Protein AF-0000000083550575 (afdb_homodimer)

Solvent-accessible surface area (backbone atoms only — not comparable to full-atom values): 46076 Å² total; per-residue (Å²): 124,86,75,58,60,29,36,38,40,33,22,30,29,24,47,30,44,56,94,93,36,70,16,38,27,63,52,19,32,39,33,31,47,42,39,28,20,67,40,67,41,66,61,91,82,84,84,91,55,80,39,78,46,82,35,69,61,22,40,35,36,38,20,30,38,31,60,28,30,25,43,38,51,18,53,66,46,44,51,49,60,65,49,35,53,42,72,75,53,75,21,43,44,60,66,57,51,48,45,13,50,56,63,22,48,47,70,68,37,27,52,26,21,35,51,32,37,55,51,44,24,48,50,33,43,41,35,31,38,29,34,53,35,61,61,54,71,60,50,51,53,51,36,56,60,48,50,49,30,36,34,49,18,37,56,25,36,18,34,47,76,42,29,73,75,76,62,52,83,41,71,52,69,43,91,66,44,23,48,68,37,51,50,52,31,52,52,47,36,53,54,54,55,68,67,70,49,88,49,50,44,47,32,48,25,53,43,36,63,89,26,49,46,70,65,43,50,50,52,49,53,53,51,25,64,75,66,71,39,46,36,39,35,35,34,28,73,42,70,67,56,36,49,47,31,32,73,75,67,73,29,50,56,58,54,46,34,50,76,63,69,68,54,33,53,54,31,35,29,38,41,57,38,60,41,45,58,27,84,90,70,71,36,63,76,92,37,37,62,59,51,32,24,74,41,38,23,25,32,19,38,33,39,43,58,36,25,57,40,12,39,75,47,78,32,60,52,58,39,44,76,60,55,26,49,50,24,30,12,28,40,34,48,67,51,26,58,44,57,22,36,27,34,39,27,29,47,19,4,42,57,63,60,31,13,50,36,39,26,47,58,58,40,50,34,14,24,14,46,39,46,15,56,55,67,72,34,79,36,42,37,33,39,34,62,71,11,42,27,28,34,30,37,27,46,45,64,40,81,56,28,40,38,68,79,24,67,57,46,27,47,37,73,40,47,50,52,87,31,40,27,32,31,27,34,57,51,38,75,36,24,54,83,63,38,60,70,56,50,64,62,67,57,23,43,54,44,28,36,56,32,44,53,52,27,54,70,44,26,15,82,38,24,58,83,47,49,38,45,67,73,76,43,56,63,82,55,53,76,97,124,86,75,60,61,30,36,38,42,33,22,31,29,25,45,29,44,56,95,93,35,70,15,38,28,62,51,20,34,40,34,30,46,41,39,27,21,67,41,67,40,65,59,90,82,83,82,91,56,80,39,78,45,82,36,69,63,21,39,34,35,36,20,30,38,30,61,29,29,24,42,38,53,17,53,67,46,44,50,49,61,64,50,36,53,42,74,77,56,73,19,44,44,60,66,55,51,48,44,12,49,57,64,22,49,48,70,68,36,27,52,26,22,35,51,31,38,55,50,44,23,48,49,33,43,39,36,31,39,29,34,53,34,62,60,54,70,60,50,51,52,50,36,58,60,48,50,48,29,35,34,48,16,36,57,26,36,17,33,47,75,41,30,74,76,77,64,51,83,41,73,52,68,44,93,67,42,23,46,67,35,49,52,52,32,51,51,46,36,52,54,53,56,68,67,67,50,88,48,49,42,50,33,47,26,49,45,36,63,88,25,49,44,71,66,41,50,50,52,50,53,52,52,26,64,76,66,70,38,47,36,40,34,35,32,28,76,41,71,66,55,36,49,48,31,30,73,75,68,74,30,50,56,61,53,45,33,51,77,64,70,67,55,33,53,53,31,34,29,37,41,57,37,61,41,45,58,26,85,90,70,71,37,64,74,93,36,37,61,59,50,33,25,72,42,40,24,25,33,19,39,34,38,45,58,36,25,56,40,12,39,75,50,78,35,62,52,57,40,46,74,60,56,26,50,49,24,29,12,28,40,35,48,66,53,25,58,44,56,22,37,28,33,40,27,28,47,20,4,43,58,62,59,30,14,50,34,40,26,48,58,59,39,49,36,15,23,14,46,40,47,16,57,55,68,72,35,78,36,41,37,35,38,34,61,71,11,42,27,28,35,30,38,27,46,45,64,38,81,56,29,42,37,68,78,23,67,56,47,24,47,36,74,40,46,50,52,88,31,40,27,32,31,26,34,58,50,37,75,38,24,54,84,64,39,61,72,54,51,64,62,68,58,23,41,53,43,28,36,55,34,45,52,51,28,54,71,45,24,16,84,38,24,59,82,48,48,38,46,67,73,76,42,57,64,82,55,51,74,97

Secondary structure (DSSP, 8-state):
-----EEEEEEEEEEEEETTEEEEEEEEEEEEETTEEEEEESS---S--SEEEEEEEEEEEEPEEEEEE-TTTGGGGTTTSTT---GGGTT-SHHHHHHHHHHH--HHHHHHHHHHHHHHHHHTTEEEEEEEES-HHHHHHHHHHHT-EEEEEEE--SEEEEESSSSSEEEEE-TTTTHHHHHHHHHHHHHHHHT--TTEEEEEE--BGGG--HHHHHHHHHHHHHHT--EEEEES--HHHHHHHHHHHSS-HHHHHHHTT---TTEEEEE--S-TT-TTT----S-HHHHHHHH--EEEE-HHHHHTTT---S-HHHHHHHT--EEE--BSSS--HHHHHHHHHHHHHHHHT-TTSS-HHHHHHHTTHHHHHHTT-TTSSS-STTSB--EEEEETTSTTT-S-S-HHHHHHHT--GGGEEEEEETTEEEEETTEESSS-HHHHHHHHHHHHHHHHHH-STTSTT---HHHHS--SS-B-/-----EEEEEEEEEEEEETTEEEEEEEEEEEEETTEEEEEESS---S--SEEEEEEEEEEEEPEEEEEE-TTTGGGGTTTSTT---GGGTT-SHHHHHHHHHHH--HHHHHHHHHHHHHHHHHTTEEEEEEEES-HHHHHHHHHHHT-EEEEEEE--SEEEEESSSSSEEEEE-TTTTHHHHHHHHHHHHHHHHT--TTEEEEEE--BGGG--HHHHHHHHHHHHHHT--EEEEES--HHHHHHHHHHHSS-HHHHHHHTT---TTEEEEE--S-TT-TTT----S-HHHHHHHH--EEEE-HHHHHTTT---S-HHHHHHHT-EEEE--BSSS--HHHHHHHHHHHHHHHHT-TTSS-HHHHHHHTTHHHHHHTT-TTSSS-STTSB--EEEEETTSTTT-S-S-HHHHHHHT--GGGEEEEEETTEEEEETTEESSS-HHHHHHHHHHHHHHHHHH-STTSTT---HHHHS--SS-B-

pLDDT: mean 96.3, std 5.08, range [32.44, 98.94]

InterPro domains:
  IPR006680 Amidohydrolase-related [PF01979] (60-429)
  IPR011059 Metal-dependent hydrolase, composite domain superfamily [G3DSA:2.30.40.10] (19-431)
  IPR011059 Metal-dependent hydrolase, composite domain superfamily [SSF51338] (7-456)
  IPR032466 Metal-dependent hydrolase [SSF51556] (62-381)
  IPR050287 5-Methylthioadenosine/S-adenosylhomocysteine deaminase [PTHR43794] (1-455)

Structure (mmCIF, N/CA/C/O backbone):
data_AF-0000000083550575-model_v1
#
loop_
_entity.id
_entity.type
_entity.pdbx_description
1 polymer Amidohydrolase
#
loop_
_atom_site.group_PDB
_atom_site.id
_atom_site.type_symbol
_atom_site.label_atom_id
_atom_site.label_alt_id
_atom_site.label_comp_id
_atom_site.label_asym_id
_atom_site.label_entity_id
_atom_site.label_seq_id
_atom_site.pdbx_PDB_ins_code
_atom_site.Cartn_x
_atom_site.Cartn_y
_atom_site.Cartn_z
_atom_site.occupancy
_atom_site.B_iso_or_equiv
_atom_site.auth_seq_id
_atom_site.auth_comp_id
_atom_site.auth_asym_id
_atom_site.auth_atom_id
_atom_site.pdbx_PDB_model_num
ATOM 1 N N . MET A 1 1 ? -15.219 -46.906 10.344 1 32.44 1 MET A N 1
ATOM 2 C CA . MET A 1 1 ? -15.352 -45.688 9.562 1 32.44 1 MET A CA 1
ATOM 3 C C . MET A 1 1 ? -14.562 -44.562 10.203 1 32.44 1 MET A C 1
ATOM 5 O O . MET A 1 1 ? -14.859 -44.156 11.328 1 32.44 1 MET A O 1
ATOM 9 N N . THR A 1 2 ? -13.305 -44.438 10.125 1 41.75 2 THR A N 1
ATOM 10 C CA . THR A 1 2 ? -12.422 -43.531 10.82 1 41.75 2 THR A CA 1
ATOM 11 C C . THR A 1 2 ? -13.039 -42.125 10.875 1 41.75 2 THR A C 1
ATOM 13 O O . THR A 1 2 ? -13.367 -41.531 9.844 1 41.75 2 THR A O 1
ATOM 16 N N . SER A 1 3 ? -13.922 -41.875 11.82 1 51.72 3 SER A N 1
ATOM 17 C CA . SER A 1 3 ? -14.789 -40.719 12.039 1 51.72 3 SER A CA 1
ATOM 18 C C . SER A 1 3 ? -14.07 -39.406 11.703 1 51.72 3 SER A C 1
ATOM 20 O O . SER A 1 3 ? -13.008 -39.125 12.25 1 51.72 3 SER A O 1
ATOM 22 N N . SER A 1 4 ? -14.25 -38.844 10.492 1 74.25 4 SER A N 1
ATOM 23 C CA . SER A 1 4 ? -13.617 -37.625 9.969 1 74.25 4 SER A CA 1
ATOM 24 C C . SER A 1 4 ? -13.742 -36.469 10.938 1 74.25 4 SER A C 1
ATOM 26 O O . SER A 1 4 ? -14.781 -36.312 11.578 1 74.25 4 SER A O 1
ATOM 28 N N . HIS A 1 5 ? -12.68 -35.938 11.438 1 88.5 5 HIS A N 1
ATOM 29 C CA . HIS A 1 5 ? -12.617 -34.781 12.305 1 88.5 5 HIS A CA 1
ATOM 30 C C . HIS A 1 5 ? -13.586 -33.688 11.836 1 88.5 5 HIS A C 1
ATOM 32 O O . HIS A 1 5 ? -13.547 -33.281 10.68 1 88.5 5 HIS A O 1
ATOM 38 N N . ARG A 1 6 ? -14.695 -33.469 12.656 1 95.69 6 ARG A N 1
ATOM 39 C CA . ARG A 1 6 ? -15.742 -32.5 12.328 1 95.69 6 ARG A CA 1
ATOM 40 C C . ARG A 1 6 ? -15.516 -31.188 13.078 1 95.69 6 ARG A C 1
ATOM 42 O O . ARG A 1 6 ? -15.422 -31.172 14.305 1 95.69 6 ARG A O 1
ATOM 49 N N . ILE A 1 7 ? -15.453 -30.062 12.32 1 97.75 7 ILE A N 1
ATOM 50 C CA . ILE A 1 7 ? -15.211 -28.734 12.891 1 97.75 7 ILE A CA 1
ATOM 51 C C . ILE A 1 7 ? -16.375 -27.797 12.531 1 97.75 7 ILE A C 1
ATOM 53 O O . ILE A 1 7 ? -16.859 -27.812 11.398 1 97.75 7 ILE A O 1
ATOM 57 N N . LEU A 1 8 ? -16.906 -27.094 13.523 1 98.06 8 LEU A N 1
ATOM 58 C CA . LEU A 1 8 ? -17.859 -26.031 13.305 1 98.06 8 LEU A CA 1
ATOM 59 C C . LEU A 1 8 ? -17.219 -24.656 13.492 1 98.06 8 LEU A C 1
ATOM 61 O O . LEU A 1 8 ? -16.656 -24.375 14.555 1 98.06 8 LEU A O 1
ATOM 65 N N . VAL A 1 9 ? -17.203 -23.828 12.453 1 98.19 9 VAL A N 1
ATOM 66 C CA . VAL A 1 9 ? -16.734 -22.453 12.539 1 98.19 9 VAL A CA 1
ATOM 67 C C . VAL A 1 9 ? -17.906 -21.5 12.367 1 98.19 9 VAL A C 1
ATOM 69 O O . VAL A 1 9 ? -18.609 -21.531 11.344 1 98.19 9 VAL A O 1
ATOM 72 N N . THR A 1 10 ? -18.172 -20.703 13.344 1 97.88 10 THR A N 1
ATOM 73 C CA . THR A 1 10 ? -19.156 -19.625 13.258 1 97.88 10 THR A CA 1
ATOM 74 C C . THR A 1 10 ? -18.484 -18.266 13.289 1 97.88 10 THR A C 1
ATOM 76 O O . THR A 1 10 ? -17.609 -18.016 14.133 1 97.88 10 THR A O 1
ATOM 79 N N . ALA A 1 11 ? -18.812 -17.422 12.336 1 98.12 11 ALA A N 1
ATOM 80 C CA . ALA A 1 11 ? -18.234 -16.078 12.25 1 98.12 11 ALA A CA 1
ATOM 81 C C . ALA A 1 11 ? -19.328 -15.031 12.023 1 98.12 11 ALA A C 1
ATOM 83 O O . ALA A 1 11 ? -20.391 -15.336 11.469 1 98.12 11 ALA A O 1
ATOM 84 N N . GLY A 1 12 ? -19.109 -13.797 12.523 1 97.81 12 GLY A N 1
ATOM 85 C CA . GLY A 1 12 ? -20.078 -12.719 12.328 1 97.81 12 GLY A CA 1
ATOM 86 C C . GLY A 1 12 ? -20.359 -12.43 10.867 1 97.81 12 GLY A C 1
ATOM 87 O O . GLY A 1 12 ? -21.453 -11.992 10.523 1 97.81 12 GLY A O 1
ATOM 88 N N . GLN A 1 13 ? -19.375 -12.594 10.016 1 98.25 13 GLN A N 1
ATOM 89 C CA . GLN A 1 13 ? -19.5 -12.43 8.57 1 98.25 13 GLN A CA 1
ATOM 90 C C . GLN A 1 13 ? -18.734 -13.523 7.832 1 98.25 13 GLN A C 1
ATOM 92 O O . GLN A 1 13 ? -17.625 -13.891 8.227 1 98.25 13 GLN A O 1
ATOM 97 N N . VAL A 1 14 ? -19.344 -14.117 6.836 1 98.75 14 VAL A N 1
ATOM 98 C CA . VAL A 1 14 ? -18.75 -15.156 6.008 1 98.75 14 VAL A CA 1
ATOM 99 C C . VAL A 1 14 ? -18.891 -14.781 4.531 1 98.75 14 VAL A C 1
ATOM 101 O O . VAL A 1 14 ? -19.984 -14.469 4.066 1 98.75 14 VAL A O 1
ATOM 104 N N . ILE A 1 15 ? -17.797 -14.68 3.818 1 98.88 15 ILE A N 1
ATOM 105 C CA . ILE A 1 15 ? -17.875 -14.586 2.365 1 98.88 15 ILE A CA 1
ATOM 106 C C . ILE A 1 15 ? -18.078 -15.984 1.772 1 98.88 15 ILE A C 1
ATOM 108 O O . ILE A 1 15 ? -17.109 -16.688 1.478 1 98.88 15 ILE A O 1
ATOM 112 N N . ALA A 1 16 ? -19.281 -16.359 1.578 1 98.75 16 ALA A N 1
ATOM 113 C CA . ALA A 1 16 ? -19.688 -17.672 1.074 1 98.75 16 ALA A CA 1
ATOM 114 C C . ALA A 1 16 ? -19.938 -17.625 -0.431 1 98.75 16 ALA A C 1
ATOM 116 O O . ALA A 1 16 ? -19.859 -16.562 -1.048 1 98.75 16 ALA A O 1
ATOM 117 N N . TYR A 1 17 ? -20.016 -18.734 -1 1 98.75 17 TYR A N 1
ATOM 118 C CA . TYR A 1 17 ? -20.188 -18.844 -2.445 1 98.75 17 TYR A CA 1
ATOM 119 C C . TYR A 1 17 ? -21.516 -19.516 -2.791 1 98.75 17 TYR A C 1
ATOM 121 O O . TYR A 1 17 ? -21.797 -20.625 -2.336 1 98.75 17 TYR A O 1
ATOM 129 N N . ARG A 1 18 ? -22.359 -18.844 -3.48 1 97.69 18 ARG A N 1
ATOM 130 C CA . ARG A 1 18 ? -23.641 -19.312 -3.979 1 97.69 18 ARG A CA 1
ATOM 131 C C . ARG A 1 18 ? -24.031 -18.594 -5.262 1 97.69 18 ARG A C 1
ATOM 133 O O . ARG A 1 18 ? -23.688 -17.422 -5.453 1 97.69 18 ARG A O 1
ATOM 140 N N . ASP A 1 19 ? -24.719 -19.281 -6.191 1 97 19 ASP A N 1
ATOM 141 C CA . ASP A 1 19 ? -25.203 -18.703 -7.441 1 97 19 ASP A CA 1
ATOM 142 C C . ASP A 1 19 ? -24.047 -18.141 -8.273 1 97 19 ASP A C 1
ATOM 144 O O . ASP A 1 19 ? -24.141 -17.031 -8.797 1 97 19 ASP A O 1
ATOM 148 N N . ARG A 1 20 ? -22.906 -18.812 -8.227 1 96.31 20 ARG A N 1
ATOM 149 C CA . ARG A 1 20 ? -21.734 -18.578 -9.07 1 96.31 20 ARG A CA 1
ATOM 150 C C . ARG A 1 20 ? -21.031 -17.281 -8.695 1 96.31 20 ARG A C 1
ATOM 152 O O . ARG A 1 20 ? -20.391 -16.641 -9.539 1 96.31 20 ARG A O 1
ATOM 159 N N . ALA A 1 21 ? -21.234 -16.891 -7.434 1 98 21 ALA A N 1
ATOM 160 C CA . ALA A 1 21 ? -20.578 -15.68 -6.973 1 98 21 ALA A CA 1
ATOM 161 C C . ALA A 1 21 ? -20.344 -15.719 -5.465 1 98 21 ALA A C 1
ATOM 163 O O . ALA A 1 21 ? -21.016 -16.469 -4.746 1 98 21 ALA A O 1
ATOM 164 N N . HIS A 1 22 ? -19.375 -14.969 -5.012 1 98.75 22 HIS A N 1
ATOM 165 C CA . HIS A 1 22 ? -19.25 -14.719 -3.58 1 98.75 22 HIS A CA 1
ATOM 166 C C . HIS A 1 22 ? -20.438 -13.898 -3.057 1 98.75 22 HIS A C 1
ATOM 168 O O . HIS A 1 22 ? -20.906 -12.984 -3.732 1 98.75 22 HIS A O 1
ATOM 174 N N . ARG A 1 23 ? -20.922 -14.258 -1.937 1 98.5 23 ARG A N 1
ATOM 175 C CA . ARG A 1 23 ? -22.016 -13.602 -1.226 1 98.5 23 ARG A CA 1
ATOM 176 C C . ARG A 1 23 ? -21.672 -13.398 0.244 1 98.5 23 ARG A C 1
ATOM 178 O O . ARG A 1 23 ? -20.797 -14.078 0.782 1 98.5 23 ARG A O 1
ATOM 185 N N . LEU A 1 24 ? -22.297 -12.469 0.856 1 98.62 24 LEU A N 1
ATOM 186 C CA . LEU A 1 24 ? -22.078 -12.203 2.271 1 98.62 24 LEU A CA 1
ATOM 187 C C . LEU A 1 24 ? -23.109 -12.898 3.137 1 98.62 24 LEU A C 1
ATOM 189 O O . LEU A 1 24 ? -24.312 -12.664 2.982 1 98.62 24 LEU A O 1
ATOM 193 N N . LEU A 1 25 ? -22.703 -13.797 3.951 1 98.5 25 LEU A N 1
ATOM 194 C CA . LEU A 1 25 ? -23.547 -14.477 4.926 1 98.5 25 LEU A CA 1
ATOM 195 C C . LEU A 1 25 ? -23.281 -13.953 6.332 1 98.5 25 LEU A C 1
ATOM 197 O O . LEU A 1 25 ? -22.203 -14.18 6.891 1 98.5 25 LEU A O 1
ATOM 201 N N . ARG A 1 26 ? -24.203 -13.203 6.918 1 97.5 26 ARG A N 1
ATOM 202 C CA . ARG A 1 26 ? -24.062 -12.68 8.273 1 97.5 26 ARG A CA 1
ATOM 203 C C . ARG A 1 26 ? -24.359 -13.766 9.305 1 97.5 26 ARG A C 1
ATOM 205 O O . ARG A 1 26 ? -25.266 -14.586 9.109 1 97.5 26 ARG A O 1
ATOM 212 N N . ASN A 1 27 ? -23.562 -13.766 10.328 1 97.25 27 ASN A N 1
ATOM 213 C CA . ASN A 1 27 ? -23.688 -14.758 11.398 1 97.25 27 ASN A CA 1
ATOM 214 C C . ASN A 1 27 ? -23.766 -16.172 10.844 1 97.25 27 ASN A C 1
ATOM 216 O O . ASN A 1 27 ? -24.688 -16.922 11.156 1 97.25 27 ASN A O 1
ATOM 220 N N . GLY A 1 28 ? -22.703 -16.469 10.031 1 98.12 28 GLY A N 1
ATOM 221 C CA . GLY A 1 28 ? -22.734 -17.719 9.289 1 98.12 28 GLY A CA 1
ATOM 222 C C . GLY A 1 28 ? -21.984 -18.844 9.992 1 98.12 28 GLY A C 1
ATOM 223 O O . GLY A 1 28 ? -21.094 -18.594 10.805 1 98.12 28 GLY A O 1
ATOM 224 N N . SER A 1 29 ? -22.438 -20.062 9.688 1 98.12 29 SER A N 1
ATOM 225 C CA . SER A 1 29 ? -21.797 -21.281 10.18 1 98.12 29 SER A CA 1
ATOM 226 C C . SER A 1 29 ? -21.266 -22.125 9.023 1 98.12 29 SER A C 1
ATOM 228 O O . SER A 1 29 ? -21.938 -22.297 8.016 1 98.12 29 SER A O 1
ATOM 230 N N . VAL A 1 30 ? -20.062 -22.547 9.164 1 98.62 30 VAL A N 1
ATOM 231 C CA . VAL A 1 30 ? -19.406 -23.438 8.203 1 98.62 30 VAL A CA 1
ATOM 232 C C . VAL A 1 30 ? -19.016 -24.734 8.883 1 98.62 30 VAL A C 1
ATOM 234 O O . VAL A 1 30 ? -18.344 -24.734 9.914 1 98.62 30 VAL A O 1
ATOM 237 N N . ILE A 1 31 ? -19.438 -25.875 8.359 1 98.31 31 ILE A N 1
ATOM 238 C CA . ILE A 1 31 ? -19.109 -27.188 8.898 1 98.31 31 ILE A CA 1
ATOM 239 C C . ILE A 1 31 ? -18.078 -27.875 8.008 1 98.31 31 ILE A C 1
ATOM 241 O O . ILE A 1 31 ? -18.266 -27.969 6.789 1 98.31 31 ILE A O 1
ATOM 245 N N . ILE A 1 32 ? -17.016 -28.312 8.617 1 98.38 32 ILE A N 1
ATOM 246 C CA . ILE A 1 32 ? -15.914 -28.984 7.934 1 98.38 32 ILE A CA 1
ATOM 247 C C . ILE A 1 32 ? -15.836 -30.438 8.383 1 98.38 32 ILE A C 1
ATOM 249 O O . ILE A 1 32 ? -15.93 -30.734 9.578 1 98.38 32 ILE A O 1
ATOM 253 N N . GLU A 1 33 ? -15.727 -31.375 7.504 1 97.81 33 GLU A N 1
ATOM 254 C CA . GLU A 1 33 ? -15.422 -32.781 7.75 1 97.81 33 GLU A CA 1
ATOM 255 C C . GLU A 1 33 ? -14.164 -33.219 6.996 1 97.81 33 GLU A C 1
ATOM 257 O O . GLU A 1 33 ? -14.172 -33.281 5.766 1 97.81 33 GLU A O 1
ATOM 262 N N . GLY A 1 34 ? -13.148 -33.5 7.73 1 96.75 34 GLY A N 1
ATOM 263 C CA . GLY A 1 34 ? -11.859 -33.75 7.098 1 96.75 34 GLY A CA 1
ATOM 264 C C . GLY A 1 34 ? -11.297 -32.531 6.395 1 96.75 34 GLY A C 1
ATOM 265 O O . GLY A 1 34 ? -11.109 -31.469 7.016 1 96.75 34 GLY A O 1
ATOM 266 N N . ASP A 1 35 ? -11.148 -32.688 5.098 1 97.88 35 ASP A N 1
ATOM 267 C CA . ASP A 1 35 ? -10.539 -31.625 4.309 1 97.88 35 ASP A CA 1
ATOM 268 C C . ASP A 1 35 ? -11.594 -30.875 3.492 1 97.88 35 ASP A C 1
ATOM 270 O O . ASP A 1 35 ? -11.258 -30.078 2.613 1 97.88 35 ASP A O 1
ATOM 274 N N . THR A 1 36 ? -12.891 -31.094 3.803 1 98.19 36 THR A N 1
ATOM 275 C CA . THR A 1 36 ? -13.961 -30.625 2.93 1 98.19 36 THR A CA 1
ATOM 276 C C . THR A 1 36 ? -15 -29.844 3.723 1 98.19 36 THR A C 1
ATOM 278 O O . THR A 1 36 ? -15.359 -30.234 4.836 1 98.19 36 THR A O 1
ATOM 281 N N . ILE A 1 37 ? -15.438 -28.734 3.178 1 98.62 37 ILE A N 1
ATOM 282 C CA . ILE A 1 37 ? -16.594 -28.016 3.705 1 98.62 37 ILE A CA 1
ATOM 283 C C . ILE A 1 37 ? -17.875 -28.781 3.342 1 98.62 37 ILE A C 1
ATOM 285 O O . ILE A 1 37 ? -18.125 -29.047 2.166 1 98.62 37 ILE A O 1
ATOM 289 N N . VAL A 1 38 ? -18.688 -29.109 4.328 1 98 38 VAL A N 1
ATOM 290 C CA . VAL A 1 38 ? -19.828 -29.969 4.008 1 98 38 VAL A CA 1
ATOM 291 C C . VAL A 1 38 ? -21.125 -29.172 4.121 1 98 38 VAL A C 1
ATOM 293 O O . VAL A 1 38 ? -22.156 -29.562 3.572 1 98 38 VAL A O 1
ATOM 296 N N . ALA A 1 39 ? -21.078 -28.016 4.852 1 98.06 39 ALA A N 1
ATOM 297 C CA . ALA A 1 39 ? -22.281 -27.203 4.969 1 98.06 39 ALA A CA 1
ATOM 298 C C . ALA A 1 39 ? -21.938 -25.75 5.27 1 98.06 39 ALA A C 1
ATOM 300 O O . ALA A 1 39 ? -20.953 -25.469 5.938 1 98.06 39 ALA A O 1
ATOM 301 N N . VAL A 1 40 ? -22.703 -24.875 4.766 1 98.56 40 VAL A N 1
ATOM 302 C CA . VAL A 1 40 ? -22.703 -23.438 5.02 1 98.56 40 VAL A CA 1
ATOM 303 C C . VAL A 1 40 ? -24.125 -22.938 5.262 1 98.56 40 VAL A C 1
ATOM 305 O O . VAL A 1 40 ? -25 -23.125 4.422 1 98.56 40 VAL A O 1
ATOM 308 N N . THR A 1 41 ? -24.344 -22.328 6.414 1 97.5 41 THR A N 1
ATOM 309 C CA . THR A 1 41 ? -25.719 -21.969 6.703 1 97.5 41 THR A CA 1
ATOM 310 C C . THR A 1 41 ? -25.781 -20.766 7.652 1 97.5 41 THR A C 1
ATOM 312 O O . THR A 1 41 ? -24.828 -20.5 8.383 1 97.5 41 THR A O 1
ATOM 315 N N . GLY A 1 42 ? -26.797 -19.984 7.543 1 95.69 42 GLY A N 1
ATOM 316 C CA . GLY A 1 42 ? -27.062 -18.906 8.469 1 95.69 42 GLY A CA 1
ATOM 317 C C . GLY A 1 42 ? -27.891 -19.328 9.664 1 95.69 42 GLY A C 1
ATOM 318 O O . GLY A 1 42 ? -28.125 -18.547 10.586 1 95.69 42 GLY A O 1
ATOM 319 N N . SER A 1 43 ? -28.266 -20.516 9.711 1 90.38 43 SER A N 1
ATOM 320 C CA . SER A 1 43 ? -29.141 -21.047 10.758 1 90.38 43 SER A CA 1
ATOM 321 C C . SER A 1 43 ? -28.344 -21.656 11.898 1 90.38 43 SER A C 1
ATOM 323 O O . SER A 1 43 ? -27.141 -21.922 11.758 1 90.38 43 SER A O 1
ATOM 325 N N . ALA A 1 44 ? -29 -21.781 12.992 1 88.31 44 ALA A N 1
ATOM 326 C CA . ALA A 1 44 ? -28.375 -22.438 14.141 1 88.31 44 ALA A CA 1
ATOM 327 C C . ALA A 1 44 ? -28 -23.875 13.812 1 88.31 44 ALA A C 1
ATOM 329 O O . ALA A 1 44 ? -28.766 -24.578 13.141 1 88.31 44 ALA A O 1
ATOM 330 N N . VAL A 1 45 ? -26.859 -24.203 14.195 1 89.19 45 VAL A N 1
ATOM 331 C CA . VAL A 1 45 ? -26.375 -25.547 13.922 1 89.19 45 VAL A CA 1
ATOM 332 C C . VAL A 1 45 ? -26.375 -26.375 15.211 1 89.19 45 VAL A C 1
ATOM 334 O O . VAL A 1 45 ? -25.875 -25.922 16.25 1 89.19 45 VAL A O 1
ATOM 337 N N . THR A 1 46 ? -26.984 -27.5 15.141 1 87.81 46 THR A N 1
ATOM 338 C CA . THR A 1 46 ? -26.984 -28.438 16.266 1 87.81 46 THR A CA 1
ATOM 339 C C . THR A 1 46 ? -26.141 -29.672 15.938 1 87.81 46 THR A C 1
ATOM 341 O O . THR A 1 46 ? -25.844 -29.953 14.773 1 87.81 46 THR A O 1
ATOM 344 N N . GLY A 1 47 ? -25.656 -30.328 16.953 1 88.81 47 GLY A N 1
ATOM 345 C CA . GLY A 1 47 ? -24.906 -31.562 16.75 1 88.81 47 GLY A CA 1
ATOM 346 C C . GLY A 1 47 ? -23.594 -31.594 17.5 1 88.81 47 GLY A C 1
ATOM 347 O O . GLY A 1 47 ? -23.281 -30.656 18.25 1 88.81 47 GLY A O 1
ATOM 348 N N . THR A 1 48 ? -22.875 -32.75 17.328 1 93.06 48 THR A N 1
ATOM 349 C CA . THR A 1 48 ? -21.594 -32.969 18 1 93.06 48 THR A CA 1
ATOM 350 C C . THR A 1 48 ? -20.438 -32.656 17.047 1 93.06 48 THR A C 1
ATOM 352 O O . THR A 1 48 ? -20.453 -33.062 15.891 1 93.06 48 THR A O 1
ATOM 355 N N . PHE A 1 49 ? -19.578 -31.828 17.438 1 95.88 49 PHE A N 1
ATOM 356 C CA . PHE A 1 49 ? -18.375 -31.453 16.703 1 95.88 49 PHE A CA 1
ATOM 357 C C . PHE A 1 49 ? -17.125 -31.719 17.547 1 95.88 49 PHE A C 1
ATOM 359 O O . PHE A 1 49 ? -17.141 -31.594 18.766 1 95.88 49 PHE A O 1
ATOM 366 N N . ASP A 1 50 ? -16.125 -32.156 16.906 1 96.62 50 ASP A N 1
ATOM 367 C CA . ASP A 1 50 ? -14.836 -32.375 17.578 1 96.62 50 ASP A CA 1
ATOM 368 C C . ASP A 1 50 ? -14.211 -31.047 18 1 96.62 50 ASP A C 1
ATOM 370 O O . ASP A 1 50 ? -13.469 -30.984 18.969 1 96.62 50 ASP A O 1
ATOM 374 N N . GLU A 1 51 ? -14.453 -29.984 17.25 1 96.56 51 GLU A N 1
ATOM 375 C CA . GLU A 1 51 ? -13.977 -28.641 17.516 1 96.56 51 GLU A CA 1
ATOM 376 C C . GLU A 1 51 ? -15.016 -27.594 17.141 1 96.56 51 GLU A C 1
ATOM 378 O O . GLU A 1 51 ? -15.68 -27.719 16.109 1 96.56 51 GLU A O 1
ATOM 383 N N . ARG A 1 52 ? -15.172 -26.641 18 1 96.19 52 ARG A N 1
ATOM 384 C CA . ARG A 1 52 ? -16.047 -25.5 17.75 1 96.19 52 ARG A CA 1
ATOM 385 C C . ARG A 1 52 ? -15.289 -24.188 17.875 1 96.19 52 ARG A C 1
ATOM 387 O O . ARG A 1 52 ? -14.586 -23.953 18.859 1 96.19 52 ARG A O 1
ATOM 394 N N . ILE A 1 53 ? -15.336 -23.375 16.844 1 95.56 53 ILE A N 1
ATOM 395 C CA . ILE A 1 53 ? -14.789 -22.031 16.844 1 95.56 53 ILE A CA 1
ATOM 396 C C . ILE A 1 53 ? -15.906 -21.016 16.641 1 95.56 53 ILE A C 1
ATOM 398 O O . ILE A 1 53 ? -16.625 -21.062 15.633 1 95.56 53 ILE A O 1
ATOM 402 N N . ASP A 1 54 ? -16.125 -20.172 17.625 1 95.62 54 ASP A N 1
ATOM 403 C CA . ASP A 1 54 ? -17.156 -19.141 17.578 1 95.62 54 ASP A CA 1
ATOM 404 C C . ASP A 1 54 ? -16.531 -17.75 17.672 1 95.62 54 ASP A C 1
ATOM 406 O O . ASP A 1 54 ? -16.016 -17.359 18.719 1 95.62 54 ASP A O 1
ATOM 410 N N . LEU A 1 55 ? -16.609 -17.031 16.562 1 95.44 55 LEU A N 1
ATOM 411 C CA . LEU A 1 55 ? -15.977 -15.711 16.484 1 95.44 55 LEU A CA 1
ATOM 412 C C . LEU A 1 55 ? -16.938 -14.68 15.891 1 95.44 55 LEU A C 1
ATOM 414 O O . LEU A 1 55 ? -16.812 -14.328 14.719 1 95.44 55 LEU A O 1
ATOM 418 N N . PRO A 1 56 ? -17.75 -14.078 16.734 1 95.75 56 PRO A N 1
ATOM 419 C CA . PRO A 1 56 ? -18.766 -13.125 16.25 1 95.75 56 PRO A CA 1
ATOM 420 C C . PRO A 1 56 ? -18.156 -11.875 15.625 1 95.75 56 PRO A C 1
ATOM 422 O O . PRO A 1 56 ? -18.797 -11.219 14.805 1 95.75 56 PRO A O 1
ATOM 425 N N . ASP A 1 57 ? -16.922 -11.516 15.953 1 96.44 57 ASP A N 1
ATOM 426 C CA . ASP A 1 57 ? -16.25 -10.312 15.438 1 96.44 57 ASP A CA 1
ATOM 427 C C . ASP A 1 57 ? -15.211 -10.672 14.383 1 96.44 57 ASP A C 1
ATOM 429 O O . ASP A 1 57 ? -14.156 -10.047 14.312 1 96.44 57 ASP A O 1
ATOM 433 N N . ALA A 1 58 ? -15.508 -11.734 13.648 1 98 58 ALA A N 1
ATOM 434 C CA . ALA A 1 58 ? -14.555 -12.164 12.633 1 98 58 ALA A CA 1
ATOM 435 C C . ALA A 1 58 ? -15.203 -12.203 11.25 1 98 58 ALA A C 1
ATOM 437 O O . ALA A 1 58 ? -16.422 -12.266 11.133 1 98 58 ALA A O 1
ATOM 438 N N . LEU A 1 59 ? -14.398 -11.977 10.258 1 98.75 59 LEU A N 1
ATOM 439 C CA . LEU A 1 59 ? -14.711 -12.227 8.859 1 98.75 59 LEU A CA 1
ATOM 440 C C . LEU A 1 59 ? -14.062 -13.523 8.383 1 98.75 59 LEU A C 1
ATOM 442 O O . LEU A 1 59 ? -12.844 -13.695 8.492 1 98.75 59 LEU A O 1
ATOM 446 N N . LEU A 1 60 ? -14.906 -14.484 7.984 1 98.88 60 LEU A N 1
ATOM 447 C CA . LEU A 1 60 ? -14.43 -15.742 7.418 1 98.88 60 LEU A CA 1
ATOM 448 C C . LEU A 1 60 ? -14.391 -15.672 5.895 1 98.88 60 LEU A C 1
ATOM 450 O O . LEU A 1 60 ? -15.398 -15.344 5.262 1 98.88 60 LEU A O 1
ATOM 454 N N . THR A 1 61 ? -13.242 -15.867 5.277 1 98.94 61 THR A N 1
ATOM 455 C CA . THR A 1 61 ? -13.094 -15.844 3.828 1 98.94 61 THR A CA 1
ATOM 456 C C . THR A 1 61 ? -12.422 -17.125 3.328 1 98.94 61 THR A C 1
ATOM 458 O O . THR A 1 61 ? -11.828 -17.859 4.113 1 98.94 61 THR A O 1
ATOM 461 N N . PRO A 1 62 ? -12.594 -17.469 2.008 1 98.88 62 PRO A N 1
ATOM 462 C CA . PRO A 1 62 ? -11.758 -18.531 1.448 1 98.88 62 PRO A CA 1
ATOM 463 C C . PRO A 1 62 ? -10.273 -18.156 1.416 1 98.88 62 PRO A C 1
ATOM 465 O O . PRO A 1 62 ? -9.922 -16.984 1.521 1 98.88 62 PRO A O 1
ATOM 468 N N . GLY A 1 63 ? -9.414 -19.188 1.349 1 98.88 63 GLY A N 1
ATOM 469 C CA . GLY A 1 63 ? -7.988 -18.969 1.17 1 98.88 63 GLY A CA 1
ATOM 470 C C . GLY A 1 63 ? -7.656 -18.266 -0.139 1 98.88 63 GLY A C 1
ATOM 471 O O . GLY A 1 63 ? -8.359 -18.453 -1.138 1 98.88 63 GLY A O 1
ATOM 472 N N . LEU A 1 64 ? -6.598 -17.469 -0.154 1 98.94 64 LEU A N 1
ATOM 473 C CA . LEU A 1 64 ? -6.152 -16.75 -1.35 1 98.94 64 LEU A CA 1
ATOM 474 C C . LEU A 1 64 ? -5.18 -17.609 -2.154 1 98.94 64 LEU A C 1
ATOM 476 O O . LEU A 1 64 ? -4.41 -18.391 -1.585 1 98.94 64 LEU A O 1
ATOM 480 N N . ILE A 1 65 ? -5.246 -17.469 -3.447 1 98.88 65 ILE A N 1
ATOM 481 C CA . ILE A 1 65 ? -4.41 -18.234 -4.363 1 98.88 65 ILE A CA 1
ATOM 482 C C . ILE A 1 65 ? -3.416 -17.312 -5.059 1 98.88 65 ILE A C 1
ATOM 484 O O . ILE A 1 65 ? -3.811 -16.422 -5.812 1 98.88 65 ILE A O 1
ATOM 488 N N . ASP A 1 66 ? -2.162 -17.5 -4.777 1 98.75 66 ASP A N 1
ATOM 489 C CA . ASP A 1 66 ? -1.071 -16.75 -5.383 1 98.75 66 ASP A CA 1
ATOM 490 C C . ASP A 1 66 ? -0.595 -17.406 -6.676 1 98.75 66 ASP A C 1
ATOM 492 O O . ASP A 1 66 ? 0.155 -18.391 -6.637 1 98.75 66 ASP A O 1
ATOM 496 N N . MET A 1 67 ? -0.855 -16.766 -7.82 1 98.44 67 MET A N 1
ATOM 497 C CA . MET A 1 67 ? -0.679 -17.438 -9.102 1 98.44 67 MET A CA 1
ATOM 498 C C . MET A 1 67 ? 0.699 -17.156 -9.688 1 98.44 67 MET A C 1
ATOM 500 O O . MET A 1 67 ? 0.997 -17.547 -10.812 1 98.44 67 MET A O 1
ATOM 504 N N . HIS A 1 68 ? 1.562 -16.5 -8.961 1 98.75 68 HIS A N 1
ATOM 505 C CA . HIS A 1 68 ? 2.908 -16.203 -9.438 1 98.75 68 HIS A CA 1
ATOM 506 C C . HIS A 1 68 ? 3.824 -15.82 -8.281 1 98.75 68 HIS A C 1
ATOM 508 O O . HIS A 1 68 ? 3.734 -14.711 -7.746 1 98.75 68 HIS A O 1
ATOM 514 N N . ALA A 1 69 ? 4.781 -16.672 -7.957 1 98.38 69 ALA A N 1
ATOM 515 C CA . ALA A 1 69 ? 5.707 -16.391 -6.863 1 98.38 69 ALA A CA 1
ATOM 516 C C . ALA A 1 69 ? 7.086 -16.984 -7.145 1 98.38 69 ALA A C 1
ATOM 518 O O . ALA A 1 69 ? 7.215 -17.938 -7.914 1 98.38 69 ALA A O 1
ATOM 519 N N . HIS A 1 70 ? 8.094 -16.359 -6.617 1 98.19 70 HIS A N 1
ATOM 520 C CA . HIS A 1 70 ? 9.477 -16.844 -6.617 1 98.19 70 HIS A CA 1
ATOM 521 C C . HIS A 1 70 ? 9.977 -17.062 -5.195 1 98.19 70 HIS A C 1
ATOM 523 O O . HIS A 1 70 ? 10.891 -16.375 -4.738 1 98.19 70 HIS A O 1
ATOM 529 N N . ILE A 1 71 ? 9.562 -18.109 -4.535 1 97.5 71 ILE A N 1
ATOM 530 C CA . ILE A 1 71 ? 9.719 -18.25 -3.094 1 97.5 71 ILE A CA 1
ATOM 531 C C . ILE A 1 71 ? 11.18 -18.547 -2.762 1 97.5 71 ILE A C 1
ATOM 533 O O . ILE A 1 71 ? 11.625 -18.312 -1.637 1 97.5 71 ILE A O 1
ATOM 537 N N . THR A 1 72 ? 12.023 -19 -3.727 1 97.75 72 THR A N 1
ATOM 538 C CA . THR A 1 72 ? 13.422 -19.328 -3.486 1 97.75 72 THR A CA 1
ATOM 539 C C . THR A 1 72 ? 14.281 -18.078 -3.467 1 97.75 72 THR A C 1
ATOM 541 O O . THR A 1 72 ? 15.438 -18.109 -3.049 1 97.75 72 THR A O 1
ATOM 544 N N . SER A 1 73 ? 13.672 -16.906 -3.877 1 97.69 73 SER A N 1
ATOM 545 C CA . SER A 1 73 ? 14.539 -15.742 -4.012 1 97.69 73 SER A CA 1
ATOM 546 C C . SER A 1 73 ? 13.812 -14.469 -3.582 1 97.69 73 SER A C 1
ATOM 548 O O . SER A 1 73 ? 14.453 -13.461 -3.283 1 97.69 73 SER A O 1
ATOM 550 N N . ALA A 1 74 ? 12.516 -14.477 -3.477 1 97.5 74 ALA A N 1
ATOM 551 C CA . ALA A 1 74 ? 11.672 -13.289 -3.393 1 97.5 74 ALA A CA 1
ATOM 552 C C . ALA A 1 74 ? 12.102 -12.391 -2.236 1 97.5 74 ALA A C 1
ATOM 554 O O . ALA A 1 74 ? 12.234 -11.172 -2.404 1 97.5 74 ALA A O 1
ATOM 555 N N . PRO A 1 75 ? 12.414 -12.914 -1.036 1 97.75 75 PRO A N 1
ATOM 556 C CA . PRO A 1 75 ? 12.688 -12.039 0.105 1 97.75 75 PRO A CA 1
ATOM 557 C C . PRO A 1 75 ? 13.938 -11.18 -0.099 1 97.75 75 PRO A C 1
ATOM 559 O O . PRO A 1 75 ? 14.055 -10.109 0.5 1 97.75 75 PRO A O 1
ATOM 562 N N . TYR A 1 76 ? 14.836 -11.609 -0.925 1 97.69 76 TYR A N 1
ATOM 563 C CA . TYR A 1 76 ? 16.109 -10.914 -1.099 1 97.69 76 TYR A CA 1
ATOM 564 C C . TYR A 1 76 ? 15.93 -9.656 -1.939 1 97.69 76 TYR A C 1
ATOM 566 O O . TYR A 1 76 ? 16.844 -8.828 -2.023 1 97.69 76 TYR A O 1
ATOM 574 N N . ASP A 1 77 ? 14.734 -9.453 -2.494 1 95.94 77 ASP A N 1
ATOM 575 C CA . ASP A 1 77 ? 14.414 -8.25 -3.244 1 95.94 77 ASP A CA 1
ATOM 576 C C . ASP A 1 77 ? 14.242 -7.051 -2.311 1 95.94 77 ASP A C 1
ATOM 578 O O . ASP A 1 77 ? 14.375 -5.898 -2.738 1 95.94 77 ASP A O 1
ATOM 582 N N . ARG A 1 78 ? 13.945 -7.305 -1.035 1 96 78 ARG A N 1
ATOM 583 C CA . ARG A 1 78 ? 13.758 -6.227 -0.068 1 96 78 ARG A CA 1
ATOM 584 C C . ARG A 1 78 ? 15.07 -5.508 0.208 1 96 78 ARG A C 1
ATOM 586 O O . ARG A 1 78 ? 16.125 -6.145 0.344 1 96 78 ARG A O 1
ATOM 593 N N . SER A 1 79 ? 15.086 -4.18 0.246 1 95 79 SER A N 1
ATOM 594 C CA . SER A 1 79 ? 16.25 -3.377 0.609 1 95 79 SER A CA 1
ATOM 595 C C . SER A 1 79 ? 17.266 -3.336 -0.524 1 95 79 SER A C 1
ATOM 597 O O . SER A 1 79 ? 18.422 -2.926 -0.323 1 95 79 SER A O 1
ATOM 599 N N . TYR A 1 80 ? 16.875 -3.76 -1.741 1 96.5 80 TYR A N 1
ATOM 600 C CA . TYR A 1 80 ? 17.844 -3.988 -2.799 1 96.5 80 TYR A CA 1
ATOM 601 C C . TYR A 1 80 ? 17.391 -3.354 -4.109 1 96.5 80 TYR A C 1
ATOM 603 O O . TYR A 1 80 ? 18.172 -2.67 -4.777 1 96.5 80 TYR A O 1
ATOM 611 N N . VAL A 1 81 ? 16.078 -3.469 -4.457 1 96.56 81 VAL A N 1
ATOM 612 C CA . VAL A 1 81 ? 15.648 -3.195 -5.824 1 96.56 81 VAL A CA 1
ATOM 613 C C . VAL A 1 81 ? 15.023 -1.806 -5.902 1 96.56 81 VAL A C 1
ATOM 615 O O . VAL A 1 81 ? 14.812 -1.272 -6.996 1 96.56 81 VAL A O 1
ATOM 618 N N . GLU A 1 82 ? 14.688 -1.181 -4.758 1 96.69 82 GLU A N 1
ATOM 619 C CA . GLU A 1 82 ? 13.984 0.097 -4.758 1 96.69 82 GLU A CA 1
ATOM 620 C C . GLU A 1 82 ? 14.938 1.256 -5.031 1 96.69 82 GLU A C 1
ATOM 622 O O . GLU A 1 82 ? 16.094 1.232 -4.594 1 96.69 82 GLU A O 1
ATOM 627 N N . ASP A 1 83 ? 14.477 2.287 -5.75 1 97.19 83 ASP A N 1
ATOM 628 C CA . ASP A 1 83 ? 15.086 3.609 -5.895 1 97.19 83 ASP A CA 1
ATOM 629 C C . ASP A 1 83 ? 16.312 3.555 -6.797 1 97.19 83 ASP A C 1
ATOM 631 O O . ASP A 1 83 ? 17.188 4.414 -6.711 1 97.19 83 ASP A O 1
ATOM 635 N N . VAL A 1 84 ? 16.375 2.469 -7.605 1 95.75 84 VAL A N 1
ATOM 636 C CA . VAL A 1 84 ? 17.516 2.357 -8.523 1 95.75 84 VAL A CA 1
ATOM 637 C C . VAL A 1 84 ? 17 2.023 -9.922 1 95.75 84 VAL A C 1
ATOM 639 O O . VAL A 1 84 ? 15.891 1.525 -10.086 1 95.75 84 VAL A O 1
ATOM 642 N N . GLY A 1 85 ? 17.75 2.303 -10.953 1 92.31 85 GLY A N 1
ATOM 643 C CA . GLY A 1 85 ? 17.453 2 -12.344 1 92.31 85 GLY A CA 1
ATOM 644 C C . GLY A 1 85 ? 18.312 2.771 -13.32 1 92.31 85 GLY A C 1
ATOM 645 O O . GLY A 1 85 ? 18.734 3.898 -13.039 1 92.31 85 GLY A O 1
ATOM 646 N N . ARG A 1 86 ? 18.578 2.172 -14.391 1 91.44 86 ARG A N 1
ATOM 647 C CA . ARG A 1 86 ? 19.391 2.793 -15.422 1 91.44 86 ARG A CA 1
ATOM 648 C C . ARG A 1 86 ? 18.578 3.098 -16.672 1 91.44 86 ARG A C 1
ATOM 650 O O . ARG A 1 86 ? 17.719 2.305 -17.062 1 91.44 86 ARG A O 1
ATOM 657 N N . PRO A 1 87 ? 18.828 4.207 -17.297 1 91.25 87 PRO A N 1
ATOM 658 C CA . PRO A 1 87 ? 18.031 4.602 -18.453 1 91.25 87 PRO A CA 1
ATOM 659 C C . PRO A 1 87 ? 18.141 3.611 -19.609 1 91.25 87 PRO A C 1
ATOM 661 O O . PRO A 1 87 ? 17.172 3.402 -20.344 1 91.25 87 PRO A O 1
ATOM 664 N N . GLY A 1 88 ? 19.297 2.98 -19.75 1 89.44 88 GLY A N 1
ATOM 665 C CA . GLY A 1 88 ? 19.516 2.068 -20.859 1 89.44 88 GLY A CA 1
ATOM 666 C C . GLY A 1 88 ? 18.578 0.873 -20.844 1 89.44 88 GLY A C 1
ATOM 667 O O . GLY A 1 88 ? 18.406 0.208 -21.875 1 89.44 88 GLY A O 1
ATOM 668 N N . PHE A 1 89 ? 18 0.68 -19.719 1 91.5 89 PHE A N 1
ATOM 669 C CA . PHE A 1 89 ? 17.094 -0.45 -19.562 1 91.5 89 PHE A CA 1
ATOM 670 C C . PHE A 1 89 ? 15.711 0.025 -19.141 1 91.5 89 PHE A C 1
ATOM 672 O O . PHE A 1 89 ? 14.992 -0.688 -18.438 1 91.5 89 PHE A O 1
ATOM 679 N N . TYR A 1 90 ? 15.406 1.343 -19.516 1 91.56 90 TYR A N 1
ATOM 680 C CA . TYR A 1 90 ? 14.133 1.981 -19.219 1 91.56 90 TYR A CA 1
ATOM 681 C C . TYR A 1 90 ? 13.891 2.016 -17.703 1 91.56 90 TYR A C 1
ATOM 683 O O . TYR A 1 90 ? 12.766 1.776 -17.25 1 91.56 90 TYR A O 1
ATOM 691 N N . PHE A 1 91 ? 14.953 2.092 -16.938 1 90.25 91 PHE A N 1
ATOM 692 C CA . PHE A 1 91 ? 14.992 2.252 -15.484 1 90.25 91 PHE A CA 1
ATOM 693 C C . PHE A 1 91 ? 14.547 0.973 -14.789 1 90.25 91 PHE A C 1
ATOM 695 O O . PHE A 1 91 ? 14.219 0.988 -13.594 1 90.25 91 PHE A O 1
ATOM 702 N N . SER A 1 92 ? 14.5 -0.107 -15.578 1 90.06 92 SER A N 1
ATOM 703 C CA . SER A 1 92 ? 14.281 -1.42 -14.977 1 90.06 92 SER A CA 1
ATOM 704 C C . SER A 1 92 ? 15.562 -1.943 -14.32 1 90.06 92 SER A C 1
ATOM 706 O O . SER A 1 92 ? 16.641 -1.893 -14.922 1 90.06 92 SER A O 1
ATOM 708 N N . GLY A 1 93 ? 15.453 -2.467 -13.094 1 87.69 93 GLY A N 1
ATOM 709 C CA . GLY A 1 93 ? 16.594 -3.057 -12.406 1 87.69 93 GLY A CA 1
ATOM 710 C C . GLY A 1 93 ? 16.812 -4.516 -12.766 1 87.69 93 GLY A C 1
ATOM 711 O O . GLY A 1 93 ? 17.812 -5.109 -12.375 1 87.69 93 GLY A O 1
ATOM 712 N N . LEU A 1 94 ? 15.977 -5.094 -13.594 1 88.69 94 LEU A N 1
ATOM 713 C CA . LEU A 1 94 ? 15.977 -6.523 -13.891 1 88.69 94 LEU A CA 1
ATOM 714 C C . LEU A 1 94 ? 17.312 -6.957 -14.477 1 88.69 94 LEU A C 1
ATOM 716 O O . LEU A 1 94 ? 17.922 -7.91 -14 1 88.69 94 LEU A O 1
ATOM 720 N N . PRO A 1 95 ? 17.859 -6.219 -15.477 1 89.69 95 PRO A N 1
ATOM 721 C CA . PRO A 1 95 ? 19.047 -6.711 -16.172 1 89.69 95 PRO A CA 1
ATOM 722 C C . PRO A 1 95 ? 20.297 -6.68 -15.289 1 89.69 95 PRO A C 1
ATOM 724 O O . PRO A 1 95 ? 21.203 -7.504 -15.461 1 89.69 95 PRO A O 1
ATOM 727 N N . GLU A 1 96 ? 20.297 -5.734 -14.367 1 90.56 96 GLU A N 1
ATOM 728 C CA . GLU A 1 96 ? 21.531 -5.582 -13.594 1 90.56 96 GLU A CA 1
ATOM 729 C C . GLU A 1 96 ? 21.375 -6.184 -12.195 1 90.56 96 GLU A C 1
ATOM 731 O O . GLU A 1 96 ? 22.281 -6.875 -11.719 1 90.56 96 GLU A O 1
ATOM 736 N N . LEU A 1 97 ? 20.312 -6.035 -11.578 1 93.38 97 LEU A N 1
ATOM 737 C CA . LEU A 1 97 ? 20.172 -6.402 -10.172 1 93.38 97 LEU A CA 1
ATOM 738 C C . LEU A 1 97 ? 19.891 -7.898 -10.023 1 93.38 97 LEU A C 1
ATOM 740 O O . LEU A 1 97 ? 20.438 -8.547 -9.133 1 93.38 97 LEU A O 1
ATOM 744 N N . LEU A 1 98 ? 19.109 -8.469 -10.891 1 91.38 98 LEU A N 1
ATOM 745 C CA . LEU A 1 98 ? 18.672 -9.852 -10.727 1 91.38 98 LEU A CA 1
ATOM 746 C C . LEU A 1 98 ? 19.828 -10.82 -10.969 1 91.38 98 LEU A C 1
ATOM 748 O O . LEU A 1 98 ? 20.047 -11.734 -10.172 1 91.38 98 LEU A O 1
ATOM 752 N N . PRO A 1 99 ? 20.609 -10.625 -12.094 1 92.31 99 PRO A N 1
ATOM 753 C CA . PRO A 1 99 ? 21.734 -11.547 -12.289 1 92.31 99 PRO A CA 1
ATOM 754 C C . PRO A 1 99 ? 22.766 -11.461 -11.172 1 92.31 99 PRO A C 1
ATOM 756 O O . PRO A 1 99 ? 23.312 -12.484 -10.758 1 92.31 99 PRO A O 1
ATOM 759 N N . ALA A 1 100 ? 23 -10.266 -10.695 1 94.69 100 ALA A N 1
ATOM 760 C CA . ALA A 1 100 ? 23.953 -10.086 -9.617 1 94.69 100 ALA A CA 1
ATOM 761 C C . ALA A 1 100 ? 23.5 -10.805 -8.352 1 94.69 100 ALA A C 1
ATOM 763 O O . ALA A 1 100 ? 24.297 -11.516 -7.715 1 94.69 100 ALA A O 1
ATOM 764 N N . MET A 1 101 ? 22.312 -10.664 -8.008 1 95.44 101 MET A N 1
ATOM 765 C CA . MET A 1 101 ? 21.75 -11.328 -6.836 1 95.44 101 MET A CA 1
ATOM 766 C C . MET A 1 101 ? 21.719 -12.844 -7.031 1 95.44 101 MET A C 1
ATOM 768 O O . MET A 1 101 ? 22.062 -13.602 -6.121 1 95.44 101 MET A O 1
ATOM 772 N N . GLY A 1 102 ? 21.234 -13.281 -8.211 1 94.19 102 GLY A N 1
ATOM 773 C CA . GLY A 1 102 ? 21.156 -14.703 -8.508 1 94.19 102 GLY A CA 1
ATOM 774 C C . GLY A 1 102 ? 22.484 -15.422 -8.359 1 94.19 102 GLY A C 1
ATOM 775 O O . GLY A 1 102 ? 22.547 -16.516 -7.812 1 94.19 102 GLY A O 1
ATOM 776 N N . ALA A 1 103 ? 23.531 -14.781 -8.836 1 94.75 103 ALA A N 1
ATOM 777 C CA . ALA A 1 103 ? 24.859 -15.383 -8.789 1 94.75 103 ALA A CA 1
ATOM 778 C C . ALA A 1 103 ? 25.375 -15.461 -7.355 1 94.75 103 ALA A C 1
ATOM 780 O O . ALA A 1 103 ? 26.188 -16.328 -7.023 1 94.75 103 ALA A O 1
ATOM 781 N N . ALA A 1 104 ? 24.859 -14.578 -6.543 1 96.94 104 ALA A N 1
ATOM 782 C CA . ALA A 1 104 ? 25.344 -14.492 -5.168 1 96.94 104 ALA A CA 1
ATOM 783 C C . ALA A 1 104 ? 24.578 -15.445 -4.254 1 96.94 104 ALA A C 1
ATOM 785 O O . ALA A 1 104 ? 25.016 -15.719 -3.131 1 96.94 104 ALA A O 1
ATOM 786 N N . MET A 1 105 ? 23.484 -15.961 -4.664 1 96.5 105 MET A N 1
ATOM 787 C CA . MET A 1 105 ? 22.641 -16.812 -3.846 1 96.5 105 MET A CA 1
ATOM 788 C C . MET A 1 105 ? 23.094 -18.266 -3.924 1 96.5 105 MET A C 1
ATOM 790 O O . MET A 1 105 ? 23.094 -18.875 -5 1 96.5 105 MET A O 1
ATOM 794 N N . ASP A 1 106 ? 23.516 -18.797 -2.797 1 95.62 106 ASP A N 1
ATOM 795 C CA . ASP A 1 106 ? 23.812 -20.234 -2.738 1 95.62 106 ASP A CA 1
ATOM 796 C C . ASP A 1 106 ? 22.578 -21.031 -2.324 1 95.62 106 ASP A C 1
ATOM 798 O O . ASP A 1 106 ? 21.516 -20.453 -2.061 1 95.62 106 ASP A O 1
ATOM 802 N N . HIS A 1 107 ? 22.719 -22.312 -2.293 1 97 107 HIS A N 1
ATOM 803 C CA . HIS A 1 107 ? 21.578 -23.172 -1.988 1 97 107 HIS A CA 1
ATOM 804 C C . HIS A 1 107 ? 21.078 -22.922 -0.574 1 97 107 HIS A C 1
ATOM 806 O O . HIS A 1 107 ? 19.859 -22.984 -0.327 1 97 107 HIS A O 1
ATOM 812 N N . ALA A 1 108 ? 21.984 -22.641 0.313 1 98 108 ALA A N 1
ATOM 813 C CA . ALA A 1 108 ? 21.578 -22.359 1.687 1 98 108 ALA A CA 1
ATOM 814 C C . ALA A 1 108 ? 20.719 -21.094 1.757 1 98 108 ALA A C 1
ATOM 816 O O . ALA A 1 108 ? 19.75 -21.047 2.512 1 98 108 ALA A O 1
ATOM 817 N N . ALA A 1 109 ? 21.141 -20.109 0.995 1 98.31 109 ALA A N 1
ATOM 818 C CA . ALA A 1 109 ? 20.344 -18.875 0.937 1 98.31 109 ALA A CA 1
ATOM 819 C C . ALA A 1 109 ? 18.969 -19.141 0.326 1 98.31 109 ALA A C 1
ATOM 821 O O . ALA A 1 109 ? 17.969 -18.609 0.801 1 98.31 109 ALA A O 1
ATOM 822 N N . GLN A 1 110 ? 18.922 -19.938 -0.701 1 98.38 110 GLN A N 1
ATOM 823 C CA . GLN A 1 110 ? 17.656 -20.266 -1.332 1 98.38 110 GLN A CA 1
ATOM 824 C C . GLN A 1 110 ? 16.719 -20.984 -0.359 1 98.38 110 GLN A C 1
ATOM 826 O O . GLN A 1 110 ? 15.523 -20.703 -0.307 1 98.38 110 GLN A O 1
ATOM 831 N N . LYS A 1 111 ? 17.297 -21.906 0.387 1 98.44 111 LYS A N 1
ATOM 832 C CA . LYS A 1 111 ? 16.516 -22.625 1.384 1 98.44 111 LYS A CA 1
ATOM 833 C C . LYS A 1 111 ? 15.961 -21.672 2.443 1 98.44 111 LYS A C 1
ATOM 835 O O . LYS A 1 111 ? 14.797 -21.797 2.84 1 98.44 111 LYS A O 1
ATOM 840 N N . ALA A 1 112 ? 16.812 -20.719 2.898 1 98.56 112 ALA A N 1
ATOM 841 C CA . ALA A 1 112 ? 16.359 -19.734 3.875 1 98.56 112 ALA A CA 1
ATOM 842 C C . ALA A 1 112 ? 15.211 -18.891 3.318 1 98.56 112 ALA A C 1
ATOM 844 O O . ALA A 1 112 ? 14.273 -18.547 4.043 1 98.56 112 ALA A O 1
ATOM 845 N N . ALA A 1 113 ? 15.289 -18.562 2.066 1 98.44 113 ALA A N 1
ATOM 846 C CA . ALA A 1 113 ? 14.234 -17.797 1.413 1 98.44 113 ALA A CA 1
ATOM 847 C C . ALA A 1 113 ? 12.93 -18.594 1.378 1 98.44 113 ALA A C 1
ATOM 849 O O . ALA A 1 113 ? 11.852 -18.031 1.618 1 98.44 113 ALA A O 1
ATOM 850 N N . VAL A 1 114 ? 13.016 -19.859 1.045 1 98.44 114 VAL A N 1
ATOM 851 C CA . VAL A 1 114 ? 11.836 -20.719 1.007 1 98.44 114 VAL A CA 1
ATOM 852 C C . VAL A 1 114 ? 11.156 -20.734 2.377 1 98.44 114 VAL A C 1
ATOM 854 O O . VAL A 1 114 ? 9.953 -20.5 2.48 1 98.44 114 VAL A O 1
ATOM 857 N N . ASP A 1 115 ? 11.953 -20.953 3.414 1 98.38 115 ASP A N 1
ATOM 858 C CA . ASP A 1 115 ? 11.414 -21.031 4.766 1 98.38 115 ASP A CA 1
ATOM 859 C C . ASP A 1 115 ? 10.727 -19.734 5.172 1 98.38 115 ASP A C 1
ATOM 861 O O . ASP A 1 115 ? 9.625 -19.75 5.723 1 98.38 115 ASP A O 1
ATOM 865 N N . PHE A 1 116 ? 11.367 -18.656 4.941 1 98.44 116 PHE A N 1
ATOM 866 C CA . PHE A 1 116 ? 10.789 -17.344 5.25 1 98.44 116 PHE A CA 1
ATOM 867 C C . PHE A 1 116 ? 9.523 -17.109 4.438 1 98.44 116 PHE A C 1
ATOM 869 O O . PHE A 1 116 ? 8.516 -16.656 4.977 1 98.44 116 PHE A O 1
ATOM 876 N N . SER A 1 117 ? 9.594 -17.391 3.146 1 98.25 117 SER A N 1
ATOM 877 C CA . SER A 1 117 ? 8.477 -17.125 2.238 1 98.25 117 SER A CA 1
ATOM 878 C C . SER A 1 117 ? 7.234 -17.906 2.646 1 98.25 117 SER A C 1
ATOM 880 O O . SER A 1 117 ? 6.117 -17.391 2.57 1 98.25 117 SER A O 1
ATOM 882 N N . LEU A 1 118 ? 7.402 -19.156 3.02 1 98.12 118 LEU A N 1
ATOM 883 C CA . LEU A 1 118 ? 6.254 -19.969 3.406 1 98.12 118 LEU A CA 1
ATOM 884 C C . LEU A 1 118 ? 5.566 -19.391 4.637 1 98.12 118 LEU A C 1
ATOM 886 O O . LEU A 1 118 ? 4.34 -19.422 4.738 1 98.12 118 LEU A O 1
ATOM 890 N N . ALA A 1 119 ? 6.363 -18.859 5.527 1 98 119 ALA A N 1
ATOM 891 C CA . ALA A 1 119 ? 5.797 -18.188 6.691 1 98 119 ALA A CA 1
ATOM 892 C C . ALA A 1 119 ? 5.043 -16.922 6.273 1 98 119 ALA A C 1
ATOM 894 O O . ALA A 1 119 ? 3.912 -16.688 6.715 1 98 119 ALA A O 1
ATOM 895 N N . GLU A 1 120 ? 5.656 -16.125 5.461 1 97.62 120 GLU A N 1
ATOM 896 C CA . GLU A 1 120 ? 5.062 -14.867 5.012 1 97.62 120 GLU A CA 1
ATOM 897 C C . GLU A 1 120 ? 3.779 -15.109 4.227 1 97.62 120 GLU A C 1
ATOM 899 O O . GLU A 1 120 ? 2.791 -14.391 4.398 1 97.62 120 GLU A O 1
ATOM 904 N N . LEU A 1 121 ? 3.803 -16.078 3.33 1 98.25 121 LEU A N 1
ATOM 905 C CA . LEU A 1 121 ? 2.621 -16.453 2.555 1 98.25 121 LEU A CA 1
ATOM 906 C C . LEU A 1 121 ? 1.474 -16.859 3.471 1 98.25 121 LEU A C 1
ATOM 908 O O . LEU A 1 121 ? 0.351 -16.375 3.322 1 98.25 121 LEU A O 1
ATOM 912 N N . THR A 1 122 ? 1.739 -17.703 4.461 1 98.44 122 THR A N 1
ATOM 913 C CA . THR A 1 122 ? 0.711 -18.156 5.391 1 98.44 122 THR A CA 1
ATOM 914 C C . THR A 1 122 ? 0.153 -16.984 6.195 1 98.44 122 THR A C 1
ATOM 916 O O . THR A 1 122 ? -1.064 -16.828 6.309 1 98.44 122 THR A O 1
ATOM 919 N N . ARG A 1 123 ? 0.996 -16.094 6.617 1 97.44 123 ARG A N 1
ATOM 920 C CA . ARG A 1 123 ? 0.62 -14.961 7.469 1 97.44 123 ARG A CA 1
ATOM 921 C C . ARG A 1 123 ? -0.211 -13.945 6.699 1 97.44 123 ARG A C 1
ATOM 923 O O . ARG A 1 123 ? -0.871 -13.094 7.297 1 97.44 123 ARG A O 1
ATOM 930 N N . SER A 1 124 ? -0.099 -14.031 5.422 1 96.88 124 SER A N 1
ATOM 931 C CA . SER A 1 124 ? -0.812 -13.047 4.617 1 96.88 124 SER A CA 1
ATOM 932 C C . SER A 1 124 ? -2.012 -13.672 3.912 1 96.88 124 SER A C 1
ATOM 934 O O . SER A 1 124 ? -2.637 -13.039 3.059 1 96.88 124 SER A O 1
ATOM 936 N N . GLY A 1 125 ? -2.289 -14.898 4.184 1 98.38 125 GLY A N 1
ATOM 937 C CA . GLY A 1 125 ? -3.576 -15.461 3.803 1 98.38 125 GLY A CA 1
ATOM 938 C C . GLY A 1 125 ? -3.5 -16.344 2.568 1 98.38 125 GLY A C 1
ATOM 939 O O . GLY A 1 125 ? -4.527 -16.797 2.062 1 98.38 125 GLY A O 1
ATOM 940 N N . THR A 1 126 ? -2.281 -16.609 2.074 1 98.81 126 THR A N 1
ATOM 941 C CA . THR A 1 126 ? -2.131 -17.516 0.935 1 98.81 126 THR A CA 1
ATOM 942 C C . THR A 1 126 ? -2.32 -18.969 1.361 1 98.81 126 THR A C 1
ATOM 944 O O . THR A 1 126 ? -1.697 -19.422 2.322 1 98.81 126 THR A O 1
ATOM 947 N N . THR A 1 127 ? -3.176 -19.688 0.671 1 98.81 127 THR A N 1
ATOM 948 C CA . THR A 1 127 ? -3.357 -21.094 0.956 1 98.81 127 THR A CA 1
ATOM 949 C C . THR A 1 127 ? -2.877 -21.953 -0.216 1 98.81 127 THR A C 1
ATOM 951 O O . THR A 1 127 ? -2.672 -23.156 -0.07 1 98.81 127 THR A O 1
ATOM 954 N N . THR A 1 128 ? -2.76 -21.375 -1.395 1 98.75 128 THR A N 1
ATOM 955 C CA . THR A 1 128 ? -2.219 -22.016 -2.588 1 98.75 128 THR A CA 1
ATOM 956 C C . THR A 1 128 ? -1.226 -21.094 -3.291 1 98.75 128 THR A C 1
ATOM 958 O O . THR A 1 128 ? -1.514 -19.906 -3.516 1 98.75 128 THR A O 1
ATOM 961 N N . VAL A 1 129 ? -0.039 -21.641 -3.635 1 98.44 129 VAL A N 1
ATOM 962 C CA . VAL A 1 129 ? 0.976 -20.781 -4.242 1 98.44 129 VAL A CA 1
ATOM 963 C C . VAL A 1 129 ? 1.534 -21.453 -5.496 1 98.44 129 VAL A C 1
ATOM 965 O O . VAL A 1 129 ? 1.742 -22.672 -5.516 1 98.44 129 VAL A O 1
ATOM 968 N N . PHE A 1 130 ? 1.664 -20.656 -6.57 1 97.62 130 PHE A N 1
ATOM 969 C CA . PHE A 1 130 ? 2.4 -21.016 -7.773 1 97.62 130 PHE A CA 1
ATOM 970 C C . PHE A 1 130 ? 3.869 -20.625 -7.652 1 97.62 130 PHE A C 1
ATOM 972 O O . PHE A 1 130 ? 4.215 -19.453 -7.781 1 97.62 130 PHE A O 1
ATOM 979 N N . GLU A 1 131 ? 4.703 -21.625 -7.5 1 97.88 131 GLU A N 1
ATOM 980 C CA . GLU A 1 131 ? 6.121 -21.375 -7.273 1 97.88 131 GLU A CA 1
ATOM 981 C C . GLU A 1 131 ? 6.938 -21.641 -8.531 1 97.88 131 GLU A C 1
ATOM 983 O O . GLU A 1 131 ? 6.906 -22.75 -9.078 1 97.88 131 GLU A O 1
ATOM 988 N N . ILE A 1 132 ? 7.551 -20.562 -8.992 1 96.88 132 ILE A N 1
ATOM 989 C CA . ILE A 1 132 ? 8.469 -20.625 -10.125 1 96.88 132 ILE A CA 1
ATOM 990 C C . ILE A 1 132 ? 9.906 -20.453 -9.633 1 96.88 132 ILE A C 1
ATOM 992 O O . ILE A 1 132 ? 10.297 -19.344 -9.227 1 96.88 132 ILE A O 1
ATOM 996 N N . GLY A 1 133 ? 10.625 -21.453 -9.625 1 93.12 133 GLY A N 1
ATOM 997 C CA . GLY A 1 133 ? 11.969 -21.312 -9.086 1 93.12 133 GLY A CA 1
ATOM 998 C C . GLY A 1 133 ? 12.867 -22.484 -9.422 1 93.12 133 GLY A C 1
ATOM 999 O O . GLY A 1 133 ? 12.883 -22.953 -10.562 1 93.12 133 GLY A O 1
ATOM 1000 N N . TRP A 1 134 ? 13.648 -22.578 -8.367 1 88.81 134 TRP A N 1
ATOM 1001 C CA . TRP A 1 134 ? 14.633 -23.641 -8.406 1 88.81 134 TRP A CA 1
ATOM 1002 C C . TRP A 1 134 ? 14.711 -24.359 -7.059 1 88.81 134 TRP A C 1
ATOM 1004 O O . TRP A 1 134 ? 14.016 -23.984 -6.109 1 88.81 134 TRP A O 1
ATOM 1014 N N . LEU A 1 135 ? 15.266 -25.484 -6.953 1 96 135 LEU A N 1
ATOM 1015 C CA . LEU A 1 135 ? 15.391 -26.297 -5.746 1 96 135 LEU A CA 1
ATOM 1016 C C . LEU A 1 135 ? 14.078 -27 -5.426 1 96 135 LEU A C 1
ATOM 1018 O O . LEU A 1 135 ? 13.594 -26.922 -4.293 1 96 135 LEU A O 1
ATOM 1022 N N . GLY A 1 136 ? 13.508 -27.516 -6.426 1 97.19 136 GLY A N 1
ATOM 1023 C CA . GLY A 1 136 ? 12.156 -28.047 -6.367 1 97.19 136 GLY A CA 1
ATOM 1024 C C . GLY A 1 136 ? 11.977 -29.078 -5.266 1 97.19 136 GLY A C 1
ATOM 1025 O O . GLY A 1 136 ? 10.969 -29.078 -4.562 1 97.19 136 GLY A O 1
ATOM 1026 N N . ASP A 1 137 ? 12.961 -29.938 -5.059 1 97.5 137 ASP A N 1
ATOM 1027 C CA . ASP A 1 137 ? 12.836 -31 -4.07 1 97.5 137 ASP A CA 1
ATOM 1028 C C . ASP A 1 137 ? 12.742 -30.438 -2.658 1 97.5 137 ASP A C 1
ATOM 1030 O O . ASP A 1 137 ? 11.875 -30.844 -1.876 1 97.5 137 ASP A O 1
ATOM 1034 N N . TYR A 1 138 ? 13.609 -29.531 -2.354 1 98 138 TYR A N 1
ATOM 1035 C CA . TYR A 1 138 ? 13.547 -28.891 -1.039 1 98 138 TYR A CA 1
ATOM 1036 C C . TYR A 1 138 ? 12.25 -28.109 -0.871 1 98 138 TYR A C 1
ATOM 1038 O O . TYR A 1 138 ? 11.625 -28.156 0.188 1 98 138 TYR A O 1
ATOM 1046 N N . THR A 1 139 ? 11.906 -27.328 -1.904 1 98.06 139 THR A N 1
ATOM 1047 C CA . THR A 1 139 ? 10.688 -26.516 -1.86 1 98.06 139 THR A CA 1
ATOM 1048 C C . THR A 1 139 ? 9.469 -27.391 -1.604 1 98.06 139 THR A C 1
ATOM 1050 O O . THR A 1 139 ? 8.617 -27.047 -0.779 1 98.06 139 THR A O 1
ATOM 1053 N N . ALA A 1 140 ? 9.391 -28.516 -2.328 1 97.81 140 ALA A N 1
ATOM 1054 C CA . ALA A 1 140 ? 8.273 -29.438 -2.146 1 97.81 140 ALA A CA 1
ATOM 1055 C C . ALA A 1 140 ? 8.203 -29.938 -0.707 1 97.81 140 ALA A C 1
ATOM 1057 O O . ALA A 1 140 ? 7.129 -29.984 -0.111 1 97.81 140 ALA A O 1
ATOM 1058 N N . GLU A 1 141 ? 9.328 -30.328 -0.194 1 97.56 141 GLU A N 1
ATOM 1059 C CA . GLU A 1 141 ? 9.398 -30.812 1.183 1 97.56 141 GLU A CA 1
ATOM 1060 C C . GLU A 1 141 ? 8.977 -29.719 2.17 1 97.56 141 GLU A C 1
ATOM 1062 O O . GLU A 1 141 ? 8.227 -30 3.109 1 97.56 141 GLU A O 1
ATOM 1067 N N . ALA A 1 142 ? 9.516 -28.516 1.998 1 97.69 142 ALA A N 1
ATOM 1068 C CA . ALA A 1 142 ? 9.219 -27.391 2.883 1 97.69 142 ALA A CA 1
ATOM 1069 C C . ALA A 1 142 ? 7.734 -27.031 2.828 1 97.69 142 ALA A C 1
ATOM 1071 O O . ALA A 1 142 ? 7.125 -26.734 3.855 1 97.69 142 ALA A O 1
ATOM 1072 N N . VAL A 1 143 ? 7.145 -27.047 1.643 1 97.94 143 VAL A N 1
ATOM 1073 C CA . VAL A 1 143 ? 5.723 -26.75 1.47 1 97.94 143 VAL A CA 1
ATOM 1074 C C . VAL A 1 143 ? 4.887 -27.797 2.195 1 97.94 143 VAL A C 1
ATOM 1076 O O . VAL A 1 143 ? 3.918 -27.469 2.883 1 97.94 143 VAL A O 1
ATOM 1079 N N . ASP A 1 144 ? 5.266 -29.031 1.972 1 97.56 144 ASP A N 1
ATOM 1080 C CA . ASP A 1 144 ? 4.57 -30.125 2.643 1 97.56 144 ASP A CA 1
ATOM 1081 C C . ASP A 1 144 ? 4.613 -29.953 4.16 1 97.56 144 ASP A C 1
ATOM 1083 O O . ASP A 1 144 ? 3.592 -30.078 4.836 1 97.56 144 ASP A O 1
ATOM 1087 N N . ARG A 1 145 ? 5.75 -29.609 4.688 1 97.12 145 ARG A N 1
ATOM 1088 C CA . ARG A 1 145 ? 5.926 -29.391 6.117 1 97.12 145 ARG A CA 1
ATOM 1089 C C . ARG A 1 145 ? 5.086 -28.219 6.605 1 97.12 145 ARG A C 1
ATOM 1091 O O . ARG A 1 145 ? 4.473 -28.281 7.672 1 97.12 145 ARG A O 1
ATOM 1098 N N . ALA A 1 146 ? 5.035 -27.141 5.852 1 97.88 146 ALA A N 1
ATOM 1099 C CA . ALA A 1 146 ? 4.301 -25.938 6.227 1 97.88 146 ALA A CA 1
ATOM 1100 C C . ALA A 1 146 ? 2.795 -26.156 6.137 1 97.88 146 ALA A C 1
ATOM 1102 O O . ALA A 1 146 ? 2.014 -25.453 6.773 1 97.88 146 ALA A O 1
ATOM 1103 N N . GLY A 1 147 ? 2.383 -27.078 5.25 1 98.25 147 GLY A N 1
ATOM 1104 C CA . GLY A 1 147 ? 0.98 -27.453 5.133 1 98.25 147 GLY A CA 1
ATOM 1105 C C . GLY A 1 147 ? 0.258 -26.719 4.023 1 98.25 147 GLY A C 1
ATOM 1106 O O . GLY A 1 147 ? -0.942 -26.906 3.818 1 98.25 147 GLY A O 1
ATOM 1107 N N . LEU A 1 148 ? 0.944 -25.891 3.215 1 98.56 148 LEU A N 1
ATOM 1108 C CA . LEU A 1 148 ? 0.336 -25.125 2.127 1 98.56 148 LEU A CA 1
ATOM 1109 C C . LEU A 1 148 ? 0.066 -26.031 0.922 1 98.56 148 LEU A C 1
ATOM 1111 O O . LEU A 1 148 ? 0.537 -27.172 0.874 1 98.56 148 LEU A O 1
ATOM 1115 N N . ARG A 1 149 ? -0.795 -25.594 0.073 1 98.62 149 ARG A N 1
ATOM 1116 C CA . ARG A 1 149 ? -0.931 -26.172 -1.263 1 98.62 149 ARG A CA 1
ATOM 1117 C C . ARG A 1 149 ? -0.038 -25.438 -2.262 1 98.62 149 ARG A C 1
ATOM 1119 O O . ARG A 1 149 ? 0.129 -24.219 -2.18 1 98.62 149 ARG A O 1
ATOM 1126 N N . ALA A 1 150 ? 0.617 -26.234 -3.201 1 98.44 150 ALA A N 1
ATOM 1127 C CA . ALA A 1 150 ? 1.519 -25.547 -4.121 1 98.44 150 ALA A CA 1
ATOM 1128 C C . ALA A 1 150 ? 1.584 -26.266 -5.465 1 98.44 150 ALA A C 1
ATOM 1130 O O . ALA A 1 150 ? 1.438 -27.484 -5.531 1 98.44 150 ALA A O 1
ATOM 1131 N N . TYR A 1 151 ? 1.641 -25.516 -6.473 1 98.19 151 TYR A N 1
ATOM 1132 C CA . TYR A 1 151 ? 2.17 -25.922 -7.77 1 98.19 151 TYR A CA 1
ATOM 1133 C C . TYR A 1 151 ? 3.631 -25.516 -7.914 1 98.19 151 TYR A C 1
ATOM 1135 O O . TYR A 1 151 ? 3.969 -24.328 -7.801 1 98.19 151 TYR A O 1
ATOM 1143 N N . VAL A 1 152 ? 4.535 -26.484 -8.094 1 98.25 152 VAL A N 1
ATOM 1144 C CA . VAL A 1 152 ? 5.965 -26.203 -8.039 1 98.25 152 VAL A CA 1
ATOM 1145 C C . VAL A 1 152 ? 6.605 -26.531 -9.391 1 98.25 152 VAL A C 1
ATOM 1147 O O . VAL A 1 152 ? 6.438 -27.641 -9.906 1 98.25 152 VAL A O 1
ATOM 1150 N N . GLY A 1 153 ? 7.227 -25.531 -9.969 1 97.81 153 GLY A N 1
ATOM 1151 C CA . GLY A 1 153 ? 7.934 -25.734 -11.227 1 97.81 153 GLY A CA 1
ATOM 1152 C C . GLY A 1 153 ? 9.406 -25.391 -11.141 1 97.81 153 GLY A C 1
ATOM 1153 O O . GLY A 1 153 ? 9.797 -24.5 -10.391 1 97.81 153 GLY A O 1
ATOM 1154 N N . GLU A 1 154 ? 10.234 -26.141 -11.883 1 97.88 154 GLU A N 1
ATOM 1155 C CA . GLU A 1 154 ? 11.633 -25.812 -12.102 1 97.88 154 GLU A CA 1
ATOM 1156 C C . GLU A 1 154 ? 11.836 -25.094 -13.43 1 97.88 154 GLU A C 1
ATOM 1158 O O . GLU A 1 154 ? 11.398 -25.578 -14.477 1 97.88 154 GLU A O 1
ATOM 1163 N N . GLY A 1 155 ? 12.453 -23.953 -13.344 1 97.38 155 GLY A N 1
ATOM 1164 C CA . GLY A 1 155 ? 12.609 -23.109 -14.516 1 97.38 155 GLY A CA 1
ATOM 1165 C C . GLY A 1 155 ? 13.578 -23.672 -15.531 1 97.38 155 GLY A C 1
ATOM 1166 O O . GLY A 1 155 ? 14.578 -24.297 -15.172 1 97.38 155 GLY A O 1
ATOM 1167 N N . TYR A 1 156 ? 13.328 -23.5 -16.828 1 97.69 156 TYR A N 1
ATOM 1168 C CA . TYR A 1 156 ? 14.195 -23.875 -17.938 1 97.69 156 TYR A CA 1
ATOM 1169 C C . TYR A 1 156 ? 14.016 -22.906 -19.109 1 97.69 156 TYR A C 1
ATOM 1171 O O . TYR A 1 156 ? 13.109 -22.078 -19.109 1 97.69 156 TYR A O 1
ATOM 1179 N N . GLY A 1 157 ? 14.914 -22.938 -20.062 1 97.88 157 GLY A N 1
ATOM 1180 C CA . GLY A 1 157 ? 14.859 -22.078 -21.234 1 97.88 157 GLY A CA 1
ATOM 1181 C C . GLY A 1 157 ? 15.914 -22.406 -22.266 1 97.88 157 GLY A C 1
ATOM 1182 O O . GLY A 1 157 ? 16.75 -23.281 -22.031 1 97.88 157 GLY A O 1
ATOM 1183 N N . SER A 1 158 ? 15.836 -21.75 -23.406 1 98.38 158 SER A N 1
ATOM 1184 C CA . SER A 1 158 ? 16.75 -21.984 -24.516 1 98.38 158 SER A CA 1
ATOM 1185 C C . SER A 1 158 ? 17.922 -21.016 -24.484 1 98.38 158 SER A C 1
ATOM 1187 O O . SER A 1 158 ? 18.891 -21.172 -25.234 1 98.38 158 SER A O 1
ATOM 1189 N N . ALA A 1 159 ? 17.781 -20.031 -23.625 1 97.06 159 ALA A N 1
ATOM 1190 C CA . ALA A 1 159 ? 18.828 -19.016 -23.531 1 97.06 159 ALA A CA 1
ATOM 1191 C C . ALA A 1 159 ? 18.891 -18.422 -22.125 1 97.06 159 ALA A C 1
ATOM 1193 O O . ALA A 1 159 ? 18.016 -18.672 -21.297 1 97.06 159 ALA A O 1
ATOM 1194 N N . ARG A 1 160 ? 19.953 -17.766 -21.859 1 91.62 160 ARG A N 1
ATOM 1195 C CA . ARG A 1 160 ? 20.078 -16.906 -20.703 1 91.62 160 ARG A CA 1
ATOM 1196 C C . ARG A 1 160 ? 20.312 -15.453 -21.109 1 91.62 160 ARG A C 1
ATOM 1198 O O . ARG A 1 160 ? 21.172 -15.18 -21.953 1 91.62 160 ARG A O 1
ATOM 1205 N N . TRP A 1 161 ? 19.469 -14.609 -20.594 1 88.75 161 TRP A N 1
ATOM 1206 C CA . TRP A 1 161 ? 19.719 -13.211 -20.922 1 88.75 161 TRP A CA 1
ATOM 1207 C C . TRP A 1 161 ? 20.609 -12.562 -19.859 1 88.75 161 TRP A C 1
ATOM 1209 O O . TRP A 1 161 ? 20.609 -12.969 -18.703 1 88.75 161 TRP A O 1
ATOM 1219 N N . ARG A 1 162 ? 21.422 -11.68 -20.266 1 88.5 162 ARG A N 1
ATOM 1220 C CA . ARG A 1 162 ? 22.297 -10.852 -19.438 1 88.5 162 ARG A CA 1
ATOM 1221 C C . ARG A 1 162 ? 22.734 -9.594 -20.172 1 88.5 162 ARG A C 1
ATOM 1223 O O . ARG A 1 162 ? 22.438 -9.422 -21.359 1 88.5 162 ARG A O 1
ATOM 1230 N N . THR A 1 163 ? 23.25 -8.664 -19.406 1 93.25 163 THR A N 1
ATOM 1231 C CA . THR A 1 163 ? 24 -7.566 -20.031 1 93.25 163 THR A CA 1
ATOM 1232 C C . THR A 1 163 ? 25.5 -7.762 -19.859 1 93.25 163 THR A C 1
ATOM 1234 O O . THR A 1 163 ? 25.984 -7.945 -18.734 1 93.25 163 THR A O 1
ATOM 1237 N N . ARG A 1 164 ? 26.234 -7.793 -20.969 1 91.75 164 ARG A N 1
ATOM 1238 C CA . ARG A 1 164 ? 27.672 -8.047 -20.938 1 91.75 164 ARG A CA 1
ATOM 1239 C C . ARG A 1 164 ? 28.453 -6.754 -20.688 1 91.75 164 ARG A C 1
ATOM 1241 O O . ARG A 1 164 ? 29.594 -6.789 -20.234 1 91.75 164 ARG A O 1
ATOM 1248 N N . ASP A 1 165 ? 27.828 -5.648 -20.969 1 92.5 165 ASP A N 1
ATOM 1249 C CA . ASP A 1 165 ? 28.578 -4.395 -20.906 1 92.5 165 ASP A CA 1
ATOM 1250 C C . ASP A 1 165 ? 27.766 -3.309 -20.203 1 92.5 165 ASP A C 1
ATOM 1252 O O . ASP A 1 165 ? 28.156 -2.139 -20.203 1 92.5 165 ASP A O 1
ATOM 1256 N N . GLY A 1 166 ? 26.656 -3.658 -19.688 1 89.88 166 GLY A N 1
ATOM 1257 C CA . GLY A 1 166 ? 25.828 -2.705 -18.969 1 89.88 166 GLY A CA 1
ATOM 1258 C C . GLY A 1 166 ? 25.031 -1.804 -19.891 1 89.88 166 GLY A C 1
ATOM 1259 O O . GLY A 1 166 ? 24.344 -0.889 -19.438 1 89.88 166 GLY A O 1
ATOM 1260 N N . ARG A 1 167 ? 25.062 -1.999 -21.25 1 88.75 167 ARG A N 1
ATOM 1261 C CA . ARG A 1 167 ? 24.438 -1.094 -22.203 1 88.75 167 ARG A CA 1
ATOM 1262 C C . ARG A 1 167 ? 23.281 -1.771 -22.922 1 88.75 167 ARG A C 1
ATOM 1264 O O . ARG A 1 167 ? 22.281 -1.125 -23.234 1 88.75 167 ARG A O 1
ATOM 1271 N N . ARG A 1 168 ? 23.422 -3.096 -23.172 1 89.5 168 ARG A N 1
ATOM 1272 C CA . ARG A 1 168 ? 22.438 -3.824 -23.953 1 89.5 168 ARG A CA 1
ATOM 1273 C C . ARG A 1 168 ? 22.188 -5.215 -23.375 1 89.5 168 ARG A C 1
ATOM 1275 O O . ARG A 1 168 ? 23.078 -5.781 -22.719 1 89.5 168 ARG A O 1
ATOM 1282 N N . MET A 1 169 ? 20.984 -5.66 -23.703 1 91.94 169 MET A N 1
ATOM 1283 C CA . MET A 1 169 ? 20.688 -7.051 -23.375 1 91.94 169 MET A CA 1
ATOM 1284 C C . MET A 1 169 ? 21.328 -8 -24.359 1 91.94 169 MET A C 1
ATOM 1286 O O . MET A 1 169 ? 21.484 -7.668 -25.547 1 91.94 169 MET A O 1
ATOM 1290 N N . SER A 1 170 ? 21.812 -9.031 -23.859 1 92.94 170 SER A N 1
ATOM 1291 C CA . SER A 1 170 ? 22.344 -10.125 -24.672 1 92.94 170 SER A CA 1
ATOM 1292 C C . SER A 1 170 ? 21.688 -11.453 -24.297 1 92.94 170 SER A C 1
ATOM 1294 O O . SER A 1 170 ? 21.219 -11.633 -23.172 1 92.94 170 SER A O 1
ATOM 1296 N N . TYR A 1 171 ? 21.594 -12.383 -25.266 1 94.62 171 TYR A N 1
ATOM 1297 C CA . TYR A 1 171 ? 20.984 -13.695 -25.094 1 94.62 171 TYR A CA 1
ATOM 1298 C C . TYR A 1 171 ? 21.953 -14.805 -25.484 1 94.62 171 TYR A C 1
ATOM 1300 O O . TYR A 1 171 ? 22.312 -14.945 -26.656 1 94.62 171 TYR A O 1
ATOM 1308 N N . ASP A 1 172 ? 22.375 -15.531 -24.469 1 95.12 172 ASP A N 1
ATOM 1309 C CA . ASP A 1 172 ? 23.25 -16.672 -24.703 1 95.12 172 ASP A CA 1
ATOM 1310 C C . ASP A 1 172 ? 22.453 -17.953 -24.953 1 95.12 172 ASP A C 1
ATOM 1312 O O . ASP A 1 172 ? 22.047 -18.625 -24 1 95.12 172 ASP A O 1
ATOM 1316 N N . TRP A 1 173 ? 22.375 -18.328 -26.219 1 97.5 173 TRP A N 1
ATOM 1317 C CA . TRP A 1 173 ? 21.547 -19.453 -26.594 1 97.5 173 TRP A CA 1
ATOM 1318 C C . TRP A 1 173 ? 22.25 -20.781 -26.312 1 97.5 173 TRP A C 1
ATOM 1320 O O . TRP A 1 173 ? 23.453 -20.906 -26.547 1 97.5 173 TRP A O 1
ATOM 1330 N N . LYS A 1 174 ? 21.516 -21.703 -25.859 1 97.56 174 LYS A N 1
ATOM 1331 C CA . LYS A 1 174 ? 22.047 -23.016 -25.547 1 97.56 174 LYS A CA 1
ATOM 1332 C C . LYS A 1 174 ? 22.047 -23.922 -26.781 1 97.56 174 LYS A C 1
ATOM 1334 O O . LYS A 1 174 ? 21.141 -23.859 -27.609 1 97.56 174 LYS A O 1
ATOM 1339 N N . SER A 1 175 ? 23.031 -24.766 -26.781 1 97.38 175 SER A N 1
ATOM 1340 C CA . SER A 1 175 ? 23.172 -25.656 -27.922 1 97.38 175 SER A CA 1
ATOM 1341 C C . SER A 1 175 ? 22.062 -26.703 -27.938 1 97.38 175 SER A C 1
ATOM 1343 O O . SER A 1 175 ? 21.656 -27.156 -29.016 1 97.38 175 SER A O 1
ATOM 1345 N N . ASP A 1 176 ? 21.578 -27.078 -26.828 1 97.5 176 ASP A N 1
ATOM 1346 C CA . ASP A 1 176 ? 20.562 -28.141 -26.766 1 97.5 176 ASP A CA 1
ATOM 1347 C C . ASP A 1 176 ? 19.156 -27.547 -26.828 1 97.5 176 ASP A C 1
ATOM 1349 O O . ASP A 1 176 ? 18.172 -28.25 -26.578 1 97.5 176 ASP A O 1
ATOM 1353 N N . ASP A 1 177 ? 19.078 -26.266 -26.969 1 97.25 177 ASP A N 1
ATOM 1354 C CA . ASP A 1 177 ? 17.797 -25.562 -27.125 1 97.25 177 ASP A CA 1
ATOM 1355 C C . ASP A 1 177 ? 16.953 -25.703 -25.859 1 97.25 177 ASP A C 1
ATOM 1357 O O . ASP A 1 177 ? 15.719 -25.75 -25.938 1 97.25 177 ASP A O 1
ATOM 1361 N N . GLY A 1 178 ? 17.547 -25.922 -24.734 1 98 178 GLY A N 1
ATOM 1362 C CA . GLY A 1 178 ? 16.828 -26.016 -23.469 1 98 178 GLY A CA 1
ATOM 1363 C C . GLY A 1 178 ? 16.25 -27.391 -23.203 1 98 178 GLY A C 1
ATOM 1364 O O . GLY A 1 178 ? 15.492 -27.562 -22.25 1 98 178 GLY A O 1
ATOM 1365 N N . GLN A 1 179 ? 16.594 -28.359 -24 1 97.88 179 GLN A N 1
ATOM 1366 C CA . GLN A 1 179 ? 16.062 -29.719 -23.875 1 97.88 179 GLN A CA 1
ATOM 1367 C C . GLN A 1 179 ? 16.438 -30.328 -22.531 1 97.88 179 GLN A C 1
ATOM 1369 O O . GLN A 1 179 ? 15.594 -30.922 -21.859 1 97.88 179 GLN A O 1
ATOM 1374 N N . GLU A 1 180 ? 17.656 -30.172 -22.125 1 98.06 180 GLU A N 1
ATOM 1375 C CA . GLU A 1 180 ? 18.109 -30.703 -20.844 1 98.06 180 GLU A CA 1
ATOM 1376 C C . GLU A 1 180 ? 17.312 -30.109 -19.688 1 98.06 180 GLU A C 1
ATOM 1378 O O . GLU A 1 180 ? 16.984 -30.812 -18.734 1 98.06 180 GLU A O 1
ATOM 1383 N N . GLY A 1 181 ? 17.078 -28.812 -19.781 1 97.81 181 GLY A N 1
ATOM 1384 C CA . GLY A 1 181 ? 16.281 -28.156 -18.75 1 97.81 181 GLY A CA 1
ATOM 1385 C C . GLY A 1 181 ? 14.852 -28.688 -18.688 1 97.81 181 GLY A C 1
ATOM 1386 O O . GLY A 1 181 ? 14.328 -28.922 -17.594 1 97.81 181 GLY A O 1
ATOM 1387 N N . LEU A 1 182 ? 14.203 -28.859 -19.828 1 98.56 182 LEU A N 1
ATOM 1388 C CA . LEU A 1 182 ? 12.859 -29.406 -19.875 1 98.56 182 LEU A CA 1
ATOM 1389 C C . LEU A 1 182 ? 12.828 -30.828 -19.297 1 98.56 182 LEU A C 1
ATOM 1391 O O . LEU A 1 182 ? 11.93 -31.156 -18.516 1 98.56 182 LEU A O 1
ATOM 1395 N N . GLU A 1 183 ? 13.812 -31.609 -19.672 1 98.5 183 GLU A N 1
ATOM 1396 C CA . GLU A 1 183 ? 13.883 -32.969 -19.172 1 98.5 183 GLU A CA 1
ATOM 1397 C C . GLU A 1 183 ? 14.055 -33 -17.656 1 98.5 183 GLU A C 1
ATOM 1399 O O . GLU A 1 183 ? 13.445 -33.812 -16.969 1 98.5 183 GLU A O 1
ATOM 1404 N N . ALA A 1 184 ? 14.906 -32.156 -17.172 1 98.19 184 ALA A N 1
ATOM 1405 C CA . ALA A 1 184 ? 15.109 -32.062 -15.727 1 98.19 184 ALA A CA 1
ATOM 1406 C C . ALA A 1 184 ? 13.82 -31.625 -15.016 1 98.19 184 ALA A C 1
ATOM 1408 O O . ALA A 1 184 ? 13.508 -32.125 -13.938 1 98.19 184 ALA A O 1
ATOM 1409 N N . ALA A 1 185 ? 13.109 -30.688 -15.602 1 98.5 185 ALA A N 1
ATOM 1410 C CA . ALA A 1 185 ? 11.844 -30.234 -15.039 1 98.5 185 ALA A CA 1
ATOM 1411 C C . ALA A 1 185 ? 10.82 -31.375 -15 1 98.5 185 ALA A C 1
ATOM 1413 O O . ALA A 1 185 ? 10.109 -31.531 -14.008 1 98.5 185 ALA A O 1
ATOM 1414 N N . LEU A 1 186 ? 10.75 -32.156 -16.062 1 98.5 186 LEU A N 1
ATOM 1415 C CA . LEU A 1 186 ? 9.828 -33.281 -16.125 1 98.5 186 LEU A CA 1
ATOM 1416 C C . LEU A 1 186 ? 10.203 -34.344 -15.117 1 98.5 186 LEU A C 1
ATOM 1418 O O . LEU A 1 186 ? 9.328 -34.938 -14.484 1 98.5 186 LEU A O 1
ATOM 1422 N N . ALA A 1 187 ? 11.5 -34.562 -15.008 1 98.44 187 ALA A N 1
ATOM 1423 C CA . ALA A 1 187 ? 11.969 -35.5 -14.008 1 98.44 187 ALA A CA 1
ATOM 1424 C C . ALA A 1 187 ? 11.578 -35.062 -12.602 1 98.44 187 ALA A C 1
ATOM 1426 O O . ALA A 1 187 ? 11.211 -35.875 -11.758 1 98.44 187 ALA A O 1
ATOM 1427 N N . PHE A 1 188 ? 11.734 -33.875 -12.32 1 98.19 188 PHE A N 1
ATOM 1428 C CA . PHE A 1 188 ? 11.312 -33.312 -11.031 1 98.19 188 PHE A CA 1
ATOM 1429 C C . PHE A 1 188 ? 9.82 -33.531 -10.82 1 98.19 188 PHE A C 1
ATOM 1431 O O . PHE A 1 188 ? 9.398 -33.938 -9.734 1 98.19 188 PHE A O 1
ATOM 1438 N N . VAL A 1 189 ? 8.961 -33.188 -11.82 1 98.12 189 VAL A N 1
ATOM 1439 C CA . VAL A 1 189 ? 7.516 -33.375 -11.734 1 98.12 189 VAL A CA 1
ATOM 1440 C C . VAL A 1 189 ? 7.211 -34.844 -11.359 1 98.12 189 VAL A C 1
ATOM 1442 O O . VAL A 1 189 ? 6.34 -35.094 -10.523 1 98.12 189 VAL A O 1
ATOM 1445 N N . ASP A 1 190 ? 7.945 -35.781 -11.969 1 97.94 190 ASP A N 1
ATOM 1446 C CA . ASP A 1 190 ? 7.766 -37.188 -11.656 1 97.94 190 ASP A CA 1
ATOM 1447 C C . ASP A 1 190 ? 8.062 -37.469 -10.188 1 97.94 190 ASP A C 1
ATOM 1449 O O . ASP A 1 190 ? 7.305 -38.188 -9.523 1 97.94 190 ASP A O 1
ATOM 1453 N N . ARG A 1 191 ? 9.156 -36.906 -9.703 1 97.5 191 ARG A N 1
ATOM 1454 C CA . ARG A 1 191 ? 9.516 -37.094 -8.297 1 97.5 191 ARG A CA 1
ATOM 1455 C C . ARG A 1 191 ? 8.469 -36.469 -7.383 1 97.5 191 ARG A C 1
ATOM 1457 O O . ARG A 1 191 ? 8.133 -37.031 -6.34 1 97.5 191 ARG A O 1
ATOM 1464 N N . LEU A 1 192 ? 8.047 -35.312 -7.766 1 97.44 192 LEU A N 1
ATOM 1465 C CA . LEU A 1 192 ? 7.043 -34.594 -6.98 1 97.44 192 LEU A CA 1
ATOM 1466 C C . LEU A 1 192 ? 5.766 -35.406 -6.855 1 97.44 192 LEU A C 1
ATOM 1468 O O . LEU A 1 192 ? 5.219 -35.562 -5.758 1 97.44 192 LEU A O 1
ATOM 1472 N N . GLU A 1 193 ? 5.297 -35.906 -7.926 1 93.62 193 GLU A N 1
ATOM 1473 C CA . GLU A 1 193 ? 4.066 -36.688 -7.945 1 93.62 193 GLU A CA 1
ATOM 1474 C C . GLU A 1 193 ? 4.238 -38 -7.18 1 93.62 193 GLU A C 1
ATOM 1476 O O . GLU A 1 193 ? 3.295 -38.5 -6.555 1 93.62 193 GLU A O 1
ATOM 1481 N N . ALA A 1 194 ? 5.355 -38.531 -7.246 1 95.5 194 ALA A N 1
ATOM 1482 C CA . ALA A 1 194 ? 5.648 -39.812 -6.559 1 95.5 194 ALA A CA 1
ATOM 1483 C C . ALA A 1 194 ? 5.562 -39.625 -5.043 1 95.5 194 ALA A C 1
ATOM 1485 O O . ALA A 1 194 ? 5.414 -40.594 -4.309 1 95.5 194 ALA A O 1
ATOM 1486 N N . ARG A 1 195 ? 5.691 -38.438 -4.559 1 93.81 195 ARG A N 1
ATOM 1487 C CA . ARG A 1 195 ? 5.574 -38.188 -3.129 1 93.81 195 ARG A CA 1
ATOM 1488 C C . ARG A 1 195 ? 4.184 -38.531 -2.613 1 93.81 195 ARG A C 1
ATOM 1490 O O . ARG A 1 195 ? 4.008 -38.812 -1.427 1 93.81 195 ARG A O 1
ATOM 1497 N N . GLY A 1 196 ? 3.152 -38.406 -3.432 1 93.25 196 GLY A N 1
ATOM 1498 C CA . GLY A 1 196 ? 1.801 -38.812 -3.072 1 93.25 196 GLY A CA 1
ATOM 1499 C C . GLY A 1 196 ? 1.062 -37.75 -2.266 1 93.25 196 GLY A C 1
ATOM 1500 O O . GLY A 1 196 ? 0.021 -38.062 -1.67 1 93.25 196 GLY A O 1
ATOM 1501 N N . CYS A 1 197 ? 1.642 -36.625 -2.123 1 94.06 197 CYS A N 1
ATOM 1502 C CA . CYS A 1 197 ? 0.975 -35.531 -1.424 1 94.06 197 CYS A CA 1
ATOM 1503 C C . CYS A 1 197 ? -0.026 -34.844 -2.336 1 94.06 197 CYS A C 1
ATOM 1505 O O . CYS A 1 197 ? 0.36 -34.188 -3.318 1 94.06 197 CYS A O 1
ATOM 1507 N N . SER A 1 198 ? -1.3 -34.812 -2.023 1 94.5 198 SER A N 1
ATOM 1508 C CA . SER A 1 198 ? -2.367 -34.312 -2.879 1 94.5 198 SER A CA 1
ATOM 1509 C C . SER A 1 198 ? -2.295 -32.781 -3.004 1 94.5 198 SER A C 1
ATOM 1511 O O . SER A 1 198 ? -2.836 -32.219 -3.951 1 94.5 198 SER A O 1
ATOM 1513 N N . ARG A 1 199 ? -1.617 -32.125 -2.088 1 97.38 199 ARG A N 1
ATOM 1514 C CA . ARG A 1 199 ? -1.53 -30.656 -2.104 1 97.38 199 ARG A CA 1
ATOM 1515 C C . ARG A 1 199 ? -0.421 -30.188 -3.037 1 97.38 199 ARG A C 1
ATOM 1517 O O . ARG A 1 199 ? -0.317 -28.984 -3.332 1 97.38 199 ARG A O 1
ATOM 1524 N N . LEU A 1 200 ? 0.412 -31.109 -3.475 1 97.75 200 LEU A N 1
ATOM 1525 C CA . LEU A 1 200 ? 1.55 -30.75 -4.312 1 97.75 200 LEU A CA 1
ATOM 1526 C C . LEU A 1 200 ? 1.347 -31.234 -5.746 1 97.75 200 LEU A C 1
ATOM 1528 O O . LEU A 1 200 ? 1.02 -32.406 -5.973 1 97.75 200 LEU A O 1
ATOM 1532 N N . ARG A 1 201 ? 1.484 -30.359 -6.652 1 97.12 201 ARG A N 1
ATOM 1533 C CA . ARG A 1 201 ? 1.386 -30.656 -8.078 1 97.12 201 ARG A CA 1
ATOM 1534 C C . ARG A 1 201 ? 2.521 -30 -8.859 1 97.12 201 ARG A C 1
ATOM 1536 O O . ARG A 1 201 ? 3.074 -28.984 -8.43 1 97.12 201 ARG A O 1
ATOM 1543 N N . GLY A 1 202 ? 2.822 -30.609 -9.953 1 96.69 202 GLY A N 1
ATOM 1544 C CA . GLY A 1 202 ? 3.871 -30.062 -10.797 1 96.69 202 GLY A CA 1
ATOM 1545 C C . GLY A 1 202 ? 3.381 -28.969 -11.711 1 96.69 202 GLY A C 1
ATOM 1546 O O . GLY A 1 202 ? 2.182 -28.859 -11.984 1 96.69 202 GLY A O 1
ATOM 1547 N N . LEU A 1 203 ? 4.32 -28.172 -12.164 1 95.56 203 LEU A N 1
ATOM 1548 C CA . LEU A 1 203 ? 4.164 -27.047 -13.07 1 95.56 203 LEU A CA 1
ATOM 1549 C C . LEU A 1 203 ? 5.328 -26.969 -14.055 1 95.56 203 LEU A C 1
ATOM 1551 O O . LEU A 1 203 ? 6.465 -27.281 -13.703 1 95.56 203 LEU A O 1
ATOM 1555 N N . LEU A 1 204 ? 5.035 -26.734 -15.359 1 98.25 204 LEU A N 1
ATOM 1556 C CA . LEU A 1 204 ? 6.121 -26.453 -16.297 1 98.25 204 LEU A CA 1
ATOM 1557 C C . LEU A 1 204 ? 6.285 -24.938 -16.5 1 98.25 204 LEU A C 1
ATOM 1559 O O . LEU A 1 204 ? 5.297 -24.203 -16.578 1 98.25 204 LEU A O 1
ATOM 1563 N N . THR A 1 205 ? 7.551 -24.469 -16.547 1 98.25 205 THR A N 1
ATOM 1564 C CA . THR A 1 205 ? 7.785 -23.031 -16.719 1 98.25 205 THR A CA 1
ATOM 1565 C C . THR A 1 205 ? 9.023 -22.797 -17.578 1 98.25 205 THR A C 1
ATOM 1567 O O . THR A 1 205 ? 10.141 -22.75 -17.062 1 98.25 205 THR A O 1
ATOM 1570 N N . PRO A 1 206 ? 8.945 -22.531 -18.906 1 97.12 206 PRO A N 1
ATOM 1571 C CA . PRO A 1 206 ? 10.07 -22.141 -19.766 1 97.12 206 PRO A CA 1
ATOM 1572 C C . PRO A 1 206 ? 10.539 -20.703 -19.5 1 97.12 206 PRO A C 1
ATOM 1574 O O . PRO A 1 206 ? 11.328 -20.156 -20.266 1 97.12 206 PRO A O 1
ATOM 1577 N N . MET A 1 207 ? 10.195 -20.172 -18.375 1 93.31 207 MET A N 1
ATOM 1578 C CA . MET A 1 207 ? 10.633 -19 -17.641 1 93.31 207 MET A CA 1
ATOM 1579 C C . MET A 1 207 ? 10.234 -17.719 -18.375 1 93.31 207 MET A C 1
ATOM 1581 O O . MET A 1 207 ? 9.391 -16.953 -17.891 1 93.31 207 MET A O 1
ATOM 1585 N N . GLN A 1 208 ? 10.945 -17.375 -19.641 1 96.56 208 GLN A N 1
ATOM 1586 C CA . GLN A 1 208 ? 10.664 -16.078 -20.25 1 96.56 208 GLN A CA 1
ATOM 1587 C C . GLN A 1 208 ? 10.523 -16.203 -21.766 1 96.56 208 GLN A C 1
ATOM 1589 O O . GLN A 1 208 ? 11.273 -16.953 -22.406 1 96.56 208 GLN A O 1
ATOM 1594 N N . VAL A 1 209 ? 9.711 -15.422 -22.297 1 98.06 209 VAL A N 1
ATOM 1595 C CA . VAL A 1 209 ? 9.312 -15.5 -23.703 1 98.06 209 VAL A CA 1
ATOM 1596 C C . VAL A 1 209 ? 10.508 -15.188 -24.594 1 98.06 209 VAL A C 1
ATOM 1598 O O . VAL A 1 209 ? 10.664 -15.773 -25.656 1 98.06 209 VAL A O 1
ATOM 1601 N N . ALA A 1 210 ? 11.414 -14.336 -24.141 1 96.88 210 ALA A N 1
ATOM 1602 C CA . ALA A 1 210 ? 12.539 -13.914 -24.984 1 96.88 210 ALA A CA 1
ATOM 1603 C C . ALA A 1 210 ? 13.656 -14.953 -24.969 1 96.88 210 ALA A C 1
ATOM 1605 O O . ALA A 1 210 ? 14.594 -14.875 -25.75 1 96.88 210 ALA A O 1
ATOM 1606 N N . MET A 1 211 ? 13.484 -15.953 -24.125 1 97.25 211 MET A N 1
ATOM 1607 C CA . MET A 1 211 ? 14.578 -16.906 -23.938 1 97.25 211 MET A CA 1
ATOM 1608 C C . MET A 1 211 ? 14.156 -18.312 -24.344 1 97.25 211 MET A C 1
ATOM 1610 O O . MET A 1 211 ? 14.727 -19.297 -23.875 1 97.25 211 MET A O 1
ATOM 1614 N N . VAL A 1 212 ? 13.156 -18.422 -25.156 1 98.06 212 VAL A N 1
ATOM 1615 C CA . VAL A 1 212 ? 12.688 -19.734 -25.578 1 98.06 212 VAL A CA 1
ATOM 1616 C C . VAL A 1 212 ? 12.602 -19.781 -27.094 1 98.06 212 VAL A C 1
ATOM 1618 O O . VAL A 1 212 ? 12.367 -18.766 -27.75 1 98.06 212 VAL A O 1
ATOM 1621 N N . THR A 1 213 ? 12.797 -20.969 -27.672 1 97.94 213 THR A N 1
ATOM 1622 C CA . THR A 1 213 ? 12.656 -21.203 -29.109 1 97.94 213 THR A CA 1
ATOM 1623 C C . THR A 1 213 ? 11.305 -21.844 -29.422 1 97.94 213 THR A C 1
ATOM 1625 O O . THR A 1 213 ? 10.664 -22.422 -28.531 1 97.94 213 THR A O 1
ATOM 1628 N N . PRO A 1 214 ? 10.883 -21.734 -30.688 1 98.12 214 PRO A N 1
ATOM 1629 C CA . PRO A 1 214 ? 9.672 -22.453 -31.094 1 98.12 214 PRO A CA 1
ATOM 1630 C C . PRO A 1 214 ? 9.727 -23.938 -30.766 1 98.12 214 PRO A C 1
ATOM 1632 O O . PRO A 1 214 ? 8.727 -24.516 -30.344 1 98.12 214 PRO A O 1
ATOM 1635 N N . GLY A 1 215 ? 10.875 -24.516 -30.969 1 98.5 215 GLY A N 1
ATOM 1636 C CA . GLY A 1 215 ? 11.031 -25.922 -30.672 1 98.5 215 GLY A CA 1
ATOM 1637 C C . GLY A 1 215 ? 10.797 -26.266 -29.219 1 98.5 215 GLY A C 1
ATOM 1638 O O . GLY A 1 215 ? 10.094 -27.234 -28.906 1 98.5 215 GLY A O 1
ATOM 1639 N N . LEU A 1 216 ? 11.383 -25.547 -28.312 1 98.69 216 LEU A N 1
ATOM 1640 C CA . LEU A 1 216 ? 11.203 -25.781 -26.891 1 98.69 216 LEU A CA 1
ATOM 1641 C C . LEU A 1 216 ? 9.742 -25.578 -26.484 1 98.69 216 LEU A C 1
ATOM 1643 O O . LEU A 1 216 ? 9.219 -26.328 -25.656 1 98.69 216 LEU A O 1
ATOM 1647 N N . LEU A 1 217 ? 9.102 -24.562 -27.047 1 98.69 217 LEU A N 1
ATOM 1648 C CA . LEU A 1 217 ? 7.691 -24.297 -26.75 1 98.69 217 LEU A CA 1
ATOM 1649 C C . LEU A 1 217 ? 6.824 -25.469 -27.188 1 98.69 217 LEU A C 1
ATOM 1651 O O . LEU A 1 217 ? 5.926 -25.891 -26.453 1 98.69 217 LEU A O 1
ATOM 1655 N N . ALA A 1 218 ? 7.113 -25.938 -28.359 1 98.56 218 ALA A N 1
ATOM 1656 C CA . ALA A 1 218 ? 6.344 -27.062 -28.875 1 98.56 218 ALA A CA 1
ATOM 1657 C C . ALA A 1 218 ? 6.488 -28.297 -27.969 1 98.56 218 ALA A C 1
ATOM 1659 O O . ALA A 1 218 ? 5.504 -28.969 -27.672 1 98.56 218 ALA A O 1
ATOM 1660 N N . ARG A 1 219 ? 7.711 -28.594 -27.578 1 98.56 219 ARG A N 1
ATOM 1661 C CA . ARG A 1 219 ? 7.961 -29.734 -26.688 1 98.56 219 ARG A CA 1
ATOM 1662 C C . ARG A 1 219 ? 7.297 -29.531 -25.328 1 98.56 219 ARG A C 1
ATOM 1664 O O . ARG A 1 219 ? 6.773 -30.469 -24.734 1 98.56 219 ARG A O 1
ATOM 1671 N N . THR A 1 220 ? 7.336 -28.297 -24.797 1 98.69 220 THR A N 1
ATOM 1672 C CA . THR A 1 220 ? 6.691 -27.969 -23.531 1 98.69 220 THR A CA 1
ATOM 1673 C C . THR A 1 220 ? 5.188 -28.203 -23.625 1 98.69 220 THR A C 1
ATOM 1675 O O . THR A 1 220 ? 4.59 -28.797 -22.719 1 98.69 220 THR A O 1
ATOM 1678 N N . ARG A 1 221 ? 4.57 -27.656 -24.656 1 98.38 221 ARG A N 1
ATOM 1679 C CA . ARG A 1 221 ? 3.129 -27.797 -24.844 1 98.38 221 ARG A CA 1
ATOM 1680 C C . ARG A 1 221 ? 2.736 -29.266 -24.938 1 98.38 221 ARG A C 1
ATOM 1682 O O . ARG A 1 221 ? 1.74 -29.688 -24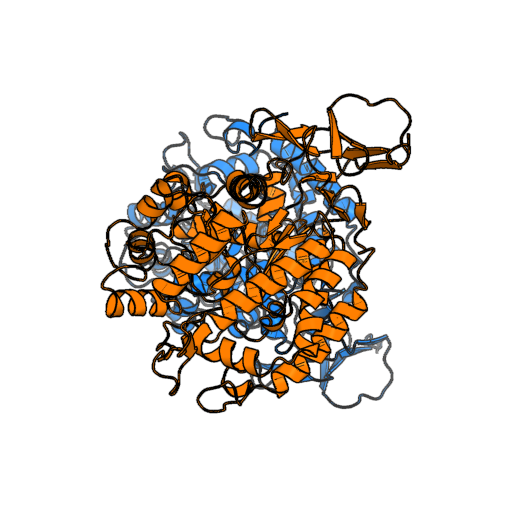.344 1 98.38 221 ARG A O 1
ATOM 1689 N N . ALA A 1 222 ? 3.463 -30.031 -25.703 1 98.38 222 ALA A N 1
ATOM 1690 C CA . ALA A 1 222 ? 3.189 -31.469 -25.859 1 98.38 222 ALA A CA 1
ATOM 1691 C C . ALA A 1 222 ? 3.27 -32.188 -24.516 1 98.38 222 ALA A C 1
ATOM 1693 O O . ALA A 1 222 ? 2.398 -33 -24.188 1 98.38 222 ALA A O 1
ATOM 1694 N N . ALA A 1 223 ? 4.316 -31.938 -23.766 1 98.19 223 ALA A N 1
ATOM 1695 C CA . ALA A 1 223 ? 4.496 -32.562 -22.453 1 98.19 223 ALA A CA 1
ATOM 1696 C C . ALA A 1 223 ? 3.369 -32.156 -21.5 1 98.19 223 ALA A C 1
ATOM 1698 O O . ALA A 1 223 ? 2.879 -33 -20.734 1 98.19 223 ALA A O 1
ATOM 1699 N N . ALA A 1 224 ? 3.041 -30.906 -21.5 1 97.94 224 ALA A N 1
ATOM 1700 C CA . ALA A 1 224 ? 1.969 -30.391 -20.641 1 97.94 224 ALA A CA 1
ATOM 1701 C C . ALA A 1 224 ? 0.646 -31.094 -20.953 1 97.94 224 ALA A C 1
ATOM 1703 O O . ALA A 1 224 ? -0.095 -31.453 -20.031 1 97.94 224 ALA A O 1
ATOM 1704 N N . ALA A 1 225 ? 0.327 -31.219 -22.234 1 97.25 225 ALA A N 1
ATOM 1705 C CA . ALA A 1 225 ? -0.903 -31.875 -22.656 1 97.25 225 ALA A CA 1
ATOM 1706 C C . ALA A 1 225 ? -0.915 -33.344 -22.25 1 97.25 225 ALA A C 1
ATOM 1708 O O . ALA A 1 225 ? -1.93 -33.844 -21.766 1 97.25 225 ALA A O 1
ATOM 1709 N N . GLU A 1 226 ? 0.176 -33.969 -22.453 1 97.25 226 GLU A N 1
ATOM 1710 C CA . GLU A 1 226 ? 0.291 -35.406 -22.156 1 97.25 226 GLU A CA 1
ATOM 1711 C C . GLU A 1 226 ? 0.118 -35.656 -20.656 1 97.25 226 GLU A C 1
ATOM 1713 O O . GLU A 1 226 ? -0.48 -36.656 -20.266 1 97.25 226 GLU A O 1
ATOM 1718 N N . ARG A 1 227 ? 0.576 -34.781 -19.859 1 95.75 227 ARG A N 1
ATOM 1719 C CA . ARG A 1 227 ? 0.647 -35.031 -18.422 1 95.75 227 ARG A CA 1
ATOM 1720 C C . ARG A 1 227 ? -0.381 -34.156 -17.688 1 95.75 227 ARG A C 1
ATOM 1722 O O . ARG A 1 227 ? -0.493 -34.25 -16.453 1 95.75 227 ARG A O 1
ATOM 1729 N N . ASN A 1 228 ? -1.129 -33.375 -18.406 1 95 228 ASN A N 1
ATOM 1730 C CA . ASN A 1 228 ? -2.123 -32.469 -17.844 1 95 228 ASN A CA 1
ATOM 1731 C C . ASN A 1 228 ? -1.508 -31.547 -16.781 1 95 228 ASN A C 1
ATOM 1733 O O . ASN A 1 228 ? -1.97 -31.5 -15.648 1 95 228 ASN A O 1
ATOM 1737 N N . LEU A 1 229 ? -0.451 -30.891 -17.156 1 96.81 229 LEU A N 1
ATOM 1738 C CA . LEU A 1 229 ? 0.259 -29.953 -16.281 1 96.81 229 LEU A CA 1
ATOM 1739 C C . LEU A 1 229 ? -0.047 -28.516 -16.656 1 96.81 229 LEU A C 1
ATOM 1741 O O . LEU A 1 229 ? -0.159 -28.188 -17.844 1 96.81 229 LEU A O 1
ATOM 1745 N N . PRO A 1 230 ? -0.29 -27.672 -15.625 1 97.12 230 PRO A N 1
ATOM 1746 C CA . PRO A 1 230 ? -0.318 -26.25 -15.953 1 97.12 230 PRO A CA 1
ATOM 1747 C C . PRO A 1 230 ? 1.039 -25.719 -16.422 1 97.12 230 PRO A C 1
ATOM 1749 O O . PRO A 1 230 ? 2.074 -26.312 -16.109 1 97.12 230 PRO A O 1
ATOM 1752 N N . VAL A 1 231 ? 1.026 -24.688 -17.219 1 98.12 231 VAL A N 1
ATOM 1753 C CA . VAL A 1 231 ? 2.238 -24.062 -17.75 1 98.12 231 VAL A CA 1
ATOM 1754 C C . VAL A 1 231 ? 2.205 -22.562 -17.484 1 98.12 231 VAL A C 1
ATOM 1756 O O . VAL A 1 231 ? 1.146 -21.938 -17.562 1 98.12 231 VAL A O 1
ATOM 1759 N N . THR A 1 232 ? 3.295 -22 -17.047 1 98.25 232 THR A N 1
ATOM 1760 C CA . THR A 1 232 ? 3.424 -20.562 -16.906 1 98.25 232 THR A CA 1
ATOM 1761 C C . THR A 1 232 ? 4.676 -20.047 -17.609 1 98.25 232 THR A C 1
ATOM 1763 O O . THR A 1 232 ? 5.645 -20.797 -17.781 1 98.25 232 THR A O 1
ATOM 1766 N N . LEU A 1 233 ? 4.582 -18.891 -18.109 1 97.12 233 LEU A N 1
ATOM 1767 C CA . LEU A 1 233 ? 5.641 -18.219 -18.859 1 97.12 233 LEU A CA 1
ATOM 1768 C C . LEU A 1 233 ? 5.621 -16.719 -18.594 1 97.12 233 LEU A C 1
ATOM 1770 O O . LEU A 1 233 ? 4.555 -16.094 -18.578 1 97.12 233 LEU A O 1
ATOM 1774 N N . HIS A 1 234 ? 6.828 -16.078 -18.219 1 98.19 234 HIS A N 1
ATOM 1775 C CA . HIS A 1 234 ? 6.91 -14.625 -18.156 1 98.19 234 HIS A CA 1
ATOM 1776 C C . HIS A 1 234 ? 6.754 -14 -19.531 1 98.19 234 HIS A C 1
ATOM 1778 O O . HIS A 1 234 ? 7.531 -14.297 -20.438 1 98.19 234 HIS A O 1
ATOM 1784 N N . VAL A 1 235 ? 5.828 -13.117 -19.656 1 98.38 235 VAL A N 1
ATOM 1785 C CA . VAL A 1 235 ? 5.539 -12.523 -20.953 1 98.38 235 VAL A CA 1
ATOM 1786 C C . VAL A 1 235 ? 5.238 -11.031 -20.781 1 98.38 235 VAL A C 1
ATOM 1788 O O . VAL A 1 235 ? 4.453 -10.648 -19.922 1 98.38 235 VAL A O 1
ATOM 1791 N N . ALA A 1 236 ? 5.844 -10.18 -21.609 1 97.62 236 ALA A N 1
ATOM 1792 C CA . ALA A 1 236 ? 5.543 -8.75 -21.703 1 97.62 236 ALA A CA 1
ATOM 1793 C C . ALA A 1 236 ? 5.723 -8.062 -20.359 1 97.62 236 ALA A C 1
ATOM 1795 O O . ALA A 1 236 ? 4.836 -7.34 -19.891 1 97.62 236 ALA A O 1
ATOM 1796 N N . GLU A 1 237 ? 6.871 -8.312 -19.719 1 96.56 237 GLU A N 1
ATOM 1797 C CA . GLU A 1 237 ? 7.086 -7.797 -18.375 1 96.56 237 GLU A CA 1
ATOM 1798 C C . GLU A 1 237 ? 8.031 -6.594 -18.391 1 96.56 237 GLU A C 1
ATOM 1800 O O . GLU A 1 237 ? 8.203 -5.922 -17.359 1 96.56 237 GLU A O 1
ATOM 1805 N N . ALA A 1 238 ? 8.648 -6.367 -19.547 1 95.56 238 ALA A N 1
ATOM 1806 C CA . ALA A 1 238 ? 9.609 -5.266 -19.641 1 95.56 238 ALA A CA 1
ATOM 1807 C C . ALA A 1 238 ? 9.609 -4.66 -21.047 1 95.56 238 ALA A C 1
ATOM 1809 O O . ALA A 1 238 ? 9.406 -5.371 -22.031 1 95.56 238 ALA A O 1
ATOM 1810 N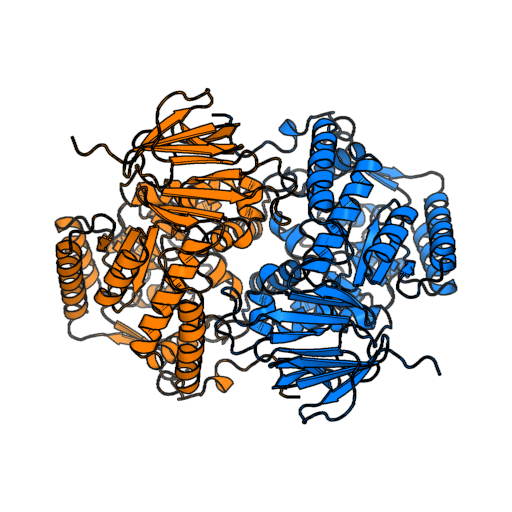 N . VAL A 1 239 ? 9.953 -3.402 -21.094 1 95.56 239 VAL A N 1
ATOM 1811 C CA . VAL A 1 239 ? 10.008 -2.693 -22.375 1 95.56 239 VAL A CA 1
ATOM 1812 C C . VAL A 1 239 ? 11.109 -3.291 -23.25 1 95.56 239 VAL A C 1
ATOM 1814 O O . VAL A 1 239 ? 10.898 -3.531 -24.438 1 95.56 239 VAL A O 1
ATOM 1817 N N . PHE A 1 240 ? 12.234 -3.596 -22.641 1 93.75 240 PHE A N 1
ATOM 1818 C CA . PHE A 1 240 ? 13.336 -4.121 -23.422 1 93.75 240 PHE A CA 1
ATOM 1819 C C . PHE A 1 240 ? 13.016 -5.516 -23.953 1 93.75 240 PHE A C 1
ATOM 1821 O O . PHE A 1 240 ? 13.469 -5.902 -25.031 1 93.75 240 PHE A O 1
ATOM 1828 N N . GLU A 1 241 ? 12.242 -6.281 -23.203 1 95.38 241 GLU A N 1
ATOM 1829 C CA . GLU A 1 241 ? 11.773 -7.582 -23.688 1 95.38 241 GLU A CA 1
ATOM 1830 C C . GLU A 1 241 ? 10.898 -7.43 -24.922 1 95.38 241 GLU A C 1
ATOM 1832 O O . GLU A 1 241 ? 11.07 -8.148 -25.906 1 95.38 241 GLU A O 1
ATOM 1837 N N . PHE A 1 242 ? 9.938 -6.512 -24.828 1 96.75 242 PHE A N 1
ATOM 1838 C CA . PHE A 1 242 ? 9.047 -6.238 -25.953 1 96.75 242 PHE A CA 1
ATOM 1839 C C . PHE A 1 242 ? 9.836 -5.812 -27.188 1 96.75 242 PHE A C 1
ATOM 1841 O O . PHE A 1 242 ? 9.586 -6.305 -28.281 1 96.75 242 PHE A O 1
ATOM 1848 N N . GLN A 1 243 ? 10.789 -4.945 -26.969 1 94.81 243 GLN A N 1
ATOM 1849 C CA . GLN A 1 243 ? 11.617 -4.457 -28.078 1 94.81 243 GLN A CA 1
ATOM 1850 C C . GLN A 1 243 ? 12.438 -5.59 -28.688 1 94.81 243 GLN A C 1
ATOM 1852 O O . GLN A 1 243 ? 12.57 -5.672 -29.906 1 94.81 243 GLN A O 1
ATOM 1857 N N . GLU A 1 244 ? 12.945 -6.406 -27.812 1 94.94 244 GLU A N 1
ATOM 1858 C CA . GLU A 1 244 ? 13.703 -7.559 -28.297 1 94.94 244 GLU A CA 1
ATOM 1859 C C . GLU A 1 244 ? 12.852 -8.445 -29.188 1 94.94 244 GLU A C 1
ATOM 1861 O O . GLU A 1 244 ? 13.289 -8.844 -30.266 1 94.94 244 GLU A O 1
ATOM 1866 N N . MET A 1 245 ? 11.68 -8.758 -28.797 1 97.06 245 MET A N 1
ATOM 1867 C CA . MET A 1 245 ? 10.789 -9.633 -29.547 1 97.06 245 MET A CA 1
ATOM 1868 C C . MET A 1 245 ? 10.383 -8.977 -30.859 1 97.06 245 MET A C 1
ATOM 1870 O O . MET A 1 245 ? 10.297 -9.648 -31.891 1 97.06 245 MET A O 1
ATOM 1874 N N . LEU A 1 246 ? 10.094 -7.676 -30.797 1 96.75 246 LEU A N 1
ATOM 1875 C CA . LEU A 1 246 ? 9.719 -6.949 -32 1 96.75 246 LEU A CA 1
ATOM 1876 C C . LEU A 1 246 ? 10.852 -6.969 -33.031 1 96.75 246 LEU A C 1
ATOM 1878 O O . LEU A 1 246 ? 10.625 -7.188 -34.219 1 96.75 246 LEU A O 1
ATOM 1882 N N . GLN A 1 247 ? 12.016 -6.707 -32.562 1 96.44 247 GLN A N 1
ATOM 1883 C CA . GLN A 1 247 ? 13.18 -6.648 -33.438 1 96.44 247 GLN A CA 1
ATOM 1884 C C . GLN A 1 247 ? 13.5 -8.023 -34.031 1 96.44 247 GLN A C 1
ATOM 1886 O O . GLN A 1 247 ? 13.812 -8.148 -35.219 1 96.44 247 GLN A O 1
ATOM 1891 N N . ARG A 1 248 ? 13.43 -9.023 -33.188 1 96.62 248 ARG A N 1
ATOM 1892 C CA . ARG A 1 248 ? 13.852 -10.367 -33.562 1 96.62 248 ARG A CA 1
ATOM 1893 C C . ARG A 1 248 ? 12.773 -11.078 -34.375 1 96.62 248 ARG A C 1
ATOM 1895 O O . ARG A 1 248 ? 13.07 -11.805 -35.312 1 96.62 248 ARG A O 1
ATOM 1902 N N . GLU A 1 249 ? 11.547 -10.852 -34.031 1 97 249 GLU A N 1
ATOM 1903 C CA . GLU A 1 249 ? 10.477 -11.672 -34.594 1 97 249 GLU A CA 1
ATOM 1904 C C . GLU A 1 249 ? 9.5 -10.828 -35.406 1 97 249 GLU A C 1
ATOM 1906 O O . GLU A 1 249 ? 8.656 -11.375 -36.125 1 97 249 GLU A O 1
ATOM 1911 N N . GLY A 1 250 ? 9.508 -9.539 -35.312 1 96.31 250 GLY A N 1
ATOM 1912 C CA . GLY A 1 250 ? 8.602 -8.656 -36.031 1 96.31 250 GLY A CA 1
ATOM 1913 C C . GLY A 1 250 ? 7.195 -8.648 -35.438 1 96.31 250 GLY A C 1
ATOM 1914 O O . GLY A 1 250 ? 6.238 -8.273 -36.125 1 96.31 250 GLY A O 1
ATOM 1915 N N . MET A 1 251 ? 7.109 -9.164 -34.219 1 96.06 251 MET A N 1
ATOM 1916 C CA . MET A 1 251 ? 5.824 -9.312 -33.531 1 96.06 251 MET A CA 1
ATOM 1917 C C . MET A 1 251 ? 5.965 -9.023 -32.031 1 96.06 251 MET A C 1
ATOM 1919 O O . MET A 1 251 ? 7.062 -9.117 -31.484 1 96.06 251 MET A O 1
ATOM 1923 N N . SER A 1 252 ? 4.77 -8.578 -31.406 1 97.75 252 SER A N 1
ATOM 1924 C CA . SER A 1 252 ? 4.762 -8.516 -29.953 1 97.75 252 SER A CA 1
ATOM 1925 C C . SER A 1 252 ? 4.953 -9.898 -29.344 1 97.75 252 SER A C 1
ATOM 1927 O O . SER A 1 252 ? 4.77 -10.914 -30.016 1 97.75 252 SER A O 1
ATOM 1929 N N . PRO A 1 253 ? 5.305 -9.945 -28.016 1 98.38 253 PRO A N 1
ATOM 1930 C CA . PRO A 1 253 ? 5.438 -11.25 -27.359 1 98.38 253 PRO A CA 1
ATOM 1931 C C . PRO A 1 253 ? 4.168 -12.094 -27.453 1 98.38 253 PRO A C 1
ATOM 1933 O O . PRO A 1 253 ? 4.242 -13.297 -27.719 1 98.38 253 PRO A O 1
ATOM 1936 N N . VAL A 1 254 ? 3.008 -11.531 -27.281 1 98.5 254 VAL A N 1
ATOM 1937 C CA . VAL A 1 254 ? 1.735 -12.242 -27.312 1 98.5 254 VAL A CA 1
ATOM 1938 C C . VAL A 1 254 ? 1.428 -12.719 -28.719 1 98.5 254 VAL A C 1
ATOM 1940 O O . VAL A 1 254 ? 1.015 -13.867 -28.922 1 98.5 254 VAL A O 1
ATOM 1943 N N . GLU A 1 255 ? 1.635 -11.805 -29.719 1 98.25 255 GLU A N 1
ATOM 1944 C CA . GLU A 1 255 ? 1.456 -12.195 -31.109 1 98.25 255 GLU A CA 1
ATOM 1945 C C . GLU A 1 255 ? 2.35 -13.375 -31.469 1 98.25 255 GLU A C 1
ATOM 1947 O O . GLU A 1 255 ? 1.911 -14.305 -32.156 1 98.25 255 GLU A O 1
ATOM 1952 N N . TRP A 1 256 ? 3.549 -13.266 -31.031 1 98.56 256 TRP A N 1
ATOM 1953 C CA . TRP A 1 256 ? 4.504 -14.328 -31.344 1 98.56 256 TRP A CA 1
ATOM 1954 C C . TRP A 1 256 ? 4.062 -15.656 -30.75 1 98.56 256 TRP A C 1
ATOM 1956 O O . TRP A 1 256 ? 4.098 -16.688 -31.422 1 98.56 256 TRP A O 1
ATOM 1966 N N . LEU A 1 257 ? 3.656 -15.672 -29.531 1 98.75 257 LEU A N 1
ATOM 1967 C CA . LEU A 1 257 ? 3.184 -16.891 -28.891 1 98.75 257 LEU A CA 1
ATOM 1968 C C . LEU A 1 257 ? 1.98 -17.469 -29.625 1 98.75 257 LEU A C 1
ATOM 1970 O O . LEU A 1 257 ? 1.824 -18.688 -29.719 1 98.75 257 LEU A O 1
ATOM 1974 N N . GLU A 1 258 ? 1.103 -16.578 -30.078 1 98.5 258 GLU A N 1
ATOM 1975 C CA . GLU A 1 258 ? -0.03 -17.047 -30.875 1 98.5 258 GLU A CA 1
ATOM 1976 C C . GLU A 1 258 ? 0.439 -17.797 -32.094 1 98.5 258 GLU A C 1
ATOM 1978 O O . GLU A 1 258 ? -0.086 -18.875 -32.438 1 98.5 258 GLU A O 1
ATOM 1983 N N . THR A 1 259 ? 1.422 -17.266 -32.844 1 98 259 THR A N 1
ATOM 1984 C CA . THR A 1 259 ? 1.942 -17.891 -34.031 1 98 259 THR A CA 1
ATOM 1985 C C . THR A 1 259 ? 2.572 -19.234 -33.719 1 98 259 THR A C 1
ATOM 1987 O O . THR A 1 259 ? 2.602 -20.125 -34.562 1 98 259 THR A O 1
ATOM 1990 N N . GLN A 1 260 ? 3.076 -19.391 -32.531 1 98.25 260 GLN A N 1
ATOM 1991 C CA . GLN A 1 260 ? 3.695 -20.656 -32.094 1 98.25 260 GLN A CA 1
ATOM 1992 C C . GLN A 1 260 ? 2.652 -21.625 -31.562 1 98.25 260 GLN A C 1
ATOM 1994 O O . GLN A 1 260 ? 2.998 -22.703 -31.078 1 98.25 260 GLN A O 1
ATOM 1999 N N . ASP A 1 261 ? 1.391 -21.234 -31.562 1 98.06 261 ASP A N 1
ATOM 2000 C CA . ASP A 1 261 ? 0.309 -22.031 -30.984 1 98.06 261 ASP A CA 1
ATOM 2001 C C . ASP A 1 261 ? 0.562 -22.328 -29.516 1 98.06 261 ASP A C 1
ATOM 2003 O O . ASP A 1 261 ? 0.415 -23.469 -29.062 1 98.06 261 ASP A O 1
ATOM 2007 N N . PHE A 1 262 ? 0.991 -21.359 -28.797 1 98.62 262 PHE A N 1
ATOM 2008 C CA . PHE A 1 262 ? 1.367 -21.531 -27.391 1 98.62 262 PHE A CA 1
ATOM 2009 C C . PHE A 1 262 ? 0.46 -20.703 -26.484 1 98.62 262 PHE A C 1
ATOM 2011 O O . PHE A 1 262 ? 0.892 -20.234 -25.422 1 98.62 262 PHE A O 1
ATOM 2018 N N . LEU A 1 263 ? -0.687 -20.375 -26.875 1 98.44 263 LEU A N 1
ATOM 2019 C CA . LEU A 1 263 ? -1.729 -19.75 -26.062 1 98.44 263 LEU A CA 1
ATOM 2020 C C . LEU A 1 263 ? -2.945 -20.656 -25.938 1 98.44 263 LEU A C 1
ATOM 2022 O O . LEU A 1 263 ? -3.523 -21.062 -26.953 1 98.44 263 LEU A O 1
ATOM 2026 N N . TRP A 1 264 ? -3.295 -21.062 -24.75 1 96.62 264 TRP A N 1
ATOM 2027 C CA . TRP A 1 264 ? -4.457 -21.891 -24.469 1 96.62 264 TRP A CA 1
ATOM 2028 C C . TRP A 1 264 ? -4.945 -21.703 -23.047 1 96.62 264 TRP A C 1
ATOM 2030 O O . TRP A 1 264 ? -4.273 -21.062 -22.234 1 96.62 264 TRP A O 1
ATOM 2040 N N . PRO A 1 265 ? -6.148 -22.094 -22.531 1 94.5 265 PRO A N 1
ATOM 2041 C CA . PRO A 1 265 ? -6.727 -21.859 -21.203 1 94.5 265 PRO A CA 1
ATOM 2042 C C . PRO A 1 265 ? -5.859 -22.391 -20.078 1 94.5 265 PRO A C 1
ATOM 2044 O O . PRO A 1 265 ? -5.922 -21.891 -18.953 1 94.5 265 PRO A O 1
ATOM 2047 N N . GLY A 1 266 ? -4.965 -23.25 -20.281 1 93 266 GLY A N 1
ATOM 2048 C CA . GLY A 1 266 ? -4.102 -23.828 -19.266 1 93 266 GLY A CA 1
ATOM 2049 C C . GLY A 1 266 ? -2.791 -23.078 -19.094 1 93 266 GLY A C 1
ATOM 2050 O O . GLY A 1 266 ? -2.014 -23.359 -18.188 1 93 266 GLY A O 1
ATOM 2051 N N . LEU A 1 267 ? -2.58 -22.062 -19.906 1 97.31 267 LEU A N 1
ATOM 2052 C CA . LEU A 1 267 ? -1.359 -21.266 -19.859 1 97.31 267 LEU A CA 1
ATOM 2053 C C . LEU A 1 267 ? -1.576 -20 -19.031 1 97.31 267 LEU A C 1
ATOM 2055 O O . LEU A 1 267 ? -2.557 -19.281 -19.25 1 97.31 267 LEU A O 1
ATOM 2059 N N . ILE A 1 268 ? -0.702 -19.766 -18.062 1 98.06 268 ILE A N 1
ATOM 2060 C CA . ILE A 1 268 ? -0.715 -18.547 -17.266 1 98.06 268 ILE A CA 1
ATOM 2061 C C . ILE A 1 268 ? 0.464 -17.656 -17.656 1 98.06 268 ILE A C 1
ATOM 2063 O O . ILE A 1 268 ? 1.623 -18.062 -17.516 1 98.06 268 ILE A O 1
ATOM 2067 N N . LEU A 1 269 ? 0.171 -16.5 -18.203 1 98.44 269 LEU A N 1
ATOM 2068 C CA . LEU A 1 269 ? 1.222 -15.531 -18.5 1 98.44 269 LEU A CA 1
ATOM 2069 C C . LEU A 1 269 ? 1.551 -14.68 -17.281 1 98.44 269 LEU A C 1
ATOM 2071 O O . LEU A 1 269 ? 0.695 -13.945 -16.781 1 98.44 269 LEU A O 1
ATOM 2075 N N . GLY A 1 270 ? 2.799 -14.859 -16.828 1 98.12 270 GLY A N 1
ATOM 2076 C CA . GLY A 1 270 ? 3.246 -13.953 -15.781 1 98.12 270 GLY A CA 1
ATOM 2077 C C . GLY A 1 270 ? 3.338 -12.508 -16.25 1 98.12 270 GLY A C 1
ATOM 2078 O O . GLY A 1 270 ? 4.105 -12.188 -17.156 1 98.12 270 GLY A O 1
ATOM 2079 N N . HIS A 1 271 ? 2.527 -11.57 -15.703 1 97.69 271 HIS A N 1
ATOM 2080 C CA . HIS A 1 271 ? 2.598 -10.109 -15.766 1 97.69 271 HIS A CA 1
ATOM 2081 C C . HIS A 1 271 ? 1.741 -9.562 -16.906 1 97.69 271 HIS A C 1
ATOM 2083 O O . HIS A 1 271 ? 0.669 -9 -16.656 1 97.69 271 HIS A O 1
ATOM 2089 N N . GLY A 1 272 ? 2.174 -9.82 -18.234 1 97.38 272 GLY A N 1
ATOM 2090 C CA . GLY A 1 272 ? 1.373 -9.32 -19.344 1 97.38 272 GLY A CA 1
ATOM 2091 C C . GLY A 1 272 ? 1.157 -7.82 -19.297 1 97.38 272 GLY A C 1
ATOM 2092 O O . GLY A 1 272 ? 0.056 -7.34 -19.578 1 97.38 272 GLY A O 1
ATOM 2093 N N . ILE A 1 273 ? 2.158 -7.02 -18.953 1 97.88 273 ILE A N 1
ATOM 2094 C CA . ILE A 1 273 ? 2.025 -5.586 -18.719 1 97.88 273 ILE A CA 1
ATOM 2095 C C . ILE A 1 273 ? 2.119 -4.84 -20.047 1 97.88 273 ILE A C 1
ATOM 2097 O O . ILE A 1 273 ? 1.255 -4.02 -20.359 1 97.88 273 ILE A O 1
ATOM 2101 N N . PHE A 1 274 ? 3.156 -5.105 -20.812 1 97.38 274 PHE A N 1
ATOM 2102 C CA . PHE A 1 274 ? 3.457 -4.371 -22.047 1 97.38 274 PHE A CA 1
ATOM 2103 C C . PHE A 1 274 ? 2.85 -5.07 -23.25 1 97.38 274 PHE A C 1
ATOM 2105 O O . PHE A 1 274 ? 3.516 -5.871 -23.906 1 97.38 274 PHE A O 1
ATOM 2112 N N . THR A 1 275 ? 1.626 -4.707 -23.516 1 96.81 275 THR A N 1
ATOM 2113 C CA . THR A 1 275 ? 0.884 -5.238 -24.641 1 96.81 275 THR A CA 1
ATOM 2114 C C . THR A 1 275 ? 0.741 -4.188 -25.734 1 96.81 275 THR A C 1
ATOM 2116 O O . THR A 1 275 ? 0.954 -2.998 -25.5 1 96.81 275 THR A O 1
ATOM 2119 N N . SER A 1 276 ? 0.436 -4.656 -26.953 1 95.56 276 SER A N 1
ATOM 2120 C CA . SER A 1 276 ? 0.2 -3.697 -28.031 1 95.56 276 SER A CA 1
ATOM 2121 C C . SER A 1 276 ? -0.8 -2.627 -27.609 1 95.56 276 SER A C 1
ATOM 2123 O O . SER A 1 276 ? -1.78 -2.924 -26.922 1 95.56 276 SER A O 1
ATOM 2125 N N . GLY A 1 277 ? -0.453 -1.375 -27.938 1 92.25 277 GLY A N 1
ATOM 2126 C CA . GLY A 1 277 ? -1.305 -0.25 -27.578 1 92.25 277 GLY A CA 1
ATOM 2127 C C . GLY A 1 277 ? -0.923 0.392 -26.25 1 92.25 277 GLY A C 1
ATOM 2128 O O . GLY A 1 277 ? -1.409 1.475 -25.922 1 92.25 277 GLY A O 1
ATOM 2129 N N . ASN A 1 278 ? -0.081 -0.284 -25.469 1 94.5 278 ASN A N 1
ATOM 2130 C CA . ASN A 1 278 ? 0.392 0.278 -24.219 1 94.5 278 ASN A CA 1
ATOM 2131 C C . ASN A 1 278 ? 1.161 1.577 -24.438 1 94.5 278 ASN A C 1
ATOM 2133 O O . ASN A 1 278 ? 1.94 1.689 -25.391 1 94.5 278 ASN A O 1
ATOM 2137 N N . SER A 1 279 ? 0.986 2.545 -23.578 1 93.56 279 SER A N 1
ATOM 2138 C CA . SER A 1 279 ? 1.521 3.891 -23.766 1 93.56 279 SER A CA 1
ATOM 2139 C C . SER A 1 279 ? 3.037 3.908 -23.609 1 93.56 279 SER A C 1
ATOM 2141 O O . SER A 1 279 ? 3.703 4.844 -24.047 1 93.56 279 SER A O 1
ATOM 2143 N N . TRP A 1 280 ? 3.635 2.92 -23 1 92.38 280 TRP A N 1
ATOM 2144 C CA . TRP A 1 280 ? 5.082 2.84 -22.828 1 92.38 280 TRP A CA 1
ATOM 2145 C C . TRP A 1 280 ? 5.758 2.453 -24.141 1 92.38 280 TRP A C 1
ATOM 2147 O O . TRP A 1 280 ? 6.906 2.824 -24.391 1 92.38 280 TRP A O 1
ATOM 2157 N N . ILE A 1 281 ? 5.031 1.688 -24.906 1 92.88 281 ILE A N 1
ATOM 2158 C CA . ILE A 1 281 ? 5.648 1.056 -26.062 1 92.88 281 ILE A CA 1
ATOM 2159 C C . ILE A 1 281 ? 5.191 1.762 -27.344 1 92.88 281 ILE A C 1
ATOM 2161 O O . ILE A 1 281 ? 5.887 1.727 -28.359 1 92.88 281 ILE A O 1
ATOM 2165 N N . ASP A 1 282 ? 4.008 2.305 -27.391 1 91.5 282 ASP A N 1
ATOM 2166 C CA . ASP A 1 282 ? 3.445 2.996 -28.547 1 91.5 282 ASP A CA 1
ATOM 2167 C C . ASP A 1 282 ? 3.518 2.123 -29.797 1 91.5 282 ASP A C 1
ATOM 2169 O O . ASP A 1 282 ? 4.027 2.555 -30.844 1 91.5 282 ASP A O 1
ATOM 2173 N N . TYR A 1 283 ? 3.189 0.881 -29.625 1 95 283 TYR A N 1
ATOM 2174 C CA . TYR A 1 283 ? 3.09 -0.11 -30.703 1 95 283 TYR A CA 1
ATOM 2175 C C . TYR A 1 283 ? 1.649 -0.571 -30.875 1 95 283 TYR A C 1
ATOM 2177 O O . TYR A 1 283 ? 1.06 -1.158 -29.969 1 95 283 TYR A O 1
ATOM 2185 N N . PRO A 1 284 ? 1.089 -0.25 -32 1 93.19 284 PRO A N 1
ATOM 2186 C CA . PRO A 1 284 ? -0.334 -0.566 -32.156 1 93.19 284 PRO A CA 1
ATOM 2187 C C . PRO A 1 284 ? -0.604 -2.068 -32.188 1 93.19 284 PRO A C 1
ATOM 2189 O O . PRO A 1 284 ? -1.593 -2.535 -31.609 1 93.19 284 PRO A O 1
ATOM 2192 N N . GLY A 1 285 ? 0.256 -2.842 -32.906 1 93.75 285 GLY A N 1
ATOM 2193 C CA . GLY A 1 285 ? 0.134 -4.285 -33 1 93.75 285 GLY A CA 1
ATOM 2194 C C . GLY A 1 285 ? -1.243 -4.734 -33.469 1 93.75 285 GLY A C 1
ATOM 2195 O O . GLY A 1 285 ? -1.949 -3.988 -34.156 1 93.75 285 GLY A O 1
ATOM 2196 N N . ARG A 1 286 ? -1.618 -6.016 -33.219 1 92.38 286 ARG A N 1
ATOM 2197 C CA . ARG A 1 286 ? -2.871 -6.621 -33.656 1 92.38 286 ARG A CA 1
ATOM 2198 C C . ARG A 1 286 ? -3.869 -6.707 -32.5 1 92.38 286 ARG A C 1
ATOM 2200 O O . ARG A 1 286 ? -4.965 -7.25 -32.688 1 92.38 286 ARG A O 1
ATOM 2207 N N . GLY A 1 287 ? -3.5 -6.195 -31.375 1 96 287 GLY A N 1
ATOM 2208 C CA . GLY A 1 287 ? -4.383 -6.262 -30.219 1 96 287 GLY A CA 1
ATOM 2209 C C . GLY A 1 287 ? -4.094 -7.449 -29.312 1 96 287 GLY A C 1
ATOM 2210 O O . GLY A 1 287 ? -4.875 -8.398 -29.266 1 96 287 GLY A O 1
ATOM 2211 N N . ASP A 1 288 ? -3.07 -7.387 -28.547 1 98.06 288 ASP A N 1
ATOM 2212 C CA . ASP A 1 288 ? -2.588 -8.461 -27.672 1 98.06 288 ASP A CA 1
ATOM 2213 C C . ASP A 1 288 ? -3.67 -8.891 -26.688 1 98.06 288 ASP A C 1
ATOM 2215 O O . ASP A 1 288 ? -3.824 -10.086 -26.422 1 98.06 288 ASP A O 1
ATOM 2219 N N . ILE A 1 289 ? -4.445 -8.008 -26.156 1 97.88 289 ILE A N 1
ATOM 2220 C CA . ILE A 1 289 ? -5.477 -8.32 -25.172 1 97.88 289 ILE A CA 1
ATOM 2221 C C . ILE A 1 289 ? -6.586 -9.141 -25.812 1 97.88 289 ILE A C 1
ATOM 2223 O O . ILE A 1 289 ? -7.078 -10.102 -25.234 1 97.88 289 ILE A O 1
ATOM 2227 N N . ASP A 1 290 ? -6.941 -8.773 -27.047 1 97.88 290 ASP A N 1
ATOM 2228 C CA . ASP A 1 290 ? -7.949 -9.523 -27.797 1 97.88 290 ASP A CA 1
ATOM 2229 C C . ASP A 1 290 ? -7.465 -10.945 -28.094 1 97.88 290 ASP A C 1
ATOM 2231 O O . ASP A 1 290 ? -8.25 -11.898 -28.047 1 97.88 290 ASP A O 1
ATOM 2235 N N . ILE A 1 291 ? -6.227 -11.031 -28.422 1 98.38 291 ILE A N 1
ATOM 2236 C CA . ILE A 1 291 ? -5.633 -12.344 -28.672 1 98.38 291 ILE A CA 1
ATOM 2237 C C . ILE A 1 291 ? -5.734 -13.195 -27.406 1 98.38 291 ILE A C 1
ATOM 2239 O O . ILE A 1 291 ? -6.133 -14.367 -27.484 1 98.38 291 ILE A O 1
ATOM 2243 N N . LEU A 1 292 ? -5.387 -12.648 -26.266 1 98.31 292 LEU A N 1
ATOM 2244 C CA . LEU A 1 292 ? -5.461 -13.367 -25 1 98.31 292 LEU A CA 1
ATOM 2245 C C . LEU A 1 292 ? -6.891 -13.805 -24.703 1 98.31 292 LEU A C 1
ATOM 2247 O O . LEU A 1 292 ? -7.121 -14.945 -24.281 1 98.31 292 LEU A O 1
ATOM 2251 N N . ALA A 1 293 ? -7.844 -12.914 -24.922 1 98.06 293 ALA A N 1
ATOM 2252 C CA . ALA A 1 293 ? -9.25 -13.227 -24.672 1 98.06 293 ALA A CA 1
ATOM 2253 C C . ALA A 1 293 ? -9.711 -14.391 -25.547 1 98.06 293 ALA A C 1
ATOM 2255 O O . ALA A 1 293 ? -10.383 -15.312 -25.078 1 98.06 293 ALA A O 1
ATOM 2256 N N . ARG A 1 294 ? -9.352 -14.336 -26.781 1 98.06 294 ARG A N 1
ATOM 2257 C CA . ARG A 1 294 ? -9.773 -15.328 -27.766 1 98.06 294 ARG A CA 1
ATOM 2258 C C . ARG A 1 294 ? -9.148 -16.688 -27.469 1 98.06 294 ARG A C 1
ATOM 2260 O O . ARG A 1 294 ? -9.805 -17.719 -27.609 1 98.06 294 ARG A O 1
ATOM 2267 N N . THR A 1 295 ? -7.922 -16.734 -27.094 1 98 295 THR A N 1
ATOM 2268 C CA . THR A 1 295 ? -7.184 -17.984 -26.922 1 98 295 THR A CA 1
ATOM 2269 C C . THR A 1 295 ? -7.414 -18.562 -25.531 1 98 295 THR A C 1
ATOM 2271 O O . THR A 1 295 ? -7.156 -19.75 -25.312 1 98 295 THR A O 1
ATOM 2274 N N . GLY A 1 296 ? -7.742 -17.703 -24.594 1 97.38 296 GLY A N 1
ATOM 2275 C CA . GLY A 1 296 ? -8.133 -18.172 -23.266 1 97.38 296 GLY A CA 1
ATOM 2276 C C . GLY A 1 296 ? -6.973 -18.219 -22.281 1 97.38 296 GLY A C 1
ATOM 2277 O O . GLY A 1 296 ? -7.145 -18.625 -21.141 1 97.38 296 GLY A O 1
ATOM 2278 N N . ALA A 1 297 ? -5.785 -17.844 -22.734 1 97.81 297 ALA A N 1
ATOM 2279 C CA . ALA A 1 297 ? -4.66 -17.781 -21.797 1 97.81 297 ALA A CA 1
ATOM 2280 C C . ALA A 1 297 ? -4.941 -16.781 -20.672 1 97.81 297 ALA A C 1
ATOM 2282 O O . ALA A 1 297 ? -5.605 -15.766 -20.875 1 97.81 297 ALA A O 1
ATOM 2283 N N . SER A 1 298 ? -4.469 -17.125 -19.453 1 98.38 298 SER A N 1
ATOM 2284 C CA . SER A 1 298 ? -4.699 -16.281 -18.281 1 98.38 298 SER A CA 1
ATOM 2285 C C . SER A 1 298 ? -3.484 -15.414 -17.984 1 98.38 298 SER A C 1
ATOM 2287 O O . SER A 1 298 ? -2.389 -15.664 -18.484 1 98.38 298 SER A O 1
ATOM 2289 N N . VAL A 1 299 ? -3.727 -14.352 -17.219 1 98.62 299 VAL A N 1
ATOM 2290 C CA . VAL A 1 299 ? -2.662 -13.43 -16.828 1 98.62 299 VAL A CA 1
ATOM 2291 C C . VAL A 1 299 ? -2.533 -13.414 -15.312 1 98.62 299 VAL A C 1
ATOM 2293 O O . VAL A 1 299 ? -3.537 -13.383 -14.594 1 98.62 299 VAL A O 1
ATOM 2296 N N . ALA A 1 300 ? -1.354 -13.547 -14.773 1 98.62 300 ALA A N 1
ATOM 2297 C CA . ALA A 1 300 ? -1.045 -13.312 -13.367 1 98.62 300 ALA A CA 1
ATOM 2298 C C . ALA A 1 300 ? -0.508 -11.898 -13.156 1 98.62 300 ALA A C 1
ATOM 2300 O O . ALA A 1 300 ? 0.662 -11.625 -13.438 1 98.62 300 ALA A O 1
ATOM 2301 N N . HIS A 1 301 ? -1.362 -11.039 -12.672 1 98.56 301 HIS A N 1
ATOM 2302 C CA . HIS A 1 301 ? -1.05 -9.625 -12.453 1 98.56 301 HIS A CA 1
ATOM 2303 C C . HIS A 1 301 ? -0.334 -9.422 -11.117 1 98.56 301 HIS A C 1
ATOM 2305 O O . HIS A 1 301 ? -0.879 -9.742 -10.062 1 98.56 301 HIS A O 1
ATOM 2311 N N . CYS A 1 302 ? 0.891 -8.992 -11.148 1 98.25 302 CYS A N 1
ATOM 2312 C CA . CYS A 1 302 ? 1.714 -8.734 -9.969 1 98.25 302 CYS A CA 1
ATOM 2313 C C . CYS A 1 302 ? 1.976 -7.246 -9.797 1 98.25 302 CYS A C 1
ATOM 2315 O O . CYS A 1 302 ? 3.109 -6.789 -9.945 1 98.25 302 CYS A O 1
ATOM 2317 N N . ALA A 1 303 ? 0.993 -6.531 -9.344 1 97.88 303 ALA A N 1
ATOM 2318 C CA . ALA A 1 303 ? 0.927 -5.074 -9.422 1 97.88 303 ALA A CA 1
ATOM 2319 C C . ALA A 1 303 ? 2.002 -4.43 -8.547 1 97.88 303 ALA A C 1
ATOM 2321 O O . ALA A 1 303 ? 2.68 -3.494 -8.977 1 97.88 303 ALA A O 1
ATOM 2322 N N . TRP A 1 304 ? 2.242 -4.914 -7.348 1 97 304 TRP A N 1
ATOM 2323 C CA . TRP A 1 304 ? 3.125 -4.262 -6.387 1 97 304 TRP A CA 1
ATOM 2324 C C . TRP A 1 304 ? 4.57 -4.277 -6.879 1 97 304 TRP A C 1
ATOM 2326 O O . TRP A 1 304 ? 5.262 -3.258 -6.816 1 97 304 TRP A O 1
ATOM 2336 N N . VAL A 1 305 ? 5.02 -5.348 -7.379 1 96.12 305 VAL A N 1
ATOM 2337 C CA . VAL A 1 305 ? 6.43 -5.555 -7.688 1 96.12 305 VAL A CA 1
ATOM 2338 C C . VAL A 1 305 ? 6.855 -4.613 -8.812 1 96.12 305 VAL A C 1
ATOM 2340 O O . VAL A 1 305 ? 7.996 -4.141 -8.844 1 96.12 305 VAL A O 1
ATOM 2343 N N . PHE A 1 306 ? 5.988 -4.301 -9.672 1 96.44 306 PHE A N 1
ATOM 2344 C CA . PHE A 1 306 ? 6.301 -3.418 -10.797 1 96.44 306 PHE A CA 1
ATOM 2345 C C . PHE A 1 306 ? 6.062 -1.961 -10.422 1 96.44 306 PHE A C 1
ATOM 2347 O O . PHE A 1 306 ? 6.84 -1.081 -10.805 1 96.44 306 PHE A O 1
ATOM 2354 N N . ALA A 1 307 ? 5.062 -1.788 -9.594 1 96.5 307 ALA A N 1
ATOM 2355 C CA . ALA A 1 307 ? 4.73 -0.419 -9.203 1 96.5 307 ALA A CA 1
ATOM 2356 C C . ALA A 1 307 ? 5.848 0.2 -8.375 1 96.5 307 ALA A C 1
ATOM 2358 O O . ALA A 1 307 ? 6.109 1.401 -8.469 1 96.5 307 ALA A O 1
ATOM 2359 N N . ARG A 1 308 ? 6.465 -0.581 -7.512 1 95.44 308 ARG A N 1
ATOM 2360 C CA . ARG A 1 308 ? 7.531 -0.045 -6.668 1 95.44 308 ARG A CA 1
ATOM 2361 C C . ARG A 1 308 ? 8.734 0.372 -7.504 1 95.44 308 ARG A C 1
ATOM 2363 O O . ARG A 1 308 ? 9.656 1.008 -6.996 1 95.44 308 ARG A O 1
ATOM 2370 N N . ARG A 1 309 ? 8.641 0.093 -8.859 1 94.69 309 ARG A N 1
ATOM 2371 C CA . ARG A 1 309 ? 9.664 0.535 -9.805 1 94.69 309 ARG A CA 1
ATOM 2372 C C . ARG A 1 309 ? 9.07 1.48 -10.844 1 94.69 309 ARG A C 1
ATOM 2374 O O . ARG A 1 309 ? 9.711 1.772 -11.859 1 94.69 309 ARG A O 1
ATOM 2381 N N . GLY A 1 310 ? 7.863 1.875 -10.695 1 95.62 310 GLY A N 1
ATOM 2382 C CA . GLY A 1 310 ? 7.25 2.896 -11.523 1 95.62 310 GLY A CA 1
ATOM 2383 C C . GLY A 1 310 ? 6.516 2.326 -12.727 1 95.62 310 GLY A C 1
ATOM 2384 O O . GLY A 1 310 ? 6.137 3.064 -13.641 1 95.62 310 GLY A O 1
ATOM 2385 N N . ILE A 1 311 ? 6.297 1.022 -12.742 1 96.62 311 ILE A N 1
ATOM 2386 C CA . ILE A 1 311 ? 5.668 0.348 -13.875 1 96.62 311 ILE A CA 1
ATOM 2387 C C . ILE A 1 311 ? 4.289 -0.17 -13.461 1 96.62 311 ILE A C 1
ATOM 2389 O O . ILE A 1 311 ? 4.137 -0.76 -12.391 1 96.62 311 ILE A O 1
ATOM 2393 N N . ILE A 1 312 ? 3.277 0.053 -14.266 1 96.62 312 ILE A N 1
ATOM 2394 C CA . ILE A 1 312 ? 1.968 -0.512 -13.961 1 96.62 312 ILE A CA 1
ATOM 2395 C C . ILE A 1 312 ? 1.332 -1.057 -15.242 1 96.62 312 ILE A C 1
ATOM 2397 O O . ILE A 1 312 ? 1.673 -0.624 -16.344 1 96.62 312 ILE A O 1
ATOM 2401 N N . MET A 1 313 ? 0.469 -2.039 -15.141 1 97.25 313 MET A N 1
ATOM 2402 C CA . MET A 1 313 ? -0.395 -2.531 -16.203 1 97.25 313 MET A CA 1
ATOM 2403 C C . MET A 1 313 ? -1.409 -1.468 -16.625 1 97.25 313 MET A C 1
ATOM 2405 O O . MET A 1 313 ? -2.033 -0.836 -15.766 1 97.25 313 MET A O 1
ATOM 2409 N N . GLU A 1 314 ? -1.549 -1.208 -17.984 1 93.25 314 GLU A N 1
ATOM 2410 C CA . GLU A 1 314 ? -2.547 -0.291 -18.531 1 93.25 314 GLU A CA 1
ATOM 2411 C C . GLU A 1 314 ? -3.688 -1.05 -19.188 1 93.25 314 GLU A C 1
ATOM 2413 O O . GLU A 1 314 ? -3.68 -1.248 -20.406 1 93.25 314 GLU A O 1
ATOM 2418 N N . SER A 1 315 ? -4.695 -1.684 -18.625 1 87.06 315 SER A N 1
ATOM 2419 C CA . SER A 1 315 ? -5.652 -1.588 -17.531 1 87.06 315 SER A CA 1
ATOM 2420 C C . SER A 1 315 ? -6.176 -2.963 -17.141 1 87.06 315 SER A C 1
ATOM 2422 O O . SER A 1 315 ? -6.609 -3.738 -17.984 1 87.06 315 SER A O 1
ATOM 2424 N N . PHE A 1 316 ? -6.086 -3.268 -15.773 1 95.88 316 PHE A N 1
ATOM 2425 C CA . PHE A 1 316 ? -6.695 -4.484 -15.242 1 95.88 316 PHE A CA 1
ATOM 2426 C C . PHE A 1 316 ? -8.125 -4.641 -15.75 1 95.88 316 PHE A C 1
ATOM 2428 O O . PHE A 1 316 ? -8.516 -5.719 -16.203 1 95.88 316 PHE A O 1
ATOM 2435 N N . ALA A 1 317 ? -8.867 -3.561 -15.828 1 94.88 317 ALA A N 1
ATOM 2436 C CA . ALA A 1 317 ? -10.273 -3.586 -16.234 1 94.88 317 ALA A CA 1
ATOM 2437 C C . ALA A 1 317 ? -10.406 -3.891 -17.719 1 94.88 317 ALA A C 1
ATOM 2439 O O . ALA A 1 317 ? -11.32 -4.602 -18.141 1 94.88 317 ALA A O 1
ATOM 2440 N N . ARG A 1 318 ? -9.531 -3.334 -18.484 1 95.44 318 ARG A N 1
ATOM 2441 C CA . ARG A 1 318 ? -9.57 -3.582 -19.922 1 95.44 318 ARG A CA 1
ATOM 2442 C C . ARG A 1 318 ? -9.383 -5.066 -20.234 1 95.44 318 ARG A C 1
ATOM 2444 O O . ARG A 1 318 ? -10.07 -5.613 -21.094 1 95.44 318 ARG A O 1
ATOM 2451 N N . TYR A 1 319 ? -8.422 -5.738 -19.547 1 98 319 TYR A N 1
ATOM 2452 C CA . TYR A 1 319 ? -8.219 -7.176 -19.703 1 98 319 TYR A CA 1
ATOM 2453 C C . TYR A 1 319 ? -9.477 -7.949 -19.344 1 98 319 TYR A C 1
ATOM 2455 O O . TYR A 1 319 ? -9.945 -8.789 -20.109 1 98 319 TYR A O 1
ATOM 2463 N N . ARG A 1 320 ? -9.984 -7.621 -18.188 1 96.94 320 ARG A N 1
ATOM 2464 C CA . ARG A 1 320 ? -11.156 -8.312 -17.672 1 96.94 320 ARG A CA 1
ATOM 2465 C C . ARG A 1 320 ? -12.352 -8.141 -18.609 1 96.94 320 ARG A C 1
ATOM 2467 O O . ARG A 1 320 ? -13.047 -9.102 -18.922 1 96.94 320 ARG A O 1
ATOM 2474 N N . ASP A 1 321 ? -12.602 -6.918 -19.062 1 96.69 321 ASP A N 1
ATOM 2475 C CA . ASP A 1 321 ? -13.75 -6.602 -19.906 1 96.69 321 ASP A CA 1
ATOM 2476 C C . ASP A 1 321 ? -13.641 -7.285 -21.266 1 96.69 321 ASP A C 1
ATOM 2478 O O . ASP A 1 321 ? -14.656 -7.598 -21.891 1 96.69 321 ASP A O 1
ATOM 2482 N N . ALA A 1 322 ? -12.406 -7.5 -21.688 1 97.62 322 ALA A N 1
ATOM 2483 C CA . ALA A 1 322 ? -12.18 -8.203 -22.953 1 97.62 322 ALA A CA 1
ATOM 2484 C C . ALA A 1 322 ? -12.422 -9.703 -22.781 1 97.62 322 ALA A C 1
ATOM 2486 O O . ALA A 1 322 ? -12.547 -10.43 -23.781 1 97.62 322 ALA A O 1
ATOM 2487 N N . GLY A 1 323 ? -12.469 -10.141 -21.547 1 97.44 323 GLY A N 1
ATOM 2488 C CA . GLY A 1 323 ? -12.727 -11.547 -21.297 1 97.44 323 GLY A CA 1
ATOM 2489 C C . GLY A 1 323 ? -11.492 -12.312 -20.875 1 97.44 323 GLY A C 1
ATOM 2490 O O . GLY A 1 323 ? -11.523 -13.539 -20.75 1 97.44 323 GLY A O 1
ATOM 2491 N N . VAL A 1 324 ? -10.391 -11.688 -20.656 1 98.25 324 VAL A N 1
ATOM 2492 C CA . VAL A 1 324 ? -9.172 -12.336 -20.172 1 98.25 324 VAL A CA 1
ATOM 2493 C C . VAL A 1 324 ? -9.352 -12.766 -18.719 1 98.25 324 VAL A C 1
ATOM 2495 O O . VAL A 1 324 ? -9.906 -12.023 -17.906 1 98.25 324 VAL A O 1
ATOM 2498 N N . ASN A 1 325 ? -8.977 -13.977 -18.422 1 97.81 325 ASN A N 1
ATOM 2499 C CA . ASN A 1 325 ? -8.953 -14.422 -17.031 1 97.81 325 ASN A CA 1
ATOM 2500 C C . ASN A 1 325 ? -7.785 -13.812 -16.266 1 97.81 325 ASN A C 1
ATOM 2502 O O . ASN A 1 325 ? -6.637 -14.211 -16.453 1 97.81 325 ASN A O 1
ATOM 2506 N N . MET A 1 326 ? -8.125 -12.875 -15.406 1 98.44 326 MET A N 1
ATOM 2507 C CA . MET A 1 326 ? -7.113 -12.148 -14.648 1 98.44 326 MET A CA 1
ATOM 2508 C C . MET A 1 326 ? -6.922 -12.766 -13.266 1 98.44 326 MET A C 1
ATOM 2510 O O . MET A 1 326 ? -7.883 -12.914 -12.508 1 98.44 326 MET A O 1
ATOM 2514 N N . CYS A 1 327 ? -5.707 -13.117 -12.922 1 98.69 327 CYS A N 1
ATOM 2515 C CA . CYS A 1 327 ? -5.324 -13.594 -11.602 1 98.69 327 CYS A CA 1
ATOM 2516 C C . CYS A 1 327 ? -4.352 -12.633 -10.93 1 98.69 327 CYS A C 1
ATOM 2518 O O . CYS A 1 327 ? -3.834 -11.719 -11.578 1 98.69 327 CYS A O 1
ATOM 2520 N N . ILE A 1 328 ? -4.164 -12.812 -9.633 1 98.69 328 ILE A N 1
ATOM 2521 C CA . ILE A 1 328 ? -3.219 -12 -8.867 1 98.69 328 ILE A CA 1
ATOM 2522 C C . ILE A 1 328 ? -2.037 -12.867 -8.43 1 98.69 328 ILE A C 1
ATOM 2524 O O . ILE A 1 328 ? -2.203 -14.047 -8.117 1 98.69 328 ILE A O 1
ATOM 2528 N N . GLY A 1 329 ? -0.864 -12.352 -8.469 1 98.62 329 GLY A N 1
ATOM 2529 C CA . GLY A 1 329 ? 0.336 -12.969 -7.93 1 98.62 329 GLY A CA 1
ATOM 2530 C C . GLY A 1 329 ? 1.187 -12.008 -7.113 1 98.62 329 GLY A C 1
ATOM 2531 O O . GLY A 1 329 ? 0.981 -10.797 -7.16 1 98.62 329 GLY A O 1
ATOM 2532 N N . THR A 1 330 ? 2.121 -12.57 -6.344 1 98.31 330 THR A N 1
ATOM 2533 C CA . THR A 1 330 ? 2.996 -11.75 -5.52 1 98.31 330 THR A CA 1
ATOM 2534 C C . THR A 1 330 ? 4.328 -11.5 -6.219 1 98.31 330 THR A C 1
ATOM 2536 O O . THR A 1 330 ? 4.953 -10.453 -6.031 1 98.31 330 THR A O 1
ATOM 2539 N N . ASP A 1 331 ? 4.758 -12.5 -7.004 1 97.81 331 ASP A N 1
ATOM 2540 C CA . ASP A 1 331 ? 6.027 -12.461 -7.719 1 97.81 331 ASP A CA 1
ATOM 2541 C C . ASP A 1 331 ? 7.203 -12.422 -6.746 1 97.81 331 ASP A C 1
ATOM 2543 O O . ASP A 1 331 ? 7.594 -13.461 -6.199 1 97.81 331 ASP A O 1
ATOM 2547 N N . THR A 1 332 ? 7.668 -11.258 -6.309 1 96.75 332 THR A N 1
ATOM 2548 C CA . THR A 1 332 ? 8.797 -11.172 -5.387 1 96.75 332 THR A CA 1
ATOM 2549 C C . THR A 1 332 ? 8.367 -10.562 -4.055 1 96.75 332 THR A C 1
ATOM 2551 O O . THR A 1 332 ? 7.324 -10.938 -3.508 1 96.75 332 THR A O 1
ATOM 2554 N N . ALA A 1 333 ? 9.109 -9.68 -3.418 1 96.31 333 ALA A N 1
ATOM 2555 C CA . ALA A 1 333 ? 8.828 -9.203 -2.064 1 96.31 333 ALA A CA 1
ATOM 2556 C C . ALA A 1 333 ? 7.953 -7.953 -2.096 1 96.31 333 ALA A C 1
ATOM 2558 O O . ALA A 1 333 ? 8.133 -7.086 -2.951 1 96.31 333 ALA A O 1
ATOM 2559 N N . PRO A 1 334 ? 7.062 -7.879 -1.184 1 96.56 334 PRO A N 1
ATOM 2560 C CA . PRO A 1 334 ? 6.664 -8.906 -0.215 1 96.56 334 PRO A CA 1
ATOM 2561 C C . PRO A 1 334 ? 5.75 -9.969 -0.822 1 96.56 334 PRO A C 1
ATOM 2563 O O . PRO A 1 334 ? 5.059 -9.703 -1.809 1 96.56 334 PRO A O 1
ATOM 2566 N N . GLN A 1 335 ? 5.785 -11.094 -0.321 1 96.94 335 GLN A N 1
ATOM 2567 C CA . GLN A 1 335 ? 4.883 -12.156 -0.759 1 96.94 335 GLN A CA 1
ATOM 2568 C C . GLN A 1 335 ? 3.586 -12.141 0.043 1 96.94 335 GLN A C 1
ATOM 2570 O O . GLN A 1 335 ? 3.295 -13.078 0.786 1 96.94 335 GLN A O 1
ATOM 2575 N N . SER A 1 336 ? 2.818 -11.133 -0.141 1 97.81 336 SER A N 1
ATOM 2576 C CA . SER A 1 336 ? 1.535 -10.906 0.517 1 97.81 336 SER A CA 1
ATOM 2577 C C . SER A 1 336 ? 0.423 -10.688 -0.501 1 97.81 336 SER A C 1
ATOM 2579 O O . SER A 1 336 ? 0.427 -9.688 -1.223 1 97.81 336 SER A O 1
ATOM 2581 N N . MET A 1 337 ? -0.529 -11.57 -0.508 1 98.19 337 MET A N 1
ATOM 2582 C CA . MET A 1 337 ? -1.662 -11.43 -1.419 1 98.19 337 MET A CA 1
ATOM 2583 C C . MET A 1 337 ? -2.537 -10.25 -1.022 1 98.19 337 MET A C 1
ATOM 2585 O O . MET A 1 337 ? -3.227 -9.672 -1.864 1 98.19 337 MET A O 1
ATOM 2589 N N . LEU A 1 338 ? -2.482 -9.844 0.271 1 97.69 338 LEU A N 1
ATOM 2590 C CA . LEU A 1 338 ? -3.189 -8.648 0.719 1 97.69 338 LEU A CA 1
ATOM 2591 C C . LEU A 1 338 ? -2.645 -7.402 0.027 1 97.69 338 LEU A C 1
ATOM 2593 O O . LEU A 1 338 ? -3.41 -6.602 -0.511 1 97.69 338 LEU A O 1
ATOM 2597 N N . LYS A 1 339 ? -1.355 -7.332 0.07 1 97.44 339 LYS A N 1
ATOM 2598 C CA . LYS A 1 339 ? -0.703 -6.18 -0.544 1 97.44 339 LYS A CA 1
ATOM 2599 C C . LYS A 1 339 ? -0.872 -6.199 -2.061 1 97.44 339 LYS A C 1
ATOM 2601 O O . LYS A 1 339 ? -1.051 -5.148 -2.682 1 97.44 339 LYS A O 1
ATOM 2606 N N . SER A 1 340 ? -0.848 -7.367 -2.6 1 98.31 340 SER A N 1
ATOM 2607 C CA . SER A 1 340 ? -1.007 -7.496 -4.043 1 98.31 340 SER A CA 1
ATOM 2608 C C . SER A 1 340 ? -2.414 -7.105 -4.484 1 98.31 340 SER A C 1
ATOM 2610 O O . SER A 1 340 ? -2.584 -6.418 -5.492 1 98.31 340 SER A O 1
ATOM 2612 N N . MET A 1 341 ? -3.43 -7.551 -3.773 1 98.5 341 MET A N 1
ATOM 2613 C CA . MET A 1 341 ? -4.805 -7.18 -4.086 1 98.5 341 MET A CA 1
ATOM 2614 C C . MET A 1 341 ? -5 -5.672 -3.99 1 98.5 341 MET A C 1
ATOM 2616 O O . MET A 1 341 ? -5.59 -5.059 -4.879 1 98.5 341 MET A O 1
ATOM 2620 N N . ARG A 1 342 ? -4.484 -5.121 -2.924 1 98.31 342 ARG A N 1
ATOM 2621 C CA . ARG A 1 342 ? -4.621 -3.684 -2.715 1 98.31 342 ARG A CA 1
ATOM 2622 C C . ARG A 1 342 ? -3.936 -2.9 -3.828 1 98.31 342 ARG A C 1
ATOM 2624 O O . ARG A 1 342 ? -4.504 -1.943 -4.359 1 98.31 342 ARG A O 1
ATOM 2631 N N . ALA A 1 343 ? -2.691 -3.297 -4.121 1 98.06 343 ALA A N 1
ATOM 2632 C CA . ALA A 1 343 ? -1.964 -2.635 -5.199 1 98.06 343 ALA A CA 1
ATOM 2633 C C . ALA A 1 343 ? -2.723 -2.742 -6.52 1 98.06 343 ALA A C 1
ATOM 2635 O O . ALA A 1 343 ? -2.824 -1.766 -7.266 1 98.06 343 ALA A O 1
ATOM 2636 N N . ALA A 1 344 ? -3.238 -3.932 -6.801 1 98.25 344 ALA A N 1
ATOM 2637 C CA . ALA A 1 344 ? -3.996 -4.125 -8.031 1 98.25 344 ALA A CA 1
ATOM 2638 C C . ALA A 1 344 ? -5.199 -3.186 -8.094 1 98.25 344 ALA A C 1
ATOM 2640 O O . ALA A 1 344 ? -5.453 -2.551 -9.117 1 98.25 344 ALA A O 1
ATOM 2641 N N . ALA A 1 345 ? -5.895 -3.07 -7.004 1 98.19 345 ALA A N 1
ATOM 2642 C CA . ALA A 1 345 ? -7.086 -2.23 -6.949 1 98.19 345 ALA A CA 1
ATOM 2643 C C . ALA A 1 345 ? -6.734 -0.763 -7.172 1 98.19 345 ALA A C 1
ATOM 2645 O O . ALA A 1 345 ? -7.324 -0.101 -8.031 1 98.19 345 ALA A O 1
ATOM 2646 N N . ILE A 1 346 ? -5.762 -0.273 -6.504 1 97.88 346 ILE A N 1
ATOM 2647 C CA . ILE A 1 346 ? -5.41 1.144 -6.508 1 97.88 346 ILE A CA 1
ATOM 2648 C C . ILE A 1 346 ? -4.773 1.514 -7.844 1 97.88 346 ILE A C 1
ATOM 2650 O O . ILE A 1 346 ? -5.152 2.512 -8.461 1 97.88 346 ILE A O 1
ATOM 2654 N N . LEU A 1 347 ? -3.863 0.719 -8.297 1 97.94 347 LEU A N 1
ATOM 2655 C CA . LEU A 1 347 ? -3.104 1.065 -9.492 1 97.94 347 LEU A CA 1
ATOM 2656 C C . LEU A 1 347 ? -3.963 0.926 -10.742 1 97.94 347 LEU A C 1
ATOM 2658 O O . LEU A 1 347 ? -3.746 1.629 -11.734 1 97.94 347 LEU A O 1
ATOM 2662 N N . SER A 1 348 ? -4.938 0.017 -10.703 1 97.38 348 SER A N 1
ATOM 2663 C CA . SER A 1 348 ? -5.902 -0.043 -11.797 1 97.38 348 SER A CA 1
ATOM 2664 C C . SER A 1 348 ? -6.703 1.251 -11.898 1 97.38 348 SER A C 1
ATOM 2666 O O . SER A 1 348 ? -6.949 1.749 -13 1 97.38 348 SER A O 1
ATOM 2668 N N . LYS A 1 349 ? -7.141 1.804 -10.766 1 97.44 349 LYS A N 1
ATOM 2669 C CA . LYS A 1 349 ? -7.863 3.072 -10.727 1 97.44 349 LYS A CA 1
ATOM 2670 C C . LYS A 1 349 ? -7 4.211 -11.266 1 97.44 349 LYS A C 1
ATOM 2672 O O . LYS A 1 349 ? -7.5 5.102 -11.961 1 97.44 349 LYS A O 1
ATOM 2677 N N . VAL A 1 350 ? -5.773 4.168 -10.906 1 96.69 350 VAL A N 1
ATOM 2678 C CA . VAL A 1 350 ? -4.836 5.199 -11.336 1 96.69 350 VAL A CA 1
ATOM 2679 C C . VAL A 1 350 ? -4.637 5.113 -12.852 1 96.69 350 VAL A C 1
ATOM 2681 O O . VAL A 1 350 ? -4.695 6.129 -13.547 1 96.69 350 VAL A O 1
ATOM 2684 N N . ALA A 1 351 ? -4.441 3.906 -13.344 1 96.69 351 ALA A N 1
ATOM 2685 C CA . ALA A 1 351 ? -4.203 3.701 -14.766 1 96.69 351 ALA A CA 1
ATOM 2686 C C . ALA A 1 351 ? -5.406 4.156 -15.594 1 96.69 351 ALA A C 1
ATOM 2688 O O . ALA A 1 351 ? -5.242 4.77 -16.656 1 96.69 351 ALA A O 1
ATOM 2689 N N . ASP A 1 352 ? -6.59 3.867 -15.117 1 96.06 352 ASP A N 1
ATOM 2690 C CA . ASP A 1 352 ? -7.809 4.113 -15.883 1 96.06 352 ASP A CA 1
ATOM 2691 C C . ASP A 1 352 ? -8.383 5.492 -15.57 1 96.06 352 ASP A C 1
ATOM 2693 O O . ASP A 1 352 ? -9.305 5.953 -16.25 1 96.06 352 ASP A O 1
ATOM 2697 N N . ARG A 1 353 ? -7.848 6.152 -14.562 1 94.94 353 ARG A N 1
ATOM 2698 C CA . ARG A 1 353 ? -8.422 7.402 -14.07 1 94.94 353 ARG A CA 1
ATOM 2699 C C . ARG A 1 353 ? -9.914 7.242 -13.781 1 94.94 353 ARG A C 1
ATOM 2701 O O . ARG A 1 353 ? -10.719 8.078 -14.188 1 94.94 353 ARG A O 1
ATOM 2708 N N . ASP A 1 354 ? -10.273 6.148 -13.156 1 96.31 354 ASP A N 1
ATOM 2709 C CA . ASP A 1 354 ? -11.641 5.75 -12.836 1 96.31 354 ASP A CA 1
ATOM 2710 C C . ASP A 1 354 ? -11.703 5.066 -11.469 1 96.31 354 ASP A C 1
ATOM 2712 O O . ASP A 1 354 ? -11.156 3.98 -11.289 1 96.31 354 ASP A O 1
ATOM 2716 N N . ALA A 1 355 ? -12.398 5.691 -10.523 1 96.44 355 ALA A N 1
ATOM 2717 C CA . ALA A 1 355 ? -12.453 5.238 -9.141 1 96.44 355 ALA A CA 1
ATOM 2718 C C . ALA A 1 355 ? -13.18 3.902 -9.023 1 96.44 355 ALA A C 1
ATOM 2720 O O . ALA A 1 355 ? -13.086 3.219 -8 1 96.44 355 ALA A O 1
ATOM 2721 N N . ARG A 1 356 ? -13.93 3.514 -10.062 1 96.5 356 ARG A N 1
ATOM 2722 C CA . ARG A 1 356 ? -14.867 2.396 -9.969 1 96.5 356 ARG A CA 1
ATOM 2723 C C . ARG A 1 356 ? -14.188 1.081 -10.336 1 96.5 356 ARG A C 1
ATOM 2725 O O . ARG A 1 356 ? -14.734 0.004 -10.086 1 96.5 356 ARG A O 1
ATOM 2732 N N . VAL A 1 357 ? -12.945 1.144 -10.961 1 95.25 357 VAL A N 1
ATOM 2733 C CA . VAL A 1 357 ? -12.305 -0.068 -11.461 1 95.25 357 VAL A CA 1
ATOM 2734 C C . VAL A 1 357 ? -10.836 -0.091 -11.031 1 95.25 357 VAL A C 1
ATOM 2736 O O . VAL A 1 357 ? -10.18 0.952 -10.992 1 95.25 357 VAL A O 1
ATOM 2739 N N . ALA A 1 358 ? -10.32 -1.139 -10.703 1 95.88 358 ALA A N 1
ATOM 2740 C CA . ALA A 1 358 ? -10.969 -2.41 -10.391 1 95.88 358 ALA A CA 1
ATOM 2741 C C . ALA A 1 358 ? -11.609 -2.381 -9.008 1 95.88 358 ALA A C 1
ATOM 2743 O O . ALA A 1 358 ? -11.016 -1.859 -8.055 1 95.88 358 ALA A O 1
ATOM 2744 N N . SER A 1 359 ? -12.734 -2.932 -8.844 1 97.69 359 SER A N 1
ATOM 2745 C CA . SER A 1 359 ? -13.422 -2.949 -7.559 1 97.69 359 SER A CA 1
ATOM 2746 C C . SER A 1 359 ? -12.828 -3.996 -6.625 1 97.69 359 SER A C 1
ATOM 2748 O O . SER A 1 359 ? -12.086 -4.879 -7.066 1 97.69 359 SER A O 1
ATOM 2750 N N . ALA A 1 360 ? -13.117 -3.842 -5.355 1 98.44 360 ALA A N 1
ATOM 2751 C CA . ALA A 1 360 ? -12.695 -4.828 -4.359 1 98.44 360 ALA A CA 1
ATOM 2752 C C . ALA A 1 360 ? -13.18 -6.223 -4.734 1 98.44 360 ALA A C 1
ATOM 2754 O O . ALA A 1 360 ? -12.445 -7.203 -4.594 1 98.44 360 ALA A O 1
ATOM 2755 N N . ARG A 1 361 ? -14.398 -6.34 -5.246 1 98.44 361 ARG A N 1
ATOM 2756 C CA . ARG A 1 361 ? -14.961 -7.625 -5.645 1 98.44 361 ARG A CA 1
ATOM 2757 C C . ARG A 1 361 ? -14.156 -8.242 -6.785 1 98.44 361 ARG A C 1
ATOM 2759 O O . ARG A 1 361 ? -13.82 -9.43 -6.742 1 98.44 361 ARG A O 1
ATOM 2766 N N . GLU A 1 362 ? -13.852 -7.438 -7.781 1 98.12 362 GLU A N 1
ATOM 2767 C CA . GLU A 1 362 ? -13.133 -7.926 -8.953 1 98.12 362 GLU A CA 1
ATOM 2768 C C . GLU A 1 362 ? -11.734 -8.406 -8.57 1 98.12 362 GLU A C 1
ATOM 2770 O O . GLU A 1 362 ? -11.281 -9.445 -9.055 1 98.12 362 GLU A O 1
ATOM 2775 N N . VAL A 1 363 ? -11.086 -7.672 -7.734 1 98.38 363 VAL A N 1
ATOM 2776 C CA . VAL A 1 363 ? -9.727 -8.008 -7.312 1 98.38 363 VAL A CA 1
ATOM 2777 C C . VAL A 1 363 ? -9.75 -9.25 -6.426 1 98.38 363 VAL A C 1
ATOM 2779 O O . VAL A 1 363 ? -8.867 -10.102 -6.516 1 98.38 363 VAL A O 1
ATOM 2782 N N . PHE A 1 364 ? -10.742 -9.352 -5.535 1 98.88 364 PHE A N 1
ATOM 2783 C CA . PHE A 1 364 ? -10.883 -10.516 -4.672 1 98.88 364 PHE A CA 1
ATOM 2784 C C . PHE A 1 364 ? -11.148 -11.773 -5.5 1 98.88 364 PHE A C 1
ATOM 2786 O O . PHE A 1 364 ? -10.578 -12.828 -5.234 1 98.88 364 PHE A O 1
ATOM 2793 N N . ASP A 1 365 ? -11.984 -11.656 -6.52 1 98.75 365 ASP A N 1
ATOM 2794 C CA . ASP A 1 365 ? -12.242 -12.766 -7.43 1 98.75 365 ASP A CA 1
ATOM 2795 C C . ASP A 1 365 ? -10.977 -13.18 -8.172 1 98.75 365 ASP A C 1
ATOM 2797 O O . ASP A 1 365 ? -10.742 -14.367 -8.398 1 98.75 365 ASP A O 1
ATOM 2801 N N . ALA A 1 366 ? -10.156 -12.258 -8.469 1 98.81 366 ALA A N 1
ATOM 2802 C CA . ALA A 1 366 ? -8.906 -12.523 -9.18 1 98.81 366 ALA A CA 1
ATOM 2803 C C . ALA A 1 366 ? -7.906 -13.234 -8.281 1 98.81 366 ALA A C 1
ATOM 2805 O O . ALA A 1 366 ? -6.922 -13.797 -8.766 1 98.81 366 ALA A O 1
ATOM 2806 N N . ALA A 1 367 ? -8.156 -13.242 -6.98 1 98.88 367 ALA A N 1
ATOM 2807 C CA . ALA A 1 367 ? -7.277 -13.906 -6.023 1 98.88 367 ALA A CA 1
ATOM 2808 C C . ALA A 1 367 ? -7.895 -15.203 -5.52 1 98.88 367 ALA A C 1
ATOM 2810 O O . ALA A 1 367 ? -7.316 -15.891 -4.672 1 98.88 367 ALA A O 1
ATOM 2811 N N . THR A 1 368 ? -9.109 -15.555 -5.973 1 98.81 368 THR A N 1
ATOM 2812 C CA . THR A 1 368 ? -9.812 -16.719 -5.453 1 98.81 368 THR A CA 1
ATOM 2813 C C . THR A 1 368 ? -10.445 -17.531 -6.586 1 98.81 368 THR A C 1
ATOM 2815 O O . THR A 1 368 ? -9.844 -18.469 -7.098 1 98.81 368 THR A O 1
ATOM 2818 N N . LEU A 1 369 ? -11.5 -16.969 -7.199 1 98.69 369 LEU A N 1
ATOM 2819 C CA . LEU A 1 369 ? -12.297 -17.703 -8.172 1 98.69 369 LEU A CA 1
ATOM 2820 C C . LEU A 1 369 ? -11.562 -17.844 -9.5 1 98.69 369 LEU A C 1
ATOM 2822 O O . LEU A 1 369 ? -11.594 -18.891 -10.141 1 98.69 369 LEU A O 1
ATOM 2826 N N . ALA A 1 370 ? -10.914 -16.781 -9.922 1 98.19 370 ALA A N 1
ATOM 2827 C CA . ALA A 1 370 ? -10.242 -16.781 -11.219 1 98.19 370 ALA A CA 1
ATOM 2828 C C . ALA A 1 370 ? -9.109 -17.812 -11.25 1 98.19 370 ALA A C 1
ATOM 2830 O O . ALA A 1 370 ? -9.047 -18.641 -12.148 1 98.19 370 ALA A O 1
ATOM 2831 N N . PRO A 1 371 ? -8.211 -17.766 -10.258 1 98.38 371 PRO A N 1
ATOM 2832 C CA . PRO A 1 371 ? -7.176 -18.797 -10.258 1 98.38 371 PRO A CA 1
ATOM 2833 C C . PRO A 1 371 ? -7.754 -20.203 -10.148 1 98.38 371 PRO A C 1
ATOM 2835 O O . PRO A 1 371 ? -7.219 -21.141 -10.742 1 98.38 371 PRO A O 1
ATOM 2838 N N . ALA A 1 372 ? -8.82 -20.406 -9.359 1 97.88 372 ALA A N 1
ATOM 2839 C CA . ALA A 1 372 ? -9.461 -21.703 -9.242 1 97.88 372 ALA A CA 1
ATOM 2840 C C . ALA A 1 372 ? -9.922 -22.203 -10.609 1 97.88 372 ALA A C 1
ATOM 2842 O O . ALA A 1 372 ? -9.773 -23.391 -10.922 1 97.88 372 ALA A O 1
ATOM 2843 N N . ARG A 1 373 ? -10.414 -21.312 -11.398 1 95.56 373 ARG A N 1
ATOM 2844 C CA . ARG A 1 373 ? -10.891 -21.656 -12.734 1 95.56 373 ARG A CA 1
ATOM 2845 C C . ARG A 1 373 ? -9.727 -22.094 -13.625 1 95.56 373 ARG A C 1
ATOM 2847 O O . ARG A 1 373 ? -9.828 -23.094 -14.336 1 95.56 373 ARG A O 1
ATOM 2854 N N . VAL A 1 374 ? -8.664 -21.406 -13.594 1 94.44 374 VAL A N 1
ATOM 2855 C CA . VAL A 1 374 ? -7.488 -21.703 -14.414 1 94.44 374 VAL A CA 1
ATOM 2856 C C . VAL A 1 374 ? -6.949 -23.094 -14.062 1 94.44 374 VAL A C 1
ATOM 2858 O O . VAL A 1 374 ? -6.539 -23.844 -14.945 1 94.44 374 VAL A O 1
ATOM 2861 N N . LEU A 1 375 ? -7.012 -23.391 -12.797 1 94.75 375 LEU A N 1
ATOM 2862 C CA . LEU A 1 375 ? -6.406 -24.625 -12.297 1 94.75 375 LEU A CA 1
ATOM 2863 C C . LEU A 1 375 ? -7.371 -25.797 -12.422 1 94.75 375 LEU A C 1
ATOM 2865 O O . LEU A 1 375 ? -7.004 -26.938 -12.148 1 94.75 375 LEU A O 1
ATOM 2869 N N . GLY A 1 376 ? -8.609 -25.531 -12.883 1 95.31 376 GLY A N 1
ATOM 2870 C CA . GLY A 1 376 ? -9.625 -26.578 -12.906 1 95.31 376 GLY A CA 1
ATOM 2871 C C . GLY A 1 376 ? -9.961 -27.109 -11.523 1 95.31 376 GLY A C 1
ATOM 2872 O O . GLY A 1 376 ? -10.234 -28.297 -11.367 1 95.31 376 GLY A O 1
ATOM 2873 N N . ARG A 1 377 ? -9.734 -26.312 -10.555 1 96.75 377 ARG A N 1
ATOM 2874 C CA . ARG A 1 377 ? -9.961 -26.656 -9.156 1 96.75 377 ARG A CA 1
ATOM 2875 C C . ARG A 1 377 ? -11.094 -25.828 -8.562 1 96.75 377 ARG A C 1
ATOM 2877 O O . ARG A 1 377 ? -10.875 -25.047 -7.637 1 96.75 377 ARG A O 1
ATOM 2884 N N . GLU A 1 378 ? -12.242 -26.094 -8.984 1 95.12 378 GLU A N 1
ATOM 2885 C CA . GLU A 1 378 ? -13.391 -25.297 -8.555 1 95.12 378 GLU A CA 1
ATOM 2886 C C . GLU A 1 378 ? -13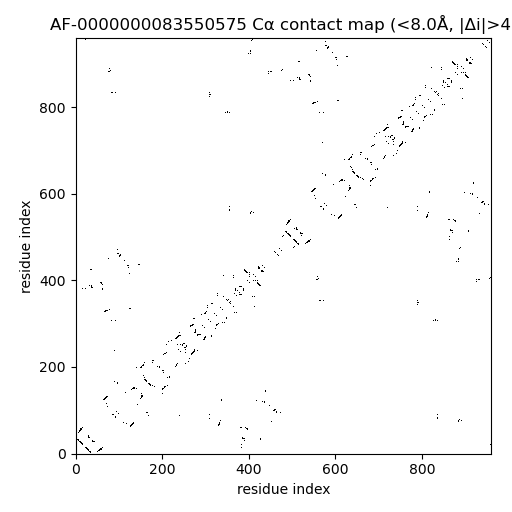.688 -25.531 -7.074 1 95.12 378 GLU A C 1
ATOM 2888 O O . GLU A 1 378 ? -14.531 -24.844 -6.492 1 95.12 378 GLU A O 1
ATOM 2893 N N . ASP A 1 379 ? -12.992 -26.438 -6.504 1 98.06 379 ASP A N 1
ATOM 2894 C CA . ASP A 1 379 ? -13.133 -26.672 -5.07 1 98.06 379 ASP A CA 1
ATOM 2895 C C . ASP A 1 379 ? -12.281 -25.703 -4.262 1 98.06 379 ASP A C 1
ATOM 2897 O O . ASP A 1 379 ? -12.328 -25.703 -3.031 1 98.06 379 ASP A O 1
ATOM 2901 N N . LEU A 1 380 ? -11.523 -24.859 -4.875 1 98.56 380 LEU A N 1
ATOM 2902 C CA . LEU A 1 380 ? -10.68 -23.875 -4.191 1 98.56 380 LEU A CA 1
ATOM 2903 C C . LEU A 1 380 ? -11.266 -22.484 -4.336 1 98.56 380 LEU A C 1
ATOM 2905 O O . LEU A 1 380 ? -12.078 -22.219 -5.227 1 98.56 380 LEU A O 1
ATOM 2909 N N . GLY A 1 381 ? -10.852 -21.562 -3.457 1 98.69 381 GLY A N 1
ATOM 2910 C CA . GLY A 1 381 ? -11.141 -20.141 -3.572 1 98.69 381 GLY A CA 1
ATOM 2911 C C . GLY A 1 381 ? -12.586 -19.797 -3.252 1 98.69 381 GLY A C 1
ATOM 2912 O O . GLY A 1 381 ? -13.078 -18.734 -3.641 1 98.69 381 GLY A O 1
ATOM 2913 N N . ARG A 1 382 ? -13.305 -20.656 -2.604 1 98.88 382 ARG A N 1
ATOM 2914 C CA . ARG A 1 382 ? -14.703 -20.406 -2.268 1 98.88 382 ARG A CA 1
ATOM 2915 C C . ARG A 1 382 ? -15.102 -21.172 -1.004 1 98.88 382 ARG A C 1
ATOM 2917 O O . ARG A 1 382 ? -14.445 -22.125 -0.614 1 98.88 382 ARG A O 1
ATOM 2924 N N . ILE A 1 383 ? -16.078 -20.688 -0.307 1 98.88 383 ILE A N 1
ATOM 2925 C CA . ILE A 1 383 ? -16.703 -21.375 0.817 1 98.88 383 ILE A CA 1
ATOM 2926 C C . ILE A 1 383 ? -18.094 -21.859 0.412 1 98.88 383 ILE A C 1
ATOM 2928 O O . ILE A 1 383 ? -19.031 -21.078 0.337 1 98.88 383 ILE A O 1
ATOM 2932 N N . SER A 1 384 ? -18.234 -23.031 0.134 1 98.81 384 SER A N 1
ATOM 2933 C CA . SER A 1 384 ? -19.469 -23.719 -0.255 1 98.81 384 SER A CA 1
ATOM 2934 C C . SER A 1 384 ? -19.359 -25.219 -0.003 1 98.81 384 SER A C 1
ATOM 2936 O O . SER A 1 384 ? -18.266 -25.75 0.131 1 98.81 384 SER A O 1
ATOM 2938 N N . PRO A 1 385 ? -20.516 -25.891 0.122 1 98.56 385 PRO A N 1
ATOM 2939 C CA . PRO A 1 385 ? -20.438 -27.359 0.258 1 98.56 385 PRO A CA 1
ATOM 2940 C C . PRO A 1 385 ? -19.656 -28 -0.878 1 98.56 385 PRO A C 1
ATOM 2942 O O . PRO A 1 385 ? -19.859 -27.672 -2.047 1 98.56 385 PRO A O 1
ATOM 2945 N N . GLY A 1 386 ? -18.734 -28.891 -0.537 1 98.44 386 GLY A N 1
ATOM 2946 C CA . GLY A 1 386 ? -17.922 -29.594 -1.524 1 98.44 386 GLY A CA 1
ATOM 2947 C C . GLY A 1 386 ? -16.562 -28.953 -1.723 1 98.44 386 GLY A C 1
ATOM 2948 O O . GLY A 1 386 ? -15.648 -29.594 -2.242 1 98.44 386 GLY A O 1
ATOM 2949 N N . ALA A 1 387 ? -16.344 -27.734 -1.297 1 98.81 387 ALA A N 1
ATOM 2950 C CA . ALA A 1 387 ? -15.062 -27.047 -1.44 1 98.81 387 ALA A CA 1
ATOM 2951 C C . ALA A 1 387 ? -14.055 -27.531 -0.403 1 98.81 387 ALA A C 1
ATOM 2953 O O . ALA A 1 387 ? -14.438 -28.062 0.642 1 98.81 387 ALA A O 1
ATOM 2954 N N . ARG A 1 388 ? -12.789 -27.453 -0.764 1 98.69 388 ARG A N 1
ATOM 2955 C CA . ARG A 1 388 ? -11.734 -27.703 0.218 1 98.69 388 ARG A CA 1
ATOM 2956 C C . ARG A 1 388 ? -11.828 -26.719 1.385 1 98.69 388 ARG A C 1
ATOM 2958 O O . ARG A 1 388 ? -12.219 -25.562 1.205 1 98.69 388 ARG A O 1
ATOM 2965 N N . ALA A 1 389 ? -11.5 -27.219 2.561 1 98.69 389 ALA A N 1
ATOM 2966 C CA . ALA A 1 389 ? -11.492 -26.359 3.744 1 98.69 389 ALA A CA 1
ATOM 2967 C C . ALA A 1 389 ? -10.227 -25.516 3.795 1 98.69 389 ALA A C 1
ATOM 2969 O O . ALA A 1 389 ? -9.344 -25.75 4.629 1 98.69 389 ALA A O 1
ATOM 2970 N N . ASP A 1 390 ? -10.07 -24.594 2.945 1 98.88 390 ASP A N 1
ATOM 2971 C CA . ASP A 1 390 ? -9.094 -23.516 2.947 1 98.88 390 ASP A CA 1
ATOM 2972 C C . ASP A 1 390 ? -9.727 -22.203 3.41 1 98.88 390 ASP A C 1
ATOM 2974 O O . ASP A 1 390 ? -10.352 -21.5 2.619 1 98.88 390 ASP A O 1
ATOM 2978 N N . LEU A 1 391 ? -9.453 -21.859 4.68 1 98.88 391 LEU A N 1
ATOM 2979 C CA . LEU A 1 391 ? -10.219 -20.781 5.309 1 98.88 391 LEU A CA 1
ATOM 2980 C C . LEU A 1 391 ? -9.289 -19.766 5.977 1 98.88 391 LEU A C 1
ATOM 2982 O O . LEU A 1 391 ? -8.242 -20.141 6.516 1 98.88 391 LEU A O 1
ATOM 2986 N N . LEU A 1 392 ? -9.672 -18.562 5.906 1 98.88 392 LEU A N 1
ATOM 2987 C CA . LEU A 1 392 ? -9.016 -17.469 6.602 1 98.88 392 LEU A CA 1
ATOM 2988 C C . LEU A 1 392 ? -9.977 -16.781 7.57 1 98.88 392 LEU A C 1
ATOM 2990 O O . LEU A 1 392 ? -11.102 -16.453 7.199 1 98.88 392 LEU A O 1
ATOM 2994 N N . LEU A 1 393 ? -9.602 -16.609 8.812 1 98.69 393 LEU A N 1
ATOM 2995 C CA . LEU A 1 393 ? -10.391 -15.891 9.812 1 98.69 393 LEU A CA 1
ATOM 2996 C C . LEU A 1 393 ? -9.719 -14.578 10.195 1 98.69 393 LEU A C 1
ATOM 2998 O O . LEU A 1 393 ? -8.633 -14.578 10.789 1 98.69 393 LEU A O 1
ATOM 3002 N N . TRP A 1 394 ? -10.375 -13.445 9.898 1 98.56 394 TRP A N 1
ATOM 3003 C CA . TRP A 1 394 ? -9.875 -12.102 10.148 1 98.56 394 TRP A CA 1
ATOM 3004 C C . TRP A 1 394 ? -10.57 -11.477 11.352 1 98.56 394 TRP A C 1
ATOM 3006 O O . TRP A 1 394 ? -11.805 -11.492 11.438 1 98.56 394 TRP A O 1
ATOM 3016 N N . ASP A 1 395 ? -9.805 -10.938 12.258 1 97.75 395 ASP A N 1
ATOM 3017 C CA . ASP A 1 395 ? -10.375 -10.109 13.32 1 97.75 395 ASP A CA 1
ATOM 3018 C C . ASP A 1 395 ? -10.828 -8.758 12.781 1 97.75 395 ASP A C 1
ATOM 3020 O O . ASP A 1 395 ? -10.008 -7.957 12.328 1 97.75 395 ASP A O 1
ATOM 3024 N N . THR A 1 396 ? -12.109 -8.445 12.852 1 97.31 396 THR A N 1
ATOM 3025 C CA . THR A 1 396 ? -12.664 -7.262 12.211 1 97.31 396 THR A CA 1
ATOM 3026 C C . THR A 1 396 ? -12.609 -6.062 13.148 1 97.31 396 THR A C 1
ATOM 3028 O O . THR A 1 396 ? -13.016 -4.957 12.773 1 97.31 396 THR A O 1
ATOM 3031 N N . THR A 1 397 ? -12.062 -6.203 14.312 1 95.44 397 THR A N 1
ATOM 3032 C CA . THR A 1 397 ? -12.133 -5.156 15.328 1 95.44 397 THR A CA 1
ATOM 3033 C C . THR A 1 397 ? -10.82 -4.387 15.398 1 95.44 397 THR A C 1
ATOM 3035 O O . THR A 1 397 ? -10.711 -3.398 16.125 1 95.44 397 THR A O 1
ATOM 3038 N N . GLY A 1 398 ? -9.797 -4.844 14.664 1 94.31 398 GLY A N 1
ATOM 3039 C CA . GLY A 1 398 ? -8.508 -4.168 14.695 1 94.31 398 GLY A CA 1
ATOM 3040 C C . GLY A 1 398 ? -8.547 -2.783 14.078 1 94.31 398 GLY A C 1
ATOM 3041 O O . GLY A 1 398 ? -9.523 -2.412 13.43 1 94.31 398 GLY A O 1
ATOM 3042 N N . PHE A 1 399 ? -7.477 -2.008 14.281 1 94.06 399 PHE A N 1
ATOM 3043 C CA . PHE A 1 399 ? -7.402 -0.622 13.836 1 94.06 399 PHE A CA 1
ATOM 3044 C C . PHE A 1 399 ? -7.465 -0.538 12.312 1 94.06 399 PHE A C 1
ATOM 3046 O O . PHE A 1 399 ? -7.988 0.43 11.766 1 94.06 399 PHE A O 1
ATOM 3053 N N . SER A 1 400 ? -6.969 -1.577 11.633 1 95.81 400 SER A N 1
ATOM 3054 C CA . SER A 1 400 ? -6.93 -1.521 10.172 1 95.81 400 SER A CA 1
ATOM 3055 C C . SER A 1 400 ? -8.305 -1.785 9.578 1 95.81 400 SER A C 1
ATOM 3057 O O . SER A 1 400 ? -8.602 -1.336 8.469 1 95.81 400 SER A O 1
ATOM 3059 N N . LEU A 1 401 ? -9.172 -2.469 10.336 1 97 401 LEU A N 1
ATOM 3060 C CA . LEU A 1 401 ? -10.414 -2.914 9.711 1 97 401 LEU A CA 1
ATOM 3061 C C . LEU A 1 401 ? -11.609 -2.156 10.281 1 97 401 LEU A C 1
ATOM 3063 O O . LEU A 1 401 ? -12.664 -2.09 9.641 1 97 401 LEU A O 1
ATOM 3067 N N . ALA A 1 402 ? -11.438 -1.533 11.43 1 96.81 402 ALA A N 1
ATOM 3068 C CA . ALA A 1 402 ? -12.523 -0.737 11.984 1 96.81 402 ALA A CA 1
ATOM 3069 C C . ALA A 1 402 ? -12.508 0.685 11.43 1 96.81 402 ALA A C 1
ATOM 3071 O O . ALA A 1 402 ? -11.438 1.258 11.211 1 96.81 402 ALA A O 1
ATOM 3072 N N . PRO A 1 403 ? -13.648 1.319 11.203 1 97.69 403 PRO A N 1
ATOM 3073 C CA . PRO A 1 403 ? -14.977 0.694 11.203 1 97.69 403 PRO A CA 1
ATOM 3074 C C . PRO A 1 403 ? -15.25 -0.115 9.938 1 97.69 403 PRO A C 1
ATOM 3076 O O . PRO A 1 403 ? -14.609 0.111 8.906 1 97.69 403 PRO A O 1
ATOM 3079 N N . MET A 1 404 ? -16.078 -1.045 10.031 1 97.88 404 MET A N 1
ATOM 3080 C CA . MET A 1 404 ? -16.344 -1.902 8.875 1 97.88 404 MET A CA 1
ATOM 3081 C C . MET A 1 404 ? -17.828 -1.965 8.57 1 97.88 404 MET A C 1
ATOM 3083 O O . MET A 1 404 ? -18.625 -2.371 9.422 1 97.88 404 MET A O 1
ATOM 3087 N N . ARG A 1 405 ? -18.188 -1.513 7.43 1 97.19 405 ARG A N 1
ATOM 3088 C CA . ARG A 1 405 ? -19.516 -1.702 6.859 1 97.19 405 ARG A CA 1
ATOM 3089 C C . ARG A 1 405 ? -19.5 -2.773 5.773 1 97.19 405 ARG A C 1
ATOM 3091 O O . ARG A 1 405 ? -20.375 -3.65 5.746 1 97.19 405 ARG A O 1
ATOM 3098 N N . ASP A 1 406 ? -18.578 -2.648 4.859 1 97.81 406 ASP A N 1
ATOM 3099 C CA . ASP A 1 406 ? -18.359 -3.557 3.736 1 97.81 406 ASP A CA 1
ATOM 3100 C C . ASP A 1 406 ? -17.109 -4.387 3.939 1 97.81 406 ASP A C 1
ATOM 3102 O O . ASP A 1 406 ? -15.992 -3.898 3.723 1 97.81 406 ASP A O 1
ATOM 3106 N N . PRO A 1 407 ? -17.266 -5.664 4.227 1 97.88 407 PRO A N 1
ATOM 3107 C CA . PRO A 1 407 ? -16.094 -6.469 4.582 1 97.88 407 PRO A CA 1
ATOM 3108 C C . PRO A 1 407 ? -15.109 -6.625 3.424 1 97.88 407 PRO A C 1
ATOM 3110 O O . PRO A 1 407 ? -13.898 -6.723 3.645 1 97.88 407 PRO A O 1
ATOM 3113 N N . LEU A 1 408 ? -15.57 -6.648 2.258 1 98 408 LEU A N 1
ATOM 3114 C CA . LEU A 1 408 ? -14.68 -6.855 1.127 1 98 408 LEU A CA 1
ATOM 3115 C C . LEU A 1 408 ? -13.852 -5.598 0.85 1 98 408 LEU A C 1
ATOM 3117 O O . LEU A 1 408 ? -12.664 -5.688 0.555 1 98 408 LEU A O 1
ATOM 3121 N N . ARG A 1 409 ? -14.461 -4.379 0.899 1 98.25 409 ARG A N 1
ATOM 3122 C CA . ARG A 1 409 ? -13.695 -3.143 0.783 1 98.25 409 ARG A CA 1
ATOM 3123 C C . ARG A 1 409 ? -12.633 -3.055 1.869 1 98.25 409 ARG A C 1
ATOM 3125 O O . ARG A 1 409 ? -11.477 -2.74 1.586 1 98.25 409 ARG A O 1
ATOM 3132 N N . ASN A 1 410 ? -13.055 -3.383 3.068 1 98.5 410 ASN A N 1
ATOM 3133 C CA . ASN A 1 410 ? -12.102 -3.312 4.172 1 98.5 410 ASN A CA 1
ATOM 3134 C C . ASN A 1 410 ? -10.953 -4.301 3.984 1 98.5 410 ASN A C 1
ATOM 3136 O O . ASN A 1 410 ? -9.797 -3.971 4.254 1 98.5 410 ASN A O 1
ATOM 3140 N N . LEU A 1 411 ? -11.289 -5.453 3.498 1 98.5 411 LEU A N 1
ATOM 3141 C CA . LEU A 1 411 ? -10.273 -6.48 3.297 1 98.5 411 LEU A CA 1
ATOM 3142 C C . LEU A 1 411 ? -9.266 -6.047 2.242 1 98.5 411 LEU A C 1
ATOM 3144 O O . LEU A 1 411 ? -8.055 -6.145 2.461 1 98.5 411 LEU A O 1
ATOM 3148 N N . VAL A 1 412 ? -9.711 -5.523 1.145 1 98.5 412 VAL A N 1
ATOM 3149 C CA . VAL A 1 412 ? -8.852 -5.246 -0.004 1 98.5 412 VAL A CA 1
ATOM 3150 C C . VAL A 1 412 ? -8.078 -3.953 0.234 1 98.5 412 VAL A C 1
ATOM 3152 O O . VAL A 1 412 ? -6.867 -3.896 -0.011 1 98.5 412 VAL A O 1
ATOM 3155 N N . TYR A 1 413 ? -8.672 -2.975 0.841 1 98.19 413 TYR A N 1
ATOM 3156 C CA . TYR A 1 413 ? -8.047 -1.656 0.855 1 98.19 413 TYR A CA 1
ATOM 3157 C C . TYR A 1 413 ? -7.297 -1.421 2.162 1 98.19 413 TYR A C 1
ATOM 3159 O O . TYR A 1 413 ? -6.414 -0.562 2.232 1 98.19 413 TYR A O 1
ATOM 3167 N N . TYR A 1 414 ? -7.629 -2.209 3.246 1 97.81 414 TYR A N 1
ATOM 3168 C CA . TYR A 1 414 ? -7.125 -1.729 4.527 1 97.81 414 TYR A CA 1
ATOM 3169 C C . TYR A 1 414 ? -6.531 -2.869 5.348 1 97.81 414 TYR A C 1
ATOM 3171 O O . TYR A 1 414 ? -5.664 -2.648 6.195 1 97.81 414 TYR A O 1
ATOM 3179 N N . ALA A 1 415 ? -6.902 -4.105 5.105 1 97.94 415 ALA A N 1
ATOM 3180 C CA . ALA A 1 415 ? -6.5 -5.223 5.961 1 97.94 415 ALA A CA 1
ATOM 3181 C C . ALA A 1 415 ? -4.98 -5.367 5.992 1 97.94 415 ALA A C 1
ATOM 3183 O O . ALA A 1 415 ? -4.305 -5.105 4.996 1 97.94 415 ALA A O 1
ATOM 3184 N N . GLU A 1 416 ? -4.473 -5.742 7.117 1 96.56 416 GLU A N 1
ATOM 3185 C CA . GLU A 1 416 ? -3.066 -6.055 7.348 1 96.56 416 GLU A CA 1
ATOM 3186 C C . GLU A 1 416 ? -2.898 -7.465 7.906 1 96.56 416 GLU A C 1
ATOM 3188 O O . GLU A 1 416 ? -3.871 -8.086 8.336 1 96.56 416 GLU A O 1
ATOM 3193 N N . SER A 1 417 ? -1.647 -7.949 7.863 1 95.88 417 SER A N 1
ATOM 3194 C CA . SER A 1 417 ? -1.375 -9.305 8.328 1 95.88 417 SER A CA 1
ATOM 3195 C C . SER A 1 417 ? -1.793 -9.484 9.781 1 95.88 417 SER A C 1
ATOM 3197 O O . SER A 1 417 ? -2.203 -10.578 10.188 1 95.88 417 SER A O 1
ATOM 3199 N N . GLU A 1 418 ? -1.729 -8.414 10.539 1 94.81 418 GLU A N 1
ATOM 3200 C CA . GLU A 1 418 ? -2.053 -8.508 11.961 1 94.81 418 GLU A CA 1
ATOM 3201 C C . GLU A 1 418 ? -3.535 -8.805 12.172 1 94.81 418 GLU A C 1
ATOM 3203 O O . GLU A 1 418 ? -3.939 -9.234 13.25 1 94.81 418 GLU A O 1
ATOM 3208 N N . ASP A 1 419 ? -4.336 -8.586 11.164 1 97.31 419 ASP A N 1
ATOM 3209 C CA . ASP A 1 419 ? -5.77 -8.82 11.281 1 97.31 419 ASP A CA 1
ATOM 3210 C C . ASP A 1 419 ? -6.109 -10.289 11.062 1 97.31 419 ASP A C 1
ATOM 3212 O O . ASP A 1 419 ? -7.215 -10.734 11.391 1 97.31 419 ASP A O 1
ATOM 3216 N N . LEU A 1 420 ? -5.234 -11.031 10.391 1 98.19 420 LEU A N 1
ATOM 3217 C CA . LEU A 1 420 ? -5.453 -12.445 10.117 1 98.19 420 LEU A CA 1
ATOM 3218 C C . LEU A 1 420 ? -5.039 -13.305 11.305 1 98.19 420 LEU A C 1
ATOM 3220 O O . LEU A 1 420 ? -3.854 -13.406 11.617 1 98.19 420 LEU A O 1
ATOM 3224 N N . HIS A 1 421 ? -5.992 -14.023 11.898 1 97.5 421 HIS A N 1
ATOM 3225 C CA . HIS A 1 421 ? -5.703 -14.695 13.156 1 97.5 421 HIS A CA 1
ATOM 3226 C C . HIS A 1 421 ? -5.621 -16.203 12.969 1 97.5 421 HIS A C 1
ATOM 3228 O O . HIS A 1 421 ? -4.945 -16.891 13.734 1 97.5 421 HIS A O 1
ATOM 3234 N N . HIS A 1 422 ? -6.395 -16.766 12.016 1 98.38 422 HIS A N 1
ATOM 3235 C CA . HIS A 1 422 ? -6.402 -18.203 11.773 1 98.38 422 HIS A CA 1
ATOM 3236 C C . HIS A 1 422 ? -6.336 -18.516 10.281 1 98.38 422 HIS A C 1
ATOM 3238 O O . HIS A 1 422 ? -6.945 -17.812 9.469 1 98.38 422 HIS A O 1
ATOM 3244 N N . VAL A 1 423 ? -5.574 -19.484 9.93 1 98.81 423 VAL A N 1
ATOM 3245 C CA . VAL A 1 423 ? -5.445 -19.969 8.562 1 98.81 423 VAL A CA 1
ATOM 3246 C C . VAL A 1 423 ? -5.598 -21.5 8.547 1 98.81 423 VAL A C 1
ATOM 3248 O O . VAL A 1 423 ? -4.938 -22.203 9.312 1 98.81 423 VAL A O 1
ATOM 3251 N N . MET A 1 424 ? -6.457 -21.984 7.746 1 98.81 424 MET A N 1
ATOM 3252 C CA . MET A 1 424 ? -6.707 -23.406 7.562 1 98.81 424 MET A CA 1
ATOM 3253 C C . MET A 1 424 ? -6.48 -23.812 6.109 1 98.81 424 MET A C 1
ATOM 3255 O O . MET A 1 424 ? -6.871 -23.094 5.188 1 98.81 424 MET A O 1
ATOM 3259 N N . VAL A 1 425 ? -5.781 -24.906 5.875 1 98.75 425 VAL A N 1
ATOM 3260 C CA . VAL A 1 425 ? -5.641 -25.516 4.555 1 98.75 425 VAL A CA 1
ATOM 3261 C C . VAL A 1 425 ? -5.988 -27 4.625 1 98.75 425 VAL A C 1
ATOM 3263 O O . VAL A 1 425 ? -5.465 -27.719 5.469 1 98.75 425 VAL A O 1
ATOM 3266 N N . ASP A 1 426 ? -6.887 -27.438 3.768 1 97.75 426 ASP A N 1
ATOM 3267 C CA . ASP A 1 426 ? -7.285 -28.844 3.725 1 97.75 426 ASP A CA 1
ATOM 3268 C C . ASP A 1 426 ? -7.742 -29.328 5.098 1 97.75 426 ASP A C 1
ATOM 3270 O O . ASP A 1 426 ? -7.371 -30.422 5.535 1 97.75 426 ASP A O 1
ATOM 3274 N N . GLY A 1 427 ? -8.422 -28.484 5.801 1 97.81 427 GLY A N 1
ATOM 3275 C CA . GLY A 1 427 ? -9.016 -28.859 7.078 1 97.81 427 GLY A CA 1
ATOM 3276 C C . GLY A 1 427 ? -8.023 -28.828 8.227 1 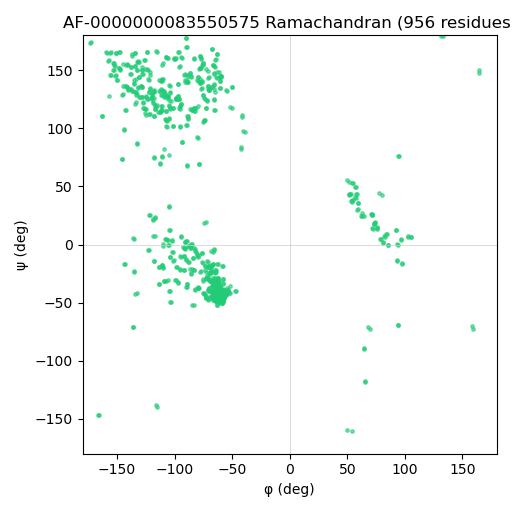97.81 427 GLY A C 1
ATOM 3277 O O . GLY A 1 427 ? -8.383 -29.109 9.367 1 97.81 427 GLY A O 1
ATOM 3278 N N . ASN A 1 428 ? -6.828 -28.453 7.961 1 97.94 428 ASN A N 1
ATOM 3279 C CA . ASN A 1 428 ? -5.793 -28.375 8.984 1 97.94 428 ASN A CA 1
ATOM 3280 C C . ASN A 1 428 ? -5.414 -26.938 9.297 1 97.94 428 ASN A C 1
ATOM 3282 O O . ASN A 1 428 ? -5.145 -26.156 8.383 1 97.94 428 ASN A O 1
ATOM 3286 N N . TRP A 1 429 ? -5.355 -26.594 10.602 1 98.19 429 TRP A N 1
ATOM 3287 C CA . TRP A 1 429 ? -4.93 -25.25 11.008 1 98.19 429 TRP A CA 1
ATOM 3288 C C . TRP A 1 429 ? -3.434 -25.062 10.781 1 98.19 429 TRP A C 1
ATOM 3290 O O . TRP A 1 429 ? -2.625 -25.875 11.242 1 98.19 429 TRP A O 1
ATOM 3300 N N . LEU A 1 430 ? -3.072 -24.062 10.031 1 98.75 430 LEU A N 1
ATOM 3301 C CA . LEU A 1 430 ? -1.675 -23.703 9.828 1 98.75 430 LEU A CA 1
ATOM 3302 C C . LEU A 1 430 ? -1.277 -22.531 10.734 1 98.75 430 LEU A C 1
ATOM 3304 O O . LEU A 1 430 ? -0.097 -22.375 11.047 1 98.75 430 LEU A O 1
ATOM 3308 N N . MET A 1 431 ? -2.191 -21.672 11.047 1 98.56 431 MET A N 1
ATOM 3309 C CA . MET A 1 431 ? -2.031 -20.531 11.945 1 98.56 431 MET A CA 1
ATOM 3310 C C . MET A 1 431 ? -3.227 -20.406 12.883 1 98.56 431 MET A C 1
ATOM 3312 O O . MET A 1 431 ? -4.375 -20.5 12.445 1 98.56 431 MET A O 1
ATOM 3316 N N . ARG A 1 432 ? -3.012 -20.234 14.172 1 97.81 432 ARG A N 1
ATOM 3317 C CA . ARG A 1 432 ? -4.027 -20 15.195 1 97.81 432 ARG A CA 1
ATOM 3318 C C . ARG A 1 432 ? -3.639 -18.844 16.109 1 97.81 432 ARG A C 1
ATOM 3320 O O . ARG A 1 432 ? -2.51 -18.781 16.594 1 97.81 432 ARG A O 1
ATOM 3327 N N . ASP A 1 433 ? -4.547 -17.906 16.297 1 96.12 433 ASP A N 1
ATOM 3328 C CA . ASP A 1 433 ? -4.348 -16.734 17.141 1 96.12 433 ASP A CA 1
ATOM 3329 C C . ASP A 1 433 ? -3.074 -15.992 16.75 1 96.12 433 ASP A C 1
ATOM 3331 O O . ASP A 1 433 ? -2.285 -15.609 17.625 1 96.12 433 ASP A O 1
ATOM 3335 N N . GLY A 1 434 ? -2.818 -15.961 15.477 1 95 434 GLY A N 1
ATOM 3336 C CA . GLY A 1 434 ? -1.714 -15.188 14.938 1 95 434 GLY A CA 1
ATOM 3337 C C . GLY A 1 434 ? -0.392 -15.93 14.969 1 95 434 GLY A C 1
ATOM 3338 O O . GLY A 1 434 ? 0.626 -15.414 14.5 1 95 434 GLY A O 1
ATOM 3339 N N . ALA A 1 435 ? -0.36 -17.188 15.477 1 96.69 435 ALA A N 1
ATOM 3340 C CA . ALA A 1 435 ? 0.881 -17.938 15.594 1 96.69 435 ALA A CA 1
ATOM 3341 C C . ALA A 1 435 ? 0.923 -19.078 14.57 1 96.69 435 ALA A C 1
ATOM 3343 O O . ALA A 1 435 ? -0.023 -19.859 14.469 1 96.69 435 ALA A O 1
ATOM 3344 N N . LEU A 1 436 ? 2.023 -19.172 13.828 1 97.69 436 LEU A N 1
ATOM 3345 C CA . LEU A 1 436 ? 2.203 -20.281 12.898 1 97.69 436 LEU A CA 1
ATOM 3346 C C . LEU A 1 436 ? 2.461 -21.578 13.648 1 97.69 436 LEU A C 1
ATOM 3348 O O . LEU A 1 436 ? 3.213 -21.609 14.625 1 97.69 436 LEU A O 1
ATOM 3352 N N . LEU A 1 437 ? 1.828 -22.625 13.234 1 97.81 437 LEU A N 1
ATOM 3353 C CA . LEU A 1 437 ? 1.858 -23.875 13.984 1 97.81 437 LEU A CA 1
ATOM 3354 C C . LEU A 1 437 ? 2.945 -24.812 13.453 1 97.81 437 LEU A C 1
ATOM 3356 O O . LEU A 1 437 ? 3.418 -25.688 14.172 1 97.81 437 LEU A O 1
ATOM 3360 N N . ARG A 1 438 ? 3.383 -24.609 12.188 1 95.31 438 ARG A N 1
ATOM 3361 C CA . ARG A 1 438 ? 4.234 -25.594 11.547 1 95.31 438 ARG A CA 1
ATOM 3362 C C . ARG A 1 438 ? 5.551 -24.984 11.094 1 95.31 438 ARG A C 1
ATOM 3364 O O . ARG A 1 438 ? 6.383 -25.656 10.477 1 95.31 438 ARG A O 1
ATOM 3371 N N . VAL A 1 439 ? 5.699 -23.75 11.242 1 94.12 439 VAL A N 1
ATOM 3372 C CA . VAL A 1 439 ? 6.914 -23.031 10.859 1 94.12 439 VAL A CA 1
ATOM 3373 C C . VAL A 1 439 ? 7.453 -22.25 12.055 1 94.12 439 VAL A C 1
ATOM 3375 O O . VAL A 1 439 ? 6.707 -21.547 12.734 1 94.12 439 VAL A O 1
ATOM 3378 N N . ASP A 1 440 ? 8.695 -22.438 12.383 1 95.12 440 ASP A N 1
ATOM 3379 C CA . ASP A 1 440 ? 9.344 -21.609 13.406 1 95.12 440 ASP A CA 1
ATOM 3380 C C . ASP A 1 440 ? 9.648 -20.219 12.875 1 95.12 440 ASP A C 1
ATOM 3382 O O . ASP A 1 440 ? 10.648 -20.016 12.18 1 95.12 440 ASP A O 1
ATOM 3386 N N . GLU A 1 441 ? 8.883 -19.312 13.32 1 96.12 441 GLU A N 1
ATOM 3387 C CA . GLU A 1 441 ? 8.938 -17.969 12.758 1 96.12 441 GLU A CA 1
ATOM 3388 C C . GLU A 1 441 ? 10.273 -17.297 13.047 1 96.12 441 GLU A C 1
ATOM 3390 O O . GLU A 1 441 ? 10.859 -16.656 12.164 1 96.12 441 GLU A O 1
ATOM 3395 N N . LYS A 1 442 ? 10.742 -17.359 14.258 1 95.94 442 LYS A N 1
ATOM 3396 C CA . LYS A 1 442 ? 12 -16.719 14.641 1 95.94 442 LYS A CA 1
ATOM 3397 C C . LYS A 1 442 ? 13.164 -17.266 13.812 1 95.94 442 LYS A C 1
ATOM 3399 O O . LYS A 1 442 ? 13.977 -16.5 13.305 1 95.94 442 LYS A O 1
ATOM 3404 N N . THR A 1 443 ? 13.195 -18.578 13.633 1 96.94 443 THR A N 1
ATOM 3405 C CA . THR A 1 443 ? 14.25 -19.203 12.852 1 96.94 443 THR A CA 1
ATOM 3406 C C . THR A 1 443 ? 14.18 -18.781 11.391 1 96.94 443 THR A C 1
ATOM 3408 O O . THR A 1 443 ? 15.211 -18.516 10.766 1 96.94 443 THR A O 1
ATOM 3411 N N . ALA A 1 444 ? 12.969 -18.719 10.891 1 97.69 444 ALA A N 1
ATOM 3412 C CA . ALA A 1 444 ? 12.797 -18.297 9.5 1 97.69 444 ALA A CA 1
ATOM 3413 C C . ALA A 1 444 ? 13.312 -16.875 9.289 1 97.69 444 ALA A C 1
ATOM 3415 O O . ALA A 1 444 ? 14.062 -16.625 8.344 1 97.69 444 ALA A O 1
ATOM 3416 N N . ARG A 1 445 ? 13.008 -15.969 10.188 1 97.56 445 ARG A N 1
ATOM 3417 C CA . ARG A 1 445 ? 13.383 -14.57 10.031 1 97.56 445 ARG A CA 1
ATOM 3418 C C . ARG A 1 445 ? 14.883 -14.375 10.242 1 97.56 445 ARG A C 1
ATOM 3420 O O . ARG A 1 445 ? 15.539 -13.68 9.469 1 97.56 445 ARG A O 1
ATOM 3427 N N . THR A 1 446 ? 15.438 -15.016 11.312 1 97.31 446 THR A N 1
ATOM 3428 C CA . THR A 1 446 ? 16.859 -14.875 11.625 1 97.31 446 THR A CA 1
ATOM 3429 C C . THR A 1 446 ? 17.719 -15.539 10.555 1 97.31 446 THR A C 1
ATOM 3431 O O . THR A 1 446 ? 18.766 -15.023 10.188 1 97.31 446 THR A O 1
ATOM 3434 N N . GLY A 1 447 ? 17.219 -16.734 10.125 1 98.12 447 GLY A N 1
ATOM 3435 C CA . GLY A 1 447 ? 17.922 -17.422 9.055 1 98.12 447 GLY A CA 1
ATOM 3436 C C . GLY A 1 447 ? 17.984 -16.625 7.766 1 98.12 447 GLY A C 1
ATOM 3437 O O . GLY A 1 447 ? 19.016 -16.562 7.109 1 98.12 447 GLY A O 1
ATOM 3438 N N . LEU A 1 448 ? 16.875 -16 7.414 1 98.56 448 LEU A N 1
ATOM 3439 C CA . LEU A 1 448 ? 16.828 -15.188 6.195 1 98.56 448 LEU A CA 1
ATOM 3440 C C . LEU A 1 448 ? 17.781 -14 6.301 1 98.56 448 LEU A C 1
ATOM 3442 O O . LEU A 1 448 ? 18.484 -13.672 5.336 1 98.56 448 LEU A O 1
ATOM 3446 N N . GLN A 1 449 ? 17.766 -13.297 7.445 1 98.44 449 GLN A N 1
ATOM 3447 C CA . GLN A 1 449 ? 18.641 -12.141 7.625 1 98.44 449 GLN A CA 1
ATOM 3448 C C . GLN A 1 449 ? 20.109 -12.531 7.469 1 98.44 449 GLN A C 1
ATOM 3450 O O . GLN A 1 449 ? 20.875 -11.828 6.805 1 98.44 449 GLN A O 1
ATOM 3455 N N . ALA A 1 450 ? 20.5 -13.648 8.094 1 98.31 450 ALA A N 1
ATOM 3456 C CA . ALA A 1 450 ? 21.875 -14.125 8.008 1 98.31 450 ALA A CA 1
ATOM 3457 C C . ALA A 1 450 ? 22.234 -14.477 6.566 1 98.31 450 ALA A C 1
ATOM 3459 O O . ALA A 1 450 ? 23.312 -14.125 6.086 1 98.31 450 ALA A O 1
ATOM 3460 N N . ALA A 1 451 ? 21.328 -15.195 5.914 1 98.69 451 ALA A N 1
ATOM 3461 C CA . ALA A 1 451 ? 21.562 -15.562 4.516 1 98.69 451 ALA A CA 1
ATOM 3462 C C . ALA A 1 451 ? 21.656 -14.32 3.633 1 98.69 451 ALA A C 1
ATOM 3464 O O . ALA A 1 451 ? 22.5 -14.266 2.727 1 98.69 451 ALA A O 1
ATOM 3465 N N . ALA A 1 452 ? 20.781 -13.383 3.895 1 98.5 452 ALA A N 1
ATOM 3466 C CA . ALA A 1 452 ? 20.781 -12.148 3.113 1 98.5 452 ALA A CA 1
ATOM 3467 C C . ALA A 1 452 ? 22.125 -11.43 3.225 1 98.5 452 ALA A C 1
ATOM 3469 O O . ALA A 1 452 ? 22.641 -10.922 2.229 1 98.5 452 ALA A O 1
ATOM 3470 N N . ARG A 1 453 ? 22.688 -11.375 4.402 1 97.56 453 ARG A N 1
ATOM 3471 C CA . ARG A 1 453 ? 24 -10.734 4.594 1 97.56 453 ARG A CA 1
ATOM 3472 C C . ARG A 1 453 ? 25.062 -11.414 3.746 1 97.56 453 ARG A C 1
ATOM 3474 O O . ARG A 1 453 ? 25.891 -10.734 3.127 1 97.56 453 ARG A O 1
ATOM 3481 N N . ARG A 1 454 ? 25 -12.68 3.705 1 98.06 454 ARG A N 1
ATOM 3482 C CA . ARG A 1 454 ? 25.969 -13.422 2.891 1 98.06 454 ARG A CA 1
ATOM 3483 C C . ARG A 1 454 ? 25.766 -13.133 1.408 1 98.06 454 ARG A C 1
ATOM 3485 O O . ARG A 1 454 ? 26.734 -12.961 0.667 1 98.06 454 ARG A O 1
ATOM 3492 N N . VAL A 1 455 ? 24.5 -13.109 0.994 1 98.12 455 VAL A N 1
ATOM 3493 C CA . VAL A 1 455 ? 24.188 -12.836 -0.403 1 98.12 455 VAL A CA 1
ATOM 3494 C C . VAL A 1 455 ? 24.672 -11.438 -0.783 1 98.12 455 VAL A C 1
ATOM 3496 O O . VAL A 1 455 ? 25.328 -11.266 -1.813 1 98.12 455 VAL A O 1
ATOM 3499 N N . TRP A 1 456 ? 24.344 -10.438 0.09 1 97.31 456 TRP A N 1
ATOM 3500 C CA . TRP A 1 456 ? 24.766 -9.062 -0.175 1 97.31 456 TRP A CA 1
ATOM 3501 C C . TRP A 1 456 ? 26.281 -8.977 -0.297 1 97.31 456 TRP A C 1
ATOM 3503 O O . TRP A 1 456 ? 26.812 -8.344 -1.214 1 97.31 456 TRP A O 1
ATOM 3513 N N . ASP A 1 457 ? 27 -9.672 0.566 1 96.75 457 ASP A N 1
ATOM 3514 C CA . ASP A 1 457 ? 28.469 -9.672 0.57 1 96.75 457 ASP A CA 1
ATOM 3515 C C . ASP A 1 457 ? 29.016 -10.367 -0.667 1 96.75 457 ASP A C 1
ATOM 3517 O O . ASP A 1 457 ? 30.141 -10.102 -1.086 1 96.75 457 ASP A O 1
ATOM 3521 N N . GLY A 1 458 ? 28.203 -11.242 -1.234 1 97 458 GLY A N 1
ATOM 3522 C CA . GLY A 1 458 ? 28.656 -12.055 -2.355 1 97 458 GLY A CA 1
ATOM 3523 C C . GLY A 1 458 ? 28.375 -11.414 -3.703 1 97 458 GLY A C 1
ATOM 3524 O O . GLY A 1 458 ? 28.766 -11.953 -4.742 1 97 458 GLY A O 1
ATOM 3525 N N . ILE A 1 459 ? 27.719 -10.273 -3.766 1 96.75 459 ILE A N 1
ATOM 3526 C CA . ILE A 1 459 ? 27.391 -9.609 -5.023 1 96.75 459 ILE A CA 1
ATOM 3527 C C . ILE A 1 459 ? 28.656 -9.055 -5.66 1 96.75 459 ILE A C 1
ATOM 3529 O O . ILE A 1 459 ? 29.453 -8.367 -5 1 96.75 459 ILE A O 1
ATOM 3533 N N . GLY A 1 460 ? 28.875 -9.258 -6.914 1 92.69 460 GLY A N 1
ATOM 3534 C CA . GLY A 1 460 ? 30.047 -8.93 -7.719 1 92.69 460 GLY A CA 1
ATOM 3535 C C . GLY A 1 460 ? 30.156 -9.758 -8.984 1 92.69 460 GLY A C 1
ATOM 3536 O O . GLY A 1 460 ? 29.844 -9.289 -10.078 1 92.69 460 GLY A O 1
ATOM 3537 N N . PRO A 1 461 ? 30.438 -11.023 -8.938 1 86.44 461 PRO A N 1
ATOM 3538 C CA . PRO A 1 461 ? 30.641 -11.898 -10.094 1 86.44 461 PRO A CA 1
ATOM 3539 C C . PRO A 1 461 ? 29.453 -11.867 -11.055 1 86.44 461 PRO A C 1
ATOM 3541 O O . PRO A 1 461 ? 29.625 -12.039 -12.266 1 86.44 461 PRO A O 1
ATOM 3544 N N . GLY A 1 462 ? 28.281 -11.781 -10.578 1 87.38 462 GLY A N 1
ATOM 3545 C CA . GLY A 1 462 ? 27.094 -11.773 -11.422 1 87.38 462 GLY A CA 1
ATOM 3546 C C . GLY A 1 462 ? 26.828 -10.43 -12.07 1 87.38 462 GLY A C 1
ATOM 3547 O O . GLY A 1 462 ? 26.016 -10.328 -12.992 1 87.38 462 GLY A O 1
ATOM 3548 N N . ASP A 1 463 ? 27.516 -9.492 -11.695 1 92.19 463 ASP A N 1
ATOM 3549 C CA . ASP A 1 463 ? 27.438 -8.172 -12.328 1 92.19 463 ASP A CA 1
ATOM 3550 C C . ASP A 1 463 ? 28.406 -8.07 -13.5 1 92.19 463 ASP A C 1
ATOM 3552 O O . ASP A 1 463 ? 29.547 -8.562 -13.422 1 92.19 463 ASP A O 1
ATOM 3556 N N . TRP A 1 464 ? 27.969 -7.441 -14.555 1 91.44 464 TRP A N 1
ATOM 3557 C CA . TRP A 1 464 ? 28.75 -7.402 -15.797 1 91.44 464 TRP A CA 1
ATOM 3558 C C . TRP A 1 464 ? 30.094 -6.723 -15.578 1 91.44 464 TRP A C 1
ATOM 3560 O O . TRP A 1 464 ? 31.078 -7.039 -16.25 1 91.44 464 TRP A O 1
ATOM 3570 N N . ALA A 1 465 ? 30.141 -5.785 -14.688 1 94.44 465 ALA A N 1
ATOM 3571 C CA . ALA A 1 465 ? 31.359 -5.027 -14.438 1 94.44 465 ALA A CA 1
ATOM 3572 C C . ALA A 1 465 ? 32 -5.445 -13.117 1 94.44 465 ALA A C 1
ATOM 3574 O O . ALA A 1 465 ? 32.938 -4.805 -12.656 1 94.44 465 ALA A O 1
ATOM 3575 N N . GLY A 1 466 ? 31.391 -6.441 -12.508 1 95.19 466 GLY A N 1
ATOM 3576 C CA . GLY A 1 466 ? 31.922 -6.902 -11.234 1 95.19 466 GLY A CA 1
ATOM 3577 C C . GLY A 1 466 ? 31.688 -5.93 -10.102 1 95.19 466 GLY A C 1
ATOM 3578 O O . GLY A 1 466 ? 32.438 -5.902 -9.125 1 95.19 466 GLY A O 1
ATOM 3579 N N . ARG A 1 467 ? 30.734 -5.168 -10.219 1 95.88 467 ARG A N 1
ATOM 3580 C CA . ARG A 1 467 ? 30.438 -4.164 -9.203 1 95.88 467 ARG A CA 1
ATOM 3581 C C . ARG A 1 467 ? 29.875 -4.816 -7.945 1 95.88 467 ARG A C 1
ATOM 3583 O O . ARG A 1 467 ? 29.125 -5.797 -8.023 1 95.88 467 ARG A O 1
ATOM 3590 N N . ARG A 1 468 ? 30.141 -4.133 -6.793 1 96.81 468 ARG A N 1
ATOM 3591 C CA . ARG A 1 468 ? 29.625 -4.582 -5.504 1 96.81 468 ARG A CA 1
ATOM 3592 C C . ARG A 1 468 ? 28.266 -3.965 -5.219 1 96.81 468 ARG A C 1
ATOM 3594 O O . ARG A 1 468 ? 27.828 -3.051 -5.926 1 96.81 468 ARG A O 1
ATOM 3601 N N . ILE A 1 469 ? 27.672 -4.5 -4.184 1 96.56 469 ILE A N 1
ATOM 3602 C CA . ILE A 1 469 ? 26.266 -4.164 -3.914 1 96.56 469 ILE A CA 1
ATOM 3603 C C . ILE A 1 469 ? 26.141 -2.66 -3.676 1 96.56 469 ILE A C 1
ATOM 3605 O O . ILE A 1 469 ? 25.141 -2.047 -4.066 1 96.56 469 ILE A O 1
ATOM 3609 N N . ASP A 1 470 ? 27.109 -2.016 -3.043 1 95.81 470 ASP A N 1
ATOM 3610 C CA . ASP A 1 470 ? 27.031 -0.595 -2.723 1 95.81 470 ASP A CA 1
ATOM 3611 C C . ASP A 1 470 ? 27.094 0.259 -3.988 1 95.81 470 ASP A C 1
ATOM 3613 O O . ASP A 1 470 ? 26.734 1.437 -3.967 1 95.81 470 ASP A O 1
ATOM 3617 N N . GLN A 1 471 ? 27.594 -0.337 -5.074 1 95.56 471 GLN A N 1
ATOM 3618 C CA . GLN A 1 471 ? 27.672 0.366 -6.352 1 95.56 471 GLN A CA 1
ATOM 3619 C C . GLN A 1 471 ? 26.391 0.178 -7.168 1 95.56 471 GLN A C 1
ATOM 3621 O O . GLN A 1 471 ? 25.953 1.099 -7.859 1 95.56 471 GLN A O 1
ATOM 3626 N N . ILE A 1 472 ? 25.797 -0.988 -7.109 1 94.81 472 ILE A N 1
ATOM 3627 C CA . ILE A 1 472 ? 24.672 -1.256 -7.996 1 94.81 472 ILE A CA 1
ATOM 3628 C C . ILE A 1 472 ? 23.375 -0.887 -7.293 1 94.81 472 ILE A C 1
ATOM 3630 O O . ILE A 1 472 ? 22.344 -0.653 -7.949 1 94.81 472 ILE A O 1
ATOM 3634 N N . SER A 1 473 ? 23.375 -0.828 -5.957 1 96.5 473 SER A N 1
ATOM 3635 C CA . SER A 1 473 ? 22.25 -0.441 -5.117 1 96.5 473 SER A CA 1
ATOM 3636 C C . SER A 1 473 ? 22.719 0.305 -3.871 1 96.5 473 SER A C 1
ATOM 3638 O O . SER A 1 473 ? 22.688 -0.243 -2.768 1 96.5 473 SER A O 1
ATOM 3640 N N . PRO A 1 474 ? 23.125 1.49 -4.043 1 96.62 474 PRO A N 1
ATOM 3641 C CA . PRO A 1 474 ? 23.641 2.26 -2.908 1 96.62 474 PRO A CA 1
ATOM 3642 C C . PRO A 1 474 ? 22.578 2.51 -1.839 1 96.62 474 PRO A C 1
ATOM 3644 O O . PRO A 1 474 ? 21.406 2.721 -2.164 1 96.62 474 PRO A O 1
ATOM 3647 N N . CYS A 1 475 ? 23 2.486 -0.541 1 96.75 475 CYS A N 1
ATOM 3648 C CA . CYS A 1 475 ? 22.094 2.775 0.562 1 96.75 475 CYS A CA 1
ATOM 3649 C C . CYS A 1 475 ? 21.641 4.23 0.53 1 96.75 475 CYS A C 1
ATOM 3651 O O . CYS A 1 475 ? 22.359 5.098 0.019 1 96.75 475 CYS A O 1
ATOM 3653 N N . GLU A 1 476 ? 20.5 4.473 1.091 1 97.69 476 GLU A N 1
ATOM 3654 C CA . GLU A 1 476 ? 19.859 5.781 1.037 1 97.69 476 GLU A CA 1
ATOM 3655 C C . GLU A 1 476 ? 20.609 6.805 1.876 1 97.69 476 GLU A C 1
ATOM 3657 O O . GLU A 1 476 ? 20.641 7.992 1.54 1 97.69 476 GLU A O 1
ATOM 3662 N N . LEU A 1 477 ? 21.141 6.344 3.047 1 98.12 477 LEU A N 1
ATOM 3663 C CA . LEU A 1 477 ? 21.75 7.281 3.988 1 98.12 477 LEU A CA 1
ATOM 3664 C C . LEU A 1 477 ? 23.266 7.094 4.051 1 98.12 477 LEU A C 1
ATOM 3666 O O . LEU A 1 477 ? 23.75 5.965 4.004 1 98.12 477 LEU A O 1
ATOM 3670 N N . GLU A 1 478 ? 23.969 8.164 4.172 1 97.44 478 GLU A N 1
ATOM 3671 C CA . GLU A 1 478 ? 25.391 8.125 4.512 1 97.44 478 GLU A CA 1
ATOM 3672 C C . GLU A 1 478 ? 25.578 7.809 5.992 1 97.44 478 GLU A C 1
ATOM 3674 O O . GLU A 1 478 ? 24.672 7.996 6.801 1 97.44 478 GLU A O 1
ATOM 3679 N N . GLU A 1 479 ? 26.703 7.301 6.301 1 96.56 479 GLU A N 1
ATOM 3680 C CA . GLU A 1 479 ? 27.031 7.004 7.695 1 96.56 479 GLU A CA 1
ATOM 3681 C C . GLU A 1 479 ? 27.125 8.289 8.523 1 96.56 479 GLU A C 1
ATOM 3683 O O . GLU A 1 479 ? 27.516 9.336 8 1 96.56 479 GLU A O 1
ATOM 3688 N N . TYR A 1 480 ? 26.781 8.211 9.711 1 96.81 480 TYR A N 1
ATOM 3689 C CA . TYR A 1 480 ? 26.781 9.312 10.664 1 96.81 480 TYR A CA 1
ATOM 3690 C C . TYR A 1 480 ? 28.203 9.75 10.984 1 96.81 480 TYR A C 1
ATOM 3692 O O . TYR A 1 480 ? 29.047 8.914 11.305 1 96.81 480 TYR A O 1
ATOM 3700 N N . MET B 1 1 ? 17.391 21.875 41.969 1 32.78 1 MET B N 1
ATOM 3701 C CA . MET B 1 1 ? 17.406 21.703 40.531 1 32.78 1 MET B CA 1
ATOM 3702 C C . MET B 1 1 ? 16.609 20.469 40.125 1 32.78 1 MET B C 1
ATOM 3704 O O . MET B 1 1 ? 16.953 19.344 40.469 1 32.78 1 MET B O 1
ATOM 3708 N N . THR B 1 2 ? 15.344 20.438 40.062 1 41.81 2 THR B N 1
ATOM 3709 C CA . THR B 1 2 ? 14.469 19.297 39.844 1 41.81 2 THR B CA 1
ATOM 3710 C C . THR B 1 2 ? 15.023 18.391 38.75 1 41.81 2 THR B C 1
ATOM 3712 O O . THR B 1 2 ? 15.266 18.828 37.656 1 41.81 2 THR B O 1
ATOM 3715 N N . SER B 1 3 ? 15.938 17.5 39.094 1 52.12 3 SER B N 1
ATOM 3716 C CA . SER B 1 3 ? 16.766 16.625 38.281 1 52.12 3 SER B CA 1
ATOM 3717 C C . SER B 1 3 ? 15.977 16.047 37.125 1 52.12 3 SER B C 1
ATOM 3719 O O . SER B 1 3 ? 14.938 15.414 37.312 1 52.12 3 SER B O 1
ATOM 3721 N N . SER B 1 4 ? 16.062 16.625 35.906 1 74.62 4 SER B N 1
ATOM 3722 C CA . SER B 1 4 ? 15.352 16.25 34.688 1 74.62 4 SER B CA 1
ATOM 3723 C C . SER B 1 4 ? 15.508 14.766 34.375 1 74.62 4 SER B C 1
ATOM 3725 O O . SER B 1 4 ? 16.578 14.195 34.594 1 74.62 4 SER B O 1
ATOM 3727 N N . HIS B 1 5 ? 14.453 14.023 34.344 1 88.69 5 HIS B N 1
ATOM 3728 C CA . HIS B 1 5 ? 14.414 12.609 34 1 88.69 5 HIS B CA 1
ATOM 3729 C C . HIS B 1 5 ? 15.336 12.305 32.812 1 88.69 5 HIS B C 1
ATOM 3731 O O . HIS B 1 5 ? 15.227 12.945 31.766 1 88.69 5 HIS B O 1
ATOM 3737 N N . ARG B 1 6 ? 16.469 11.547 33.094 1 95.75 6 ARG B N 1
ATOM 3738 C CA . ARG B 1 6 ? 17.469 11.211 32.094 1 95.75 6 ARG B CA 1
ATOM 3739 C C . ARG B 1 6 ? 17.25 9.805 31.547 1 95.75 6 ARG B C 1
ATOM 3741 O O . ARG B 1 6 ? 17.219 8.836 32.312 1 95.75 6 ARG B O 1
ATOM 3748 N N . ILE B 1 7 ? 17.125 9.68 30.203 1 97.75 7 ILE B N 1
ATOM 3749 C CA . ILE B 1 7 ? 16.875 8.398 29.547 1 97.75 7 ILE B CA 1
ATOM 3750 C C . ILE B 1 7 ? 17.984 8.117 28.531 1 97.75 7 ILE B C 1
ATOM 3752 O O . ILE B 1 7 ? 18.422 9.008 27.812 1 97.75 7 ILE B O 1
ATOM 3756 N N . LEU B 1 8 ? 18.547 6.906 28.594 1 98.06 8 LEU B N 1
ATOM 3757 C CA . LEU B 1 8 ? 19.469 6.426 27.562 1 98.06 8 LEU B CA 1
ATOM 3758 C C . LEU B 1 8 ? 18.797 5.406 26.656 1 98.06 8 LEU B C 1
ATOM 3760 O O . LEU B 1 8 ? 18.281 4.391 27.141 1 98.06 8 LEU B O 1
ATOM 3764 N N . VAL B 1 9 ? 18.719 5.688 25.359 1 98.19 9 VAL B N 1
ATOM 3765 C CA . VAL B 1 9 ? 18.219 4.742 24.359 1 98.19 9 VAL B CA 1
ATOM 3766 C C . VAL B 1 9 ? 19.359 4.305 23.453 1 98.19 9 VAL B C 1
ATOM 3768 O O . VAL B 1 9 ? 19.984 5.137 22.797 1 98.19 9 VAL B O 1
ATOM 3771 N N . THR B 1 10 ? 19.641 3.049 23.438 1 97.88 10 THR B N 1
ATOM 3772 C CA . THR B 1 10 ? 20.594 2.467 22.5 1 97.88 10 THR B CA 1
ATOM 3773 C C . THR B 1 10 ? 19.891 1.563 21.5 1 97.88 10 THR B C 1
ATOM 3775 O O . THR B 1 10 ? 19.062 0.723 21.875 1 97.88 10 THR B O 1
ATOM 3778 N N . ALA B 1 11 ? 20.141 1.776 20.219 1 98.19 11 ALA B N 1
ATOM 3779 C CA . ALA B 1 11 ? 19.531 0.984 19.156 1 98.19 11 ALA B CA 1
ATOM 3780 C C . ALA B 1 11 ? 20.594 0.53 18.141 1 98.19 11 ALA B C 1
ATOM 3782 O O . ALA B 1 11 ? 21.625 1.18 17.984 1 98.19 11 ALA B O 1
ATOM 3783 N N . GLY B 1 12 ? 20.375 -0.643 17.5 1 97.81 12 GLY B N 1
ATOM 3784 C CA . GLY B 1 12 ? 21.281 -1.147 16.5 1 97.81 12 GLY B CA 1
ATOM 3785 C C . GLY B 1 12 ? 21.484 -0.187 15.344 1 97.81 12 GLY B C 1
ATOM 3786 O O . GLY B 1 12 ? 22.562 -0.168 14.727 1 97.81 12 GLY B O 1
ATOM 3787 N N . GLN B 1 13 ? 20.469 0.549 14.984 1 98.31 13 GLN B N 1
ATOM 3788 C CA . GLN B 1 13 ? 20.5 1.571 13.945 1 98.31 13 GLN B CA 1
ATOM 3789 C C . GLN B 1 13 ? 19.734 2.818 14.375 1 98.31 13 GLN B C 1
ATOM 3791 O O . GLN B 1 13 ? 18.656 2.717 14.961 1 98.31 13 GLN B O 1
ATOM 3796 N N . VAL B 1 14 ? 20.312 3.984 14.172 1 98.75 14 VAL B N 1
ATOM 3797 C CA . VAL B 1 14 ? 19.688 5.266 14.492 1 98.75 14 VAL B CA 1
ATOM 3798 C C . VAL B 1 14 ? 19.734 6.18 13.266 1 98.75 14 VAL B C 1
ATOM 3800 O O . VAL B 1 14 ? 20.797 6.375 12.672 1 98.75 14 VAL B O 1
ATOM 3803 N N . ILE B 1 15 ? 18.609 6.645 12.805 1 98.88 15 ILE B N 1
ATOM 3804 C CA . ILE B 1 15 ? 18.609 7.719 11.812 1 98.88 15 ILE B CA 1
ATOM 3805 C C . ILE B 1 15 ? 18.828 9.062 12.508 1 98.88 15 ILE B C 1
ATOM 3807 O O . ILE B 1 15 ? 17.875 9.719 12.914 1 98.88 15 ILE B O 1
ATOM 3811 N N . ALA B 1 16 ? 20.031 9.469 12.617 1 98.75 16 ALA B N 1
ATOM 3812 C CA . ALA B 1 16 ? 20.438 10.695 13.297 1 98.75 16 ALA B CA 1
ATOM 3813 C C . ALA B 1 16 ? 20.609 11.844 12.305 1 98.75 16 ALA B C 1
ATOM 3815 O O . ALA B 1 16 ? 20.453 11.656 11.094 1 98.75 16 ALA B O 1
ATOM 3816 N N . TYR B 1 17 ? 20.688 12.992 12.805 1 98.75 17 TYR B N 1
ATOM 3817 C CA . TYR B 1 17 ? 20.781 14.18 11.969 1 98.75 17 TYR B CA 1
ATOM 3818 C C . TYR B 1 17 ? 22.109 14.906 12.203 1 98.75 17 TYR B C 1
ATOM 3820 O O . TYR B 1 17 ? 22.438 15.258 13.336 1 98.75 17 TYR B O 1
ATOM 3828 N N . ARG B 1 18 ? 22.891 15.039 11.203 1 97.69 18 ARG B N 1
ATOM 3829 C CA . ARG B 1 18 ? 24.172 15.758 11.18 1 97.69 18 ARG B CA 1
ATOM 3830 C C . ARG B 1 18 ? 24.469 16.297 9.789 1 97.69 18 ARG B C 1
ATOM 3832 O O . ARG B 1 18 ? 24.078 15.703 8.781 1 97.69 18 ARG B O 1
ATOM 3839 N N . ASP B 1 19 ? 25.109 17.469 9.695 1 97.06 19 ASP B N 1
ATOM 3840 C CA . ASP B 1 19 ? 25.516 18.094 8.438 1 97.06 19 ASP B CA 1
ATOM 3841 C C . ASP B 1 19 ? 24.312 18.359 7.539 1 97.06 19 ASP B C 1
ATOM 3843 O O . ASP B 1 19 ? 24.344 18.062 6.344 1 97.06 19 ASP B O 1
ATOM 3847 N N . ARG B 1 20 ? 23.188 18.719 8.148 1 96.31 20 ARG B N 1
ATOM 3848 C CA . ARG B 1 20 ? 21.969 19.203 7.504 1 96.31 20 ARG B CA 1
ATOM 3849 C C . ARG B 1 20 ? 21.266 18.078 6.77 1 96.31 20 ARG B C 1
ATOM 3851 O O . ARG B 1 20 ? 20.562 18.312 5.777 1 96.31 20 ARG B O 1
ATOM 3858 N N . ALA B 1 21 ? 21.516 16.859 7.258 1 98 21 ALA B N 1
ATOM 3859 C CA . ALA B 1 21 ? 20.844 15.719 6.641 1 98 21 ALA B CA 1
ATOM 3860 C C . ALA B 1 21 ? 20.703 14.57 7.633 1 98 21 ALA B C 1
ATOM 3862 O O . ALA B 1 21 ? 21.422 14.5 8.633 1 98 21 ALA B O 1
ATOM 3863 N N . HIS B 1 22 ? 19.734 13.719 7.387 1 98.75 22 HIS B N 1
ATOM 3864 C CA . HIS B 1 22 ? 19.672 12.445 8.102 1 98.75 22 HIS B CA 1
ATOM 3865 C C . HIS B 1 22 ? 20.859 11.555 7.734 1 98.75 22 HIS B C 1
ATOM 3867 O O . HIS B 1 22 ? 21.281 11.516 6.57 1 98.75 22 HIS B O 1
ATOM 3873 N N . ARG B 1 23 ? 21.422 10.93 8.695 1 98.5 23 ARG B N 1
ATOM 3874 C CA . ARG B 1 23 ? 22.531 9.984 8.57 1 98.5 23 ARG B CA 1
ATOM 3875 C C . ARG B 1 23 ? 22.25 8.703 9.352 1 98.5 23 ARG B C 1
ATOM 3877 O O . ARG B 1 23 ? 21.422 8.695 10.258 1 98.5 23 ARG B O 1
ATOM 3884 N N . LEU B 1 24 ? 22.891 7.656 8.977 1 98.62 24 LEU B N 1
ATOM 3885 C CA . LEU B 1 24 ? 22.734 6.387 9.68 1 98.62 24 LEU B CA 1
ATOM 3886 C C . LEU B 1 24 ? 23.844 6.184 10.711 1 98.62 24 LEU B C 1
ATOM 3888 O O . LEU B 1 24 ? 25.016 6.188 10.367 1 98.62 24 LEU B O 1
ATOM 3892 N N . LEU B 1 25 ? 23.5 6.109 11.938 1 98.5 25 LEU B N 1
ATOM 3893 C CA . LEU B 1 25 ? 24.406 5.801 13.031 1 98.5 25 LEU B CA 1
ATOM 3894 C C . LEU B 1 25 ? 24.203 4.371 13.523 1 98.5 25 LEU B C 1
ATOM 3896 O O . LEU B 1 25 ? 23.156 4.051 14.102 1 98.5 25 LEU B O 1
ATOM 3900 N N . ARG B 1 26 ? 25.125 3.463 13.25 1 97.5 26 ARG B N 1
ATOM 3901 C CA . ARG B 1 26 ? 25.047 2.078 13.703 1 97.5 26 ARG B CA 1
ATOM 3902 C C . ARG B 1 26 ? 25.438 1.966 15.18 1 97.5 26 ARG B C 1
ATOM 3904 O O . ARG B 1 26 ? 26.344 2.652 15.641 1 97.5 26 ARG B O 1
ATOM 3911 N N . ASN B 1 27 ? 24.688 1.154 15.867 1 97.25 27 ASN B N 1
ATOM 3912 C CA . ASN B 1 27 ? 24.906 0.951 17.297 1 97.25 27 ASN B CA 1
ATOM 3913 C C . ASN B 1 27 ? 24.969 2.277 18.047 1 97.25 27 ASN B C 1
ATOM 3915 O O . ASN B 1 27 ? 25.938 2.531 18.766 1 97.25 27 ASN B O 1
ATOM 3919 N N . GLY B 1 28 ? 23.891 3.062 17.828 1 98.12 28 GLY B N 1
ATOM 3920 C CA . GLY B 1 28 ? 23.906 4.426 18.328 1 98.12 28 GLY B CA 1
ATOM 3921 C C . GLY B 1 28 ? 23.234 4.574 19.688 1 98.12 28 GLY B C 1
ATOM 3922 O O . GLY B 1 28 ? 22.375 3.764 20.047 1 98.12 28 GLY B O 1
ATOM 3923 N N . SER B 1 29 ? 23.688 5.586 20.406 1 98.12 29 SER B N 1
ATOM 3924 C CA . SER B 1 29 ? 23.109 5.957 21.688 1 98.12 29 SER B CA 1
ATOM 3925 C C . SER B 1 29 ? 22.531 7.371 21.656 1 98.12 29 SER B C 1
ATOM 3927 O O . SER B 1 29 ? 23.156 8.289 21.125 1 98.12 29 SER B O 1
ATOM 3929 N N . VAL B 1 30 ? 21.359 7.512 22.141 1 98.62 30 VAL B N 1
ATOM 3930 C CA . VAL B 1 30 ? 20.688 8.797 22.25 1 98.62 30 VAL B CA 1
ATOM 3931 C C . VAL B 1 30 ? 20.359 9.086 23.719 1 98.62 30 VAL B C 1
ATOM 3933 O O . VAL B 1 30 ? 19.734 8.258 24.406 1 98.62 30 VAL B O 1
ATOM 3936 N N . ILE B 1 31 ? 20.766 10.219 24.25 1 98.31 31 ILE B N 1
ATOM 3937 C CA . ILE B 1 31 ? 20.516 10.625 25.625 1 98.31 31 ILE B CA 1
ATOM 3938 C C . ILE B 1 31 ? 19.453 11.719 25.656 1 98.31 31 ILE B C 1
ATOM 3940 O O . ILE B 1 31 ? 19.578 12.734 24.969 1 98.31 31 ILE B O 1
ATOM 3944 N N . ILE B 1 32 ? 18.438 11.484 26.438 1 98.38 32 ILE B N 1
ATOM 3945 C CA . ILE B 1 32 ? 17.312 12.414 26.594 1 98.38 32 ILE B CA 1
ATOM 3946 C C . ILE B 1 32 ? 17.297 12.984 28 1 98.38 32 ILE B C 1
ATOM 3948 O O . ILE B 1 32 ? 17.469 12.242 28.984 1 98.38 32 ILE B O 1
ATOM 3952 N N . GLU B 1 33 ? 17.172 14.258 28.172 1 97.81 33 GLU B N 1
ATOM 3953 C CA . GLU B 1 33 ? 16.906 14.938 29.438 1 97.81 33 GLU B CA 1
ATOM 3954 C C . GLU B 1 33 ? 15.625 15.758 29.375 1 97.81 33 GLU B C 1
ATOM 3956 O O . GLU B 1 33 ? 15.57 16.766 28.656 1 97.81 33 GLU B O 1
ATOM 3961 N N . GLY B 1 34 ? 14.664 15.336 30.094 1 96.81 34 GLY B N 1
ATOM 3962 C CA . GLY B 1 34 ? 13.352 15.945 29.969 1 96.81 34 GLY B CA 1
ATOM 3963 C C . GLY B 1 34 ? 12.727 15.711 28.609 1 96.81 34 GLY B C 1
ATOM 3964 O O . GLY B 1 34 ? 12.547 14.57 28.188 1 96.81 34 GLY B O 1
ATOM 3965 N N . ASP B 1 35 ? 12.5 16.828 27.938 1 97.88 35 ASP B N 1
ATOM 3966 C CA . ASP B 1 35 ? 11.828 16.75 26.641 1 97.88 35 ASP B CA 1
ATOM 3967 C C . ASP B 1 35 ? 12.82 16.938 25.5 1 97.88 35 ASP B C 1
ATOM 3969 O O . ASP B 1 35 ? 12.422 17.109 24.344 1 97.88 35 ASP B O 1
ATOM 3973 N N . THR B 1 36 ? 14.141 16.875 25.797 1 98.19 36 THR B N 1
ATOM 3974 C CA . THR B 1 36 ? 15.148 17.297 24.828 1 98.19 36 THR B CA 1
ATOM 3975 C C . THR B 1 36 ? 16.219 16.203 24.672 1 98.19 36 THR B C 1
ATOM 3977 O O . THR B 1 36 ? 16.641 15.594 25.641 1 98.19 36 THR B O 1
ATOM 3980 N N . ILE B 1 37 ? 16.594 15.938 23.422 1 98.62 37 ILE B N 1
ATOM 3981 C CA . ILE B 1 37 ? 17.75 15.109 23.156 1 98.62 37 ILE B CA 1
ATOM 3982 C C . ILE B 1 37 ? 19.031 15.898 23.438 1 98.62 37 ILE B C 1
ATOM 3984 O O . ILE B 1 37 ? 19.234 16.984 22.891 1 98.62 37 ILE B O 1
ATOM 3988 N N . VAL B 1 38 ? 19.906 15.359 24.266 1 97.94 38 VAL B N 1
ATOM 3989 C CA . VAL B 1 38 ? 21.062 16.172 24.672 1 97.94 38 VAL B CA 1
ATOM 3990 C C . VAL B 1 38 ? 22.328 15.617 24.047 1 97.94 38 VAL B C 1
ATOM 3992 O O . VAL B 1 38 ? 23.344 16.312 23.953 1 97.94 38 VAL B O 1
ATOM 3995 N N . ALA B 1 39 ? 22.297 14.32 23.625 1 98.06 39 ALA B N 1
ATOM 3996 C CA . ALA B 1 39 ? 23.484 13.75 23 1 98.06 39 ALA B CA 1
ATOM 3997 C C . ALA B 1 39 ? 23.125 12.594 22.078 1 98.06 39 ALA B C 1
ATOM 3999 O O . ALA B 1 39 ? 22.156 11.867 22.328 1 98.06 39 ALA B O 1
ATOM 4000 N N . VAL B 1 40 ? 23.844 12.445 21.031 1 98.56 40 VAL B N 1
ATOM 4001 C CA . VAL B 1 40 ? 23.797 11.344 20.078 1 98.56 40 VAL B CA 1
ATOM 4002 C C . VAL B 1 40 ? 25.219 10.875 19.766 1 98.56 40 VAL B C 1
ATOM 4004 O O . VAL B 1 40 ? 26.062 11.672 19.344 1 98.56 40 VAL B O 1
ATOM 4007 N N . THR B 1 41 ? 25.484 9.609 20.031 1 97.44 41 THR B N 1
ATOM 4008 C CA . THR B 1 41 ? 26.859 9.188 19.844 1 97.44 41 THR B CA 1
ATOM 4009 C C . THR B 1 41 ? 26.938 7.699 19.516 1 97.44 41 THR B C 1
ATOM 4011 O O . THR B 1 41 ? 26.016 6.941 19.828 1 97.44 41 THR B O 1
ATOM 4014 N N . GLY B 1 42 ? 27.922 7.309 18.781 1 95.62 42 GLY B N 1
ATOM 4015 C CA . GLY B 1 42 ? 28.219 5.914 18.5 1 95.62 42 GLY B CA 1
ATOM 4016 C C . GLY B 1 42 ? 29.125 5.277 19.547 1 95.62 42 GLY B C 1
ATOM 4017 O O . GLY B 1 42 ? 29.375 4.074 19.5 1 95.62 42 GLY B O 1
ATOM 4018 N N . SER B 1 43 ? 29.516 6.004 20.484 1 90.06 43 SER B N 1
ATOM 4019 C CA . SER B 1 43 ? 30.469 5.547 21.484 1 90.06 43 SER B CA 1
ATOM 4020 C C . SER B 1 43 ? 29.75 5.016 22.719 1 90.06 43 SER B C 1
ATOM 4022 O O . SER B 1 43 ? 28.547 5.27 22.906 1 90.06 43 SER B O 1
ATOM 4024 N N . ALA B 1 44 ? 30.469 4.262 23.484 1 88.19 44 ALA B N 1
ATOM 4025 C CA . ALA B 1 44 ? 29.922 3.77 24.75 1 88.19 44 ALA B CA 1
ATOM 4026 C C . ALA B 1 44 ? 29.562 4.922 25.672 1 88.19 44 ALA B C 1
ATOM 4028 O O . ALA B 1 44 ? 30.297 5.914 25.75 1 88.19 44 ALA B O 1
ATOM 4029 N N . VAL B 1 45 ? 28.453 4.809 26.219 1 88.94 45 VAL B N 1
ATOM 4030 C CA . VAL B 1 45 ? 27.984 5.859 27.125 1 88.94 45 VAL B CA 1
ATOM 4031 C C . VAL B 1 45 ? 28.078 5.383 28.562 1 88.94 45 VAL B C 1
ATOM 4033 O O . VAL B 1 45 ? 27.625 4.281 28.906 1 88.94 45 VAL B O 1
ATOM 4036 N N . THR B 1 46 ? 28.703 6.168 29.359 1 87.69 46 THR B N 1
ATOM 4037 C CA . THR B 1 46 ? 28.797 5.898 30.797 1 87.69 46 THR B CA 1
ATOM 4038 C C . THR B 1 46 ? 27.984 6.906 31.594 1 87.69 46 THR B C 1
ATOM 4040 O O . THR B 1 46 ? 27.625 7.973 31.078 1 87.69 46 THR B O 1
ATOM 4043 N N . GLY B 1 47 ? 27.547 6.523 32.781 1 88.81 47 GLY B N 1
ATOM 4044 C CA . GLY B 1 47 ? 26.828 7.438 33.625 1 88.81 47 GLY B CA 1
ATOM 4045 C C . GLY B 1 47 ? 25.547 6.836 34.219 1 88.81 47 GLY B C 1
ATOM 4046 O O . GLY B 1 47 ? 25.25 5.664 33.969 1 88.81 47 GLY B O 1
ATOM 4047 N N . THR B 1 48 ? 24.859 7.695 35.031 1 93.06 48 THR B N 1
ATOM 4048 C CA . THR B 1 48 ? 23.625 7.27 35.688 1 93.06 48 THR B CA 1
ATOM 4049 C C . THR B 1 48 ? 22.406 7.777 34.906 1 93.06 48 THR B C 1
ATOM 4051 O O . THR B 1 48 ? 22.375 8.938 34.5 1 93.06 48 THR B O 1
ATOM 4054 N N . PHE B 1 49 ? 21.547 6.93 34.562 1 95.88 49 PHE B N 1
ATOM 4055 C CA . PHE B 1 49 ? 20.297 7.23 33.875 1 95.88 49 PHE B CA 1
ATOM 4056 C C . PHE B 1 49 ? 19.094 6.715 34.688 1 95.88 49 PHE B C 1
ATOM 4058 O O . PHE B 1 49 ? 19.188 5.684 35.344 1 95.88 49 PHE B O 1
ATOM 4065 N N . ASP B 1 50 ? 18.062 7.457 34.688 1 96.62 50 ASP B N 1
ATOM 4066 C CA . ASP B 1 50 ? 16.828 7.035 35.344 1 96.62 50 ASP B CA 1
ATOM 4067 C C . ASP B 1 50 ? 16.203 5.855 34.594 1 96.62 50 ASP B C 1
ATOM 4069 O O . ASP B 1 50 ? 15.516 5.031 35.188 1 96.62 50 ASP B O 1
ATOM 4073 N N . GLU B 1 51 ? 16.375 5.789 33.281 1 96.56 51 GLU B N 1
ATOM 4074 C CA . GLU B 1 51 ? 15.875 4.715 32.438 1 96.56 51 GLU B CA 1
ATOM 4075 C C . GLU B 1 51 ? 16.875 4.383 31.328 1 96.56 51 GLU B C 1
ATOM 4077 O O . GLU B 1 51 ? 17.484 5.281 30.75 1 96.56 51 GLU B O 1
ATOM 4082 N N . ARG B 1 52 ? 17.047 3.104 31.141 1 96.19 52 ARG B N 1
ATOM 4083 C CA . ARG B 1 52 ? 17.875 2.607 30.047 1 96.19 52 ARG B CA 1
ATOM 4084 C C . ARG B 1 52 ? 17.094 1.659 29.141 1 96.19 52 ARG B C 1
ATOM 4086 O O . ARG B 1 52 ? 16.438 0.737 29.625 1 96.19 52 ARG B O 1
ATOM 4093 N N . ILE B 1 53 ? 17.062 1.95 27.875 1 95.62 53 ILE B N 1
ATOM 4094 C CA . ILE B 1 53 ? 16.484 1.084 26.859 1 95.62 53 ILE B CA 1
ATOM 4095 C C . ILE B 1 53 ? 17.562 0.638 25.875 1 95.62 53 ILE B C 1
ATOM 4097 O O . ILE B 1 53 ? 18.219 1.47 25.25 1 95.62 53 ILE B O 1
ATOM 4101 N N . ASP B 1 54 ? 17.812 -0.653 25.828 1 95.69 54 ASP B N 1
ATOM 4102 C CA . ASP B 1 54 ? 18.812 -1.237 24.938 1 95.69 54 ASP B CA 1
ATOM 4103 C C . ASP B 1 54 ? 18.172 -2.201 23.938 1 95.69 54 ASP B C 1
ATOM 4105 O O . ASP B 1 54 ? 17.703 -3.279 24.328 1 95.69 54 ASP B O 1
ATOM 4109 N N . LEU B 1 55 ? 18.172 -1.797 22.688 1 95.5 55 LEU B N 1
ATOM 4110 C CA . LEU B 1 55 ? 17.5 -2.586 21.656 1 95.5 55 LEU B CA 1
ATOM 4111 C C . LEU B 1 55 ? 18.406 -2.746 20.438 1 95.5 55 LEU B C 1
ATOM 4113 O O . LEU B 1 55 ? 18.203 -2.062 19.422 1 95.5 55 LEU B O 1
ATOM 4117 N N . PRO B 1 56 ? 19.25 -3.762 20.438 1 95.75 56 PRO B N 1
ATOM 4118 C CA . PRO B 1 56 ? 20.219 -3.957 19.344 1 95.75 56 PRO B CA 1
ATOM 4119 C C . PRO B 1 56 ? 19.531 -4.273 18.016 1 95.75 56 PRO B C 1
ATOM 4121 O O . PRO B 1 56 ? 20.125 -4.039 16.953 1 95.75 56 PRO B O 1
ATOM 4124 N N . ASP B 1 57 ? 18.312 -4.793 18 1 96.44 57 ASP B N 1
ATOM 4125 C CA . ASP B 1 57 ? 17.594 -5.16 16.781 1 96.44 57 ASP B CA 1
ATOM 4126 C C . ASP B 1 57 ? 16.5 -4.145 16.453 1 96.44 57 ASP B C 1
ATOM 4128 O O . ASP B 1 57 ? 15.43 -4.508 15.984 1 96.44 57 ASP B O 1
ATOM 4132 N N . ALA B 1 58 ? 16.781 -2.9 16.797 1 98 58 ALA B N 1
ATOM 4133 C CA . ALA B 1 58 ? 15.781 -1.867 16.547 1 98 58 ALA B CA 1
ATOM 4134 C C . ALA B 1 58 ? 16.359 -0.75 15.688 1 98 58 ALA B C 1
ATOM 4136 O O . ALA B 1 58 ? 17.578 -0.591 15.586 1 98 58 ALA B O 1
ATOM 4137 N N . LEU B 1 59 ? 15.492 -0.142 14.938 1 98.75 59 LEU B N 1
ATOM 4138 C CA . LEU B 1 59 ? 15.734 1.112 14.234 1 98.75 59 LEU B CA 1
ATOM 4139 C C . LEU B 1 59 ? 15.102 2.283 14.977 1 98.75 59 LEU B C 1
ATOM 4141 O O . LEU B 1 59 ? 13.898 2.271 15.242 1 98.75 59 LEU B O 1
ATOM 4145 N N . LEU B 1 60 ? 15.945 3.219 15.422 1 98.88 60 LEU B N 1
ATOM 4146 C CA . LEU B 1 60 ? 15.469 4.438 16.062 1 98.88 60 LEU B CA 1
ATOM 4147 C C . LEU B 1 60 ? 15.352 5.574 15.055 1 98.88 60 LEU B C 1
ATOM 4149 O O . LEU B 1 60 ? 16.312 5.895 14.359 1 98.88 60 LEU B O 1
ATOM 4153 N N . THR B 1 61 ? 14.172 6.145 14.883 1 98.94 61 THR B N 1
ATOM 4154 C CA . THR B 1 61 ? 13.938 7.25 13.961 1 98.94 61 THR B CA 1
ATOM 4155 C C . THR B 1 61 ? 13.281 8.422 14.68 1 98.94 61 THR B C 1
ATOM 4157 O O . THR B 1 61 ? 12.75 8.266 15.773 1 98.94 61 THR B O 1
ATOM 4160 N N . PRO B 1 62 ? 13.391 9.672 14.117 1 98.88 62 PRO B N 1
ATOM 4161 C CA . PRO B 1 62 ? 12.555 10.758 14.633 1 98.88 62 PRO B CA 1
ATOM 4162 C C . PRO B 1 62 ? 11.062 10.516 14.406 1 98.88 62 PRO B C 1
ATOM 4164 O O . PRO B 1 62 ? 10.688 9.68 13.578 1 98.88 62 PRO B O 1
ATOM 4167 N N . GLY B 1 63 ? 10.227 11.203 15.195 1 98.88 63 GLY B N 1
ATOM 4168 C CA . GLY B 1 63 ? 8.789 11.156 14.984 1 98.88 63 GLY B CA 1
ATOM 4169 C C . GLY B 1 63 ? 8.375 11.734 13.641 1 98.88 63 GLY B C 1
ATOM 4170 O O . GLY B 1 63 ? 9.031 12.633 13.109 1 98.88 63 GLY B O 1
ATOM 4171 N N . LEU B 1 64 ? 7.289 11.211 13.062 1 98.94 64 LEU B N 1
ATOM 4172 C CA . LEU B 1 64 ? 6.762 11.68 11.789 1 98.94 64 LEU B CA 1
ATOM 4173 C C . LEU B 1 64 ? 5.77 12.82 11.992 1 98.94 64 LEU B C 1
ATOM 4175 O O . LEU B 1 64 ? 5.047 12.844 12.992 1 98.94 64 LEU B O 1
ATOM 4179 N N . ILE B 1 65 ? 5.77 13.742 11.07 1 98.88 65 ILE B N 1
ATOM 4180 C CA . ILE B 1 65 ? 4.906 14.914 11.141 1 98.88 65 ILE B CA 1
ATOM 4181 C C . ILE B 1 65 ? 3.854 14.844 10.039 1 98.88 65 ILE B C 1
ATOM 4183 O O . ILE B 1 65 ? 4.188 14.875 8.852 1 98.88 65 ILE B O 1
ATOM 4187 N N . ASP B 1 66 ? 2.615 14.719 10.43 1 98.81 66 ASP B N 1
ATOM 4188 C CA . ASP B 1 66 ? 1.476 14.688 9.516 1 98.81 66 ASP B CA 1
ATOM 4189 C C . ASP B 1 66 ? 0.947 16.094 9.25 1 98.81 66 ASP B C 1
ATOM 4191 O O . ASP B 1 66 ? 0.223 16.656 10.07 1 98.81 66 ASP B O 1
ATOM 4195 N N . MET B 1 67 ? 1.134 16.594 8.008 1 98.5 67 MET B N 1
ATOM 4196 C CA . MET B 1 67 ? 0.906 18 7.742 1 98.5 67 MET B CA 1
ATOM 4197 C C . MET B 1 67 ? -0.508 18.234 7.223 1 98.5 67 MET B C 1
ATOM 4199 O O . MET B 1 67 ? -0.856 19.359 6.844 1 98.5 67 MET B O 1
ATOM 4203 N N . HIS B 1 68 ? -1.353 17.25 7.215 1 98.75 68 HIS B N 1
ATOM 4204 C CA . HIS B 1 68 ? -2.729 17.391 6.75 1 98.75 68 HIS B CA 1
ATOM 4205 C C . HIS B 1 68 ? -3.59 16.219 7.23 1 98.75 68 HIS B C 1
ATOM 4207 O O . HIS B 1 68 ? -3.502 15.117 6.695 1 98.75 68 HIS B O 1
ATOM 4213 N N . ALA B 1 69 ? -4.504 16.484 8.148 1 98.44 69 ALA B N 1
ATOM 4214 C CA . ALA B 1 69 ? -5.375 15.422 8.664 1 98.44 69 ALA B CA 1
ATOM 4215 C C . ALA B 1 69 ? -6.75 15.969 9.023 1 98.44 69 ALA B C 1
ATOM 4217 O O . ALA B 1 69 ? -6.895 17.172 9.305 1 98.44 69 ALA B O 1
ATOM 4218 N N . HIS B 1 70 ? -7.742 15.156 8.922 1 98.19 70 HIS B N 1
ATOM 4219 C CA . HIS B 1 70 ? -9.109 15.414 9.359 1 98.19 70 HIS B CA 1
ATOM 4220 C C . HIS B 1 70 ? -9.531 14.438 10.453 1 98.19 70 HIS B C 1
ATOM 4222 O O . HIS B 1 70 ? -10.43 13.617 10.25 1 98.19 70 HIS B O 1
ATOM 4228 N N . ILE B 1 71 ? -9.055 14.594 11.664 1 97.5 71 ILE B N 1
ATOM 4229 C CA . ILE B 1 71 ? -9.141 13.555 12.688 1 97.5 71 ILE B CA 1
ATOM 4230 C C . ILE B 1 71 ? -10.57 13.453 13.203 1 97.5 71 ILE B C 1
ATOM 4232 O O . ILE B 1 71 ? -10.961 12.422 13.758 1 97.5 71 ILE B O 1
ATOM 4236 N N . THR B 1 72 ? -11.445 14.469 13 1 97.75 72 THR B N 1
ATOM 4237 C CA . THR B 1 72 ? -12.828 14.461 13.477 1 97.75 72 THR B CA 1
ATOM 4238 C C . THR B 1 72 ? -13.711 13.625 12.555 1 97.75 72 THR B C 1
ATOM 4240 O O . THR B 1 72 ? -14.852 13.297 12.914 1 97.75 72 THR B O 1
ATOM 4243 N N . SER B 1 73 ? -13.156 13.227 11.367 1 97.69 73 SER B N 1
ATOM 4244 C CA . SER B 1 73 ? -14.055 12.578 10.43 1 97.69 73 SER B CA 1
ATOM 4245 C C . SER B 1 73 ? -13.344 11.461 9.672 1 97.69 73 SER B C 1
ATOM 4247 O O . SER B 1 73 ? -13.992 10.57 9.109 1 97.69 73 SER B O 1
ATOM 4249 N N . ALA B 1 74 ? -12.047 11.406 9.664 1 97.5 74 ALA B N 1
ATOM 4250 C CA . ALA B 1 74 ? -11.234 10.617 8.75 1 97.5 74 ALA B CA 1
ATOM 4251 C C . ALA B 1 74 ? -11.625 9.141 8.797 1 97.5 74 ALA B C 1
ATOM 4253 O O . ALA B 1 74 ? -11.805 8.508 7.758 1 97.5 74 ALA B O 1
ATOM 4254 N N . PRO B 1 75 ? -11.852 8.531 9.977 1 97.75 75 PRO B N 1
ATOM 4255 C CA . PRO B 1 75 ? -12.094 7.09 10.023 1 97.75 75 PRO B CA 1
ATOM 4256 C C . PRO B 1 75 ? -13.367 6.676 9.297 1 97.75 75 PRO B C 1
ATOM 4258 O O . PRO B 1 75 ? -13.484 5.535 8.844 1 97.75 75 PRO B O 1
ATOM 4261 N N . TYR B 1 76 ? -14.289 7.562 9.156 1 97.69 76 TYR B N 1
ATOM 4262 C CA . TYR B 1 76 ? -15.586 7.23 8.578 1 97.69 76 TYR B CA 1
ATOM 4263 C C . TYR B 1 76 ? -15.492 7.094 7.066 1 97.69 76 TYR B C 1
ATOM 4265 O O . TYR B 1 76 ? -16.422 6.617 6.418 1 97.69 76 TYR B O 1
ATOM 4273 N N . ASP B 1 77 ? -14.336 7.43 6.5 1 95.94 77 ASP B N 1
ATOM 4274 C CA . ASP B 1 77 ? -14.086 7.262 5.07 1 95.94 77 ASP B CA 1
ATOM 4275 C C . ASP B 1 77 ? -13.906 5.789 4.715 1 95.94 77 ASP B C 1
ATOM 4277 O O . ASP B 1 77 ? -14.086 5.395 3.562 1 95.94 77 ASP B O 1
ATOM 4281 N N . ARG B 1 78 ? -13.516 4.969 5.695 1 96.06 78 ARG B N 1
ATOM 4282 C CA . ARG B 1 78 ? -13.305 3.545 5.453 1 96.06 78 ARG B CA 1
ATOM 4283 C C . ARG B 1 78 ? -14.617 2.838 5.137 1 96.06 78 ARG B C 1
ATOM 4285 O O . ARG B 1 78 ? -15.641 3.1 5.777 1 96.06 78 ARG B O 1
ATOM 4292 N N . SER B 1 79 ? -14.664 1.973 4.129 1 94.94 79 SER B N 1
ATOM 4293 C CA . SER B 1 79 ? -15.82 1.149 3.803 1 94.94 79 SER B CA 1
ATOM 4294 C C . SER B 1 79 ? -16.906 1.973 3.119 1 94.94 79 SER B C 1
ATOM 4296 O O . SER B 1 79 ? -18.047 1.526 3.002 1 94.94 79 SER B O 1
ATOM 4298 N N . TYR B 1 80 ? -16.578 3.195 2.65 1 96.5 80 TYR B N 1
ATOM 4299 C CA . TYR B 1 80 ? -17.609 4.133 2.215 1 96.5 80 TYR B CA 1
ATOM 4300 C C . TYR B 1 80 ? -17.234 4.766 0.878 1 96.5 80 TYR B C 1
ATOM 4302 O O . TYR B 1 80 ? -18.062 4.832 -0.034 1 96.5 80 TYR B O 1
ATOM 4310 N N . VAL B 1 81 ? -15.938 5.16 0.693 1 96.62 81 VAL B N 1
ATOM 4311 C CA . VAL B 1 81 ? -15.586 6.059 -0.405 1 96.62 81 VAL B CA 1
ATOM 4312 C C . VAL B 1 81 ? -14.992 5.254 -1.561 1 96.62 81 VAL B C 1
ATOM 4314 O O . VAL B 1 81 ? -14.852 5.77 -2.672 1 96.62 81 VAL B O 1
ATOM 4317 N N . GLU B 1 82 ? -14.625 3.971 -1.337 1 96.75 82 GLU B N 1
ATOM 4318 C CA . GLU B 1 82 ? -13.953 3.176 -2.357 1 96.75 82 GLU B CA 1
ATOM 4319 C C . GLU B 1 82 ? -14.945 2.633 -3.381 1 96.75 82 GLU B C 1
ATOM 4321 O O . GLU B 1 82 ? -16.078 2.275 -3.029 1 96.75 82 GLU B O 1
ATOM 4326 N N . ASP B 1 83 ? -14.547 2.553 -4.652 1 97.19 83 ASP B N 1
ATOM 4327 C CA . ASP B 1 83 ? -15.188 1.813 -5.738 1 97.19 83 ASP B CA 1
ATOM 4328 C C . ASP B 1 83 ? -16.453 2.516 -6.207 1 97.19 83 ASP B C 1
ATOM 4330 O O . ASP B 1 83 ? -17.344 1.886 -6.785 1 97.19 83 ASP B O 1
ATOM 4334 N N . VAL B 1 84 ? -16.547 3.82 -5.863 1 95.81 84 VAL B N 1
ATOM 4335 C CA . VAL B 1 84 ? -17.719 4.574 -6.297 1 95.81 84 VAL B CA 1
ATOM 4336 C C . VAL B 1 84 ? -17.281 5.891 -6.934 1 95.81 84 VAL B C 1
ATOM 4338 O O . VAL B 1 84 ? -16.156 6.359 -6.699 1 95.81 84 VAL B O 1
ATOM 4341 N N . GLY B 1 85 ? -18.078 6.488 -7.758 1 92.31 85 GLY B N 1
ATOM 4342 C CA . GLY B 1 85 ? -17.844 7.77 -8.406 1 92.31 85 GLY B CA 1
ATOM 4343 C C . GLY B 1 85 ? -18.766 8.023 -9.578 1 92.31 85 GLY B C 1
ATOM 4344 O O . GLY B 1 85 ? -19.203 7.078 -10.242 1 92.31 85 GLY B O 1
ATOM 4345 N N . ARG B 1 86 ? -19.031 9.227 -9.789 1 91.19 86 ARG B N 1
ATOM 4346 C CA . ARG B 1 86 ? -19.906 9.617 -10.891 1 91.19 86 ARG B CA 1
ATOM 4347 C C . ARG B 1 86 ? -19.141 10.406 -11.945 1 91.19 86 ARG B C 1
ATOM 4349 O O . ARG B 1 86 ? -18.297 11.234 -11.609 1 91.19 86 ARG B O 1
ATOM 4356 N N . PRO B 1 87 ? -19.438 10.18 -13.188 1 91.06 87 PRO B N 1
ATOM 4357 C CA . PRO B 1 87 ? -18.688 10.844 -14.258 1 91.06 87 PRO B CA 1
ATOM 4358 C C . PRO B 1 87 ? -18.844 12.367 -14.219 1 91.06 87 PRO B C 1
ATOM 4360 O O . PRO B 1 87 ? -17.891 13.086 -14.562 1 91.06 87 PRO B O 1
ATOM 4363 N N . GLY B 1 88 ? -19.984 12.859 -13.773 1 89.44 88 GLY B N 1
ATOM 4364 C CA . GLY B 1 88 ? -20.234 14.289 -13.766 1 89.44 88 GLY B CA 1
ATOM 4365 C C . GLY B 1 88 ? -19.281 15.047 -12.852 1 89.44 88 GLY B C 1
ATOM 4366 O O . GLY B 1 88 ? -19.125 16.266 -12.992 1 89.44 88 GLY B O 1
ATOM 4367 N N . PHE B 1 89 ? -18.672 14.305 -12.016 1 91.44 89 PHE B N 1
ATOM 4368 C CA . PHE B 1 89 ? -17.734 14.914 -11.07 1 91.44 89 PHE B CA 1
ATOM 4369 C C . PHE B 1 89 ? -16.344 14.32 -11.227 1 91.44 89 PHE B C 1
ATOM 4371 O O . PHE B 1 89 ? -15.578 14.25 -10.258 1 91.44 89 PHE B O 1
ATOM 4378 N N . TYR B 1 90 ? -16.062 13.781 -12.516 1 91.5 90 TYR B N 1
ATOM 4379 C CA . TYR B 1 90 ? -14.789 13.172 -12.859 1 91.5 90 TYR B CA 1
ATOM 4380 C C . TYR B 1 90 ? -14.484 11.992 -11.945 1 91.5 90 TYR B C 1
ATOM 4382 O O . TYR B 1 90 ? -13.344 11.82 -11.508 1 91.5 90 TYR B O 1
ATOM 4390 N N . PHE B 1 91 ? -15.531 11.328 -11.461 1 90.06 91 PHE B N 1
ATOM 4391 C CA . PHE B 1 91 ? -15.516 10.102 -10.664 1 90.06 91 PHE B CA 1
ATOM 4392 C C . PHE B 1 91 ? -15.023 10.391 -9.25 1 90.06 91 PHE B C 1
ATOM 4394 O O . PHE B 1 91 ? -14.672 9.461 -8.516 1 90.06 91 PHE B O 1
ATOM 4401 N N . SER B 1 92 ? -14.977 11.68 -8.922 1 90 92 SER B N 1
ATOM 4402 C CA . SER B 1 92 ? -14.703 12.055 -7.539 1 90 92 SER B CA 1
ATOM 4403 C C . SER B 1 92 ? -15.93 11.859 -6.66 1 90 92 SER B C 1
ATOM 4405 O O . SER B 1 92 ? -17.047 12.242 -7.039 1 90 92 SER B O 1
ATOM 4407 N N . GLY B 1 93 ? -15.766 11.266 -5.48 1 87.75 93 GLY B N 1
ATOM 4408 C CA . GLY B 1 93 ? -16.859 11.086 -4.535 1 87.75 93 GLY B CA 1
ATOM 4409 C C . GLY B 1 93 ? -17.062 12.281 -3.631 1 87.75 93 GLY B C 1
ATOM 4410 O O . GLY B 1 93 ? -18.031 12.328 -2.865 1 87.75 93 GLY B O 1
ATOM 4411 N N . LEU B 1 94 ? -16.25 13.312 -3.762 1 88.69 94 LEU B N 1
ATOM 4412 C CA . LEU B 1 94 ? -16.234 14.453 -2.854 1 88.69 94 LEU B CA 1
ATOM 4413 C C . LEU B 1 94 ? -17.594 15.148 -2.828 1 88.69 94 LEU B C 1
ATOM 4415 O O . LEU B 1 94 ? -18.156 15.383 -1.756 1 88.69 94 LEU B O 1
ATOM 4419 N N . PRO B 1 95 ? -18.219 15.406 -3.998 1 89.69 95 PRO B N 1
ATOM 4420 C CA . PRO B 1 95 ? -19.453 16.219 -4 1 89.69 95 PRO B CA 1
ATOM 4421 C C . PRO B 1 95 ? -20.641 15.477 -3.408 1 89.69 95 PRO B C 1
ATOM 4423 O O . PRO B 1 95 ? -21.547 16.109 -2.842 1 89.69 95 PRO B O 1
ATOM 4426 N N . GLU B 1 96 ? -20.609 14.164 -3.541 1 90.44 96 GLU B N 1
ATOM 4427 C CA . GLU B 1 96 ? -21.797 13.43 -3.115 1 90.44 96 GLU B CA 1
ATOM 4428 C C . GLU B 1 96 ? -21.562 12.727 -1.778 1 90.44 96 GLU B C 1
ATOM 4430 O O . GLU B 1 96 ? -22.406 12.773 -0.891 1 90.44 96 GLU B O 1
ATOM 4435 N N . LEU B 1 97 ? -20.453 12.18 -1.561 1 93.25 97 LEU B N 1
ATOM 4436 C CA . LEU B 1 97 ? -20.234 11.32 -0.403 1 93.25 97 LEU B CA 1
ATOM 4437 C C . LEU B 1 97 ? -19.922 12.156 0.836 1 93.25 97 LEU B C 1
ATOM 4439 O O . LEU B 1 97 ? -20.406 11.852 1.93 1 93.25 97 LEU B O 1
ATOM 4443 N N . LEU B 1 98 ? -19.156 13.203 0.696 1 91.25 98 LEU B N 1
ATOM 4444 C CA . LEU B 1 98 ? -18.672 13.961 1.851 1 91.25 98 LEU B CA 1
ATOM 4445 C C . LEU B 1 98 ? -19.812 14.727 2.512 1 91.25 98 LEU B C 1
ATOM 4447 O O . LEU B 1 98 ? -19.969 14.68 3.732 1 91.25 98 LEU B O 1
ATOM 4451 N N . PRO B 1 99 ? -20.672 15.453 1.685 1 92.31 99 PRO B N 1
ATOM 4452 C CA . PRO B 1 99 ? -21.781 16.156 2.334 1 92.31 99 PRO B CA 1
ATOM 4453 C C . PRO B 1 99 ? -22.75 15.211 3.029 1 92.31 99 PRO B C 1
ATOM 4455 O O . PRO B 1 99 ? -23.25 15.523 4.109 1 92.31 99 PRO B O 1
ATOM 4458 N N . ALA B 1 100 ? -22.984 14.086 2.41 1 94.69 100 ALA B N 1
ATOM 4459 C CA . ALA B 1 100 ? -23.891 13.109 3.006 1 94.69 100 ALA B CA 1
ATOM 4460 C C . ALA B 1 100 ? -23.359 12.594 4.336 1 94.69 100 ALA B C 1
ATOM 4462 O O . ALA B 1 100 ? -24.094 12.531 5.328 1 94.69 100 ALA B O 1
ATOM 4463 N N . MET B 1 101 ? -22.156 12.281 4.379 1 95.25 101 MET B N 1
ATOM 4464 C CA . MET B 1 101 ? -21.516 11.812 5.605 1 95.25 101 MET B CA 1
ATOM 4465 C C . MET B 1 101 ? -21.453 12.922 6.652 1 95.25 101 MET B C 1
ATOM 4467 O O . MET B 1 101 ? -21.734 12.68 7.828 1 95.25 101 MET B O 1
ATOM 4471 N N . GLY B 1 102 ? -21.016 14.117 6.223 1 94.06 102 GLY B N 1
ATOM 4472 C CA . GLY B 1 102 ? -20.922 15.242 7.137 1 94.06 102 GLY B CA 1
ATOM 4473 C C . GLY B 1 102 ? -22.219 15.547 7.852 1 94.06 102 GLY B C 1
ATOM 4474 O O . GLY B 1 102 ? -22.234 15.82 9.055 1 94.06 102 GLY B O 1
ATOM 4475 N N . ALA B 1 103 ? -23.312 15.484 7.109 1 94.75 103 ALA B N 1
ATOM 4476 C CA . ALA B 1 103 ? -24.625 15.797 7.676 1 94.75 103 ALA B CA 1
ATOM 4477 C C . ALA B 1 103 ? -25.062 14.719 8.664 1 94.75 103 ALA B C 1
ATOM 4479 O O . ALA B 1 103 ? -25.828 14.984 9.586 1 94.75 103 ALA B O 1
ATOM 4480 N N . ALA B 1 104 ? -24.516 13.555 8.461 1 96.88 104 ALA B N 1
ATOM 4481 C CA . ALA B 1 104 ? -24.938 12.422 9.289 1 96.88 104 ALA B CA 1
ATOM 4482 C C . ALA B 1 104 ? -24.109 12.328 10.562 1 96.88 104 ALA B C 1
ATOM 4484 O O . ALA B 1 104 ? -24.469 11.625 11.5 1 96.88 104 ALA B O 1
ATOM 4485 N N . MET B 1 105 ? -23.016 12.992 10.641 1 96.44 105 MET B N 1
ATOM 4486 C CA . MET B 1 105 ? -22.109 12.922 11.781 1 96.44 105 MET B CA 1
ATOM 4487 C C . MET B 1 105 ? -22.531 13.883 12.883 1 96.44 105 MET B C 1
ATOM 4489 O O . MET B 1 105 ? -22.578 15.102 12.672 1 96.44 105 MET B O 1
ATOM 4493 N N . ASP B 1 106 ? -22.875 13.336 14.023 1 95.62 106 ASP B N 1
ATOM 4494 C CA . ASP B 1 106 ? -23.125 14.18 15.188 1 95.62 106 ASP B CA 1
ATOM 4495 C C . ASP B 1 106 ? -21.844 14.398 16 1 95.62 106 ASP B C 1
ATOM 4497 O O . ASP B 1 106 ? -20.797 13.852 15.664 1 95.62 106 ASP B O 1
ATOM 4501 N N . HIS B 1 107 ? -21.953 15.172 17.031 1 97 107 HIS B N 1
ATOM 4502 C CA . HIS B 1 107 ? -20.781 15.508 17.828 1 97 107 HIS B CA 1
ATOM 4503 C C . HIS B 1 107 ? -20.203 14.266 18.484 1 97 107 HIS B C 1
ATOM 4505 O O . HIS B 1 107 ? -18.984 14.141 18.625 1 97 107 HIS B O 1
ATOM 4511 N N . ALA B 1 108 ? -21.078 13.375 18.891 1 98 108 ALA B N 1
ATOM 4512 C CA . ALA B 1 108 ? -20.609 12.141 19.516 1 98 108 ALA B CA 1
ATOM 4513 C C . ALA B 1 108 ? -19.781 11.312 18.531 1 98 108 ALA B C 1
ATOM 4515 O O . ALA B 1 108 ? -18.781 10.719 18.906 1 98 108 ALA B O 1
ATOM 4516 N N . ALA B 1 109 ? -20.25 11.281 17.297 1 98.31 109 ALA B N 1
ATOM 4517 C CA . ALA B 1 109 ? -19.516 10.57 16.266 1 98.31 109 ALA B CA 1
ATOM 4518 C C . ALA B 1 109 ? -18.156 11.234 16.016 1 98.31 109 ALA B C 1
ATOM 4520 O O . ALA B 1 109 ? -17.141 10.562 15.836 1 98.31 109 ALA B O 1
ATOM 4521 N N . GLN B 1 110 ? -18.141 12.539 15.977 1 98.38 110 GLN B N 1
ATOM 4522 C CA . GLN B 1 110 ? -16.906 13.266 15.766 1 98.38 110 GLN B CA 1
ATOM 4523 C C . GLN B 1 110 ? -15.906 12.992 16.891 1 98.38 110 GLN B C 1
ATOM 4525 O O . GLN B 1 110 ? -14.711 12.805 16.641 1 98.38 110 GLN B O 1
ATOM 4530 N N . LYS B 1 111 ? -16.422 12.977 18.109 1 98.44 111 LYS B N 1
ATOM 4531 C CA . LYS B 1 111 ? -15.562 12.68 19.25 1 98.44 111 LYS B CA 1
ATOM 4532 C C . LYS B 1 111 ? -14.977 11.273 19.156 1 98.44 111 LYS B C 1
ATOM 4534 O O . LYS B 1 111 ? -13.789 11.062 19.422 1 98.44 111 LYS B O 1
ATOM 4539 N N . ALA B 1 112 ? -15.828 10.297 18.734 1 98.62 112 ALA B N 1
ATOM 4540 C CA . ALA B 1 112 ? -15.352 8.93 18.562 1 98.62 112 ALA B CA 1
ATOM 4541 C C . ALA B 1 112 ? -14.258 8.859 17.5 1 98.62 112 ALA B C 1
ATOM 4543 O O . ALA B 1 112 ? -13.289 8.109 17.641 1 98.62 112 ALA B O 1
ATOM 4544 N N . ALA B 1 113 ? -14.406 9.617 16.453 1 98.5 113 ALA B N 1
ATOM 4545 C CA . ALA B 1 113 ? -13.406 9.672 15.398 1 98.5 113 ALA B CA 1
ATOM 4546 C C . ALA B 1 113 ? -12.086 10.227 15.922 1 98.5 113 ALA B C 1
ATOM 4548 O O . ALA B 1 113 ? -11.008 9.719 15.586 1 98.5 113 ALA B O 1
ATOM 4549 N N . VAL B 1 114 ? -12.156 11.289 16.719 1 98.44 114 VAL B N 1
ATOM 4550 C CA . VAL B 1 114 ? -10.953 11.891 17.297 1 98.44 114 VAL B CA 1
ATOM 4551 C C . VAL B 1 114 ? -10.203 10.844 18.125 1 98.44 114 VAL B C 1
ATOM 4553 O O . VAL B 1 114 ? -9 10.656 17.953 1 98.44 114 VAL B O 1
ATOM 4556 N N . ASP B 1 115 ? -10.938 10.156 18.984 1 98.38 115 ASP B N 1
ATOM 4557 C CA . ASP B 1 115 ? -10.328 9.18 19.875 1 98.38 115 ASP B CA 1
ATOM 4558 C C . ASP B 1 115 ? -9.656 8.055 19.078 1 98.38 115 ASP B C 1
ATOM 4560 O O . ASP B 1 115 ? -8.523 7.664 19.375 1 98.38 115 ASP B O 1
ATOM 4564 N N . PHE B 1 116 ? -10.344 7.543 18.125 1 98.44 116 PHE B N 1
ATOM 4565 C CA . PHE B 1 116 ? -9.781 6.5 17.281 1 98.44 116 PHE B CA 1
ATOM 4566 C C . PHE B 1 116 ? -8.562 7.008 16.516 1 98.44 116 PHE B C 1
ATOM 4568 O O . PHE B 1 116 ? -7.543 6.324 16.453 1 98.44 116 PHE B O 1
ATOM 4575 N N . SER B 1 117 ? -8.688 8.18 15.922 1 98.31 117 SER B N 1
ATOM 4576 C CA . SER B 1 117 ? -7.629 8.75 15.094 1 98.31 117 SER B CA 1
ATOM 4577 C C . SER B 1 117 ? -6.348 8.961 15.891 1 98.31 117 SER B C 1
ATOM 4579 O O . SER B 1 117 ? -5.25 8.719 15.391 1 98.31 117 SER B O 1
ATOM 4581 N N . LEU B 1 118 ? -6.469 9.445 17.109 1 98.19 118 LEU B N 1
ATOM 4582 C CA . LEU B 1 118 ? -5.281 9.695 17.922 1 98.19 118 LEU B CA 1
ATOM 4583 C C . LEU B 1 118 ? -4.543 8.391 18.203 1 98.19 118 LEU B C 1
ATOM 4585 O O . LEU B 1 118 ? -3.312 8.359 18.234 1 98.19 118 LEU B O 1
ATOM 4589 N N . ALA B 1 119 ? -5.305 7.344 18.406 1 98 119 ALA B N 1
ATOM 4590 C CA . ALA B 1 119 ? -4.695 6.031 18.578 1 98 119 ALA B CA 1
ATOM 4591 C C . ALA B 1 119 ? -3.99 5.578 17.297 1 98 119 ALA B C 1
ATOM 4593 O O . ALA B 1 119 ? -2.846 5.125 17.344 1 98 119 ALA B O 1
ATOM 4594 N N . GLU B 1 120 ? -4.668 5.688 16.203 1 97.69 120 GLU B N 1
ATOM 4595 C CA . GLU B 1 120 ? -4.125 5.258 14.914 1 97.69 120 GLU B CA 1
ATOM 4596 C C . GLU B 1 120 ? -2.879 6.059 14.539 1 97.69 120 GLU B C 1
ATOM 4598 O O . GLU B 1 120 ? -1.9 5.496 14.047 1 97.69 120 GLU B O 1
ATOM 4603 N N . LEU B 1 121 ? -2.936 7.367 14.734 1 98.25 121 LEU B N 1
ATOM 4604 C CA . LEU B 1 121 ? -1.79 8.234 14.469 1 98.25 121 LEU B CA 1
ATOM 4605 C C . LEU B 1 121 ? -0.585 7.805 15.305 1 98.25 121 LEU B C 1
ATOM 4607 O O . LEU B 1 121 ? 0.516 7.641 14.773 1 98.25 121 LEU B O 1
ATOM 4611 N N . THR B 1 122 ? -0.775 7.566 16.594 1 98.44 122 THR B N 1
ATOM 4612 C CA . THR B 1 122 ? 0.311 7.156 17.484 1 98.44 122 THR B CA 1
ATOM 4613 C C . THR B 1 122 ? 0.881 5.809 17.062 1 98.44 122 THR B C 1
ATOM 4615 O O . THR B 1 122 ? 2.1 5.652 16.938 1 98.44 122 THR B O 1
ATOM 4618 N N . ARG B 1 123 ? 0.04 4.883 16.656 1 97.44 123 ARG B N 1
ATOM 4619 C CA . ARG B 1 123 ? 0.434 3.525 16.297 1 97.44 123 ARG B CA 1
ATOM 4620 C C . ARG B 1 123 ? 1.201 3.504 14.984 1 97.44 123 ARG B C 1
ATOM 4622 O O . ARG B 1 123 ? 1.878 2.523 14.672 1 97.44 123 ARG B O 1
ATOM 4629 N N . SER B 1 124 ? 1.019 4.551 14.258 1 96.88 124 SER B N 1
ATOM 4630 C CA . SER B 1 124 ? 1.663 4.566 12.945 1 96.88 124 SER B CA 1
ATOM 4631 C C . SER B 1 124 ? 2.836 5.543 12.922 1 96.88 124 SER B C 1
ATOM 4633 O O . SER B 1 124 ? 3.396 5.82 11.859 1 96.88 124 SER B O 1
ATOM 4635 N N . GLY B 1 125 ? 3.156 6.117 14.023 1 98.38 125 GLY B N 1
ATOM 4636 C CA . GLY B 1 125 ? 4.434 6.797 14.148 1 98.38 125 GLY B CA 1
ATOM 4637 C C . GLY B 1 125 ? 4.316 8.305 14.055 1 98.38 125 GLY B C 1
ATOM 4638 O O . GLY B 1 125 ? 5.324 9.016 14.047 1 98.38 125 GLY B O 1
ATOM 4639 N N . THR B 1 126 ? 3.074 8.828 14.023 1 98.81 126 THR B N 1
ATOM 4640 C CA . THR B 1 126 ? 2.885 10.273 14.016 1 98.81 126 THR B CA 1
ATOM 4641 C C . THR B 1 126 ? 3.133 10.867 15.398 1 98.81 126 THR B C 1
ATOM 4643 O O . THR B 1 126 ? 2.572 10.391 16.391 1 98.81 126 THR B O 1
ATOM 4646 N N . THR B 1 127 ? 3.975 11.883 15.484 1 98.81 127 THR B N 1
ATOM 4647 C CA . THR B 1 127 ? 4.203 12.555 16.75 1 98.81 127 THR B CA 1
ATOM 4648 C C . THR B 1 127 ? 3.684 13.992 16.703 1 98.81 127 THR B C 1
ATOM 4650 O O . THR B 1 127 ? 3.516 14.633 17.75 1 98.81 127 THR B O 1
ATOM 4653 N N . THR B 1 128 ? 3.492 14.539 15.516 1 98.75 128 THR B N 1
ATOM 4654 C CA . THR B 1 128 ? 2.904 15.852 15.297 1 98.75 128 THR B CA 1
ATOM 4655 C C . THR B 1 128 ? 1.852 15.797 14.188 1 98.75 128 THR B C 1
ATOM 4657 O O . THR B 1 128 ? 2.098 15.234 13.117 1 98.75 128 THR B O 1
ATOM 4660 N N . VAL B 1 129 ? 0.658 16.375 14.453 1 98.44 129 VAL B N 1
ATOM 4661 C CA . VAL B 1 129 ? -0.409 16.281 13.469 1 98.44 129 VAL B CA 1
ATOM 4662 C C . VAL B 1 129 ? -1.019 17.656 13.234 1 98.44 129 VAL B C 1
ATOM 4664 O O . VAL B 1 129 ? -1.199 18.438 14.18 1 98.44 129 VAL B O 1
ATOM 4667 N N . PHE B 1 130 ? -1.229 17.984 11.945 1 97.69 130 PHE B N 1
ATOM 4668 C CA . PHE B 1 130 ? -2.029 19.141 11.516 1 97.69 130 PHE B CA 1
ATOM 4669 C C . PHE B 1 130 ? -3.496 18.75 11.375 1 97.69 130 PHE B C 1
ATOM 4671 O O . PHE B 1 130 ? -3.875 18.078 10.414 1 97.69 130 PHE B O 1
ATOM 4678 N N . GLU B 1 131 ? -4.285 19.234 12.281 1 97.88 131 GLU B N 1
ATOM 4679 C CA . GLU B 1 131 ? -5.699 18.875 12.312 1 97.88 131 GLU B CA 1
ATOM 4680 C C . GLU B 1 131 ? -6.574 20 11.773 1 97.88 131 GLU B C 1
ATOM 4682 O O . GLU B 1 131 ? -6.555 21.109 12.297 1 97.88 131 GLU B O 1
ATOM 4687 N N . ILE B 1 132 ? -7.227 19.656 10.664 1 96.94 132 ILE B N 1
ATOM 4688 C CA . ILE B 1 132 ? -8.203 20.547 10.047 1 96.94 132 ILE B CA 1
ATOM 4689 C C . ILE B 1 132 ? -9.609 20.031 10.297 1 96.94 132 ILE B C 1
ATOM 4691 O O . ILE B 1 132 ? -10.016 19.016 9.719 1 96.94 132 ILE B O 1
ATOM 4695 N N . GLY B 1 133 ? -10.297 20.625 11.117 1 93.12 133 GLY B N 1
ATOM 4696 C CA . GLY B 1 133 ? -11.617 20.094 11.414 1 93.12 133 GLY B CA 1
ATOM 4697 C C . GLY B 1 133 ? -12.5 21.078 12.156 1 93.12 133 GLY B C 1
ATOM 4698 O O . GLY B 1 133 ? -12.578 22.266 11.797 1 93.12 133 GLY B O 1
ATOM 4699 N N . TRP B 1 134 ? -13.227 20.281 12.93 1 88.75 134 TRP B N 1
ATOM 4700 C CA . TRP B 1 134 ? -14.195 20.969 13.781 1 88.75 134 TRP B CA 1
ATOM 4701 C C . TRP B 1 134 ? -14.188 20.375 15.188 1 88.75 134 TRP B C 1
ATOM 4703 O O . TRP B 1 134 ? -13.445 19.422 15.469 1 88.75 134 TRP B O 1
ATOM 4713 N N . LEU B 1 135 ? -14.664 20.984 16.156 1 95.94 135 LEU B N 1
ATOM 4714 C CA . LEU B 1 135 ? -14.719 20.547 17.547 1 95.94 135 LEU B CA 1
ATOM 4715 C C . LEU B 1 135 ? -13.383 20.781 18.234 1 95.94 135 LEU B C 1
ATOM 4717 O O . LEU B 1 135 ? -12.836 19.875 18.859 1 95.94 135 LEU B O 1
ATOM 4721 N N . GLY B 1 136 ? -12.844 21.875 17.969 1 97.12 136 GLY B N 1
ATOM 4722 C CA . GLY B 1 136 ? -11.484 22.203 18.359 1 97.12 136 GLY B CA 1
ATOM 4723 C C . GLY B 1 136 ? -11.227 22.016 19.844 1 97.12 136 GLY B C 1
ATOM 4724 O O . GLY B 1 136 ? -10.18 21.484 20.234 1 97.12 136 GLY B O 1
ATOM 4725 N N . ASP B 1 137 ? -12.172 22.359 20.688 1 97.44 137 ASP B N 1
ATOM 4726 C CA . ASP B 1 137 ? -11.977 22.266 22.141 1 97.44 137 ASP B CA 1
ATOM 4727 C C . ASP B 1 137 ? -11.82 20.812 22.578 1 97.44 137 ASP B C 1
ATOM 4729 O O . ASP B 1 137 ? -10.906 20.484 23.344 1 97.44 137 ASP B O 1
ATOM 4733 N N . TYR B 1 138 ? -12.695 19.984 22.109 1 98 138 TYR B N 1
ATOM 4734 C CA . TYR B 1 138 ? -12.578 18.562 22.453 1 98 138 TYR B CA 1
ATOM 4735 C C . TYR B 1 138 ? -11.297 17.984 21.875 1 98 138 TYR B C 1
ATOM 4737 O O . TYR B 1 138 ? -10.609 17.203 22.547 1 98 138 TYR B O 1
ATOM 4745 N N . THR B 1 139 ? -11.023 18.297 20.594 1 98 139 THR B N 1
ATOM 4746 C CA . THR B 1 139 ? -9.828 17.781 19.938 1 98 139 THR B CA 1
ATOM 4747 C C . THR B 1 139 ? -8.57 18.172 20.703 1 98 139 THR B C 1
ATOM 4749 O O . THR B 1 139 ? -7.684 17.344 20.906 1 98 139 THR B O 1
ATOM 4752 N N . ALA B 1 140 ? -8.508 19.438 21.125 1 97.81 140 ALA B N 1
ATOM 4753 C CA . ALA B 1 140 ? -7.359 19.906 21.891 1 97.81 140 ALA B CA 1
ATOM 4754 C C . ALA B 1 140 ? -7.199 19.109 23.188 1 97.81 140 ALA B C 1
ATOM 4756 O O . ALA B 1 140 ? -6.09 18.703 23.531 1 97.81 140 ALA B O 1
ATOM 4757 N N . GLU B 1 141 ? -8.289 18.922 23.859 1 97.56 141 GLU B N 1
ATOM 4758 C CA . GLU B 1 141 ? -8.273 18.156 25.109 1 97.56 141 GLU B CA 1
ATOM 4759 C C . GLU B 1 141 ? -7.82 16.719 24.859 1 97.56 141 GLU B C 1
ATOM 4761 O O . GLU B 1 141 ? -7.012 16.172 25.625 1 97.56 141 GLU B O 1
ATOM 4766 N N . ALA B 1 142 ? -8.398 16.094 23.844 1 97.69 142 ALA B N 1
ATOM 4767 C CA . ALA B 1 142 ? -8.078 14.703 23.5 1 97.69 142 ALA B CA 1
ATOM 4768 C C . ALA B 1 142 ? -6.609 14.555 23.109 1 97.69 142 ALA B C 1
ATOM 4770 O O . ALA B 1 142 ? -5.953 13.586 23.5 1 97.69 142 ALA B O 1
ATOM 4771 N N . VAL B 1 143 ? -6.082 15.492 22.344 1 97.94 143 VAL B N 1
ATOM 4772 C CA . VAL B 1 143 ? -4.684 15.477 21.938 1 97.94 143 VAL B CA 1
ATOM 4773 C C . VAL B 1 143 ? -3.783 15.594 23.172 1 97.94 143 VAL B C 1
ATOM 4775 O O . VAL B 1 143 ? -2.787 14.883 23.281 1 97.94 143 VAL B O 1
ATOM 4778 N N . ASP B 1 144 ? -4.145 16.531 24 1 97.56 144 ASP B N 1
ATOM 4779 C CA . ASP B 1 144 ? -3.385 16.719 25.234 1 97.56 144 ASP B CA 1
ATOM 4780 C C . ASP B 1 144 ? -3.354 15.43 26.062 1 97.56 144 ASP B C 1
ATOM 4782 O O . ASP B 1 144 ? -2.293 15.008 26.531 1 97.56 144 ASP B O 1
ATOM 4786 N N . ARG B 1 145 ? -4.465 14.773 26.188 1 97.12 145 ARG B N 1
ATOM 4787 C CA . ARG B 1 145 ? -4.57 13.523 26.922 1 97.12 145 ARG B CA 1
ATOM 4788 C C . ARG B 1 145 ? -3.734 12.422 26.266 1 97.12 145 ARG B C 1
ATOM 4790 O O . ARG B 1 145 ? -3.066 11.656 26.969 1 97.12 145 ARG B O 1
ATOM 4797 N N . ALA B 1 146 ? -3.754 12.344 24.969 1 97.88 146 ALA B N 1
ATOM 4798 C CA . ALA B 1 146 ? -3.029 11.312 24.234 1 97.88 146 ALA B CA 1
ATOM 4799 C C . ALA B 1 146 ? -1.525 11.57 24.266 1 97.88 146 ALA B C 1
ATOM 4801 O O . ALA B 1 146 ? -0.729 10.641 24.078 1 97.88 146 ALA B O 1
ATOM 4802 N N . GLY B 1 147 ? -1.134 12.844 24.406 1 98.25 147 GLY B N 1
ATOM 4803 C CA . GLY B 1 147 ? 0.268 13.203 24.547 1 98.25 147 GLY B CA 1
ATOM 4804 C C . GLY B 1 147 ? 0.911 13.617 23.234 1 98.25 147 GLY B C 1
ATOM 4805 O O . GLY B 1 147 ? 2.102 13.938 23.188 1 98.25 147 GLY B O 1
ATOM 4806 N N . LEU B 1 148 ? 0.156 13.711 22.125 1 98.56 148 LEU B N 1
ATOM 4807 C CA . LEU B 1 148 ? 0.685 14.094 20.812 1 98.56 148 LEU B CA 1
ATOM 4808 C C . LEU B 1 148 ? 0.911 15.594 20.734 1 98.56 148 LEU B C 1
ATOM 4810 O O . LEU B 1 148 ? 0.462 16.344 21.609 1 98.56 148 LEU B O 1
ATOM 4814 N N . ARG B 1 149 ? 1.721 16.016 19.828 1 98.62 149 ARG B N 1
ATOM 4815 C CA . ARG B 1 149 ? 1.797 17.406 19.422 1 98.62 149 ARG B CA 1
ATOM 4816 C C . ARG B 1 149 ? 0.831 17.703 18.281 1 98.62 149 ARG B C 1
ATOM 4818 O O . ARG B 1 149 ? 0.636 16.859 17.391 1 98.62 149 ARG B O 1
ATOM 4825 N N . ALA B 1 150 ? 0.145 18.922 18.344 1 98.44 150 ALA B N 1
ATOM 4826 C CA . ALA B 1 150 ? -0.823 19.172 17.281 1 98.44 150 ALA B CA 1
ATOM 4827 C C . ALA B 1 150 ? -0.942 20.672 17 1 98.44 150 ALA B C 1
ATOM 4829 O O . ALA B 1 150 ? -0.775 21.484 17.891 1 98.44 150 ALA B O 1
ATOM 4830 N N . TYR B 1 151 ? -1.069 20.969 15.781 1 98.19 151 TYR B N 1
ATOM 4831 C CA . TYR B 1 151 ? -1.656 22.219 15.305 1 98.19 151 TYR B CA 1
ATOM 4832 C C . TYR B 1 151 ? -3.135 22.031 14.984 1 98.19 151 TYR B C 1
ATOM 4834 O O . TYR B 1 151 ? -3.496 21.203 14.148 1 98.19 151 TYR B O 1
ATOM 4842 N N . VAL B 1 152 ? -4.016 22.75 15.664 1 98.25 152 VAL B N 1
ATOM 4843 C CA . VAL B 1 152 ? -5.449 22.5 15.562 1 98.25 152 VAL B CA 1
ATOM 4844 C C . VAL B 1 152 ? -6.152 23.75 15.008 1 98.25 152 VAL B C 1
ATOM 4846 O O . VAL B 1 152 ? -5.984 24.844 15.531 1 98.25 152 VAL B O 1
ATOM 4849 N N . GLY B 1 153 ? -6.836 23.547 13.914 1 97.75 153 GLY B N 1
ATOM 4850 C CA . GLY B 1 153 ? -7.609 24.641 13.328 1 97.75 153 GLY B CA 1
ATOM 4851 C C . GLY B 1 153 ? -9.086 24.312 13.203 1 97.75 153 GLY B C 1
ATOM 4852 O O . GLY B 1 153 ? -9.469 23.156 13.07 1 97.75 153 GLY B O 1
ATOM 4853 N N . GLU B 1 154 ? -9.922 25.359 13.32 1 97.81 154 GLU B N 1
ATOM 4854 C CA . GLU B 1 154 ? -11.344 25.297 13 1 97.81 154 GLU B CA 1
ATOM 4855 C C . GLU B 1 154 ? -11.625 25.859 11.609 1 97.81 154 GLU B C 1
ATOM 4857 O O . GLU B 1 154 ? -11.242 26.984 11.305 1 97.81 154 GLU B O 1
ATOM 4862 N N . GLY B 1 155 ? -12.273 25.047 10.828 1 97.38 155 GLY B N 1
ATOM 4863 C CA . GLY B 1 155 ? -12.508 25.422 9.438 1 97.38 155 GLY B CA 1
ATOM 4864 C C . GLY B 1 155 ? -13.516 26.547 9.289 1 97.38 155 GLY B C 1
ATOM 4865 O O . GLY B 1 155 ? -14.477 26.641 10.055 1 97.38 155 GLY B O 1
ATOM 4866 N N . TYR B 1 156 ? -13.328 27.453 8.336 1 97.69 156 TYR B N 1
ATOM 4867 C CA . TYR B 1 156 ? -14.242 28.531 7.969 1 97.69 156 TYR B CA 1
ATOM 4868 C C . TYR B 1 156 ? -14.148 28.828 6.48 1 97.69 156 TYR B C 1
ATOM 4870 O O . TYR B 1 156 ? -13.258 28.344 5.789 1 97.69 156 TYR B O 1
ATOM 4878 N N . GLY B 1 157 ? -15.094 29.562 5.941 1 97.88 157 GLY B N 1
ATOM 4879 C CA . GLY B 1 157 ? -15.125 29.922 4.535 1 97.88 157 GLY B CA 1
ATOM 4880 C C . GLY B 1 157 ? -16.234 30.922 4.203 1 97.88 157 GLY B C 1
ATOM 4881 O O . GLY B 1 157 ? -17.031 31.266 5.066 1 97.88 157 GLY B O 1
ATOM 4882 N N . SER B 1 158 ? -16.219 31.375 2.961 1 98.38 158 SER B N 1
ATOM 4883 C CA . SER B 1 158 ? -17.188 32.375 2.5 1 98.38 158 SER B CA 1
ATOM 4884 C C . SER B 1 158 ? -18.375 31.703 1.819 1 98.38 158 SER B C 1
ATOM 4886 O O . SER B 1 158 ? -19.375 32.375 1.523 1 98.38 158 SER B O 1
ATOM 4888 N N . ALA B 1 159 ? -18.234 30.422 1.585 1 97.12 159 ALA B N 1
ATOM 4889 C CA . ALA B 1 159 ? -19.281 29.672 0.911 1 97.12 159 ALA B CA 1
ATOM 4890 C C . ALA B 1 159 ? -19.281 28.219 1.34 1 97.12 159 ALA B C 1
ATOM 4892 O O . ALA B 1 159 ? -18.344 27.766 2.008 1 97.12 159 ALA B O 1
ATOM 4893 N N . ARG B 1 160 ? -20.344 27.562 1.028 1 91.69 160 ARG B N 1
ATOM 4894 C CA . ARG B 1 160 ? -20.422 26.109 1.097 1 91.69 160 ARG B CA 1
ATOM 4895 C C . ARG B 1 160 ? -20.719 25.516 -0.275 1 91.69 160 ARG B C 1
ATOM 4897 O O . ARG B 1 160 ? -21.625 25.969 -0.974 1 91.69 160 ARG B O 1
ATOM 4904 N N . TRP B 1 161 ? -19.859 24.594 -0.642 1 88.94 161 TRP B N 1
ATOM 4905 C CA . TRP B 1 161 ? -20.156 23.953 -1.916 1 88.94 161 TRP B CA 1
ATOM 4906 C C . TRP B 1 161 ? -21.016 22.703 -1.708 1 88.94 161 TRP B C 1
ATOM 4908 O O . TRP B 1 161 ? -20.953 22.078 -0.653 1 88.94 161 TRP B O 1
ATOM 4918 N N . ARG B 1 162 ? -21.859 22.422 -2.605 1 88.5 162 ARG B N 1
ATOM 4919 C CA . ARG B 1 162 ? -22.703 21.25 -2.67 1 88.5 162 ARG B CA 1
ATOM 4920 C C . ARG B 1 162 ? -23.203 21 -4.09 1 88.5 162 ARG B C 1
ATOM 4922 O O . ARG B 1 162 ? -22.953 21.812 -4.984 1 88.5 162 ARG B O 1
ATOM 4929 N N . THR B 1 163 ? -23.734 19.812 -4.305 1 93.31 163 THR B N 1
ATOM 4930 C CA . THR B 1 163 ? -24.531 19.594 -5.5 1 93.31 163 THR B CA 1
ATOM 4931 C C . THR B 1 163 ? -26.016 19.547 -5.16 1 93.31 163 THR B C 1
ATOM 4933 O O . THR B 1 163 ? -26.438 18.781 -4.281 1 93.31 163 THR B O 1
ATOM 4936 N N . ARG B 1 164 ? -26.828 20.391 -5.793 1 91.88 164 ARG B N 1
ATOM 4937 C CA . ARG B 1 164 ? -28.25 20.484 -5.504 1 91.88 164 ARG B CA 1
ATOM 4938 C C . ARG B 1 164 ? -29.047 19.469 -6.309 1 91.88 164 ARG B C 1
ATOM 4940 O O . ARG B 1 164 ? -30.172 19.125 -5.941 1 91.88 164 ARG B O 1
ATOM 4947 N N . ASP B 1 165 ? -28.469 19 -7.383 1 92.56 165 ASP B N 1
ATOM 4948 C CA . ASP B 1 165 ? -29.234 18.156 -8.281 1 92.56 165 ASP B CA 1
ATOM 4949 C C . ASP B 1 165 ? -28.422 16.938 -8.711 1 92.56 165 ASP B C 1
ATOM 4951 O O . ASP B 1 165 ? -28.828 16.188 -9.602 1 92.56 165 ASP B O 1
ATOM 4955 N N . GLY B 1 166 ? -27.266 16.781 -8.172 1 90 166 GLY B N 1
ATOM 4956 C CA . GLY B 1 166 ? -26.422 15.641 -8.5 1 90 166 GLY B CA 1
ATOM 4957 C C . GLY B 1 166 ? -25.703 15.797 -9.82 1 90 166 GLY B C 1
ATOM 4958 O O . GLY B 1 166 ? -25 14.883 -10.266 1 90 166 GLY B O 1
ATOM 4959 N N . ARG B 1 167 ? -25.812 16.984 -10.531 1 89 167 ARG B N 1
ATOM 4960 C CA . ARG B 1 167 ? -25.266 17.156 -11.867 1 89 167 ARG B CA 1
ATOM 4961 C C . ARG B 1 167 ? -24.125 18.156 -11.859 1 89 167 ARG B C 1
ATOM 4963 O O . ARG B 1 167 ? -23.156 18.031 -12.617 1 89 167 ARG B O 1
ATOM 4970 N N . ARG B 1 168 ? -24.234 19.188 -10.969 1 89.5 168 ARG B N 1
ATOM 4971 C CA . ARG B 1 168 ? -23.266 20.281 -10.953 1 89.5 168 ARG B CA 1
ATOM 4972 C C . ARG B 1 168 ? -22.953 20.719 -9.531 1 89.5 168 ARG B C 1
ATOM 4974 O O . ARG B 1 168 ? -23.781 20.547 -8.633 1 89.5 168 ARG B O 1
ATOM 4981 N N . MET B 1 169 ? -21.766 21.297 -9.461 1 92 169 MET B N 1
ATOM 4982 C CA . MET B 1 169 ? -21.406 21.922 -8.195 1 92 169 MET B CA 1
ATOM 4983 C C . MET B 1 169 ? -22.094 23.281 -8.047 1 92 169 MET B C 1
ATOM 4985 O O . MET B 1 169 ? -22.328 23.969 -9.039 1 92 169 MET B O 1
ATOM 4989 N N . SER B 1 170 ? -22.484 23.547 -6.902 1 92.94 170 SER B N 1
ATOM 4990 C CA . SER B 1 170 ? -23.031 24.859 -6.543 1 92.94 170 SER B CA 1
ATOM 4991 C C . SER B 1 170 ? -22.328 25.422 -5.312 1 92.94 170 SER B C 1
ATOM 4993 O O . SER B 1 170 ? -21.812 24.672 -4.492 1 92.94 170 SER B O 1
ATOM 4995 N N . TYR B 1 171 ? -22.281 26.766 -5.191 1 94.69 171 TYR B N 1
ATOM 4996 C CA . TYR B 1 171 ? -21.641 27.469 -4.082 1 94.69 171 TYR B CA 1
ATOM 4997 C C . TYR B 1 171 ? -22.625 28.438 -3.42 1 94.69 171 TYR B C 1
ATOM 4999 O O . TYR B 1 171 ? -23.062 29.406 -4.039 1 94.69 171 TYR B O 1
ATOM 5007 N N . ASP B 1 172 ? -22.953 28.109 -2.203 1 95.19 172 ASP B N 1
ATOM 5008 C CA . ASP B 1 172 ? -23.812 28.984 -1.417 1 95.19 172 ASP B CA 1
ATOM 5009 C C . ASP B 1 172 ? -23 30 -0.621 1 95.19 172 ASP B C 1
ATOM 5011 O O . ASP B 1 172 ? -22.516 29.688 0.474 1 95.19 172 ASP B O 1
ATOM 5015 N N . TRP B 1 173 ? -22.984 31.219 -1.121 1 97.5 173 TRP B N 1
ATOM 5016 C CA . TRP B 1 173 ? -22.141 32.25 -0.52 1 97.5 173 TRP B CA 1
ATOM 5017 C C . TRP B 1 173 ? -22.812 32.844 0.718 1 97.5 173 TRP B C 1
ATOM 5019 O O . TRP B 1 173 ? -24.031 33.062 0.727 1 97.5 173 TRP B O 1
ATOM 5029 N N . LYS B 1 174 ? -22.031 33.094 1.674 1 97.56 174 LYS B N 1
ATOM 5030 C CA . LYS B 1 174 ? -22.516 33.656 2.928 1 97.56 174 LYS B CA 1
ATOM 5031 C C . LYS B 1 174 ? -22.562 35.188 2.852 1 97.56 174 LYS B C 1
ATOM 5033 O O . LYS B 1 174 ? -21.703 35.812 2.234 1 97.56 174 LYS B O 1
ATOM 5038 N N . SER B 1 175 ? -23.531 35.688 3.561 1 97.38 175 SER B N 1
ATOM 5039 C CA . SER B 1 175 ? -23.719 37.156 3.545 1 97.38 175 SER B CA 1
ATOM 5040 C C . SER B 1 175 ? -22.578 37.844 4.285 1 97.38 175 SER B C 1
ATOM 5042 O O . SER B 1 175 ? -22.219 38.969 3.943 1 97.38 175 SER B O 1
ATOM 5044 N N . ASP B 1 176 ? -22.016 37.25 5.25 1 97.5 176 ASP B N 1
ATOM 5045 C CA . ASP B 1 176 ? -20.969 37.875 6.055 1 97.5 176 ASP B CA 1
ATOM 5046 C C . ASP B 1 176 ? -19.578 37.594 5.492 1 97.5 176 ASP B C 1
ATOM 5048 O O . ASP B 1 176 ? -18.578 37.844 6.152 1 97.5 176 ASP B O 1
ATOM 5052 N N . ASP B 1 177 ? -19.531 36.906 4.406 1 97.31 177 ASP B N 1
ATOM 5053 C CA . ASP B 1 177 ? -18.297 36.594 3.703 1 97.31 177 ASP B CA 1
ATOM 5054 C C . ASP B 1 177 ? -17.375 35.75 4.562 1 97.31 177 ASP B C 1
ATOM 5056 O O . ASP B 1 177 ? -16.141 35.875 4.5 1 97.31 177 ASP B O 1
ATOM 5060 N N . GLY B 1 178 ? -17.906 35 5.469 1 98 178 GLY B N 1
ATOM 5061 C CA . GLY B 1 178 ? -17.125 34.094 6.289 1 98 178 GLY B CA 1
ATOM 5062 C C . GLY B 1 178 ? -16.5 34.75 7.5 1 98 178 GLY B C 1
ATOM 5063 O O . GLY B 1 178 ? -15.68 34.156 8.195 1 98 178 GLY B O 1
ATOM 5064 N N . GLN B 1 179 ? -16.859 35.969 7.773 1 97.88 179 GLN B N 1
ATOM 5065 C CA . GLN B 1 179 ? -16.281 36.75 8.883 1 97.88 179 GLN B CA 1
ATOM 5066 C C . GLN B 1 179 ? -16.578 36.062 10.219 1 97.88 179 GLN B C 1
ATOM 5068 O O . GLN B 1 179 ? -15.688 35.938 11.062 1 97.88 179 GLN B O 1
ATOM 5073 N N . GLU B 1 180 ? -17.781 35.656 10.414 1 98.06 180 GLU B N 1
ATOM 5074 C CA . GLU B 1 180 ? -18.141 34.969 11.656 1 98.06 180 GLU B CA 1
ATOM 5075 C C . GLU B 1 180 ? -17.297 33.719 11.883 1 98.06 180 GLU B C 1
ATOM 5077 O O . GLU B 1 180 ? -16.906 33.438 13.008 1 98.06 180 GLU B O 1
ATOM 5082 N N . GLY B 1 181 ? -17.109 32.969 10.805 1 97.81 181 GLY B N 1
ATOM 5083 C CA . GLY B 1 181 ? -16.266 31.781 10.891 1 97.81 181 GLY B CA 1
ATOM 5084 C C . GLY B 1 181 ? -14.828 32.094 11.273 1 97.81 181 GLY B C 1
ATOM 5085 O O . GLY B 1 181 ? -14.234 31.422 12.117 1 97.81 181 GLY B O 1
ATOM 5086 N N . LEU B 1 182 ? -14.242 33.094 10.664 1 98.56 182 LEU B N 1
ATOM 5087 C CA . LEU B 1 182 ? -12.883 33.531 10.992 1 98.56 182 LEU B CA 1
ATOM 5088 C C . LEU B 1 182 ? -12.789 33.969 12.445 1 98.56 182 LEU B C 1
ATOM 5090 O O . LEU B 1 182 ? -11.844 33.594 13.148 1 98.56 182 LEU B O 1
ATOM 5094 N N . GLU B 1 183 ? -13.766 34.75 12.875 1 98.44 183 GLU B N 1
ATOM 5095 C CA . GLU B 1 183 ? -13.773 35.219 14.258 1 98.44 183 GLU B CA 1
ATOM 5096 C C . GLU B 1 183 ? -13.867 34.031 15.234 1 98.44 183 GLU B C 1
ATOM 5098 O O . GLU B 1 183 ? -13.195 34.031 16.266 1 98.44 183 GLU B O 1
ATOM 5103 N N . ALA B 1 184 ? -14.711 33.094 14.922 1 98.19 184 ALA B N 1
ATOM 5104 C CA . ALA B 1 184 ? -14.844 31.906 15.758 1 98.19 184 ALA B CA 1
ATOM 5105 C C . ALA B 1 184 ? -13.523 31.141 15.805 1 98.19 184 ALA B C 1
ATOM 5107 O O . ALA B 1 184 ? -13.141 30.625 16.859 1 98.19 184 ALA B O 1
ATOM 5108 N N . ALA B 1 185 ? -12.867 31.016 14.672 1 98.5 185 ALA B N 1
ATOM 5109 C CA . ALA B 1 185 ? -11.578 30.328 14.602 1 98.5 185 ALA B CA 1
ATOM 5110 C C . ALA B 1 185 ? -10.539 31.031 15.453 1 98.5 185 ALA B C 1
ATOM 5112 O O . ALA B 1 185 ? -9.766 30.391 16.172 1 98.5 185 ALA B O 1
ATOM 5113 N N . LEU B 1 186 ? -10.508 32.344 15.391 1 98.5 186 LEU B N 1
ATOM 5114 C CA . LEU B 1 186 ? -9.562 33.156 16.172 1 98.5 186 LEU B CA 1
ATOM 5115 C C . LEU B 1 186 ? -9.859 33.031 17.672 1 98.5 186 LEU B C 1
ATOM 5117 O O . LEU B 1 186 ? -8.938 32.938 18.484 1 98.5 186 LEU B O 1
ATOM 5121 N N . ALA B 1 187 ? -11.141 33.031 17.969 1 98.44 187 ALA B N 1
ATOM 5122 C CA . ALA B 1 187 ? -11.531 32.844 19.359 1 98.44 187 ALA B CA 1
ATOM 5123 C C . ALA B 1 187 ? -11.078 31.469 19.875 1 98.44 187 ALA B C 1
ATOM 5125 O O . ALA B 1 187 ? -10.641 31.359 21.016 1 98.44 187 ALA B O 1
ATOM 5126 N N . PHE B 1 188 ? -11.242 30.5 19.125 1 98.12 188 PHE B N 1
ATOM 5127 C CA . PHE B 1 188 ? -10.766 29.172 19.484 1 98.12 188 PHE B CA 1
ATOM 5128 C C . PHE B 1 188 ? -9.258 29.188 19.719 1 98.12 188 PHE B C 1
ATOM 5130 O O . PHE B 1 188 ? -8.766 28.609 20.688 1 98.12 188 PHE B O 1
ATOM 5137 N N . VAL B 1 189 ? -8.453 29.766 18.766 1 98.12 189 VAL B N 1
ATOM 5138 C CA . VAL B 1 189 ? -7.004 29.859 18.906 1 98.12 189 VAL B CA 1
ATOM 5139 C C . VAL B 1 189 ? -6.648 30.484 20.25 1 98.12 189 VAL B C 1
ATOM 5141 O O . VAL B 1 189 ? -5.727 30.031 20.938 1 98.12 189 VAL B O 1
ATOM 5144 N N . ASP B 1 190 ? -7.398 31.531 20.641 1 97.88 190 ASP B N 1
ATOM 5145 C CA . ASP B 1 190 ? -7.172 32.188 21.922 1 97.88 190 ASP B CA 1
ATOM 5146 C C . ASP B 1 190 ? -7.375 31.219 23.078 1 97.88 190 ASP B C 1
ATOM 5148 O O . ASP B 1 190 ? -6.57 31.172 24.016 1 97.88 190 ASP B O 1
ATOM 5152 N N . ARG B 1 191 ? -8.453 30.453 23 1 97.44 191 ARG B N 1
ATOM 5153 C CA . ARG B 1 191 ? -8.734 29.469 24.047 1 97.44 191 ARG B CA 1
ATOM 5154 C C . ARG B 1 191 ? -7.656 28.391 24.078 1 97.44 191 ARG B C 1
ATOM 5156 O O . ARG B 1 191 ? -7.246 27.953 25.156 1 97.44 191 ARG B O 1
ATOM 5163 N N . LEU B 1 192 ? -7.277 27.984 22.922 1 97.44 192 LEU B N 1
ATOM 5164 C CA . LEU B 1 192 ? -6.25 26.953 22.812 1 97.44 192 LEU B CA 1
ATOM 5165 C C . LEU B 1 192 ? -4.949 27.406 23.469 1 97.44 192 LEU B C 1
ATOM 5167 O O . LEU B 1 192 ? -4.34 26.656 24.234 1 97.44 192 LEU B O 1
ATOM 5171 N N . GLU B 1 193 ? -4.531 28.562 23.156 1 93.69 193 GLU B N 1
ATOM 5172 C CA . GLU B 1 193 ? -3.291 29.109 23.703 1 93.69 193 GLU B CA 1
ATOM 5173 C C . GLU B 1 193 ? -3.391 29.328 25.203 1 93.69 193 GLU B C 1
ATOM 5175 O O . GLU B 1 193 ? -2.404 29.172 25.922 1 93.69 193 GLU B O 1
ATOM 5180 N N . ALA B 1 194 ? -4.496 29.688 25.625 1 95.5 194 ALA B N 1
ATOM 5181 C CA . ALA B 1 194 ? -4.719 29.922 27.047 1 95.5 194 ALA B CA 1
ATOM 5182 C C . ALA B 1 194 ? -4.559 28.641 27.859 1 95.5 194 ALA B C 1
ATOM 5184 O O . ALA B 1 194 ? -4.348 28.688 29.078 1 95.5 194 ALA B O 1
ATOM 5185 N N . ARG B 1 195 ? -4.684 27.516 27.25 1 93.75 195 ARG B N 1
ATOM 5186 C CA . ARG B 1 195 ? -4.5 26.234 27.922 1 93.75 195 ARG B CA 1
ATOM 5187 C C . ARG B 1 195 ? -3.072 26.094 28.438 1 93.75 195 ARG B C 1
ATOM 5189 O O . ARG B 1 195 ? -2.822 25.344 29.391 1 93.75 195 ARG B O 1
ATOM 5196 N N . GLY B 1 196 ? -2.09 26.688 27.781 1 93.25 196 GLY B N 1
ATOM 5197 C CA . GLY B 1 196 ? -0.712 26.688 28.25 1 93.25 196 GLY B CA 1
ATOM 5198 C C . GLY B 1 196 ? 0.04 25.422 27.906 1 93.25 196 GLY B C 1
ATOM 5199 O O . GLY B 1 196 ? 1.117 25.172 28.438 1 93.25 196 GLY B O 1
ATOM 5200 N N . CYS B 1 197 ? -0.557 24.578 27.125 1 94.06 197 CYS B N 1
ATOM 5201 C CA . CYS B 1 197 ? 0.118 23.375 26.688 1 94.06 197 CYS B CA 1
ATOM 5202 C C . CYS B 1 197 ? 1.052 23.656 25.516 1 94.06 197 CYS B C 1
ATOM 5204 O O . CYS B 1 197 ? 0.598 24.016 24.422 1 94.06 197 CYS B O 1
ATOM 5206 N N . SER B 1 198 ? 2.334 23.453 25.641 1 94.5 198 SER B N 1
ATOM 5207 C CA . SER B 1 198 ? 3.34 23.812 24.656 1 94.5 198 SER B CA 1
ATOM 5208 C C . SER B 1 198 ? 3.227 22.953 23.406 1 94.5 198 SER B C 1
ATOM 5210 O O . SER B 1 198 ? 3.695 23.344 22.328 1 94.5 198 SER B O 1
ATOM 5212 N N . ARG B 1 199 ? 2.59 21.797 23.484 1 97.38 199 ARG B N 1
ATOM 5213 C CA . ARG B 1 199 ? 2.469 20.891 22.344 1 97.38 199 ARG B CA 1
ATOM 5214 C C . ARG B 1 199 ? 1.3 21.297 21.453 1 97.38 199 ARG B C 1
ATOM 5216 O O . ARG B 1 199 ? 1.152 20.766 20.344 1 97.38 199 ARG B O 1
ATOM 5223 N N . LEU B 1 200 ? 0.468 22.203 21.953 1 97.75 200 LEU B N 1
ATOM 5224 C CA . LEU B 1 200 ? -0.723 22.594 21.203 1 97.75 200 LEU B CA 1
ATOM 5225 C C . LEU B 1 200 ? -0.586 24.016 20.656 1 97.75 200 LEU B C 1
ATOM 5227 O O . LEU B 1 200 ? -0.245 24.938 21.406 1 97.75 200 LEU B O 1
ATOM 5231 N N . ARG B 1 201 ? -0.793 24.156 19.422 1 97.12 201 ARG B N 1
ATOM 5232 C CA . ARG B 1 201 ? -0.763 25.453 18.75 1 97.12 201 ARG B CA 1
ATOM 5233 C C . ARG B 1 201 ? -1.953 25.625 17.812 1 97.12 201 ARG B C 1
ATOM 5235 O O . ARG B 1 201 ? -2.512 24.625 17.328 1 97.12 201 ARG B O 1
ATOM 5242 N N . GLY B 1 202 ? -2.301 26.859 17.609 1 96.69 202 GLY B N 1
ATOM 5243 C CA . GLY B 1 202 ? -3.406 27.125 16.703 1 96.69 202 GLY B CA 1
ATOM 5244 C C . GLY B 1 202 ? -2.992 27.156 15.25 1 96.69 202 GLY B C 1
ATOM 5245 O O . GLY B 1 202 ? -1.812 27.328 14.938 1 96.69 202 GLY B O 1
ATOM 5246 N N . LEU B 1 203 ? -3.975 26.984 14.398 1 95.56 203 LEU B N 1
ATOM 5247 C CA . LEU B 1 203 ? -3.896 26.984 12.945 1 95.56 203 LEU B CA 1
ATOM 5248 C C . LEU B 1 203 ? -5.109 27.672 12.336 1 95.56 203 LEU B C 1
ATOM 5250 O O . LEU B 1 203 ? -6.223 27.562 12.859 1 95.56 203 LEU B O 1
ATOM 5254 N N . LEU B 1 204 ? -4.895 28.547 11.312 1 98.25 204 LEU B N 1
ATOM 5255 C CA . LEU B 1 204 ? -6.031 29.062 10.562 1 98.25 204 LEU B CA 1
ATOM 5256 C C . LEU B 1 204 ? -6.246 28.266 9.273 1 98.25 204 LEU B C 1
ATOM 5258 O O . LEU B 1 204 ? -5.281 27.906 8.602 1 98.25 204 LEU B O 1
ATOM 5262 N N . THR B 1 205 ? -7.516 27.969 8.953 1 98.19 205 THR B N 1
ATOM 5263 C CA . THR B 1 205 ? -7.805 27.203 7.742 1 98.19 205 THR B CA 1
ATOM 5264 C C . THR B 1 205 ? -9.094 27.688 7.086 1 98.19 205 THR B C 1
ATOM 5266 O O . THR B 1 205 ? -10.188 27.25 7.445 1 98.19 205 THR B O 1
ATOM 5269 N N . PRO B 1 206 ? -9.07 28.531 6.031 1 97.25 206 PRO B N 1
ATOM 5270 C CA . PRO B 1 206 ? -10.25 28.938 5.262 1 97.25 206 PRO B CA 1
ATOM 5271 C C . PRO B 1 206 ? -10.758 27.828 4.344 1 97.25 206 PRO B C 1
ATOM 5273 O O . PRO B 1 206 ? -11.578 28.078 3.459 1 97.25 206 PRO B O 1
ATOM 5276 N N . MET B 1 207 ? -10.367 26.625 4.602 1 93.31 207 MET B N 1
ATOM 5277 C CA . MET B 1 207 ? -10.82 25.312 4.152 1 93.31 207 MET B CA 1
ATOM 5278 C C . MET B 1 207 ? -10.477 25.094 2.684 1 93.31 207 MET B C 1
ATOM 5280 O O . MET B 1 207 ? -9.609 24.281 2.357 1 93.31 207 MET B O 1
ATOM 5284 N N . GLN B 1 208 ? -11.25 25.844 1.671 1 96.56 208 GLN B N 1
ATOM 5285 C CA . GLN B 1 208 ? -11.031 25.516 0.267 1 96.56 208 GLN B CA 1
ATOM 5286 C C . GLN B 1 208 ? -10.977 26.766 -0.593 1 96.56 208 GLN B C 1
ATOM 5288 O O . GLN B 1 208 ? -11.734 27.719 -0.374 1 96.56 208 GLN B O 1
ATOM 5293 N N . VAL B 1 209 ? -10.203 26.688 -1.576 1 98.06 209 VAL B N 1
ATOM 5294 C CA . VAL B 1 209 ? -9.883 27.844 -2.412 1 98.06 209 VAL B CA 1
ATOM 5295 C C . VAL B 1 209 ? -11.133 28.312 -3.154 1 98.06 209 VAL B C 1
ATOM 5297 O O . VAL B 1 209 ? -11.336 29.516 -3.359 1 98.06 209 VAL B O 1
ATOM 5300 N N . ALA B 1 210 ? -12.031 27.406 -3.482 1 96.94 210 ALA B N 1
ATOM 5301 C CA . ALA B 1 210 ? -13.203 27.766 -4.273 1 96.94 210 ALA B CA 1
ATOM 5302 C C . ALA B 1 210 ? -14.297 28.359 -3.396 1 96.94 210 ALA B C 1
ATOM 5304 O O . ALA B 1 210 ? -15.281 28.906 -3.902 1 96.94 210 ALA B O 1
ATOM 5305 N N . MET B 1 211 ? -14.055 28.344 -2.1 1 97.25 211 MET B N 1
ATOM 5306 C CA . MET B 1 211 ? -15.109 28.766 -1.183 1 97.25 211 MET B CA 1
ATOM 5307 C C . MET B 1 211 ? -14.68 29.984 -0.375 1 97.25 211 MET B C 1
ATOM 5309 O O . MET B 1 211 ? -1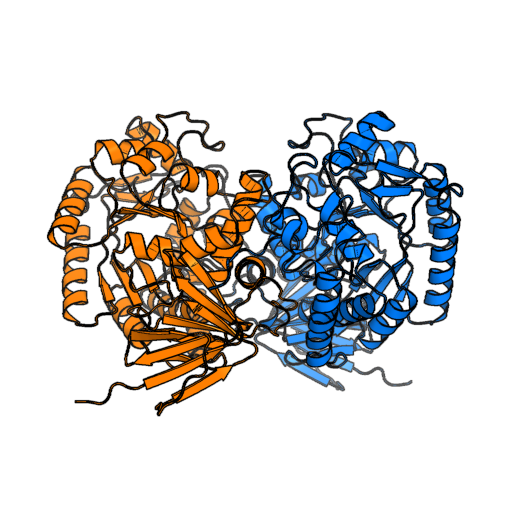5.203 30.234 0.71 1 97.25 211 MET B O 1
ATOM 5313 N N . VAL B 1 212 ? -13.727 30.703 -0.852 1 98.06 212 VAL B N 1
ATOM 5314 C CA . VAL B 1 212 ? -13.25 31.875 -0.124 1 98.06 212 VAL B CA 1
ATOM 5315 C C . VAL B 1 212 ? -13.242 33.094 -1.05 1 98.06 212 VAL B C 1
ATOM 5317 O O . VAL B 1 212 ? -13.062 32.969 -2.264 1 98.06 212 VAL B O 1
ATOM 5320 N N . THR B 1 213 ? -13.43 34.281 -0.483 1 97.94 213 THR B N 1
ATOM 5321 C CA . THR B 1 213 ? -13.367 35.531 -1.198 1 97.94 213 THR B CA 1
ATOM 5322 C C . THR B 1 213 ? -12.016 36.219 -0.964 1 97.94 213 THR B C 1
ATOM 5324 O O . THR B 1 213 ? -11.32 35.906 0 1 97.94 213 THR B O 1
ATOM 5327 N N . PRO B 1 214 ? -11.664 37.156 -1.885 1 98.19 214 PRO B N 1
ATOM 5328 C CA . PRO B 1 214 ? -10.453 37.938 -1.645 1 98.19 214 PRO B CA 1
ATOM 5329 C C . PRO B 1 214 ? -10.453 38.625 -0.278 1 98.19 214 PRO B C 1
ATOM 5331 O O . PRO B 1 214 ? -9.422 38.688 0.388 1 98.19 214 PRO B O 1
ATOM 5334 N N . GLY B 1 215 ? -11.609 39.125 0.105 1 98.5 215 GLY B N 1
ATOM 5335 C CA . GLY B 1 215 ? -11.719 39.781 1.396 1 98.5 215 GLY B CA 1
ATOM 5336 C C . GLY B 1 215 ? -11.391 38.875 2.562 1 98.5 215 GLY B C 1
ATOM 5337 O O . GLY B 1 215 ? -10.656 39.25 3.473 1 98.5 215 GLY B O 1
ATOM 5338 N N . LEU B 1 216 ? -11.945 37.688 2.602 1 98.69 216 LEU B N 1
ATOM 5339 C CA . LEU B 1 216 ? -11.688 36.75 3.672 1 98.69 216 LEU B CA 1
ATOM 5340 C C . LEU B 1 216 ? -10.211 36.344 3.695 1 98.69 216 LEU B C 1
ATOM 5342 O O . LEU B 1 216 ? -9.625 36.188 4.766 1 98.69 216 LEU B O 1
ATOM 5346 N N . LEU B 1 217 ? -9.617 36.156 2.508 1 98.69 217 LEU B N 1
ATOM 5347 C CA . LEU B 1 217 ? -8.203 35.781 2.418 1 98.69 217 LEU B CA 1
ATOM 5348 C C . LEU B 1 217 ? -7.332 36.906 3.012 1 98.69 217 LEU B C 1
ATOM 5350 O O . LEU B 1 217 ? -6.387 36.594 3.75 1 98.69 217 LEU B O 1
ATOM 5354 N N . ALA B 1 218 ? -7.676 38.094 2.67 1 98.56 218 ALA B N 1
ATOM 5355 C CA . ALA B 1 218 ? -6.906 39.219 3.184 1 98.56 218 ALA B CA 1
ATOM 5356 C C . ALA B 1 218 ? -6.973 39.281 4.707 1 98.56 218 ALA B C 1
ATOM 5358 O O . ALA B 1 218 ? -5.961 39.5 5.371 1 98.56 218 ALA B O 1
ATOM 5359 N N . ARG B 1 219 ? -8.164 39.125 5.262 1 98.56 219 ARG B N 1
ATOM 5360 C CA . ARG B 1 219 ? -8.344 39.156 6.707 1 98.56 219 ARG B CA 1
ATOM 5361 C C . ARG B 1 219 ? -7.609 37.969 7.363 1 98.56 219 ARG B C 1
ATOM 5363 O O . ARG B 1 219 ? -7.035 38.125 8.445 1 98.56 219 ARG B O 1
ATOM 5370 N N . THR B 1 220 ? -7.648 36.781 6.734 1 98.62 220 THR B N 1
ATOM 5371 C CA . THR B 1 220 ? -6.941 35.625 7.242 1 98.62 220 THR B CA 1
ATOM 5372 C C . THR B 1 220 ? -5.438 35.875 7.285 1 98.62 220 THR B C 1
ATOM 5374 O O . THR B 1 220 ? -4.781 35.562 8.289 1 98.62 220 THR B O 1
ATOM 5377 N N . ARG B 1 221 ? -4.898 36.375 6.188 1 98.38 221 ARG B N 1
ATOM 5378 C CA . ARG B 1 221 ? -3.467 36.625 6.117 1 98.38 221 ARG B CA 1
ATOM 5379 C C . ARG B 1 221 ? -3.043 37.625 7.18 1 98.38 221 ARG B C 1
ATOM 5381 O O . ARG B 1 221 ? -2.006 37.469 7.824 1 98.38 221 ARG B O 1
ATOM 5388 N N . ALA B 1 222 ? -3.793 38.688 7.332 1 98.31 222 ALA B N 1
ATOM 5389 C CA . ALA B 1 222 ? -3.494 39.719 8.336 1 98.31 222 ALA B CA 1
ATOM 5390 C C . ALA B 1 222 ? -3.486 39.125 9.742 1 98.31 222 ALA B C 1
ATOM 5392 O O . ALA B 1 222 ? -2.58 39.406 10.531 1 98.31 222 ALA B O 1
ATOM 5393 N N . ALA B 1 223 ? -4.492 38.375 10.062 1 98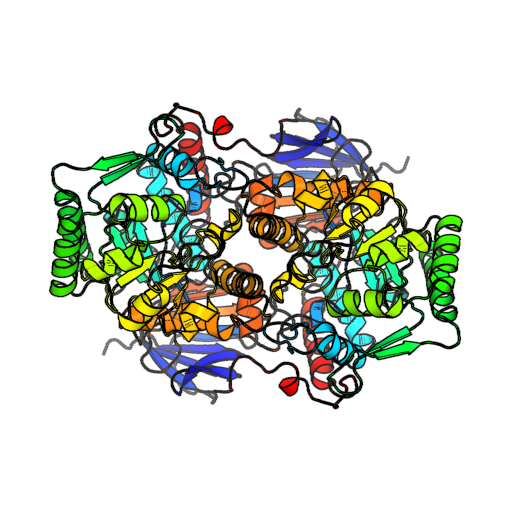.19 223 ALA B N 1
ATOM 5394 C CA . ALA B 1 223 ? -4.59 37.719 11.383 1 98.19 223 ALA B CA 1
ATOM 5395 C C . ALA B 1 223 ? -3.426 36.781 11.617 1 98.19 223 ALA B C 1
ATOM 5397 O O . ALA B 1 223 ? -2.877 36.719 12.719 1 98.19 223 ALA B O 1
ATOM 5398 N N . ALA B 1 224 ? -3.127 35.969 10.617 1 97.88 224 ALA B N 1
ATOM 5399 C CA . ALA B 1 224 ? -2.023 35.031 10.703 1 97.88 224 ALA B CA 1
ATOM 5400 C C . ALA B 1 224 ? -0.704 35.75 10.977 1 97.88 224 ALA B C 1
ATOM 5402 O O . ALA B 1 224 ? 0.094 35.281 11.805 1 97.88 224 ALA B O 1
ATOM 5403 N N . ALA B 1 225 ? -0.448 36.812 10.258 1 97.19 225 ALA B N 1
ATOM 5404 C CA . ALA B 1 225 ? 0.773 37.594 10.43 1 97.19 225 ALA B CA 1
ATOM 5405 C C . ALA B 1 225 ? 0.844 38.219 11.836 1 97.19 225 ALA B C 1
ATOM 5407 O O . ALA B 1 225 ? 1.896 38.188 12.477 1 97.19 225 ALA B O 1
ATOM 5408 N N . GLU B 1 226 ? -0.238 38.75 12.25 1 97.19 226 GLU B N 1
ATOM 5409 C CA . GLU B 1 226 ? -0.301 39.406 13.555 1 97.19 226 GLU B CA 1
ATOM 5410 C C . GLU B 1 226 ? -0.043 38.406 14.688 1 97.19 226 GLU B C 1
ATOM 5412 O O . GLU B 1 226 ? 0.596 38.75 15.688 1 97.19 226 GLU B O 1
ATOM 5417 N N . ARG B 1 227 ? -0.471 37.219 14.523 1 95.69 227 ARG B N 1
ATOM 5418 C CA . ARG B 1 227 ? -0.46 36.25 15.617 1 95.69 227 ARG B CA 1
ATOM 5419 C C . ARG B 1 227 ? 0.585 35.156 15.375 1 95.69 227 ARG B C 1
ATOM 5421 O O . ARG B 1 227 ? 0.763 34.281 16.203 1 95.69 227 ARG B O 1
ATOM 5428 N N . ASN B 1 228 ? 1.263 35.25 14.25 1 94.94 228 ASN B N 1
ATOM 5429 C CA . ASN B 1 228 ? 2.262 34.25 13.859 1 94.94 228 ASN B CA 1
ATOM 5430 C C . ASN B 1 228 ? 1.679 32.844 13.836 1 94.94 228 ASN B C 1
ATOM 5432 O O . ASN B 1 228 ? 2.199 31.938 14.492 1 94.94 228 ASN B O 1
ATOM 5436 N N . LEU B 1 229 ? 0.599 32.688 13.141 1 96.75 229 LEU B N 1
ATOM 5437 C CA . LEU B 1 229 ? -0.086 31.406 13.008 1 96.75 229 LEU B CA 1
ATOM 5438 C C . LEU B 1 229 ? 0.162 30.797 11.633 1 96.75 229 LEU B C 1
ATOM 5440 O O . LEU B 1 229 ? 0.205 31.516 10.633 1 96.75 229 LEU B O 1
ATOM 5444 N N . PRO B 1 230 ? 0.431 29.469 11.609 1 97.12 230 PRO B N 1
ATOM 5445 C CA . PRO B 1 230 ? 0.409 28.828 10.289 1 97.12 230 PRO B CA 1
ATOM 5446 C C . PRO B 1 230 ? -0.982 28.828 9.664 1 97.12 230 PRO B C 1
ATOM 5448 O O . PRO B 1 230 ? -1.985 28.938 10.367 1 97.12 230 PRO B O 1
ATOM 5451 N N . VAL B 1 231 ? -1.034 28.797 8.359 1 98.12 231 VAL B N 1
ATOM 5452 C CA . VAL B 1 231 ? -2.285 28.797 7.605 1 98.12 231 VAL B CA 1
ATOM 5453 C C . VAL B 1 231 ? -2.273 27.641 6.605 1 98.12 231 VAL B C 1
ATOM 5455 O O . VAL B 1 231 ? -1.235 27.328 6.012 1 98.12 231 VAL B O 1
ATOM 5458 N N . THR B 1 232 ? -3.359 26.922 6.504 1 98.25 232 THR B N 1
ATOM 5459 C CA . THR B 1 232 ? -3.514 25.891 5.48 1 98.25 232 THR B CA 1
ATOM 5460 C C . THR B 1 232 ? -4.812 26.094 4.707 1 98.25 232 THR B C 1
ATOM 5462 O O . THR B 1 232 ? -5.77 26.672 5.223 1 98.25 232 THR B O 1
ATOM 5465 N N . LEU B 1 233 ? -4.77 25.75 3.475 1 97.25 233 LEU B N 1
ATOM 5466 C CA . LEU B 1 233 ? -5.879 25.891 2.539 1 97.25 233 LEU B CA 1
ATOM 5467 C C . LEU B 1 233 ? -5.883 24.734 1.541 1 97.25 233 LEU B C 1
ATOM 5469 O O . LEU B 1 233 ? -4.836 24.359 1.007 1 97.25 233 LEU B O 1
ATOM 5473 N N . HIS B 1 234 ? -7.09 24.016 1.355 1 98.19 234 HIS B N 1
ATOM 5474 C CA . HIS B 1 234 ? -7.207 23.047 0.274 1 98.19 234 HIS B CA 1
ATOM 5475 C C . HIS B 1 234 ? -7.145 23.719 -1.089 1 98.19 234 HIS B C 1
ATOM 5477 O O . HIS B 1 234 ? -7.961 24.594 -1.391 1 98.19 234 HIS B O 1
ATOM 5483 N N . VAL B 1 235 ? -6.246 23.281 -1.896 1 98.44 235 VAL B N 1
ATOM 5484 C CA . VAL B 1 235 ? -6.043 23.922 -3.191 1 98.44 235 VAL B CA 1
ATOM 5485 C C . VAL B 1 235 ? -5.77 22.859 -4.258 1 98.44 235 VAL B C 1
ATOM 5487 O O . VAL B 1 235 ? -4.957 21.969 -4.047 1 98.44 235 VAL B O 1
ATOM 5490 N N . ALA B 1 236 ? -6.441 22.969 -5.41 1 97.62 236 ALA B N 1
ATOM 5491 C CA . ALA B 1 236 ? -6.184 22.141 -6.594 1 97.62 236 ALA B CA 1
ATOM 5492 C C . ALA B 1 236 ? -6.316 20.656 -6.27 1 97.62 236 ALA B C 1
ATOM 5494 O O . ALA B 1 236 ? -5.426 19.859 -6.59 1 97.62 236 ALA B O 1
ATOM 5495 N N . GLU B 1 237 ? -7.418 20.297 -5.617 1 96.62 237 GLU B N 1
ATOM 5496 C CA . GLU B 1 237 ? -7.582 18.922 -5.16 1 96.62 237 GLU B CA 1
ATOM 5497 C C . GLU B 1 237 ? -8.555 18.156 -6.055 1 96.62 237 GLU B C 1
ATOM 5499 O O . GLU B 1 237 ? -8.695 16.938 -5.922 1 96.62 237 GLU B O 1
ATOM 5504 N N . ALA B 1 238 ? -9.234 18.906 -6.934 1 95.62 238 ALA B N 1
ATOM 5505 C CA . ALA B 1 238 ? -10.227 18.266 -7.801 1 95.62 238 ALA B CA 1
ATOM 5506 C C . ALA B 1 238 ? -10.305 18.969 -9.148 1 95.62 238 ALA B C 1
ATOM 5508 O O . ALA B 1 238 ? -10.133 20.188 -9.234 1 95.62 238 ALA B O 1
ATOM 5509 N N . VAL B 1 239 ? -10.68 18.203 -10.141 1 95.62 239 VAL B N 1
ATOM 5510 C CA . VAL B 1 239 ? -10.82 18.75 -11.484 1 95.62 239 VAL B CA 1
ATOM 5511 C C . VAL B 1 239 ? -11.945 19.766 -11.516 1 95.62 239 VAL B C 1
ATOM 5513 O O . VAL B 1 239 ? -11.797 20.859 -12.094 1 95.62 239 VAL B O 1
ATOM 5516 N N . PHE B 1 240 ? -13.023 19.469 -10.844 1 93.81 240 PHE B N 1
ATOM 5517 C CA . PHE B 1 240 ? -14.156 20.391 -10.883 1 93.81 240 PHE B CA 1
ATOM 5518 C C . PHE B 1 240 ? -13.836 21.672 -10.141 1 93.81 240 PHE B C 1
ATOM 5520 O O . PHE B 1 240 ? -14.336 22.75 -10.492 1 93.81 240 PHE B O 1
ATOM 5527 N N . GLU B 1 241 ? -13.008 21.594 -9.109 1 95.38 241 GLU B N 1
ATOM 5528 C CA . GLU B 1 241 ? -12.531 22.781 -8.422 1 95.38 241 GLU B CA 1
ATOM 5529 C C . GLU B 1 241 ? -11.727 23.672 -9.367 1 95.38 241 GLU B C 1
ATOM 5531 O O . GLU B 1 241 ? -11.93 24.891 -9.414 1 95.38 241 GLU B O 1
ATOM 5536 N N . PHE B 1 242 ? -10.789 23.047 -10.078 1 96.81 242 PHE B N 1
ATOM 5537 C CA . PHE B 1 242 ? -9.961 23.766 -11.039 1 96.81 242 PHE B CA 1
ATOM 5538 C C . PHE B 1 242 ? -10.82 24.438 -12.102 1 96.81 242 PHE B C 1
ATOM 5540 O O . PHE B 1 242 ? -10.617 25.609 -12.43 1 96.81 242 PHE B O 1
ATOM 5547 N N . GLN B 1 243 ? -11.789 23.703 -12.594 1 94.81 243 GLN B N 1
ATOM 5548 C CA . GLN B 1 243 ? -12.688 24.234 -13.609 1 94.81 243 GLN B CA 1
ATOM 5549 C C . GLN B 1 243 ? -13.5 25.406 -13.078 1 94.81 243 GLN B C 1
ATOM 5551 O O . GLN B 1 243 ? -13.695 26.406 -13.773 1 94.81 243 GLN B O 1
ATOM 5556 N N . GLU B 1 244 ? -13.945 25.234 -11.867 1 95 244 GLU B N 1
ATOM 5557 C CA . GLU B 1 244 ? -14.695 26.312 -11.234 1 95 244 GLU B CA 1
ATOM 5558 C C . GLU B 1 244 ? -13.867 27.594 -11.156 1 95 244 GLU B C 1
ATOM 5560 O O . GLU B 1 244 ? -14.352 28.672 -11.5 1 95 244 GLU B O 1
ATOM 5565 N N . MET B 1 245 ? -12.672 27.5 -10.727 1 97.12 245 MET B N 1
ATOM 5566 C CA . MET B 1 245 ? -11.805 28.656 -10.57 1 97.12 245 MET B CA 1
ATOM 5567 C C . MET B 1 245 ? -11.477 29.281 -11.93 1 97.12 245 MET B C 1
ATOM 5569 O O . MET B 1 245 ? -11.43 30.5 -12.062 1 97.12 245 MET B O 1
ATOM 5573 N N . LEU B 1 246 ? -11.234 28.422 -12.914 1 96.81 246 LEU B N 1
ATOM 5574 C CA . LEU B 1 246 ? -10.945 28.922 -14.258 1 96.81 246 LEU B CA 1
ATOM 5575 C C . LEU B 1 246 ? -12.141 29.688 -14.812 1 96.81 246 LEU B C 1
ATOM 5577 O O . LEU B 1 246 ? -11.969 30.766 -15.398 1 96.81 246 LEU B O 1
ATOM 5581 N N . GLN B 1 247 ? -13.273 29.141 -14.664 1 96.56 247 GLN B N 1
ATOM 5582 C CA . GLN B 1 247 ? -14.484 29.766 -15.203 1 96.56 247 GLN B CA 1
ATOM 5583 C C . GLN B 1 247 ? -14.789 31.062 -14.484 1 96.56 247 GLN B C 1
ATOM 5585 O O . GLN B 1 247 ? -15.164 32.062 -15.117 1 96.56 247 GLN B O 1
ATOM 5590 N N . ARG B 1 248 ? -14.656 31.047 -13.188 1 96.69 248 ARG B N 1
ATOM 5591 C CA . ARG B 1 248 ? -15.062 32.188 -12.352 1 96.69 248 ARG B CA 1
ATOM 5592 C C . ARG B 1 248 ? -14 33.281 -12.367 1 96.69 248 ARG B C 1
ATOM 5594 O O . ARG B 1 248 ? -14.328 34.469 -12.375 1 96.69 248 ARG B O 1
ATOM 5601 N N . GLU B 1 249 ? -12.758 32.906 -12.391 1 97 249 GLU B N 1
ATOM 5602 C CA . GLU B 1 249 ? -11.695 33.875 -12.156 1 97 249 GLU B CA 1
ATOM 5603 C C . GLU B 1 249 ? -10.789 34 -13.375 1 97 249 GLU B C 1
ATOM 5605 O O . GLU B 1 249 ? -9.969 34.906 -13.445 1 97 249 GLU B O 1
ATOM 5610 N N . GLY B 1 250 ? -10.828 33.125 -14.32 1 96.38 250 GLY B N 1
ATOM 5611 C CA . GLY B 1 250 ? -9.984 33.125 -15.508 1 96.38 250 GLY B CA 1
ATOM 5612 C C . GLY B 1 250 ? -8.555 32.719 -15.227 1 96.38 250 GLY B C 1
ATOM 5613 O O . GLY B 1 250 ? -7.645 33.031 -16 1 96.38 250 GLY B O 1
ATOM 5614 N N . MET B 1 251 ? -8.375 32.062 -14.055 1 96.19 251 MET B N 1
ATOM 5615 C CA . MET B 1 251 ? -7.051 31.656 -13.594 1 96.19 251 MET B CA 1
ATOM 5616 C C . MET B 1 251 ? -7.125 30.328 -12.859 1 96.19 251 MET B C 1
ATOM 5618 O O . MET B 1 251 ? -8.188 29.938 -12.367 1 96.19 251 MET B O 1
ATOM 5622 N N . SER B 1 252 ? -5.922 29.578 -12.852 1 97.75 252 SER B N 1
ATOM 5623 C CA . SER B 1 252 ? -5.84 28.406 -11.984 1 97.75 252 SER B CA 1
ATOM 5624 C C . SER B 1 252 ? -5.965 28.797 -10.516 1 97.75 252 SER B C 1
ATOM 5626 O O . SER B 1 252 ? -5.793 29.969 -10.164 1 97.75 252 SER B O 1
ATOM 5628 N N . PRO B 1 253 ? -6.242 27.812 -9.633 1 98.38 253 PRO B N 1
ATOM 5629 C CA . PRO B 1 253 ? -6.305 28.109 -8.203 1 98.38 253 PRO B CA 1
ATOM 5630 C C . PRO B 1 253 ? -5.02 28.75 -7.68 1 98.38 253 PRO B C 1
ATOM 5632 O O . PRO B 1 253 ? -5.078 29.703 -6.902 1 98.38 253 PRO B O 1
ATOM 5635 N N . VAL B 1 254 ? -3.869 28.297 -8.07 1 98.5 254 VAL B N 1
ATOM 5636 C CA . VAL B 1 254 ? -2.58 28.781 -7.598 1 98.5 254 VAL B CA 1
ATOM 5637 C C . VAL B 1 254 ? -2.336 30.203 -8.133 1 98.5 254 VAL B C 1
ATOM 5639 O O . VAL B 1 254 ? -1.904 31.078 -7.391 1 98.5 254 VAL B O 1
ATOM 5642 N N . GLU B 1 255 ? -2.623 30.391 -9.445 1 98.25 255 GLU B N 1
ATOM 5643 C CA . GLU B 1 255 ? -2.508 31.719 -10.031 1 98.25 255 GLU B CA 1
ATOM 5644 C C . GLU B 1 255 ? -3.387 32.719 -9.289 1 98.25 255 GLU B C 1
ATOM 5646 O O . GLU B 1 255 ? -2.963 33.844 -9.023 1 98.25 255 GLU B O 1
ATOM 5651 N N . TRP B 1 256 ? -4.566 32.281 -9.039 1 98.56 256 TRP B N 1
ATOM 5652 C CA . TRP B 1 256 ? -5.512 33.156 -8.359 1 98.56 256 TRP B CA 1
ATOM 5653 C C . TRP B 1 256 ? -5.008 33.562 -6.973 1 98.56 256 TRP B C 1
ATOM 5655 O O . TRP B 1 256 ? -5.055 34.719 -6.586 1 98.56 256 TRP B O 1
ATOM 5665 N N . LEU B 1 257 ? -4.531 32.625 -6.223 1 98.75 257 LEU B N 1
ATOM 5666 C CA . LEU B 1 257 ? -3.992 32.906 -4.895 1 98.75 257 LEU B CA 1
ATOM 5667 C C . LEU B 1 257 ? -2.816 33.875 -4.977 1 98.75 257 LEU B C 1
ATOM 5669 O O . LEU B 1 257 ? -2.635 34.719 -4.094 1 98.75 257 LEU B O 1
ATOM 5673 N N . GLU B 1 258 ? -1.986 33.688 -5.988 1 98.5 258 GLU B N 1
ATOM 5674 C CA . GLU B 1 258 ? -0.888 34.625 -6.191 1 98.5 258 GLU B CA 1
ATOM 5675 C C . GLU B 1 258 ? -1.404 36.062 -6.355 1 98.5 258 GLU B C 1
ATOM 5677 O O . GLU B 1 258 ? -0.87 36.969 -5.75 1 98.5 258 GLU B O 1
ATOM 5682 N N . THR B 1 259 ? -2.438 36.25 -7.18 1 98 259 THR B N 1
ATOM 5683 C CA . THR B 1 259 ? -3.008 37.562 -7.426 1 98 259 THR B CA 1
ATOM 5684 C C . THR B 1 259 ? -3.582 38.156 -6.141 1 98 259 THR B C 1
ATOM 5686 O O . THR B 1 259 ? -3.629 39.375 -5.977 1 98 259 THR B O 1
ATOM 5689 N N . GLN B 1 260 ? -4.02 37.312 -5.227 1 98.25 260 GLN B N 1
ATOM 5690 C CA . GLN B 1 260 ? -4.582 37.75 -3.957 1 98.25 260 GLN B CA 1
ATOM 5691 C C . GLN B 1 260 ? -3.488 37.969 -2.918 1 98.25 260 GLN B C 1
ATOM 5693 O O . GLN B 1 260 ? -3.777 38.281 -1.757 1 98.25 260 GLN B O 1
ATOM 5698 N N . ASP B 1 261 ? -2.24 37.75 -3.293 1 98.06 261 ASP B N 1
ATOM 5699 C CA . ASP B 1 261 ? -1.108 37.844 -2.373 1 98.06 261 ASP B CA 1
ATOM 5700 C C . ASP B 1 261 ? -1.275 36.875 -1.207 1 98.06 261 ASP B C 1
ATOM 5702 O O . ASP B 1 261 ? -1.073 37.25 -0.049 1 98.06 261 ASP B O 1
ATOM 5706 N N . PHE B 1 262 ? -1.687 35.688 -1.483 1 98.62 262 PHE B N 1
ATOM 5707 C CA . PHE B 1 262 ? -1.985 34.719 -0.452 1 98.62 262 PHE B CA 1
ATOM 5708 C C . PHE B 1 262 ? -1.049 33.5 -0.56 1 98.62 262 PHE B C 1
ATOM 5710 O O . PHE B 1 262 ? -1.43 32.375 -0.226 1 98.62 262 PHE B O 1
ATOM 5717 N N . LEU B 1 263 ? 0.061 33.625 -1.146 1 98.44 263 LEU B N 1
ATOM 5718 C CA . LEU B 1 263 ? 1.128 32.625 -1.173 1 98.44 263 LEU B CA 1
ATOM 5719 C C . LEU B 1 263 ? 2.373 33.156 -0.459 1 98.44 263 LEU B C 1
ATOM 5721 O O . LEU B 1 263 ? 2.908 34.188 -0.818 1 98.44 263 LEU B O 1
ATOM 5725 N N . TRP B 1 264 ? 2.793 32.469 0.589 1 96.62 264 TRP B N 1
ATOM 5726 C CA . TRP B 1 264 ? 3.988 32.812 1.351 1 96.62 264 TRP B CA 1
ATOM 5727 C C . TRP B 1 264 ? 4.547 31.594 2.076 1 96.62 264 TRP B C 1
ATOM 5729 O O . TRP B 1 264 ? 3.9 30.547 2.121 1 96.62 264 TRP B O 1
ATOM 5739 N N . PRO B 1 265 ? 5.781 31.469 2.641 1 94.56 265 PRO B N 1
ATOM 5740 C CA . PRO B 1 265 ? 6.422 30.297 3.248 1 94.56 265 PRO B CA 1
ATOM 5741 C C . PRO B 1 265 ? 5.625 29.734 4.422 1 94.56 265 PRO B C 1
ATOM 5743 O O . PRO B 1 265 ? 5.738 28.547 4.73 1 94.56 265 PRO B O 1
ATOM 5746 N N . GLY B 1 266 ? 4.742 30.422 5.004 1 93.06 266 GLY B N 1
ATOM 5747 C CA . GLY B 1 266 ? 3.953 29.969 6.133 1 93.06 266 GLY B CA 1
ATOM 5748 C C . GLY B 1 266 ? 2.631 29.344 5.719 1 93.06 266 GLY B C 1
ATOM 5749 O O . GLY B 1 266 ? 1.908 28.797 6.555 1 93.06 266 GLY B O 1
ATOM 5750 N N . LEU B 1 267 ? 2.354 29.328 4.434 1 97.31 267 LEU B N 1
ATOM 5751 C CA . LEU B 1 267 ? 1.119 28.766 3.912 1 97.31 267 LEU B CA 1
ATOM 5752 C C . LEU B 1 267 ? 1.347 27.328 3.43 1 97.31 267 LEU B C 1
ATOM 5754 O O . LEU B 1 267 ? 2.297 27.062 2.689 1 97.31 267 LEU B O 1
ATOM 5758 N N . ILE B 1 268 ? 0.516 26.406 3.906 1 98.06 268 ILE B N 1
ATOM 5759 C CA . ILE B 1 268 ? 0.54 25.016 3.463 1 98.06 268 ILE B CA 1
ATOM 5760 C C . ILE B 1 268 ? -0.68 24.734 2.588 1 98.06 268 ILE B C 1
ATOM 5762 O O . ILE B 1 268 ? -1.819 24.844 3.047 1 98.06 268 ILE B O 1
ATOM 5766 N N . LEU B 1 269 ? -0.441 24.438 1.333 1 98.5 269 LEU B N 1
ATOM 5767 C CA . LEU B 1 269 ? -1.528 24.031 0.446 1 98.5 269 LEU B CA 1
ATOM 5768 C C . LEU B 1 269 ? -1.812 22.547 0.57 1 98.5 269 LEU B C 1
ATOM 5770 O O . LEU B 1 269 ? -0.95 21.719 0.262 1 98.5 269 LEU B O 1
ATOM 5774 N N . GLY B 1 270 ? -3.035 22.281 1.062 1 98.19 270 GLY B N 1
ATOM 5775 C CA . GLY B 1 270 ? -3.447 20.875 1.045 1 98.19 270 GLY B CA 1
ATOM 5776 C C . GLY B 1 270 ? -3.604 20.328 -0.357 1 98.19 270 GLY B C 1
ATOM 5777 O O . GLY B 1 270 ? -4.418 20.812 -1.141 1 98.19 270 GLY B O 1
ATOM 5778 N N . HIS B 1 271 ? -2.789 19.328 -0.783 1 97.75 271 HIS B N 1
ATOM 5779 C CA . HIS B 1 271 ? -2.9 18.453 -1.946 1 97.75 271 HIS B CA 1
ATOM 5780 C C . HIS B 1 271 ? -2.115 19 -3.129 1 97.75 271 HIS B C 1
ATOM 5782 O O . HIS B 1 271 ? -1.052 18.484 -3.475 1 97.75 271 HIS B O 1
ATOM 5788 N N . GLY B 1 272 ? -2.609 20.188 -3.752 1 97.5 272 GLY B N 1
ATOM 5789 C CA . GLY B 1 272 ? -1.876 20.766 -4.871 1 97.5 272 GLY B CA 1
ATOM 5790 C C . GLY B 1 272 ? -1.7 19.797 -6.023 1 97.5 272 GLY B C 1
ATOM 5791 O O . GLY B 1 272 ? -0.629 19.734 -6.629 1 97.5 272 GLY B O 1
ATOM 5792 N N . ILE B 1 273 ? -2.707 18.984 -6.371 1 97.88 273 ILE B N 1
ATOM 5793 C CA . ILE B 1 273 ? -2.602 17.906 -7.348 1 97.88 273 ILE B CA 1
ATOM 5794 C C . ILE B 1 273 ? -2.781 18.469 -8.758 1 97.88 273 ILE B C 1
ATOM 5796 O O . ILE B 1 273 ? -1.961 18.219 -9.641 1 97.88 273 ILE B O 1
ATOM 5800 N N . PHE B 1 274 ? -3.848 19.219 -8.977 1 97.38 274 PHE B N 1
ATOM 5801 C CA . PHE B 1 274 ? -4.23 19.703 -10.297 1 97.38 274 PHE B CA 1
ATOM 5802 C C . PHE B 1 274 ? -3.672 21.094 -10.547 1 97.38 274 PHE B C 1
ATOM 5804 O O . PHE B 1 274 ? -4.355 22.094 -10.312 1 97.38 274 PHE B O 1
ATOM 5811 N N . THR B 1 275 ? -2.477 21.109 -11.055 1 96.81 275 THR B N 1
ATOM 5812 C CA . THR B 1 275 ? -1.783 22.344 -11.398 1 96.81 275 THR B CA 1
ATOM 5813 C C . THR B 1 275 ? -1.728 22.531 -12.914 1 96.81 275 THR B C 1
ATOM 5815 O O . THR B 1 275 ? -1.96 21.578 -13.672 1 96.81 275 THR B O 1
ATOM 5818 N N . SER B 1 276 ? -1.471 23.781 -13.328 1 95.5 276 SER B N 1
ATOM 5819 C CA . SER B 1 276 ? -1.309 24.016 -14.766 1 95.5 276 SER B CA 1
ATOM 5820 C C . SER B 1 276 ? -0.311 23.031 -15.367 1 95.5 276 SER B C 1
ATOM 5822 O O . SER B 1 276 ? 0.707 22.703 -14.75 1 95.5 276 SER B O 1
ATOM 5824 N N . GLY B 1 277 ? -0.7 22.484 -16.531 1 92.25 277 GLY B N 1
ATOM 5825 C CA . GLY B 1 277 ? 0.147 21.516 -17.219 1 92.25 277 GLY B CA 1
ATOM 5826 C C . GLY B 1 277 ? -0.178 20.078 -16.875 1 92.25 277 GLY B C 1
ATOM 5827 O O . GLY B 1 277 ? 0.302 19.156 -17.516 1 92.25 277 GLY B O 1
ATOM 5828 N N . ASN B 1 278 ? -0.96 19.875 -15.805 1 94.62 278 ASN B N 1
ATOM 5829 C CA . ASN B 1 278 ? -1.378 18.531 -15.422 1 94.62 278 ASN B CA 1
ATOM 5830 C C . ASN B 1 278 ? -2.188 17.859 -16.531 1 94.62 278 ASN B C 1
ATOM 5832 O O . ASN B 1 278 ? -3.021 18.5 -17.172 1 94.62 278 ASN B O 1
ATOM 5836 N N . SER B 1 279 ? -1.983 16.594 -16.75 1 93.69 279 SER B N 1
ATOM 5837 C CA . SER B 1 279 ? -2.559 15.867 -17.875 1 93.69 279 SER B CA 1
ATOM 5838 C C . SER B 1 279 ? -4.062 15.688 -17.719 1 93.69 279 SER B C 1
ATOM 5840 O O . SER B 1 279 ? -4.777 15.43 -18.688 1 93.69 279 SER B O 1
ATOM 5842 N N . TRP B 1 280 ? -4.605 15.828 -16.531 1 92.44 280 TRP B N 1
ATOM 5843 C CA . TRP B 1 280 ? -6.039 15.711 -16.297 1 92.44 280 TRP B CA 1
ATOM 5844 C C . TRP B 1 280 ? -6.777 16.953 -16.781 1 92.44 280 TRP B C 1
ATOM 5846 O O . TRP B 1 280 ? -7.945 16.875 -17.172 1 92.44 280 TRP B O 1
ATOM 5856 N N . ILE B 1 281 ? -6.074 18.047 -16.734 1 93 281 ILE B N 1
ATOM 5857 C CA . ILE B 1 281 ? -6.742 19.328 -16.953 1 93 281 ILE B CA 1
ATOM 5858 C C . ILE B 1 281 ? -6.355 19.875 -18.312 1 93 281 ILE B C 1
ATOM 5860 O O . ILE B 1 281 ? -7.102 20.672 -18.906 1 93 281 ILE B O 1
ATOM 5864 N N . ASP B 1 282 ? -5.172 19.609 -18.812 1 91.75 282 ASP B N 1
ATOM 5865 C CA . ASP B 1 282 ? -4.664 20.078 -20.094 1 91.75 282 ASP B CA 1
ATOM 5866 C C . ASP B 1 282 ? -4.801 21.594 -20.203 1 91.75 282 ASP B C 1
ATOM 5868 O O . ASP B 1 282 ? -5.359 22.094 -21.188 1 91.75 282 ASP B O 1
ATOM 5872 N N . TYR B 1 283 ? -4.457 22.266 -19.141 1 94.94 283 TYR B N 1
ATOM 5873 C CA . TYR B 1 283 ? -4.398 23.719 -19.062 1 94.94 283 TYR B CA 1
ATOM 5874 C C . TYR B 1 283 ? -2.963 24.203 -18.906 1 94.94 283 TYR B C 1
ATOM 5876 O O . TYR B 1 283 ? -2.307 23.891 -17.906 1 94.94 283 TYR B O 1
ATOM 5884 N N . PRO B 1 284 ? -2.479 24.891 -19.891 1 93.19 284 PRO B N 1
ATOM 5885 C CA . PRO B 1 284 ? -1.06 25.25 -19.828 1 93.19 284 PRO B CA 1
ATOM 5886 C C . PRO B 1 284 ? -0.756 26.234 -18.703 1 93.19 284 PRO B C 1
ATOM 5888 O O . PRO B 1 284 ? 0.274 26.109 -18.031 1 93.19 284 PRO B O 1
ATOM 5891 N N . GLY B 1 285 ? -1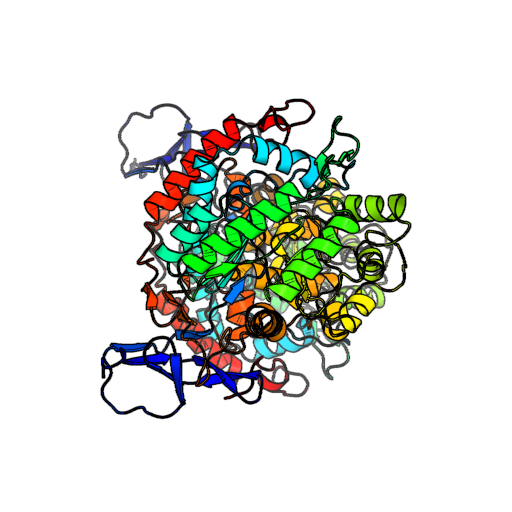.634 27.234 -18.484 1 93.38 285 GLY B N 1
ATOM 5892 C CA . GLY B 1 285 ? -1.485 28.25 -17.453 1 93.38 285 GLY B CA 1
ATOM 5893 C C . GLY B 1 285 ? -0.119 28.906 -17.453 1 93.38 285 GLY B C 1
ATOM 5894 O O . GLY B 1 285 ? 0.552 28.953 -18.484 1 93.38 285 GLY B O 1
ATOM 5895 N N . ARG B 1 286 ? 0.302 29.547 -16.328 1 92.06 286 ARG B N 1
ATOM 5896 C CA . ARG B 1 286 ? 1.549 30.297 -16.203 1 92.06 286 ARG B CA 1
ATOM 5897 C C . ARG B 1 286 ? 2.602 29.484 -15.461 1 92.06 286 ARG B C 1
ATOM 5899 O O . ARG B 1 286 ? 3.701 29.969 -15.195 1 92.06 286 ARG B O 1
ATOM 5906 N N . GLY B 1 287 ? 2.285 28.266 -15.133 1 95.94 287 GLY B N 1
ATOM 5907 C CA . GLY B 1 287 ? 3.219 27.422 -14.391 1 95.94 287 GLY B CA 1
ATOM 5908 C C . GLY B 1 287 ? 3.004 27.469 -12.891 1 95.94 287 GLY B C 1
ATOM 5909 O O . GLY B 1 287 ? 3.809 28.047 -12.164 1 95.94 287 GLY B O 1
ATOM 5910 N N . ASP B 1 288 ? 2.016 26.812 -12.406 1 98 288 ASP B N 1
ATOM 5911 C CA . ASP B 1 288 ? 1.605 26.797 -11 1 98 288 ASP B CA 1
ATOM 5912 C C . ASP B 1 288 ? 2.744 26.328 -10.102 1 98 288 ASP B C 1
ATOM 5914 O O . ASP B 1 288 ? 2.943 26.875 -9.008 1 98 288 ASP B O 1
ATOM 5918 N N . ILE B 1 289 ? 3.523 25.375 -10.484 1 97.88 289 ILE B N 1
ATOM 5919 C CA . ILE B 1 289 ? 4.613 24.828 -9.68 1 97.88 289 ILE B CA 1
ATOM 5920 C C . ILE B 1 289 ? 5.707 25.891 -9.516 1 97.88 289 ILE B C 1
ATOM 5922 O O . ILE B 1 289 ? 6.258 26.047 -8.422 1 97.88 289 ILE B O 1
ATOM 5926 N N . ASP B 1 290 ? 6 26.625 -10.586 1 97.81 290 ASP B N 1
ATOM 5927 C CA . ASP B 1 290 ? 6.984 27.703 -10.523 1 97.81 290 ASP B CA 1
ATOM 5928 C C . ASP B 1 290 ? 6.523 28.812 -9.578 1 97.81 290 ASP B C 1
ATOM 5930 O O . ASP B 1 290 ? 7.332 29.391 -8.852 1 97.81 290 ASP B O 1
ATOM 5934 N N . ILE B 1 291 ? 5.27 29.094 -9.656 1 98.38 291 ILE B N 1
ATOM 5935 C CA . ILE B 1 291 ? 4.699 30.094 -8.766 1 98.38 291 ILE B CA 1
ATOM 5936 C C . ILE B 1 291 ? 4.887 29.656 -7.312 1 98.38 291 ILE B C 1
ATOM 5938 O O . ILE B 1 291 ? 5.309 30.453 -6.469 1 98.38 291 ILE B O 1
ATOM 5942 N N . LEU B 1 292 ? 4.586 28.406 -7.004 1 98.31 292 LEU B N 1
ATOM 5943 C CA . LEU B 1 292 ? 4.742 27.875 -5.656 1 98.31 292 LEU B CA 1
ATOM 5944 C C . LEU B 1 292 ? 6.195 27.969 -5.203 1 98.31 292 LEU B C 1
ATOM 5946 O O . LEU B 1 292 ? 6.477 28.359 -4.07 1 98.31 292 LEU B O 1
ATOM 5950 N N . ALA B 1 293 ? 7.109 27.594 -6.082 1 98.06 293 ALA B N 1
ATOM 5951 C CA . ALA B 1 293 ? 8.531 27.641 -5.762 1 98.06 293 ALA B CA 1
ATOM 5952 C C . ALA B 1 293 ? 8.977 29.062 -5.434 1 98.06 293 ALA B C 1
ATOM 5954 O O . ALA B 1 293 ? 9.695 29.281 -4.457 1 98.06 293 ALA B O 1
ATOM 5955 N N . ARG B 1 294 ? 8.555 29.969 -6.227 1 98.06 294 ARG B N 1
ATOM 5956 C CA . ARG B 1 294 ? 8.961 31.359 -6.09 1 98.06 294 ARG B CA 1
ATOM 5957 C C . ARG B 1 294 ? 8.391 31.969 -4.82 1 98.06 294 ARG B C 1
ATOM 5959 O O . ARG B 1 294 ? 9.062 32.75 -4.145 1 98.06 294 ARG B O 1
ATOM 5966 N N . THR B 1 295 ? 7.176 31.688 -4.488 1 98 295 THR B N 1
ATOM 5967 C CA . THR B 1 295 ? 6.48 32.344 -3.379 1 98 295 THR B CA 1
ATOM 5968 C C . THR B 1 295 ? 6.797 31.625 -2.062 1 98 295 THR B C 1
ATOM 5970 O O . THR B 1 295 ? 6.582 32.188 -0.985 1 98 295 THR B O 1
ATOM 5973 N N . GLY B 1 296 ? 7.156 30.359 -2.146 1 97.38 296 GLY B N 1
ATOM 5974 C CA . GLY B 1 296 ? 7.621 29.625 -0.976 1 97.38 296 GLY B CA 1
ATOM 5975 C C . GLY B 1 296 ? 6.516 28.875 -0.26 1 97.38 296 GLY B C 1
ATOM 5976 O O . GLY B 1 296 ? 6.754 28.25 0.77 1 97.38 296 GLY B O 1
ATOM 5977 N N . ALA B 1 297 ? 5.297 28.953 -0.77 1 97.81 297 ALA B N 1
ATOM 5978 C CA . ALA B 1 297 ? 4.223 28.156 -0.183 1 97.81 297 ALA B CA 1
ATOM 5979 C C . ALA B 1 297 ? 4.539 26.672 -0.26 1 97.81 297 ALA B C 1
ATOM 5981 O O . ALA B 1 297 ? 5.172 26.203 -1.214 1 97.81 297 ALA B O 1
ATOM 5982 N N . SER B 1 298 ? 4.137 25.922 0.79 1 98.38 298 SER B N 1
ATOM 5983 C CA . SER B 1 298 ? 4.406 24.484 0.867 1 98.38 298 SER B CA 1
ATOM 5984 C C . SER B 1 298 ? 3.188 23.672 0.447 1 98.38 298 SER B C 1
ATOM 5986 O O . SER B 1 298 ? 2.072 24.188 0.39 1 98.38 298 SER B O 1
ATOM 5988 N N . VAL B 1 299 ? 3.447 22.422 0.079 1 98.62 299 VAL B N 1
ATOM 5989 C CA . VAL B 1 299 ? 2.385 21.516 -0.331 1 98.62 299 VAL B CA 1
ATOM 5990 C C . VAL B 1 299 ? 2.334 20.328 0.619 1 98.62 299 VAL B C 1
ATOM 5992 O O . VAL B 1 299 ? 3.375 19.766 0.993 1 98.62 299 VAL B O 1
ATOM 5995 N N . ALA B 1 300 ? 1.187 19.969 1.127 1 98.62 300 ALA B N 1
ATOM 5996 C CA . ALA B 1 300 ? 0.946 18.703 1.843 1 98.62 300 ALA B CA 1
ATOM 5997 C C . ALA B 1 300 ? 0.381 17.641 0.909 1 98.62 300 ALA B C 1
ATOM 5999 O O . ALA B 1 300 ? -0.812 17.656 0.595 1 98.62 300 ALA B O 1
ATOM 6000 N N . HIS B 1 301 ? 1.243 16.75 0.49 1 98.56 301 HIS B N 1
ATOM 6001 C CA . HIS B 1 301 ? 0.901 15.688 -0.448 1 98.56 301 HIS B CA 1
ATOM 6002 C C . HIS B 1 301 ? 0.246 14.508 0.267 1 98.56 301 HIS B C 1
ATOM 6004 O O . HIS B 1 301 ? 0.852 13.898 1.151 1 98.56 301 HIS B O 1
ATOM 6010 N N . CYS B 1 302 ? -0.992 14.234 -0.015 1 98.25 302 CYS B N 1
ATOM 6011 C CA . CYS B 1 302 ? -1.762 13.141 0.57 1 98.25 302 CYS B CA 1
ATOM 6012 C C . CYS B 1 302 ? -2.053 12.062 -0.466 1 98.25 302 CYS B C 1
ATOM 6014 O O . CYS B 1 302 ? -3.205 11.875 -0.866 1 98.25 302 CYS B O 1
ATOM 6016 N N . ALA B 1 303 ? -1.067 11.273 -0.78 1 97.88 303 ALA B N 1
ATOM 6017 C CA . ALA B 1 303 ? -1.04 10.414 -1.963 1 97.88 303 ALA B CA 1
ATOM 6018 C C . ALA B 1 303 ? -2.09 9.312 -1.864 1 97.88 303 ALA B C 1
ATOM 6020 O O . ALA B 1 303 ? -2.811 9.047 -2.828 1 97.88 303 ALA B O 1
ATOM 6021 N N . TRP B 1 304 ? -2.264 8.68 -0.723 1 97 304 TRP B N 1
ATOM 6022 C CA . TRP B 1 304 ? -3.115 7.504 -0.585 1 97 304 TRP B CA 1
ATOM 6023 C C . TRP B 1 304 ? -4.578 7.863 -0.81 1 97 304 TRP B C 1
ATOM 6025 O O . TRP B 1 304 ? -5.293 7.156 -1.527 1 97 304 TRP B O 1
ATOM 6035 N N . VAL B 1 305 ? -5.027 8.914 -0.275 1 96.12 305 VAL B N 1
ATOM 6036 C CA . VAL B 1 305 ? -6.445 9.25 -0.234 1 96.12 305 VAL B CA 1
ATOM 6037 C C . VAL B 1 305 ? -6.953 9.531 -1.648 1 96.12 305 VAL B C 1
ATOM 6039 O O . VAL B 1 305 ? -8.102 9.227 -1.972 1 96.12 305 VAL B O 1
ATOM 6042 N N . PHE B 1 306 ? -6.137 10.016 -2.479 1 96.44 306 PHE B N 1
ATOM 6043 C CA . PHE B 1 306 ? -6.527 10.32 -3.85 1 96.44 306 PHE B CA 1
ATOM 6044 C C . PHE B 1 306 ? -6.305 9.109 -4.754 1 96.44 306 PHE B C 1
ATOM 6046 O O . PHE B 1 306 ? -7.117 8.836 -5.641 1 96.44 306 PHE B O 1
ATOM 6053 N N . ALA B 1 307 ? -5.266 8.383 -4.422 1 96.5 307 ALA B N 1
ATOM 6054 C CA . ALA B 1 307 ? -4.949 7.227 -5.254 1 96.5 307 ALA B CA 1
ATOM 6055 C C . ALA B 1 307 ? -6.039 6.164 -5.152 1 96.5 307 ALA B C 1
ATOM 6057 O O . ALA B 1 307 ? -6.328 5.469 -6.129 1 96.5 307 ALA B O 1
ATOM 6058 N N . ARG B 1 308 ? -6.598 5.977 -3.979 1 95.38 308 ARG B N 1
ATOM 6059 C CA . ARG B 1 308 ? -7.633 4.961 -3.811 1 95.38 308 ARG B CA 1
ATOM 6060 C C . ARG B 1 308 ? -8.883 5.316 -4.609 1 95.38 308 ARG B C 1
ATOM 6062 O O . ARG B 1 308 ? -9.789 4.492 -4.75 1 95.38 308 ARG B O 1
ATOM 6069 N N . ARG B 1 309 ? -8.852 6.551 -5.242 1 94.62 309 ARG B N 1
ATOM 6070 C CA . ARG B 1 309 ? -9.922 6.977 -6.137 1 94.62 309 ARG B CA 1
ATOM 6071 C C . ARG B 1 309 ? -9.398 7.188 -7.555 1 94.62 309 ARG B C 1
ATOM 6073 O O . ARG B 1 309 ? -10.086 7.762 -8.398 1 94.62 309 ARG B O 1
ATOM 6080 N N . GLY B 1 310 ? -8.195 6.852 -7.82 1 95.69 310 GLY B N 1
ATOM 6081 C CA . GLY B 1 310 ? -7.641 6.863 -9.164 1 95.69 310 GLY B CA 1
ATOM 6082 C C . GLY B 1 310 ? -6.957 8.172 -9.516 1 95.69 310 GLY B C 1
ATOM 6083 O O . GLY B 1 310 ? -6.637 8.422 -10.68 1 95.69 310 GLY B O 1
ATOM 6084 N N . ILE B 1 311 ? -6.719 9.023 -8.523 1 96.56 311 ILE B N 1
ATOM 6085 C CA . ILE B 1 311 ? -6.137 10.344 -8.742 1 96.56 311 ILE B CA 1
ATOM 6086 C C . ILE B 1 311 ? -4.727 10.391 -8.156 1 96.56 311 ILE B C 1
ATOM 6088 O O . ILE B 1 311 ? -4.5 9.93 -7.031 1 96.56 311 ILE B O 1
ATOM 6092 N N . ILE B 1 312 ? -3.758 10.891 -8.883 1 96.69 312 ILE B N 1
ATOM 6093 C CA . ILE B 1 312 ? -2.418 11.039 -8.32 1 96.69 312 ILE B CA 1
ATOM 6094 C C . ILE B 1 312 ? -1.831 12.383 -8.734 1 96.69 312 ILE B C 1
ATOM 6096 O O . ILE B 1 312 ? -2.236 12.961 -9.742 1 96.69 312 ILE B O 1
ATOM 6100 N N . MET B 1 313 ? -0.937 12.953 -7.953 1 97.31 313 MET B N 1
ATOM 6101 C CA . MET B 1 313 ? -0.121 14.117 -8.281 1 97.31 313 MET B CA 1
ATOM 6102 C C . MET B 1 313 ? 0.851 13.797 -9.414 1 97.31 313 MET B C 1
ATOM 6104 O O . MET B 1 313 ? 1.488 12.742 -9.414 1 97.31 313 MET B O 1
ATOM 6108 N N . GLU B 1 314 ? 0.951 14.719 -10.461 1 93.56 314 GLU B N 1
ATOM 6109 C CA . GLU B 1 314 ? 1.896 14.594 -11.57 1 93.56 314 GLU B CA 1
ATOM 6110 C C . GLU B 1 314 ? 2.998 15.648 -11.477 1 93.56 314 GLU B C 1
ATOM 6112 O O . GLU B 1 314 ? 2.934 16.688 -12.133 1 93.56 314 GLU B O 1
ATOM 6117 N N . SER B 1 315 ? 4.125 15.648 -10.758 1 86.81 315 SER B N 1
ATOM 6118 C CA . SER B 1 315 ? 4.977 14.672 -10.094 1 86.81 315 SER B CA 1
ATOM 6119 C C . SER B 1 315 ? 5.57 15.234 -8.805 1 86.81 315 SER B C 1
ATOM 6121 O O . SER B 1 315 ? 5.996 16.391 -8.766 1 86.81 315 SER B O 1
ATOM 6123 N N . PHE B 1 316 ? 5.57 14.391 -7.691 1 95.94 316 PHE B N 1
ATOM 6124 C CA . PHE B 1 316 ? 6.246 14.75 -6.449 1 95.94 316 PHE B CA 1
ATOM 6125 C C . PHE B 1 316 ? 7.652 15.273 -6.73 1 95.94 316 PHE B C 1
ATOM 6127 O O . PHE B 1 316 ? 8.055 16.297 -6.191 1 95.94 316 PHE B O 1
ATOM 6134 N N . ALA B 1 317 ? 8.352 14.664 -7.66 1 94.88 317 ALA B N 1
ATOM 6135 C CA . ALA B 1 317 ? 9.734 15.023 -7.977 1 94.88 317 ALA B CA 1
ATOM 6136 C C . ALA B 1 317 ? 9.797 16.375 -8.688 1 94.88 317 ALA B C 1
ATOM 6138 O O . ALA B 1 317 ? 10.711 17.172 -8.445 1 94.88 317 ALA B O 1
ATOM 6139 N N . ARG B 1 318 ? 8.867 16.609 -9.547 1 95.44 318 ARG B N 1
ATOM 6140 C CA . ARG B 1 318 ? 8.836 17.875 -10.266 1 95.44 318 ARG B CA 1
ATOM 6141 C C . ARG B 1 318 ? 8.68 19.047 -9.305 1 95.44 318 ARG B C 1
ATOM 6143 O O . ARG B 1 318 ? 9.336 20.078 -9.461 1 95.44 318 ARG B O 1
ATOM 6150 N N . TYR B 1 319 ? 7.77 18.922 -8.305 1 98 319 TYR B N 1
ATOM 6151 C CA . TYR B 1 319 ? 7.594 19.938 -7.281 1 98 319 TYR B CA 1
ATOM 6152 C C . TYR B 1 319 ? 8.891 20.172 -6.516 1 98 319 TYR B C 1
ATOM 6154 O O . TYR B 1 319 ? 9.344 21.312 -6.379 1 98 319 TYR B O 1
ATOM 6162 N N . ARG B 1 320 ? 9.445 19.078 -6.078 1 97 320 ARG B N 1
ATOM 6163 C CA . ARG B 1 320 ? 10.664 19.141 -5.277 1 97 320 ARG B CA 1
ATOM 6164 C C . ARG B 1 320 ? 11.805 19.781 -6.066 1 97 320 ARG B C 1
ATOM 6166 O O . ARG B 1 320 ? 12.508 20.656 -5.551 1 97 320 ARG B O 1
ATOM 6173 N N . ASP B 1 321 ? 12 19.375 -7.309 1 96.69 321 ASP B N 1
ATOM 6174 C CA . ASP B 1 321 ? 13.094 19.859 -8.141 1 96.69 321 ASP B CA 1
ATOM 6175 C C . ASP B 1 321 ? 12.93 21.344 -8.469 1 96.69 321 ASP B C 1
ATOM 6177 O O . ASP B 1 321 ? 13.922 22.047 -8.68 1 96.69 321 ASP B O 1
ATOM 6181 N N . ALA B 1 322 ? 11.688 21.781 -8.508 1 97.56 322 ALA B N 1
ATOM 6182 C CA . ALA B 1 322 ? 11.414 23.188 -8.734 1 97.56 322 ALA B CA 1
ATOM 6183 C C . ALA B 1 322 ? 11.703 24.016 -7.488 1 97.56 322 ALA B C 1
ATOM 6185 O O . ALA B 1 322 ? 11.805 25.25 -7.555 1 97.56 322 ALA B O 1
ATOM 6186 N N . GLY B 1 323 ? 11.828 23.344 -6.371 1 97.44 323 GLY B N 1
ATOM 6187 C CA . GLY B 1 323 ? 12.133 24.047 -5.133 1 97.44 323 GLY B CA 1
ATOM 6188 C C . GLY B 1 323 ? 10.945 24.172 -4.203 1 97.44 323 GLY B C 1
ATOM 6189 O O . GLY B 1 323 ? 11.016 24.859 -3.184 1 97.44 323 GLY B O 1
ATOM 6190 N N . VAL B 1 324 ? 9.844 23.562 -4.492 1 98.19 324 VAL B N 1
ATOM 6191 C CA . VAL B 1 324 ? 8.672 23.578 -3.625 1 98.19 324 VAL B CA 1
ATOM 6192 C C . VAL B 1 324 ? 8.938 22.734 -2.385 1 98.19 324 VAL B C 1
ATOM 6194 O O . VAL B 1 324 ? 9.508 21.641 -2.482 1 98.19 324 VAL B O 1
ATOM 6197 N N . ASN B 1 325 ? 8.609 23.25 -1.233 1 97.81 325 ASN B N 1
ATOM 6198 C CA . ASN B 1 325 ? 8.68 22.453 -0.013 1 97.81 325 ASN B CA 1
ATOM 6199 C C . ASN B 1 325 ? 7.535 21.438 0.055 1 97.81 325 ASN B C 1
ATOM 6201 O O . ASN B 1 325 ? 6.387 21.812 0.3 1 97.81 325 ASN B O 1
ATOM 6205 N N . MET B 1 326 ? 7.902 20.188 -0.144 1 98.44 326 MET B N 1
ATOM 6206 C CA . MET B 1 326 ? 6.918 19.109 -0.178 1 98.44 326 MET B CA 1
ATOM 6207 C C . MET B 1 326 ? 6.812 18.438 1.182 1 98.44 326 MET B C 1
ATOM 6209 O O . MET B 1 326 ? 7.812 17.969 1.728 1 98.44 326 MET B O 1
ATOM 6213 N N . CYS B 1 327 ? 5.625 18.359 1.728 1 98.69 327 CYS B N 1
ATOM 6214 C CA . CYS B 1 327 ? 5.32 17.625 2.951 1 98.69 327 CYS B CA 1
ATOM 6215 C C . CYS B 1 327 ? 4.359 16.469 2.672 1 98.69 327 CYS B C 1
ATOM 6217 O O . CYS B 1 327 ? 3.789 16.391 1.582 1 98.69 327 CYS B O 1
ATOM 6219 N N . ILE B 1 328 ? 4.238 15.578 3.643 1 98.69 328 ILE B N 1
ATOM 6220 C CA . ILE B 1 328 ? 3.314 14.453 3.537 1 98.69 328 ILE B CA 1
ATOM 6221 C C . ILE B 1 328 ? 2.176 14.625 4.539 1 98.69 328 ILE B C 1
ATOM 6223 O O . ILE B 1 328 ? 2.387 15.133 5.645 1 98.69 328 ILE B O 1
ATOM 6227 N N . GLY B 1 329 ? 0.991 14.305 4.176 1 98.62 329 GLY B N 1
ATOM 6228 C CA . GLY B 1 329 ? -0.167 14.25 5.055 1 98.62 329 GLY B CA 1
ATOM 6229 C C . GLY B 1 329 ? -0.998 12.992 4.863 1 98.62 329 GLY B C 1
ATOM 6230 O O . GLY B 1 329 ? -0.824 12.266 3.879 1 98.62 329 GLY B O 1
ATOM 6231 N N . THR B 1 330 ? -1.878 12.719 5.824 1 98.31 330 THR B N 1
ATOM 6232 C CA . THR B 1 330 ? -2.73 11.539 5.742 1 98.31 330 THR B CA 1
ATOM 6233 C C . THR B 1 330 ? -4.105 11.906 5.184 1 98.31 330 THR B C 1
ATOM 6235 O O . THR B 1 330 ? -4.75 11.078 4.531 1 98.31 330 THR B O 1
ATOM 6238 N N . ASP B 1 331 ? -4.543 13.125 5.5 1 97.88 331 ASP B N 1
ATOM 6239 C CA . ASP B 1 331 ? -5.855 13.617 5.094 1 97.88 331 ASP B CA 1
ATOM 6240 C C . ASP B 1 331 ? -6.973 12.805 5.746 1 97.88 331 ASP B C 1
ATOM 6242 O O . ASP B 1 331 ? -7.293 13.016 6.918 1 97.88 331 ASP B O 1
ATOM 6246 N N . THR B 1 332 ? -7.453 11.734 5.141 1 96.81 332 THR B N 1
ATOM 6247 C CA . THR B 1 332 ? -8.523 10.93 5.715 1 96.81 332 THR B CA 1
ATOM 6248 C C . THR B 1 332 ? -8.023 9.523 6.043 1 96.81 332 THR B C 1
ATOM 6250 O O . THR B 1 332 ? -6.934 9.352 6.59 1 96.81 332 THR B O 1
ATOM 6253 N N . ALA B 1 333 ? -8.773 8.445 5.824 1 96.38 333 ALA B N 1
ATOM 6254 C CA . ALA B 1 333 ? -8.422 7.105 6.273 1 96.38 333 ALA B CA 1
ATOM 6255 C C . ALA B 1 333 ? -7.582 6.379 5.227 1 96.38 333 ALA B C 1
ATOM 6257 O O . ALA B 1 333 ? -7.828 6.508 4.023 1 96.38 333 ALA B O 1
ATOM 6258 N N . PRO B 1 334 ? -6.637 5.652 5.691 1 96.62 334 PRO B N 1
ATOM 6259 C CA . PRO B 1 334 ? -6.16 5.543 7.07 1 96.62 334 PRO B CA 1
ATOM 6260 C C . PRO B 1 334 ? -5.246 6.699 7.477 1 96.62 334 PRO B C 1
ATOM 6262 O O . PRO B 1 334 ? -4.605 7.309 6.617 1 96.62 334 PRO B O 1
ATOM 6265 N N . GLN B 1 335 ? -5.238 7.02 8.672 1 96.88 335 GLN B N 1
ATOM 6266 C CA . GLN B 1 335 ? -4.332 8.047 9.172 1 96.88 335 GLN B CA 1
ATOM 6267 C C . GLN B 1 335 ? -2.998 7.441 9.602 1 96.88 335 GLN B C 1
ATOM 6269 O O . GLN B 1 335 ? -2.652 7.457 10.781 1 96.88 335 GLN B O 1
ATOM 6274 N N . SER B 1 336 ? -2.256 6.969 8.664 1 97.81 336 SER B N 1
ATOM 6275 C CA . SER B 1 336 ? -0.945 6.355 8.844 1 97.81 336 SER B CA 1
ATOM 6276 C C . SER B 1 336 ? 0.104 7.031 7.965 1 97.81 336 SER B C 1
ATOM 6278 O O . SER B 1 336 ? 0.035 6.961 6.734 1 97.81 336 SER B O 1
ATOM 6280 N N . MET B 1 337 ? 1.073 7.625 8.594 1 98.19 337 MET B N 1
ATOM 6281 C CA . MET B 1 337 ? 2.148 8.273 7.852 1 98.19 337 MET B CA 1
ATOM 6282 C C . MET B 1 337 ? 3.018 7.246 7.137 1 98.19 337 MET B C 1
ATOM 6284 O O . MET B 1 337 ? 3.643 7.551 6.121 1 98.19 337 MET B O 1
ATOM 6288 N N . LEU B 1 338 ? 3.025 5.984 7.637 1 97.62 338 LEU B N 1
ATOM 6289 C CA . LEU B 1 338 ? 3.729 4.902 6.957 1 97.62 338 LEU B CA 1
ATOM 6290 C C . LEU B 1 338 ? 3.117 4.633 5.586 1 97.62 338 LEU B C 1
ATOM 6292 O O . LEU B 1 338 ? 3.834 4.562 4.582 1 97.62 338 LEU B O 1
ATOM 6296 N N . LYS B 1 339 ? 1.835 4.52 5.633 1 97.38 339 LYS B N 1
ATOM 6297 C CA . LYS B 1 339 ? 1.122 4.246 4.387 1 97.38 339 LYS B CA 1
ATOM 6298 C C . LYS B 1 339 ? 1.203 5.438 3.436 1 97.38 339 LYS B C 1
ATOM 6300 O O . LYS B 1 339 ? 1.318 5.258 2.221 1 97.38 339 LYS B O 1
ATOM 6305 N N . SER B 1 340 ? 1.176 6.598 4.004 1 98.31 340 SER B N 1
ATOM 6306 C CA . SER B 1 340 ? 1.256 7.805 3.186 1 98.31 340 SER B CA 1
ATOM 6307 C C . SER B 1 340 ? 2.625 7.938 2.529 1 98.31 340 SER B C 1
ATOM 6309 O O . SER B 1 340 ? 2.725 8.297 1.354 1 98.31 340 SER B O 1
ATOM 6311 N N . MET B 1 341 ? 3.691 7.695 3.268 1 98.5 341 MET B N 1
ATOM 6312 C CA . MET B 1 341 ? 5.039 7.742 2.709 1 98.5 341 MET B CA 1
ATOM 6313 C C . MET B 1 341 ? 5.199 6.719 1.587 1 98.5 341 MET B C 1
ATOM 6315 O O . MET B 1 341 ? 5.727 7.043 0.52 1 98.5 341 MET B O 1
ATOM 6319 N N . ARG B 1 342 ? 4.723 5.527 1.859 1 98.31 342 ARG B N 1
ATOM 6320 C CA . ARG B 1 342 ? 4.832 4.465 0.867 1 98.31 342 ARG B CA 1
ATOM 6321 C C . ARG B 1 342 ? 4.066 4.82 -0.403 1 98.31 342 ARG B C 1
ATOM 6323 O O . ARG B 1 342 ? 4.578 4.645 -1.512 1 98.31 342 ARG B O 1
ATOM 6330 N N . ALA B 1 343 ? 2.822 5.27 -0.21 1 98.06 343 ALA B N 1
ATOM 6331 C CA . ALA B 1 343 ? 2.02 5.672 -1.361 1 98.06 343 ALA B CA 1
ATOM 6332 C C . ALA B 1 343 ? 2.707 6.785 -2.148 1 98.06 343 ALA B C 1
ATOM 6334 O O . ALA B 1 343 ? 2.746 6.75 -3.379 1 98.06 343 ALA B O 1
ATOM 6335 N N . ALA B 1 344 ? 3.238 7.77 -1.429 1 98.25 344 ALA B N 1
ATOM 6336 C CA . ALA B 1 344 ? 3.934 8.867 -2.096 1 98.25 344 ALA B CA 1
ATOM 6337 C C . ALA B 1 344 ? 5.105 8.352 -2.926 1 98.25 344 ALA B C 1
ATOM 6339 O O . ALA B 1 344 ? 5.285 8.758 -4.078 1 98.25 344 ALA B O 1
ATOM 6340 N N . ALA B 1 345 ? 5.855 7.449 -2.377 1 98.19 345 ALA B N 1
ATOM 6341 C CA . ALA B 1 345 ? 7.027 6.906 -3.061 1 98.19 345 ALA B CA 1
ATOM 6342 C C . ALA B 1 345 ? 6.621 6.148 -4.32 1 98.19 345 ALA B C 1
ATOM 6344 O O . ALA B 1 345 ? 7.141 6.418 -5.406 1 98.19 345 ALA B O 1
ATOM 6345 N N . ILE B 1 346 ? 5.672 5.297 -4.223 1 97.81 346 ILE B N 1
ATOM 6346 C CA . ILE B 1 346 ? 5.289 4.395 -5.305 1 97.81 346 ILE B CA 1
ATOM 6347 C C . ILE B 1 346 ? 4.566 5.18 -6.398 1 97.81 346 ILE B C 1
ATOM 6349 O O . ILE B 1 346 ? 4.879 5.039 -7.582 1 97.81 346 ILE B O 1
ATOM 6353 N N . LEU B 1 347 ? 3.654 6.008 -6.016 1 97.94 347 LEU B N 1
ATOM 6354 C CA . LEU B 1 347 ? 2.82 6.695 -6.992 1 97.94 347 LEU B CA 1
ATOM 6355 C C . LEU B 1 347 ? 3.615 7.773 -7.719 1 97.94 347 LEU B C 1
ATOM 6357 O O . LEU B 1 347 ? 3.324 8.094 -8.875 1 97.94 347 LEU B O 1
ATOM 6361 N N . SER B 1 348 ? 4.617 8.344 -7.039 1 97.38 348 SER B N 1
ATOM 6362 C CA . SER B 1 348 ? 5.52 9.258 -7.734 1 97.38 348 SER B CA 1
ATOM 6363 C C . SER B 1 348 ? 6.277 8.539 -8.844 1 97.38 348 SER B C 1
ATOM 6365 O O . SER B 1 348 ? 6.449 9.086 -9.938 1 97.38 348 SER B O 1
ATOM 6367 N N . LYS B 1 349 ? 6.77 7.32 -8.594 1 97.44 349 LYS B N 1
ATOM 6368 C CA . LYS B 1 349 ? 7.461 6.512 -9.594 1 97.44 349 LYS B CA 1
ATOM 6369 C C . LYS B 1 349 ? 6.543 6.188 -10.766 1 97.44 349 LYS B C 1
ATOM 6371 O O . LYS B 1 349 ? 6.98 6.176 -11.914 1 97.44 349 LYS B O 1
ATOM 6376 N N . VAL B 1 350 ? 5.336 5.906 -10.438 1 96.69 350 VAL B N 1
ATOM 6377 C CA . VAL B 1 350 ? 4.348 5.566 -11.461 1 96.69 350 VAL B CA 1
ATOM 6378 C C . VAL B 1 350 ? 4.066 6.789 -12.336 1 96.69 350 VAL B C 1
ATOM 6380 O O . VAL B 1 350 ? 4.062 6.695 -13.562 1 96.69 350 VAL B O 1
ATOM 6383 N N . ALA B 1 351 ? 3.877 7.93 -11.688 1 96.62 351 ALA B N 1
ATOM 6384 C CA . ALA B 1 351 ? 3.568 9.164 -12.414 1 96.62 351 ALA B CA 1
ATOM 6385 C C . ALA B 1 351 ? 4.707 9.547 -13.352 1 96.62 351 ALA B C 1
ATOM 6387 O O . ALA B 1 351 ? 4.473 9.977 -14.484 1 96.62 351 ALA B O 1
ATOM 6388 N N . ASP B 1 352 ? 5.938 9.383 -12.898 1 96.12 352 ASP B N 1
ATOM 6389 C CA . ASP B 1 352 ? 7.105 9.852 -13.633 1 96.12 352 ASP B CA 1
ATOM 6390 C C . ASP B 1 352 ? 7.656 8.758 -14.539 1 96.12 352 ASP B C 1
ATOM 6392 O O . ASP B 1 352 ? 8.531 9.008 -15.367 1 96.12 352 ASP B O 1
ATOM 6396 N N . ARG B 1 353 ? 7.152 7.539 -14.391 1 94.94 353 ARG B N 1
ATOM 6397 C CA . ARG B 1 353 ? 7.715 6.383 -15.086 1 94.94 353 ARG B CA 1
ATOM 6398 C C . ARG B 1 353 ? 9.219 6.293 -14.859 1 94.94 353 ARG B C 1
ATOM 6400 O O . ARG B 1 353 ? 9.984 6.102 -15.812 1 94.94 353 ARG B O 1
ATOM 6407 N N . ASP B 1 354 ? 9.648 6.512 -13.648 1 96.31 354 ASP B N 1
ATOM 6408 C CA . ASP B 1 354 ? 11.047 6.539 -13.211 1 96.31 354 ASP B CA 1
ATOM 6409 C C . ASP B 1 354 ? 11.203 5.914 -11.828 1 96.31 354 ASP B C 1
ATOM 6411 O O . ASP B 1 354 ? 10.695 6.445 -10.844 1 96.31 354 ASP B O 1
ATOM 6415 N N . ALA B 1 355 ? 11.93 4.797 -11.758 1 96.44 355 ALA B N 1
ATOM 6416 C CA . ALA B 1 355 ? 12.078 4.008 -10.539 1 96.44 355 ALA B CA 1
ATOM 6417 C C . ALA B 1 355 ? 12.844 4.777 -9.477 1 96.44 355 ALA B C 1
ATOM 6419 O O . ALA B 1 355 ? 12.82 4.41 -8.297 1 96.44 355 ALA B O 1
ATOM 6420 N N . ARG B 1 356 ? 13.547 5.852 -9.867 1 96.44 356 ARG B N 1
ATOM 6421 C CA . ARG B 1 356 ? 14.523 6.504 -8.992 1 96.44 356 ARG B CA 1
ATOM 6422 C C . ARG B 1 356 ? 13.867 7.598 -8.164 1 96.44 356 ARG B C 1
ATOM 6424 O O . ARG B 1 356 ? 14.453 8.094 -7.195 1 96.44 356 ARG B O 1
ATOM 6431 N N . VAL B 1 357 ? 12.578 8.016 -8.516 1 95.31 357 VAL B N 1
ATOM 6432 C CA . VAL B 1 357 ? 11.953 9.156 -7.852 1 95.31 357 VAL B CA 1
ATOM 6433 C C . VAL B 1 357 ? 10.508 8.805 -7.496 1 95.31 357 VAL B C 1
ATOM 6435 O O . VAL B 1 357 ? 9.828 8.109 -8.25 1 95.31 357 VAL B O 1
ATOM 6438 N N . ALA B 1 358 ? 10.039 9.195 -6.449 1 95.88 358 ALA B N 1
ATOM 6439 C CA . ALA B 1 358 ? 10.727 9.773 -5.305 1 95.88 358 ALA B CA 1
ATOM 6440 C C . ALA B 1 358 ? 11.438 8.695 -4.488 1 95.88 358 ALA B C 1
ATOM 6442 O O . ALA B 1 358 ? 10.883 7.617 -4.258 1 95.88 358 ALA B O 1
ATOM 6443 N N . SER B 1 359 ? 12.586 8.945 -4.008 1 97.69 359 SER B N 1
ATOM 6444 C CA . SER B 1 359 ? 13.344 7.973 -3.223 1 97.69 359 SER B CA 1
ATOM 6445 C C . SER B 1 359 ? 12.82 7.895 -1.793 1 97.69 359 SER B C 1
ATOM 6447 O O . SER B 1 359 ? 12.078 8.773 -1.347 1 97.69 359 SER B O 1
ATOM 6449 N N . ALA B 1 360 ? 13.18 6.816 -1.135 1 98.44 360 ALA B N 1
ATOM 6450 C CA . ALA B 1 360 ? 12.836 6.656 0.275 1 98.44 360 ALA B CA 1
ATOM 6451 C C . ALA B 1 360 ? 13.336 7.836 1.103 1 98.44 360 ALA B C 1
ATOM 6453 O O . ALA B 1 360 ? 12.625 8.328 1.987 1 98.44 360 ALA B O 1
ATOM 6454 N N . ARG B 1 361 ? 14.523 8.344 0.814 1 98.44 361 ARG B N 1
ATOM 6455 C CA . ARG B 1 361 ? 15.102 9.477 1.533 1 98.44 361 ARG B CA 1
ATOM 6456 C C . ARG B 1 361 ? 14.258 10.727 1.342 1 98.44 361 ARG B C 1
ATOM 6458 O O . ARG B 1 361 ? 13.953 11.438 2.307 1 98.44 361 ARG B O 1
ATOM 6465 N N . GLU B 1 362 ? 13.875 10.992 0.109 1 98.12 362 GLU B N 1
ATOM 6466 C CA . GLU B 1 362 ? 13.109 12.188 -0.209 1 98.12 362 GLU B CA 1
ATOM 6467 C C . GLU B 1 362 ? 11.742 12.164 0.476 1 98.12 362 GLU B C 1
ATOM 6469 O O . GLU B 1 362 ? 11.289 13.188 1.007 1 98.12 362 GLU B O 1
ATOM 6474 N N . VAL B 1 363 ? 11.125 11.031 0.465 1 98.38 363 VAL B N 1
ATOM 6475 C CA . VAL B 1 363 ? 9.797 10.883 1.059 1 98.38 363 VAL B CA 1
ATOM 6476 C C . VAL B 1 363 ? 9.898 10.977 2.58 1 98.38 363 VAL B C 1
ATOM 6478 O O . VAL B 1 363 ? 9.031 11.562 3.232 1 98.38 363 VAL B O 1
ATOM 6481 N N . PHE B 1 364 ? 10.938 10.375 3.16 1 98.88 364 PHE B N 1
ATOM 6482 C CA . PHE B 1 364 ? 11.156 10.445 4.602 1 98.88 364 PHE B CA 1
ATOM 6483 C C . PHE B 1 364 ? 11.414 11.875 5.043 1 98.88 364 PHE B C 1
ATOM 6485 O O . PHE B 1 364 ? 10.883 12.328 6.062 1 98.88 364 PHE B O 1
ATOM 6492 N N . ASP B 1 365 ? 12.188 12.625 4.273 1 98.75 365 ASP B N 1
ATOM 6493 C CA . ASP B 1 365 ? 12.43 14.039 4.551 1 98.75 365 ASP B CA 1
ATOM 6494 C C . ASP B 1 365 ? 11.133 14.844 4.477 1 98.75 365 ASP B C 1
ATOM 6496 O O . ASP B 1 365 ? 10.922 15.766 5.27 1 98.75 365 ASP B O 1
ATOM 6500 N N . ALA B 1 366 ? 10.281 14.484 3.613 1 98.81 366 ALA B N 1
ATOM 6501 C CA . ALA B 1 366 ? 9.008 15.172 3.436 1 98.81 366 ALA B CA 1
ATOM 6502 C C . ALA B 1 366 ? 8.07 14.898 4.609 1 98.81 366 ALA B C 1
ATOM 6504 O O . ALA B 1 366 ? 7.074 15.602 4.797 1 98.81 366 ALA B O 1
ATOM 6505 N N . ALA B 1 367 ? 8.391 13.883 5.414 1 98.88 367 ALA B N 1
ATOM 6506 C CA . ALA B 1 367 ? 7.578 13.539 6.578 1 98.88 367 ALA B CA 1
ATOM 6507 C C . ALA B 1 367 ? 8.258 13.984 7.871 1 98.88 367 ALA B C 1
ATOM 6509 O O . ALA B 1 367 ? 7.738 13.742 8.969 1 98.88 367 ALA B O 1
ATOM 6510 N N . THR B 1 368 ? 9.453 14.586 7.797 1 98.81 368 THR B N 1
ATOM 6511 C CA . THR B 1 368 ? 10.219 14.93 8.992 1 98.81 368 THR B CA 1
ATOM 6512 C C . THR B 1 368 ? 10.812 16.328 8.875 1 98.81 368 THR B C 1
ATOM 6514 O O . THR B 1 368 ? 10.211 17.312 9.32 1 98.81 368 THR B O 1
ATOM 6517 N N . LEU B 1 369 ? 11.812 16.484 7.996 1 98.62 369 LEU B N 1
ATOM 6518 C CA . LEU B 1 369 ? 12.578 17.719 7.914 1 98.62 369 LEU B CA 1
ATOM 6519 C C . LEU B 1 369 ? 11.773 18.812 7.223 1 98.62 369 LEU B C 1
ATOM 6521 O O . LEU B 1 369 ? 11.805 19.984 7.641 1 98.62 369 LEU B O 1
ATOM 6525 N N . ALA B 1 370 ? 11.078 18.469 6.172 1 98.12 370 ALA B N 1
ATOM 6526 C CA . ALA B 1 370 ? 10.336 19.453 5.398 1 98.12 370 ALA B CA 1
ATOM 6527 C C . ALA B 1 370 ? 9.234 20.094 6.238 1 98.12 370 ALA B C 1
ATOM 6529 O O . ALA B 1 370 ? 9.141 21.328 6.332 1 98.12 370 ALA B O 1
ATOM 6530 N N . PRO B 1 371 ? 8.383 19.281 6.875 1 98.38 371 PRO B N 1
ATOM 6531 C CA . PRO B 1 371 ? 7.379 19.906 7.734 1 98.38 371 PRO B CA 1
ATOM 6532 C C . PRO B 1 371 ? 7.996 20.719 8.867 1 98.38 371 PRO B C 1
ATOM 6534 O O . PRO B 1 371 ? 7.461 21.766 9.242 1 98.38 371 PRO B O 1
ATOM 6537 N N . ALA B 1 372 ? 9.109 20.25 9.453 1 97.88 372 ALA B N 1
ATOM 6538 C CA . ALA B 1 372 ? 9.789 21.016 10.508 1 97.88 372 ALA B CA 1
ATOM 6539 C C . ALA B 1 372 ? 10.195 22.391 10.016 1 97.88 372 ALA B C 1
ATOM 6541 O O . ALA B 1 372 ? 10.062 23.375 10.742 1 97.88 372 ALA B O 1
ATOM 6542 N N . ARG B 1 373 ? 10.633 22.453 8.805 1 95.56 373 ARG B N 1
ATOM 6543 C CA . ARG B 1 373 ? 11.039 23.719 8.203 1 95.56 373 ARG B CA 1
ATOM 6544 C C . ARG B 1 373 ? 9.844 24.656 8.047 1 95.56 373 ARG B C 1
ATOM 6546 O O . ARG B 1 373 ? 9.938 25.844 8.359 1 95.56 373 ARG B O 1
ATOM 6553 N N . VAL B 1 374 ? 8.766 24.172 7.578 1 94.5 374 VAL B N 1
ATOM 6554 C CA . VAL B 1 374 ? 7.555 24.953 7.355 1 94.5 374 VAL B CA 1
ATOM 6555 C C . VAL B 1 374 ? 7.07 25.547 8.68 1 94.5 374 VAL B C 1
ATOM 6557 O O . VAL B 1 374 ? 6.633 26.703 8.727 1 94.5 374 VAL B O 1
ATOM 6560 N N . LEU B 1 375 ? 7.211 24.766 9.711 1 94.75 375 LEU B N 1
ATOM 6561 C CA . LEU B 1 375 ? 6.66 25.141 11.008 1 94.75 375 LEU B CA 1
ATOM 6562 C C . LEU B 1 375 ? 7.648 26 11.789 1 94.75 375 LEU B C 1
ATOM 6564 O O . LEU B 1 375 ? 7.324 26.5 12.867 1 94.75 375 LEU B O 1
ATOM 6568 N N . GLY B 1 376 ? 8.852 26.219 11.234 1 95.25 376 GLY B N 1
ATOM 6569 C CA . GLY B 1 376 ? 9.891 26.922 11.977 1 95.25 376 GLY B CA 1
ATOM 6570 C C . GLY B 1 376 ? 10.312 26.188 13.234 1 95.25 376 GLY B C 1
ATOM 6571 O O . GLY B 1 376 ? 10.625 26.812 14.25 1 95.25 376 GLY B O 1
ATOM 6572 N N . ARG B 1 377 ? 10.109 24.922 13.242 1 96.75 377 ARG B N 1
ATOM 6573 C CA . ARG B 1 377 ? 10.422 24.062 14.375 1 96.75 377 ARG B CA 1
ATOM 6574 C C . ARG B 1 377 ? 11.555 23.094 14.047 1 96.75 377 ARG B C 1
ATOM 6576 O O . ARG B 1 377 ? 11.359 21.875 14.031 1 96.75 377 ARG B O 1
ATOM 6583 N N . GLU B 1 378 ? 12.68 23.625 13.906 1 95.06 378 GLU B N 1
ATOM 6584 C CA . GLU B 1 378 ? 13.828 22.812 13.5 1 95.06 378 GLU B CA 1
ATOM 6585 C C . GLU B 1 378 ? 14.203 21.812 14.594 1 95.06 378 GLU B C 1
ATOM 6587 O O . GLU B 1 378 ? 15.055 20.938 14.375 1 95.06 378 GLU B O 1
ATOM 6592 N N . ASP B 1 379 ? 13.57 21.938 15.695 1 98.06 379 ASP B N 1
ATOM 6593 C CA . ASP B 1 379 ? 13.797 20.984 16.781 1 98.06 379 ASP B CA 1
ATOM 6594 C C . ASP B 1 379 ? 12.961 19.719 16.578 1 98.06 379 ASP B C 1
ATOM 6596 O O . ASP B 1 379 ? 13.078 18.766 17.344 1 98.06 379 ASP B O 1
ATOM 6600 N N . LEU B 1 380 ? 12.141 19.656 15.586 1 98.56 380 LEU B N 1
ATOM 6601 C CA . LEU B 1 380 ? 11.32 18.484 15.297 1 98.56 380 LEU B CA 1
ATOM 6602 C C . LEU B 1 380 ? 11.859 17.719 14.086 1 98.56 380 LEU B C 1
ATOM 6604 O O . LEU B 1 380 ? 12.625 18.266 13.297 1 98.56 380 LEU B O 1
ATOM 6608 N N . GLY B 1 381 ? 11.469 16.453 13.953 1 98.69 381 GLY B N 1
ATOM 6609 C CA . GLY B 1 381 ? 11.711 15.648 12.758 1 98.69 381 GLY B CA 1
ATOM 6610 C C . GLY B 1 381 ? 13.164 15.227 12.617 1 98.69 381 GLY B C 1
ATOM 6611 O O . GLY B 1 381 ? 13.609 14.867 11.523 1 98.69 381 GLY B O 1
ATOM 6612 N N . ARG B 1 382 ? 13.945 15.289 13.648 1 98.88 382 ARG B N 1
ATOM 6613 C CA . ARG B 1 382 ? 15.352 14.906 13.594 1 98.88 382 ARG B CA 1
ATOM 6614 C C . ARG B 1 382 ? 15.844 14.414 14.953 1 98.88 382 ARG B C 1
ATOM 6616 O O . ARG B 1 382 ? 15.227 14.695 15.977 1 98.88 382 ARG B O 1
ATOM 6623 N N . ILE B 1 383 ? 16.844 13.586 14.961 1 98.88 383 ILE B N 1
ATOM 6624 C CA . ILE B 1 383 ? 17.547 13.156 16.172 1 98.88 383 ILE B CA 1
ATOM 6625 C C . ILE B 1 383 ? 18.922 13.82 16.234 1 98.88 383 ILE B C 1
ATOM 6627 O O . ILE B 1 383 ? 19.844 13.406 15.523 1 98.88 383 ILE B O 1
ATOM 6631 N N . SER B 1 384 ? 19.078 14.781 16.953 1 98.81 384 SER B N 1
ATOM 6632 C CA . SER B 1 384 ? 20.297 15.539 17.172 1 98.81 384 SER B CA 1
ATOM 6633 C C . SER B 1 384 ? 20.25 16.281 18.5 1 98.81 384 SER B C 1
ATOM 6635 O O . SER B 1 384 ? 19.172 16.5 19.062 1 98.81 384 SER B O 1
ATOM 6637 N N . PRO B 1 385 ? 21.438 16.656 19.047 1 98.56 385 PRO B N 1
ATOM 6638 C CA . PRO B 1 385 ? 21.391 17.469 20.266 1 98.56 385 PRO B CA 1
ATOM 6639 C C . PRO B 1 385 ? 20.562 18.734 20.094 1 98.56 385 PRO B C 1
ATOM 6641 O O . PRO B 1 385 ? 20.703 19.438 19.094 1 98.56 385 PRO B O 1
ATOM 6644 N N . GLY B 1 386 ? 19.688 19 21.047 1 98.44 386 GLY B N 1
ATOM 6645 C CA . GLY B 1 386 ? 18.844 20.188 21.016 1 98.44 386 GLY B CA 1
ATOM 6646 C C . GLY B 1 386 ? 17.453 19.906 20.469 1 98.44 386 GLY B C 1
ATOM 6647 O O . GLY B 1 386 ? 16.531 20.688 20.688 1 98.44 386 GLY B O 1
ATOM 6648 N N . ALA B 1 387 ? 17.234 18.797 19.797 1 98.81 387 ALA B N 1
ATOM 6649 C CA . ALA B 1 387 ? 15.93 18.438 19.234 1 98.81 387 ALA B CA 1
ATOM 6650 C C . ALA B 1 387 ? 14.992 17.922 20.312 1 98.81 387 ALA B C 1
ATOM 6652 O O . ALA B 1 387 ? 15.438 17.453 21.375 1 98.81 387 ALA B O 1
ATOM 6653 N N . ARG B 1 388 ? 13.703 18.109 20.094 1 98.69 388 ARG B N 1
ATOM 6654 C CA . ARG B 1 388 ? 12.711 17.484 20.953 1 98.69 388 ARG B CA 1
ATOM 6655 C C . ARG B 1 388 ? 12.836 15.969 20.938 1 98.69 388 ARG B C 1
ATOM 6657 O O . ARG B 1 388 ? 13.188 15.391 19.906 1 98.69 388 ARG B O 1
ATOM 6664 N N . ALA B 1 389 ? 12.578 15.367 22.078 1 98.69 389 ALA B N 1
ATOM 6665 C CA . ALA B 1 389 ? 12.609 13.906 22.156 1 98.69 389 ALA B CA 1
ATOM 6666 C C . ALA B 1 389 ? 11.328 13.305 21.594 1 98.69 389 ALA B C 1
ATOM 6668 O O . ALA B 1 389 ? 10.5 12.773 22.344 1 98.69 389 ALA B O 1
ATOM 6669 N N . ASP B 1 390 ? 11.102 13.383 20.359 1 98.88 390 ASP B N 1
ATOM 6670 C CA . ASP B 1 390 ? 10.094 12.68 19.578 1 98.88 390 ASP B CA 1
ATOM 6671 C C . ASP B 1 390 ? 10.719 11.508 18.812 1 98.88 390 ASP B C 1
ATOM 6673 O O . ASP B 1 390 ? 11.281 11.695 17.734 1 98.88 390 ASP B O 1
ATOM 6677 N N . LEU B 1 391 ? 10.508 10.297 19.359 1 98.88 391 LEU B N 1
ATOM 6678 C CA . LEU B 1 391 ? 11.273 9.156 18.875 1 98.88 391 LEU B CA 1
ATOM 6679 C C . LEU B 1 391 ? 10.359 7.973 18.562 1 98.88 391 LEU B C 1
ATOM 6681 O O . LEU B 1 391 ? 9.359 7.762 19.25 1 98.88 391 LEU B O 1
ATOM 6685 N N . LEU B 1 392 ? 10.711 7.277 17.562 1 98.88 392 LEU B N 1
ATOM 6686 C CA . LEU B 1 392 ? 10.062 6.023 17.188 1 98.88 392 LEU B CA 1
ATOM 6687 C C . LEU B 1 392 ? 11.062 4.871 17.219 1 98.88 392 LEU B C 1
ATOM 6689 O O . LEU B 1 392 ? 12.164 4.977 16.672 1 98.88 392 LEU B O 1
ATOM 6693 N N . LEU B 1 393 ? 10.742 3.779 17.875 1 98.69 393 LEU B N 1
ATOM 6694 C CA . LEU B 1 393 ? 11.562 2.574 17.906 1 98.69 393 LEU B CA 1
ATOM 6695 C C . LEU B 1 393 ? 10.883 1.43 17.172 1 98.69 393 LEU B C 1
ATOM 6697 O O . LEU B 1 393 ? 9.836 0.943 17.609 1 98.69 393 LEU B O 1
ATOM 6701 N N . TRP B 1 394 ? 11.492 0.967 16.062 1 98.56 394 TRP B N 1
ATOM 6702 C CA . TRP B 1 394 ? 10.969 -0.091 15.211 1 98.56 394 TRP B CA 1
ATOM 6703 C C . TRP B 1 394 ? 11.719 -1.4 15.445 1 98.56 394 TRP B C 1
ATOM 6705 O O . TRP B 1 394 ? 12.953 -1.428 15.453 1 98.56 394 TRP B O 1
ATOM 6715 N N . ASP B 1 395 ? 10.984 -2.461 15.633 1 97.75 395 ASP B N 1
ATOM 6716 C CA . ASP B 1 395 ? 11.586 -3.793 15.625 1 97.75 395 ASP B CA 1
ATOM 6717 C C . ASP B 1 395 ? 11.977 -4.215 14.211 1 97.75 395 ASP B C 1
ATOM 6719 O O . ASP B 1 395 ? 11.109 -4.387 13.352 1 97.75 395 ASP B O 1
ATOM 6723 N N . THR B 1 396 ? 13.25 -4.438 13.945 1 97.38 396 THR B N 1
ATOM 6724 C CA . THR B 1 396 ? 13.734 -4.668 12.594 1 97.38 396 THR B CA 1
ATOM 6725 C C . THR B 1 396 ? 13.703 -6.156 12.25 1 97.38 396 THR B C 1
ATOM 6727 O O . THR B 1 396 ? 14.055 -6.555 11.141 1 97.38 396 THR B O 1
ATOM 6730 N N . THR B 1 397 ? 13.227 -6.98 13.125 1 95.44 397 THR B N 1
ATOM 6731 C CA . THR B 1 397 ? 13.32 -8.422 12.945 1 95.44 397 THR B CA 1
ATOM 6732 C C . THR B 1 397 ? 11.992 -9 12.461 1 95.44 397 THR B C 1
ATOM 6734 O O . THR B 1 397 ? 11.898 -10.188 12.164 1 95.44 397 THR B O 1
ATOM 6737 N N . GLY B 1 398 ? 10.953 -8.164 12.406 1 94.25 398 GLY B N 1
ATOM 6738 C CA . GLY B 1 398 ? 9.648 -8.641 11.977 1 94.25 398 GLY B CA 1
ATOM 6739 C C . GLY B 1 398 ? 9.617 -9.031 10.508 1 94.25 398 GLY B C 1
ATOM 6740 O O . GLY B 1 398 ? 10.555 -8.742 9.758 1 94.25 398 GLY B O 1
ATOM 6741 N N . PHE B 1 399 ? 8.539 -9.703 10.086 1 94.06 399 PHE B N 1
ATOM 6742 C CA . PHE B 1 399 ? 8.406 -10.234 8.734 1 94.06 399 PHE B CA 1
ATOM 6743 C C . PHE B 1 399 ? 8.383 -9.109 7.715 1 94.06 399 PHE B C 1
ATOM 6745 O O . PHE B 1 399 ? 8.852 -9.273 6.586 1 94.06 399 PHE B O 1
ATOM 6752 N N . SER B 1 400 ? 7.891 -7.934 8.117 1 95.81 400 SER B N 1
ATOM 6753 C CA . SER B 1 400 ? 7.773 -6.84 7.156 1 95.81 400 SER B CA 1
ATOM 6754 C C . SER B 1 400 ? 9.125 -6.176 6.914 1 95.81 400 SER B C 1
ATOM 6756 O O . SER B 1 400 ? 9.352 -5.582 5.855 1 95.81 400 SER B O 1
ATOM 6758 N N . LEU B 1 401 ? 10.039 -6.312 7.879 1 97 401 LEU B N 1
ATOM 6759 C CA . LEU B 1 401 ? 11.258 -5.516 7.77 1 97 401 LEU B CA 1
ATOM 6760 C C . LEU B 1 401 ? 12.461 -6.402 7.477 1 97 401 LEU B C 1
ATOM 6762 O O . LEU B 1 401 ? 13.484 -5.922 6.984 1 97 401 LEU B O 1
ATOM 6766 N N . ALA B 1 402 ? 12.336 -7.691 7.719 1 96.75 402 ALA B N 1
ATOM 6767 C CA . ALA B 1 402 ? 13.43 -8.602 7.391 1 96.75 402 ALA B CA 1
ATOM 6768 C C . ALA B 1 402 ? 13.352 -9.062 5.938 1 96.75 402 ALA B C 1
ATOM 6770 O O . ALA B 1 402 ? 12.25 -9.273 5.414 1 96.75 402 ALA B O 1
ATOM 6771 N N . PRO B 1 403 ? 14.461 -9.273 5.246 1 97.75 403 PRO B N 1
ATOM 6772 C CA . PRO B 1 403 ? 15.797 -8.852 5.66 1 97.75 403 PRO B CA 1
ATOM 6773 C C . PRO B 1 403 ? 16.031 -7.352 5.48 1 97.75 403 PRO B C 1
ATOM 6775 O O . PRO B 1 403 ? 15.32 -6.707 4.695 1 97.75 403 PRO B O 1
ATOM 6778 N N . MET B 1 404 ? 16.891 -6.816 6.211 1 97.94 404 MET B N 1
ATOM 6779 C CA . MET B 1 404 ? 17.109 -5.375 6.141 1 97.94 404 MET B CA 1
ATOM 6780 C C . MET B 1 404 ? 18.578 -5.062 5.918 1 97.94 404 MET B C 1
ATOM 6782 O O . MET B 1 404 ? 19.438 -5.445 6.727 1 97.94 404 MET B O 1
ATOM 6786 N N . ARG B 1 405 ? 18.875 -4.449 4.832 1 97.25 405 ARG B N 1
ATOM 6787 C CA . ARG B 1 405 ? 20.172 -3.855 4.547 1 97.25 405 ARG B CA 1
ATOM 6788 C C . ARG B 1 405 ? 20.125 -2.338 4.699 1 97.25 405 ARG B C 1
ATOM 6790 O O . ARG B 1 405 ? 21.016 -1.74 5.301 1 97.25 405 ARG B O 1
ATOM 6797 N N . ASP B 1 406 ? 19.141 -1.731 4.082 1 97.81 406 ASP B N 1
ATOM 6798 C CA . ASP B 1 406 ? 18.891 -0.294 4.094 1 97.81 406 ASP B CA 1
ATOM 6799 C C . ASP B 1 406 ? 17.656 0.041 4.93 1 97.81 406 ASP B C 1
ATOM 6801 O O . ASP B 1 406 ? 16.531 -0.118 4.469 1 97.81 406 ASP B O 1
ATOM 6805 N N . PRO B 1 407 ? 17.875 0.634 6.098 1 97.94 407 PRO B N 1
ATOM 6806 C CA . PRO B 1 407 ? 16.734 0.835 7.004 1 97.94 407 PRO B CA 1
ATOM 6807 C C . PRO B 1 407 ? 15.703 1.81 6.445 1 97.94 407 PRO B C 1
ATOM 6809 O O . PRO B 1 407 ? 14.508 1.667 6.719 1 97.94 407 PRO B O 1
ATOM 6812 N N . LEU B 1 408 ? 16.109 2.736 5.707 1 97.94 408 LEU B N 1
ATOM 6813 C CA . LEU B 1 408 ? 15.156 3.721 5.203 1 97.94 408 LEU B CA 1
ATOM 6814 C C . LEU B 1 408 ? 14.289 3.123 4.098 1 97.94 408 LEU B C 1
ATOM 6816 O O . LEU B 1 408 ? 13.078 3.375 4.043 1 97.94 408 LEU B O 1
ATOM 6820 N N . ARG B 1 409 ? 14.867 2.33 3.152 1 98.19 409 ARG B N 1
ATOM 6821 C CA . ARG B 1 409 ? 14.062 1.623 2.16 1 98.19 409 ARG B CA 1
ATOM 6822 C C . ARG B 1 409 ? 13.055 0.697 2.832 1 98.19 409 ARG B C 1
ATOM 6824 O O . ARG B 1 409 ? 11.875 0.688 2.471 1 98.19 409 ARG B O 1
ATOM 6831 N N . ASN B 1 410 ? 13.555 -0.019 3.814 1 98.5 410 ASN B N 1
ATOM 6832 C CA . ASN B 1 410 ? 12.656 -0.943 4.504 1 98.5 410 ASN B CA 1
ATOM 6833 C C . ASN B 1 410 ? 11.523 -0.204 5.211 1 98.5 410 ASN B C 1
ATOM 6835 O O . ASN B 1 410 ? 10.375 -0.65 5.188 1 98.5 410 ASN B O 1
ATOM 6839 N N . LEU B 1 411 ? 11.859 0.911 5.781 1 98.5 411 LEU B N 1
ATOM 6840 C CA . LEU B 1 411 ? 10.859 1.689 6.504 1 98.5 411 LEU B CA 1
ATOM 6841 C C . LEU B 1 411 ? 9.781 2.207 5.555 1 98.5 411 LEU B C 1
ATOM 6843 O O . LEU B 1 411 ? 8.586 2.064 5.824 1 98.5 411 LEU B O 1
ATOM 6847 N N . VAL B 1 412 ? 10.156 2.742 4.441 1 98.5 412 VAL B N 1
ATOM 6848 C CA . VAL B 1 412 ? 9.234 3.436 3.545 1 98.5 412 VAL B CA 1
ATOM 6849 C C . VAL B 1 412 ? 8.438 2.416 2.732 1 98.5 412 VAL B C 1
ATOM 6851 O O . VAL B 1 412 ? 7.219 2.541 2.596 1 98.5 412 VAL B O 1
ATOM 6854 N N . TYR B 1 413 ? 9.039 1.345 2.326 1 98.19 413 TYR B N 1
ATOM 6855 C CA . TYR B 1 413 ? 8.383 0.49 1.343 1 98.19 413 TYR B CA 1
ATOM 6856 C C . TYR B 1 413 ? 7.703 -0.694 2.018 1 98.19 413 TYR B C 1
ATOM 6858 O O . TYR B 1 413 ? 6.812 -1.319 1.438 1 98.19 413 TYR B O 1
ATOM 6866 N N . TYR B 1 414 ? 8.109 -1.033 3.307 1 97.81 414 TYR B N 1
ATOM 6867 C CA . TYR B 1 414 ? 7.668 -2.344 3.768 1 97.81 414 TYR B CA 1
ATOM 6868 C C . TYR B 1 414 ? 7.141 -2.268 5.195 1 97.81 414 TYR B C 1
ATOM 6870 O O . TYR B 1 414 ? 6.316 -3.088 5.605 1 97.81 414 TYR B O 1
ATOM 6878 N N . ALA B 1 415 ? 7.531 -1.29 5.984 1 97.94 415 ALA B N 1
ATOM 6879 C CA . ALA B 1 415 ? 7.203 -1.26 7.406 1 97.94 415 ALA B CA 1
ATOM 6880 C C . ALA B 1 415 ? 5.691 -1.229 7.617 1 97.94 415 ALA B C 1
ATOM 6882 O O . ALA B 1 415 ? 4.957 -0.641 6.82 1 97.94 415 ALA B O 1
ATOM 6883 N N . GLU B 1 416 ? 5.25 -1.873 8.641 1 96.5 416 GLU B N 1
ATOM 6884 C CA . GLU B 1 416 ? 3.867 -1.89 9.109 1 96.5 416 GLU B CA 1
ATOM 6885 C C . GLU B 1 416 ? 3.77 -1.436 10.562 1 96.5 416 GLU B C 1
ATOM 6887 O O . GLU B 1 416 ? 4.781 -1.354 11.258 1 96.5 416 GLU B O 1
ATOM 6892 N N . SER B 1 417 ? 2.533 -1.126 10.977 1 95.88 417 SER B N 1
ATOM 6893 C CA . SER B 1 417 ? 2.322 -0.638 12.336 1 95.88 417 SER B CA 1
ATOM 6894 C C . SER B 1 417 ? 2.818 -1.646 13.367 1 95.88 417 SER B C 1
ATOM 6896 O O . SER B 1 417 ? 3.277 -1.262 14.445 1 95.88 417 SER B O 1
ATOM 6898 N N . GLU B 1 418 ? 2.771 -2.912 13.016 1 94.69 418 GLU B N 1
ATOM 6899 C CA . GLU B 1 418 ? 3.17 -3.949 13.961 1 94.69 418 GLU B CA 1
ATOM 6900 C C . GLU B 1 418 ? 4.668 -3.891 14.25 1 94.69 418 GLU B C 1
ATOM 6902 O O . GLU B 1 418 ? 5.137 -4.445 15.25 1 94.69 418 GLU B O 1
ATOM 6907 N N . ASP B 1 419 ? 5.41 -3.225 13.406 1 97.31 419 ASP B N 1
ATOM 6908 C CA . ASP B 1 419 ? 6.855 -3.135 13.578 1 97.31 419 ASP B CA 1
ATOM 6909 C C . ASP B 1 419 ? 7.223 -2.031 14.57 1 97.31 419 ASP B C 1
ATOM 6911 O O . ASP B 1 419 ? 8.352 -1.978 15.055 1 97.31 419 ASP B O 1
ATOM 6915 N N . LEU B 1 420 ? 6.332 -1.07 14.773 1 98.19 420 LEU B N 1
ATOM 6916 C CA . LEU B 1 420 ? 6.57 0.044 15.688 1 98.19 420 LEU B CA 1
ATOM 6917 C C . LEU B 1 420 ? 6.242 -0.348 17.125 1 98.19 420 LEU B C 1
ATOM 6919 O O . LEU B 1 420 ? 5.074 -0.56 17.453 1 98.19 420 LEU B O 1
ATOM 6923 N N . HIS B 1 421 ? 7.246 -0.335 18 1 97.5 421 HIS B N 1
ATOM 6924 C CA . HIS B 1 421 ? 7.035 -0.896 19.328 1 97.5 421 HIS B CA 1
ATOM 6925 C C . HIS B 1 421 ? 6.984 0.201 20.391 1 97.5 421 HIS B C 1
ATOM 6927 O O . HIS B 1 421 ? 6.367 0.027 21.438 1 97.5 421 HIS B O 1
ATOM 6933 N N . HIS B 1 422 ? 7.723 1.314 20.188 1 98.38 422 HIS B N 1
ATOM 6934 C CA . HIS B 1 422 ? 7.758 2.408 21.156 1 98.38 422 HIS B CA 1
ATOM 6935 C C . HIS B 1 422 ? 7.621 3.76 20.453 1 98.38 422 HIS B C 1
ATOM 6937 O O . HIS B 1 422 ? 8.172 3.961 19.375 1 98.38 422 HIS B O 1
ATOM 6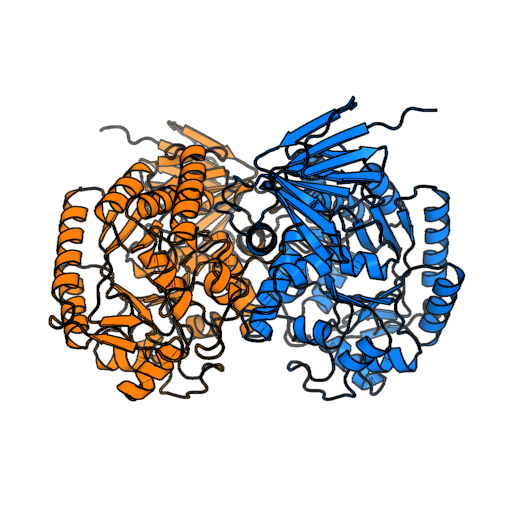943 N N . VAL B 1 423 ? 6.859 4.613 21.031 1 98.81 423 VAL B N 1
ATOM 6944 C CA . VAL B 1 423 ? 6.672 5.98 20.562 1 98.81 423 VAL B CA 1
ATOM 6945 C C . VAL B 1 423 ? 6.863 6.957 21.719 1 98.81 423 VAL B C 1
ATOM 6947 O O . VAL B 1 423 ? 6.262 6.793 22.781 1 98.81 423 VAL B O 1
ATOM 6950 N N . MET B 1 424 ? 7.695 7.91 21.547 1 98.81 424 MET B N 1
ATOM 6951 C CA . MET B 1 424 ? 7.969 8.961 22.531 1 98.81 424 MET B CA 1
ATOM 6952 C C . MET B 1 424 ? 7.672 10.336 21.938 1 98.81 424 MET B C 1
ATOM 6954 O O . MET B 1 424 ? 8 10.609 20.781 1 98.81 424 MET B O 1
ATOM 6958 N N . VAL B 1 425 ? 6.988 11.195 22.672 1 98.75 425 VAL B N 1
ATOM 6959 C CA . VAL B 1 425 ? 6.793 12.594 22.328 1 98.75 425 VAL B CA 1
ATOM 6960 C C . VAL B 1 425 ? 7.184 13.484 23.5 1 98.75 425 VAL B C 1
ATOM 6962 O O . VAL B 1 425 ? 6.723 13.273 24.625 1 98.75 425 VAL B O 1
ATOM 6965 N N . ASP B 1 426 ? 8.047 14.445 23.266 1 97.75 426 ASP B N 1
ATOM 6966 C CA . ASP B 1 426 ? 8.477 15.375 24.297 1 97.75 426 ASP B CA 1
ATOM 6967 C C . ASP B 1 426 ? 9.023 14.625 25.516 1 97.75 426 ASP B C 1
ATOM 6969 O O . ASP B 1 426 ? 8.695 14.961 26.656 1 97.75 426 ASP B O 1
ATOM 6973 N N . GLY B 1 427 ? 9.719 13.555 25.266 1 97.81 427 GLY B N 1
ATOM 6974 C CA . GLY B 1 427 ? 10.383 12.82 26.312 1 97.81 427 GLY B CA 1
ATOM 6975 C C . GLY B 1 427 ? 9.453 11.883 27.062 1 97.81 427 GLY B C 1
ATOM 6976 O O . GLY B 1 427 ? 9.883 11.18 27.984 1 97.81 427 GLY B O 1
ATOM 6977 N N . ASN B 1 428 ? 8.234 11.828 26.688 1 97.94 428 ASN B N 1
ATOM 6978 C CA . ASN B 1 428 ? 7.254 10.961 27.328 1 97.94 428 ASN B CA 1
ATOM 6979 C C . ASN B 1 428 ? 6.855 9.797 26.422 1 97.94 428 ASN B C 1
ATOM 6981 O O . ASN B 1 428 ? 6.523 10.008 25.25 1 97.94 428 ASN B O 1
ATOM 6985 N N . TRP B 1 429 ? 6.852 8.57 26.984 1 98.19 429 TRP B N 1
ATOM 6986 C CA . TRP B 1 429 ? 6.414 7.398 26.219 1 98.19 429 TRP B CA 1
ATOM 6987 C C . TRP B 1 429 ? 4.906 7.422 26.016 1 98.19 429 TRP B C 1
ATOM 6989 O O . TRP B 1 429 ? 4.141 7.555 26.984 1 98.19 429 TRP B O 1
ATOM 6999 N N . LEU B 1 430 ? 4.484 7.363 24.781 1 98.75 430 LEU B N 1
ATOM 7000 C CA . LEU B 1 430 ? 3.07 7.258 24.438 1 98.75 430 LEU B CA 1
ATOM 7001 C C . LEU B 1 430 ? 2.693 5.816 24.125 1 98.75 430 LEU B C 1
ATOM 7003 O O . LEU B 1 430 ? 1.527 5.434 24.266 1 98.75 430 LEU B O 1
ATOM 7007 N N . MET B 1 431 ? 3.602 5.043 23.609 1 98.56 431 MET B N 1
ATOM 7008 C CA . MET B 1 431 ? 3.459 3.625 23.297 1 98.56 431 MET B CA 1
ATOM 7009 C C . MET B 1 431 ? 4.699 2.848 23.719 1 98.56 431 MET B C 1
ATOM 7011 O O . MET B 1 431 ? 5.824 3.277 23.469 1 98.56 431 MET B O 1
ATOM 7015 N N . ARG B 1 432 ? 4.543 1.736 24.406 1 97.81 432 ARG B N 1
ATOM 7016 C CA . ARG B 1 432 ? 5.605 0.825 24.812 1 97.81 432 ARG B CA 1
ATOM 7017 C C . ARG B 1 432 ? 5.234 -0.622 24.516 1 97.81 432 ARG B C 1
ATOM 7019 O O . ARG B 1 432 ? 4.133 -1.069 24.828 1 97.81 432 ARG B O 1
ATOM 7026 N N . ASP B 1 433 ? 6.125 -1.332 23.844 1 96.19 433 ASP B N 1
ATOM 7027 C CA . ASP B 1 433 ? 5.945 -2.734 23.484 1 96.19 433 ASP B CA 1
ATOM 7028 C C . ASP B 1 433 ? 4.633 -2.941 22.734 1 96.19 433 ASP B C 1
ATOM 7030 O O . ASP B 1 433 ? 3.883 -3.875 23.016 1 96.19 433 ASP B O 1
ATOM 7034 N N . GLY B 1 434 ? 4.309 -1.973 21.922 1 95 434 GLY B N 1
ATOM 7035 C CA . GLY B 1 434 ? 3.156 -2.07 21.031 1 95 434 GLY B CA 1
ATOM 7036 C C . GLY B 1 434 ? 1.856 -1.661 21.703 1 95 434 GLY B C 1
ATOM 7037 O O . GLY B 1 434 ? 0.801 -1.653 21.062 1 95 434 GLY B O 1
ATOM 7038 N N . ALA B 1 435 ? 1.889 -1.266 23 1 96.69 435 ALA B N 1
ATOM 7039 C CA . ALA B 1 435 ? 0.676 -0.905 23.719 1 96.69 435 ALA B CA 1
ATOM 7040 C C . ALA B 1 435 ? 0.61 0.6 23.969 1 96.69 435 ALA B C 1
ATOM 7042 O O . ALA B 1 435 ? 1.57 1.197 24.469 1 96.69 435 ALA B O 1
ATOM 7043 N N . LEU B 1 436 ? -0.526 1.204 23.625 1 97.69 436 LEU B N 1
ATOM 7044 C CA . LEU B 1 436 ? -0.723 2.621 23.922 1 97.69 436 LEU B CA 1
ATOM 7045 C C . LEU B 1 436 ? -0.909 2.854 25.406 1 97.69 436 LEU B C 1
ATOM 7047 O O . LEU B 1 436 ? -1.608 2.088 26.078 1 97.69 436 LEU B O 1
ATOM 7051 N N . LEU B 1 437 ? -0.272 3.854 25.922 1 97.81 437 LEU B N 1
ATOM 7052 C CA . LEU B 1 437 ? -0.232 4.055 27.375 1 97.81 437 LEU B CA 1
ATOM 7053 C C . LEU B 1 437 ? -1.322 5.023 27.812 1 97.81 437 LEU B C 1
ATOM 7055 O O . LEU B 1 437 ? -1.732 5.012 28.984 1 97.81 437 LEU B O 1
ATOM 7059 N N . ARG B 1 438 ? -1.838 5.859 26.891 1 95.31 438 ARG B N 1
ATOM 7060 C CA . ARG B 1 438 ? -2.695 6.961 27.297 1 95.31 438 ARG B CA 1
ATOM 7061 C C . ARG B 1 438 ? -4.051 6.898 26.609 1 95.31 438 ARG B C 1
ATOM 7063 O O . ARG B 1 438 ? -4.891 7.777 26.781 1 95.31 438 ARG B O 1
ATOM 7070 N N . VAL B 1 439 ? -4.211 6 25.75 1 94.19 439 VAL B N 1
ATOM 7071 C CA . VAL B 1 439 ? -5.465 5.824 25.016 1 94.19 439 VAL B CA 1
ATOM 7072 C C . VAL B 1 439 ? -5.965 4.391 25.188 1 94.19 439 VAL B C 1
ATOM 7074 O O . VAL B 1 439 ? -5.199 3.436 25.031 1 94.19 439 VAL B O 1
ATOM 7077 N N . ASP B 1 440 ? -7.18 4.215 25.594 1 95.19 440 ASP B N 1
ATOM 7078 C CA . ASP B 1 440 ? -7.793 2.889 25.641 1 95.19 440 ASP B CA 1
ATOM 7079 C C . ASP B 1 440 ? -8.164 2.414 24.234 1 95.19 440 ASP B C 1
ATOM 7081 O O . ASP B 1 440 ? -9.203 2.801 23.703 1 95.19 440 ASP B O 1
ATOM 7085 N N . GLU B 1 441 ? -7.402 1.519 23.766 1 96.19 441 GLU B N 1
ATOM 7086 C CA . GLU B 1 441 ? -7.516 1.106 22.375 1 96.19 441 GLU B CA 1
ATOM 7087 C C . GLU B 1 441 ? -8.852 0.423 22.109 1 96.19 441 GLU B C 1
ATOM 7089 O O . GLU B 1 441 ? -9.5 0.688 21.078 1 96.19 441 GLU B O 1
ATOM 7094 N N . LYS B 1 442 ? -9.25 -0.486 22.938 1 96 442 LYS B N 1
ATOM 7095 C CA . LYS B 1 442 ? -10.5 -1.217 22.75 1 96 442 LYS B CA 1
ATOM 7096 C C . LYS B 1 442 ? -11.695 -0.265 22.719 1 96 442 LYS B C 1
ATOM 7098 O O . LYS B 1 442 ? -12.562 -0.375 21.859 1 96 442 LYS B O 1
ATOM 7103 N N . THR B 1 443 ? -11.695 0.7 23.625 1 96.94 443 THR B N 1
ATOM 7104 C CA . THR B 1 443 ? -12.781 1.678 23.688 1 96.94 443 THR B CA 1
ATOM 7105 C C . THR B 1 443 ? -12.797 2.537 22.422 1 96.94 443 THR B C 1
ATOM 7107 O O . THR B 1 443 ? -13.867 2.83 21.891 1 96.94 443 THR B O 1
ATOM 7110 N N . ALA B 1 444 ? -11.625 2.924 22 1 97.75 444 ALA B N 1
ATOM 7111 C CA . ALA B 1 444 ? -11.531 3.742 20.797 1 97.75 444 ALA B CA 1
ATOM 7112 C C . ALA B 1 444 ? -12.102 3.002 19.578 1 97.75 444 ALA B C 1
ATOM 7114 O O . ALA B 1 444 ? -12.906 3.555 18.828 1 97.75 444 ALA B O 1
ATOM 7115 N N . ARG B 1 445 ? -11.773 1.738 19.438 1 97.62 445 ARG B N 1
ATOM 7116 C CA . ARG B 1 445 ? -12.195 0.963 18.266 1 97.62 445 ARG B CA 1
ATOM 7117 C C . ARG B 1 445 ? -13.68 0.638 18.328 1 97.62 445 ARG B C 1
ATOM 7119 O O . ARG B 1 445 ? -14.398 0.792 17.344 1 97.62 445 ARG B O 1
ATOM 7126 N N . THR B 1 446 ? -14.164 0.205 19.531 1 97.38 446 THR B N 1
ATOM 7127 C CA . THR B 1 446 ? -15.57 -0.163 19.688 1 97.38 446 THR B CA 1
ATOM 7128 C C . THR B 1 446 ? -16.469 1.067 19.578 1 97.38 446 THR B C 1
ATOM 7130 O O . THR B 1 446 ? -17.547 1.001 19 1 97.38 446 THR B O 1
ATOM 7133 N N . GLY B 1 447 ? -15.961 2.164 20.219 1 98.19 447 GLY B N 1
ATOM 7134 C CA . GLY B 1 447 ? -16.703 3.414 20.109 1 98.19 447 GLY B CA 1
ATOM 7135 C C . GLY B 1 447 ? -16.844 3.906 18.688 1 98.19 447 GLY B C 1
ATOM 7136 O O . GLY B 1 447 ? -17.922 4.355 18.281 1 98.19 447 GLY B O 1
ATOM 7137 N N . LEU B 1 448 ? -15.781 3.814 17.922 1 98.56 448 LEU B N 1
ATOM 7138 C CA . LEU B 1 448 ? -15.82 4.25 16.516 1 98.56 448 LEU B CA 1
ATOM 7139 C C . LEU B 1 448 ? -16.797 3.396 15.719 1 98.56 448 LEU B C 1
ATOM 7141 O O . LEU B 1 448 ? -17.547 3.918 14.891 1 98.56 448 LEU B O 1
ATOM 7145 N N . GLN B 1 449 ? -16.734 2.064 15.891 1 98.44 449 GLN B N 1
ATOM 7146 C CA . GLN B 1 449 ? -17.625 1.173 15.148 1 98.44 449 GLN B CA 1
ATOM 7147 C C . GLN B 1 449 ? -19.078 1.499 15.43 1 98.44 449 GLN B C 1
ATOM 7149 O O . GLN B 1 449 ? -19.906 1.552 14.508 1 98.44 449 GLN B O 1
ATOM 7154 N N . ALA B 1 450 ? -19.422 1.706 16.719 1 98.31 450 ALA B N 1
ATOM 7155 C CA . ALA B 1 450 ? -20.781 2.041 17.094 1 98.31 450 ALA B CA 1
ATOM 7156 C C . ALA B 1 450 ? -21.219 3.371 16.484 1 98.31 450 ALA B C 1
ATOM 7158 O O . ALA B 1 450 ? -22.328 3.49 15.969 1 98.31 450 ALA B O 1
ATOM 7159 N N . ALA B 1 451 ? -20.328 4.352 16.594 1 98.69 451 ALA B N 1
ATOM 7160 C CA . ALA B 1 451 ? -20.625 5.664 16.016 1 98.69 451 ALA B CA 1
ATOM 7161 C C . ALA B 1 451 ? -20.812 5.566 14.5 1 98.69 451 ALA B C 1
ATOM 7163 O O . ALA B 1 451 ? -21.688 6.207 13.93 1 98.69 451 ALA B O 1
ATOM 7164 N N . ALA B 1 452 ? -19.938 4.793 13.883 1 98.44 452 ALA B N 1
ATOM 7165 C CA . ALA B 1 452 ? -20.016 4.621 12.438 1 98.44 452 ALA B CA 1
ATOM 7166 C C . ALA B 1 452 ? -21.359 4.047 12.016 1 98.44 452 ALA B C 1
ATOM 7168 O O . ALA B 1 452 ? -21.953 4.488 11.031 1 98.44 452 ALA B O 1
ATOM 7169 N N . ARG B 1 453 ? -21.875 3.082 12.75 1 97.56 453 ARG B N 1
ATOM 7170 C CA . ARG B 1 453 ? -23.172 2.496 12.445 1 97.56 453 ARG B CA 1
ATOM 7171 C C . ARG B 1 453 ? -24.281 3.549 12.492 1 97.56 453 ARG B C 1
ATOM 7173 O O . ARG B 1 453 ? -25.141 3.582 11.625 1 97.56 453 ARG B O 1
ATOM 7180 N N . ARG B 1 454 ? -24.188 4.375 13.453 1 98 454 ARG B N 1
ATOM 7181 C CA . ARG B 1 454 ? -25.172 5.449 13.57 1 98 454 ARG B CA 1
ATOM 7182 C C . ARG B 1 454 ? -25.062 6.426 12.406 1 98 454 ARG B C 1
ATOM 7184 O O . ARG B 1 454 ? -26.062 6.863 11.852 1 98 454 ARG B O 1
ATOM 7191 N N . VAL B 1 455 ? -23.828 6.77 12.055 1 98.06 455 VAL B N 1
ATOM 7192 C CA . VAL B 1 455 ? -23.594 7.691 10.953 1 98.06 455 VAL B CA 1
ATOM 7193 C C . VAL B 1 455 ? -24.141 7.098 9.656 1 98.06 455 VAL B C 1
ATOM 7195 O O . VAL B 1 455 ? -24.844 7.773 8.906 1 98.06 455 VAL B O 1
ATOM 7198 N N . TRP B 1 456 ? -23.781 5.793 9.406 1 97.31 456 TRP B N 1
ATOM 7199 C CA . TRP B 1 456 ? -24.266 5.129 8.195 1 97.31 456 TRP B CA 1
ATOM 7200 C C . TRP B 1 456 ? -25.781 5.129 8.133 1 97.31 456 TRP B C 1
ATOM 7202 O O . TRP B 1 456 ? -26.359 5.426 7.09 1 97.31 456 TRP B O 1
ATOM 7212 N N . ASP B 1 457 ? -26.438 4.875 9.25 1 96.75 457 ASP B N 1
ATOM 7213 C CA . ASP B 1 457 ? -27.891 4.832 9.32 1 96.75 457 ASP B CA 1
ATOM 7214 C C . ASP B 1 457 ? -28.484 6.219 9.125 1 96.75 457 ASP B C 1
ATOM 7216 O O . ASP B 1 457 ? -29.641 6.348 8.711 1 96.75 457 ASP B O 1
ATOM 7220 N N . GLY B 1 458 ? -27.688 7.227 9.398 1 97 458 GLY B N 1
ATOM 7221 C CA . GLY B 1 458 ? -28.172 8.594 9.352 1 97 458 GLY B CA 1
ATOM 7222 C C . GLY B 1 458 ? -27.984 9.25 7.996 1 97 458 GLY B C 1
ATOM 7223 O O . GLY B 1 458 ? -28.422 10.383 7.781 1 97 458 GLY B O 1
ATOM 7224 N N . ILE B 1 459 ? -27.359 8.602 7.035 1 96.75 459 ILE B N 1
ATOM 7225 C CA . ILE B 1 459 ? -27.125 9.172 5.715 1 96.75 459 ILE B CA 1
ATOM 7226 C C . ILE B 1 459 ? -28.438 9.289 4.957 1 96.75 459 ILE B C 1
ATOM 7228 O O . ILE B 1 459 ? -29.219 8.328 4.883 1 96.75 459 ILE B O 1
ATOM 7232 N N . GLY B 1 460 ? -28.719 10.398 4.34 1 92.94 460 GLY B N 1
ATOM 7233 C CA . GLY B 1 460 ? -29.922 10.805 3.641 1 92.94 460 GLY B CA 1
ATOM 7234 C C . GLY B 1 460 ? -30.047 12.305 3.498 1 92.94 460 GLY B C 1
ATOM 7235 O O . GLY B 1 460 ? -29.766 12.859 2.436 1 92.94 460 GLY B O 1
ATOM 7236 N N . PRO B 1 461 ? -30.328 13.078 4.5 1 84.94 461 PRO B N 1
ATOM 7237 C CA . PRO B 1 461 ? -30.531 14.531 4.453 1 84.94 461 PRO B CA 1
ATOM 7238 C C . PRO B 1 461 ? -29.391 15.266 3.768 1 84.94 461 PRO B C 1
ATOM 7240 O O . PRO B 1 461 ? -29.594 16.328 3.168 1 84.94 461 PRO B O 1
ATOM 7243 N N . GLY B 1 462 ? -28.203 14.844 3.91 1 87 462 GLY B N 1
ATOM 7244 C CA . GLY B 1 462 ? -27.047 15.5 3.32 1 87 462 GLY B CA 1
ATOM 7245 C C . GLY B 1 462 ? -26.844 15.156 1.858 1 87 462 GLY B C 1
ATOM 7246 O O . GLY B 1 462 ? -26.078 15.812 1.157 1 87 462 GLY B O 1
ATOM 7247 N N . ASP B 1 463 ? -27.547 14.281 1.419 1 92.19 463 ASP B N 1
ATOM 7248 C CA . ASP B 1 463 ? -27.547 13.93 0.002 1 92.19 463 ASP B CA 1
ATOM 7249 C C . ASP B 1 463 ? -28.578 14.758 -0.764 1 92.19 463 ASP B C 1
ATOM 7251 O O . ASP B 1 463 ? -29.688 14.977 -0.277 1 92.19 463 ASP B O 1
ATOM 7255 N N . TRP B 1 464 ? -28.234 15.195 -1.942 1 91.38 464 TRP B N 1
ATOM 7256 C CA . TRP B 1 464 ? -29.062 16.109 -2.713 1 91.38 464 TRP B CA 1
ATOM 7257 C C . TRP B 1 464 ? -30.422 15.469 -3.027 1 91.38 464 TRP B C 1
ATOM 7259 O O . TRP B 1 464 ? -31.422 16.172 -3.15 1 91.38 464 TRP B O 1
ATOM 7269 N N . ALA B 1 465 ? -30.438 14.188 -3.191 1 94.44 465 ALA B N 1
ATOM 7270 C CA . ALA B 1 465 ? -31.656 13.484 -3.555 1 94.44 465 ALA B CA 1
ATOM 7271 C C . ALA B 1 465 ? -32.219 12.711 -2.363 1 94.44 465 ALA B C 1
ATOM 7273 O O . ALA B 1 465 ? -33.156 11.922 -2.514 1 94.44 465 ALA B O 1
ATOM 7274 N N . GLY B 1 466 ? -31.562 12.883 -1.246 1 95.12 466 GLY B N 1
ATOM 7275 C CA . GLY B 1 466 ? -32 12.172 -0.058 1 95.12 466 GLY B CA 1
ATOM 7276 C C . GLY B 1 466 ? -31.734 10.688 -0.112 1 95.12 466 GLY B C 1
ATOM 7277 O O . GLY B 1 466 ? -32.438 9.891 0.519 1 95.12 466 GLY B O 1
ATOM 7278 N N . ARG B 1 467 ? -30.812 10.312 -0.821 1 95.81 467 ARG B N 1
ATOM 7279 C CA . ARG B 1 467 ? -30.469 8.906 -0.979 1 95.81 467 ARG B CA 1
ATOM 7280 C C . ARG B 1 467 ? -29.844 8.344 0.293 1 95.81 467 ARG B C 1
ATOM 7282 O O . ARG B 1 467 ? -29.078 9.039 0.972 1 95.81 467 ARG B O 1
ATOM 7289 N N . ARG B 1 468 ? -30.078 7.023 0.506 1 96.75 468 ARG B N 1
ATOM 7290 C CA . ARG B 1 468 ? -29.484 6.316 1.634 1 96.75 468 ARG B CA 1
ATOM 7291 C C . ARG B 1 468 ? -28.125 5.738 1.263 1 96.75 468 ARG B C 1
ATOM 7293 O O . ARG B 1 468 ? -27.75 5.727 0.089 1 96.75 468 ARG B O 1
ATOM 7300 N N . ILE B 1 469 ? -27.469 5.281 2.289 1 96.56 469 ILE B N 1
ATOM 7301 C CA . ILE B 1 469 ? -26.078 4.895 2.125 1 96.56 469 ILE B CA 1
ATOM 7302 C C . ILE B 1 469 ? -25.969 3.768 1.101 1 96.56 469 ILE B C 1
ATOM 7304 O O . ILE B 1 469 ? -25 3.711 0.329 1 96.56 469 ILE B O 1
ATOM 7308 N N . ASP B 1 470 ? -26.922 2.854 1.04 1 95.81 470 ASP B N 1
ATOM 7309 C CA . ASP B 1 470 ? -26.859 1.711 0.133 1 95.81 470 ASP B CA 1
ATOM 7310 C C . ASP B 1 470 ? -27.016 2.154 -1.32 1 95.81 470 ASP B C 1
ATOM 7312 O O . ASP B 1 470 ? -26.672 1.403 -2.24 1 95.81 470 ASP B O 1
ATOM 7316 N N . GLN B 1 471 ? -27.547 3.363 -1.512 1 95.56 471 GLN B N 1
ATOM 7317 C CA . GLN B 1 471 ? -27.703 3.91 -2.855 1 95.56 471 GLN B CA 1
ATOM 7318 C C . GLN B 1 471 ? -26.469 4.695 -3.285 1 95.56 471 GLN B C 1
ATOM 7320 O O . GLN B 1 471 ? -26.094 4.664 -4.457 1 95.56 471 GLN B O 1
ATOM 7325 N N . ILE B 1 472 ? -25.844 5.398 -2.371 1 94.75 472 ILE B N 1
ATOM 7326 C CA . ILE B 1 472 ? -24.766 6.281 -2.773 1 94.75 472 ILE B CA 1
ATOM 7327 C C . ILE B 1 472 ? -23.438 5.531 -2.695 1 94.75 472 ILE B C 1
ATOM 7329 O O . ILE B 1 472 ? -22.453 5.914 -3.348 1 94.75 472 ILE B O 1
ATOM 7333 N N . SER B 1 473 ? -23.375 4.453 -1.903 1 96.5 473 SER B N 1
ATOM 7334 C CA . SER B 1 473 ? -22.219 3.584 -1.737 1 96.5 473 SER B CA 1
ATOM 7335 C C . SER B 1 473 ? -22.641 2.137 -1.51 1 96.5 473 SER B C 1
ATOM 7337 O O . SER B 1 473 ? -22.547 1.627 -0.391 1 96.5 473 SER B O 1
ATOM 7339 N N . PRO B 1 474 ? -23.078 1.511 -2.516 1 96.56 474 PRO B N 1
ATOM 7340 C CA . PRO B 1 474 ? -23.547 0.131 -2.373 1 96.56 474 PRO B CA 1
ATOM 7341 C C . PRO B 1 474 ? -22.438 -0.831 -1.954 1 96.56 474 PRO B C 1
ATOM 7343 O O . PRO B 1 474 ? -21.297 -0.682 -2.383 1 96.56 474 PRO B O 1
ATOM 7346 N N . CYS B 1 475 ? -22.797 -1.838 -1.108 1 96.69 475 CYS B N 1
ATOM 7347 C CA . CYS B 1 475 ? -21.844 -2.854 -0.688 1 96.69 475 CYS B CA 1
ATOM 7348 C C . CYS B 1 475 ? -21.422 -3.73 -1.864 1 96.69 475 CYS B C 1
ATOM 7350 O O . CYS B 1 475 ? -22.188 -3.9 -2.816 1 96.69 475 CYS B O 1
ATOM 7352 N N . GLU B 1 476 ? -20.266 -4.281 -1.761 1 97.69 476 GLU B N 1
ATOM 7353 C CA . GLU B 1 476 ? -19.641 -5.047 -2.844 1 97.69 476 GLU B CA 1
ATOM 7354 C C . GLU B 1 476 ? -20.375 -6.367 -3.068 1 97.69 476 GLU B C 1
ATOM 7356 O O . GLU B 1 476 ? -20.453 -6.863 -4.195 1 97.69 476 GLU B O 1
ATOM 7361 N N . LEU B 1 477 ? -20.844 -6.992 -1.952 1 98.12 477 LEU B N 1
ATOM 7362 C CA . LEU B 1 477 ? -21.422 -8.336 -2.055 1 98.12 477 LEU B CA 1
ATOM 7363 C C . LEU B 1 477 ? -22.922 -8.305 -1.79 1 98.12 477 LEU B C 1
ATOM 7365 O O . LEU B 1 477 ? -23.391 -7.566 -0.917 1 98.12 477 LEU B O 1
ATOM 7369 N N . GLU B 1 478 ? -23.641 -9.086 -2.504 1 97.44 478 GLU B N 1
ATOM 7370 C CA . GLU B 1 478 ? -25.047 -9.359 -2.18 1 97.44 478 GLU B CA 1
ATOM 7371 C C . GLU B 1 478 ? -25.156 -10.32 -0.998 1 97.44 478 GLU B C 1
ATOM 7373 O O . GLU B 1 478 ? -24.203 -11.039 -0.683 1 97.44 478 GLU B O 1
ATOM 7378 N N . GLU B 1 479 ? -26.234 -10.273 -0.351 1 96.56 479 GLU B N 1
ATOM 7379 C CA . GLU B 1 479 ? -26.469 -11.172 0.77 1 96.56 479 GLU B CA 1
ATOM 7380 C C . GLU B 1 479 ? -26.562 -12.625 0.299 1 96.56 479 GLU B C 1
ATOM 7382 O O . GLU B 1 479 ? -27 -12.891 -0.821 1 96.56 479 GLU B O 1
ATOM 7387 N N . TYR B 1 480 ? -26.125 -13.484 1.102 1 96.75 480 TYR B N 1
ATOM 7388 C CA . TYR B 1 480 ? -26.109 -14.922 0.845 1 96.75 480 TYR B CA 1
ATOM 7389 C C . TYR B 1 480 ? -27.531 -15.484 0.79 1 96.75 480 TYR B C 1
ATOM 7391 O O . TYR B 1 480 ? -28.344 -15.227 1.683 1 96.75 480 TYR B O 1
#

Organism: NCBI:txid2306993

Sequence (960 aa):
MTSSHRILVTAGQVIAYRDRAHRLLRNGSVIIEGDTIVAVTGSAVTGTFDERIDLPDALLTPGLIDMHAHITSAPYDRSYVEDVGRPGFYFSGLPELLPAMGAAMDHAAQKAAVDFSLAELTRSGTTTVFEIGWLGDYTAEAVDRAGLRAYVGEGYGSARWRTRDGRRMSYDWKSDDGQEGLEAALAFVDRLEARGCSRLRGLLTPMQVAMVTPGLLARTRAAAAERNLPVTLHVAEAVFEFQEMLQREGMSPVEWLETQDFLWPGLILGHGIFTSGNSWIDYPGRGDIDILARTGASVAHCAWVFARRGIIMESFARYRDAGVNMCIGTDTAPQSMLKSMRAAAILSKVADRDARVASAREVFDAATLAPARVLGREDLGRISPGARADLLLWDTTGFSLAPMRDPLRNLVYYAESEDLHHVMVDGNWLMRDGALLRVDEKTARTGLQAAARRVWDGIGPGDWAGRRIDQISPCELEEYMTSSHRILVTAGQVIAYRDRAHRLLRNGSVIIEGDTIVAVTGSAVTGTFDERIDLPDALLTPGLIDMHAHITSAPYDRSYVEDVGRPGFYFSGLPELLPAMGAAMDHAAQKAAVDFSLAELTRSGTTTVFEIGWLGDYTAEAVDRAGLRAYVGEGYGSARWRTRDGRRMSYDWKSDDGQEGLEAALAFVDRLEARGCSRLRGLLTPMQVAMVTPGLLARTRAAAAERNLPVTLHVAEAVFEFQEMLQREGMSPVEWLETQDFLWPGLILGHGIFTSGNSWIDYPGRGDIDILARTGASVAHCAWVFARRGIIMESFARYRDAGVNMCIGTDTAPQSMLKSMRAAAILSKVADRDARVASAREVFDAATLAPARVLGREDLGRISPGARADLLLWDTTGFSLAPMRDPLRNLVYYAESEDLHHVMVDGNWLMRDGALLRVDEKTARTGLQAAARRVWDGIGPGDWAGRRIDQISPCELEEY

Radius of gyration: 27.8 Å; Cα contacts (8 Å, |Δi|>4): 2389; chains: 2; bounding box: 64×86×77 Å

Foldseek 3Di:
DPFFQKEKEWEQWEQFDDPRATDIAGRKIWIDGFFFTADIDNDDDDDDHPYYHHYHQKYKFFFFAFAAAAQLQQVLCPLFQFPAADVLFPGHCCQFRVLLLVVLADNLLSLLSLQQQLVLCQLQRHQEYEHEYDPQVSSLVSCVLLPGFYAYFYEWFQWDWHDQPVRAIDTGGDPVQRPVVQVVRVVSQVVSVVVVDPSYHYEYEPEELLGHDLVRLVVSVVVCVVVVHAYEYAFQAGLNSQVSCCVVPVAGSLVVCVVSVNFALRYEYEANAHDAPDPVNVHNGPGSLLSQQVRNYAYAHQQVVVVSSPGGHLAPVVSVVSRHLAAYHNHHPPRHLLVRLLSNQVVNCVNVVHNPPPDLRNSLCNRAVSVCVSSVNNLTRHRDRGHTPWMWMFRCPDPQNPPDDDNSCSSNNGDDSQRTAWTDGSNHTQGHGSRGDRRDNVCSVVSNVVSSVSSQQSRFPSGSRRDHSCVNGNRPDDDD/DPFFQKEKEWEQWEQFDDPRATDIAGRKIWIDGFFFTADIDNDDDDDDHPYYHHYSQKYKFFFFAFAAAAQLQFVLCPQFQFPAADVLFPGHCCQFRVLLLVVLADNLLSLLSLQQQLVLCQLQRHQEYEHEYDPQVSSLVSCVLLPGFYAYFYEWFQWDWHDQPVRAIDTGGDPVQGPVVQVVRVVSQVVSVVVVDPSYHYEYEPEELLGHDLVRLVVSVVVCVVVVHAYEYAFQAGLNSQVSCCVVPVAGSLVVCVVSVNFALRYEYEANAHDAPDPVNVHNGPGSLLSQQVRNYAYAHQQVVVVSSPGGHLAPVVSVVSRHLAAYHNHHPPRHLLVRLLSNQVVNCVNVVHNPPPDLRNSLCNRAVSVCVSSVNNLTRHRDRGHTPWMWMFRCPDPQNPPDDDNSCSSNNGDDSQRTAWTDGSNHTQGHGSRGDRRDNVCSVVSNVVSSVSSQQSRFPSGSRRDHSCVNGNRPDDDD

Nearest PDB structures (foldseek):
  7ww2-assembly1_B  TM=8.590E-01  e=1.126E-33  Obesumbacterium proteus
  3hpa-assembly1_A  TM=8.191E-01  e=7.421E-32  unidentified
  5hmf-assembly1_A  TM=8.234E-01  e=2.998E-31  Paenarthrobacter aurescens
  3lsc-assembly1_B  TM=8.390E-01  e=3.837E-30  Paenarthrobacter aurescens
  3ls9-assembly1_B  TM=8.140E-01  e=8.975E-30  Paenarthrobacter aurescens